Protein AF-A0A2W4HYN8-F1 (afdb_monomer_lite)

Radius of gyration: 30.29 Å; chains: 1; bounding box: 79×73×94 Å

Foldseek 3Di:
DDDDDDDPDDDDPVCVPDDPVLLVVLVVCVVPDPLEDELVVSCVVSVDQLVVSVVSVVVVVVDDGDYDDDPVSCVVVPDDDDDDPDPCPVVVPPVPCLPLLLVLVVVVLVVLVCPVPPDDDPPPVVVLVVQCVVQPPCSVVSVVVVVVVVVDPPDDDDPPPDLLQQFQFWGKQQAFPSVCLDLVNLLLLLVLVVVVLVVQCVVLVHDAPLEEEEFEFLADDDVSSSVSNQQSSQQLVHAYEYEAADFDADPVRHTDGFGAFQLLVLVVCLARLHQKYKYWDPWQDFFALRRDMTIIWMWGQDSVSATATDGSCCRNPSSVVSSVVCVPDSPVVVSTDNGHHYDYDYCNVLSLLLLLLLLCQLLCVQPPGFSVNLLVVCVPDPHNSVSSCVSCVVHPDQAQLAFAAEEEEECQLTSLRVSLVVSNVSSPYHYDYDNNHNHHDGHGTLQAVVDVVSCVVSLVVCVVVVHQKYKGHIRNRQFMWIWGADPVRDIDIQFQLLLLLLLVVSCVPSSVVVVCVVVVAAEEEEEEPLHDCQSVVSCVVSRHHYHYDHDDVSGRLVVVVVSVVVRHHYQWYGYRRGGIDGSSSHRGGNVSSSVSSLSSSLSVVQVVVVCQPPRHGNRNSSVVSSVVRGQDKDFLDSKFWFAFFLVLLQVLQPDPVPPVNDHSPDPDFDRLLSLQVSQQVLLVLLCVVQPFQDWDQALVGIKGFNDWDWDADPVSRGIAKIKTWIDDPNHTFWMKIWGTDSNHNIIMITIIGRGADDLHPPGDHDHNVVRLVSRLGVLLVSVVSSVVSRRGDLDDPDGGPCSVSCVVSNVVRVVSVDDD

pLDDT: mean 78.88, std 20.64, range [22.09, 98.5]

Secondary structure (DSSP, 8-state):
---------S--TTSTTS-HHHHHHHHHHHHHS-SEEEHHHHHHHHT--HHHHHHHHHHTTTS--EEE--TTTTTT-S---------GGGTTTGGG-HHHHHHHHHHHHHHHHGGGT----TT-HHHHHHHHHHHGGGHHHHHHHHHHHHHSTTS-------GGGB-SSSEEE-SGGGGGG-HHHHHHHHHHHHHHHHHHHHHHT-----EEEEEE-SB---HHHHHHHHHHHHHTTPEEEEEESEEEE-TTS-EEEEPP-HHHHHHHHHHH--SEEEEE--TT----GGG--EEEEEEEE-TTSSEEEPPHHIIIIIHHHHHHHHHH-S-GGGG--SPPPEEEEE-HHHHHHHHHHHHHHHTT-STT--HHHHHHHHHT-S-HHHHHHHHHTTSSS---TTTT-EEEEE-TTSHHHHHHHHHHHHTT-EEEEES-S---B-S-----TTSGGGTHHHHHHHHHHT-SEEEEE-SSSSBEEEEEE-TTS-EEEE-HHHHHHHHHHHHHHTS-THHHHHTT--EEEEEETTS-HHHHHHHHHTT-EEEEE-SSHHHHHHHHHHHHHTT-EEEEEE-TTSBEEEGGG-SS--HHHHHHHHHHHHHHHHHHTT-B-SS-BPTTHHHHHHHHHPPPEE-S-S-B-PEEPHHHHHHHHH-TT--S---TTSSSPPPHHHHHHHHHHHHHHHHHHS-TT-EEEETTEEEEEEEEEEEEETTTTEEEEEEEEEEETTEEEEEEEEEE-SSSSBEEEEEEEE-SSS--TT-----HHHHHHHHHHHHHHHHHHHHHTTSEE--SSS--TTHHHHHHHHHHHHHHHS--

Structure (mmCIF, N/CA/C/O backbone):
data_AF-A0A2W4HYN8-F1
#
_entry.id   AF-A0A2W4HYN8-F1
#
loop_
_atom_site.group_PDB
_atom_site.id
_atom_site.type_symbol
_atom_site.label_atom_id
_atom_site.label_alt_id
_atom_site.label_comp_id
_atom_site.label_asym_id
_atom_site.label_entity_id
_atom_site.label_seq_id
_atom_site.pdbx_PDB_ins_code
_atom_site.Cartn_x
_atom_site.Cartn_y
_atom_site.Cartn_z
_atom_site.occupancy
_atom_site.B_iso_or_equiv
_atom_site.auth_seq_id
_atom_site.auth_comp_id
_atom_site.auth_asym_id
_atom_site.auth_atom_id
_atom_site.pdbx_PDB_model_num
ATOM 1 N N . MET A 1 1 ? 18.073 43.779 -35.920 1.00 29.12 1 MET A N 1
ATOM 2 C CA . MET A 1 1 ? 18.917 43.597 -34.717 1.00 29.12 1 MET A CA 1
ATOM 3 C C . MET A 1 1 ? 19.191 44.960 -34.082 1.00 29.12 1 MET A C 1
ATOM 5 O O . MET A 1 1 ? 19.898 45.759 -34.682 1.00 29.12 1 MET A O 1
ATOM 9 N N . LYS A 1 2 ? 18.602 45.277 -32.920 1.00 22.09 2 LYS A N 1
ATOM 10 C CA . LYS A 1 2 ? 19.000 46.453 -32.120 1.00 22.09 2 LYS A CA 1
ATOM 11 C C . LYS A 1 2 ? 20.169 46.036 -31.217 1.00 22.09 2 LYS A C 1
ATOM 13 O O . LYS A 1 2 ? 20.036 45.064 -30.482 1.00 22.09 2 LYS A O 1
ATOM 18 N N . LYS A 1 3 ? 21.303 46.746 -31.288 1.00 25.64 3 LYS A N 1
ATOM 19 C CA . LYS A 1 3 ? 22.454 46.567 -30.383 1.00 25.64 3 LYS A CA 1
ATOM 20 C C . LYS A 1 3 ? 22.020 46.887 -28.948 1.00 25.64 3 LYS A C 1
ATOM 22 O O . LYS A 1 3 ? 21.720 48.040 -28.652 1.00 25.64 3 LYS A O 1
ATOM 27 N N . LYS A 1 4 ? 22.006 45.886 -28.066 1.00 24.11 4 LYS A N 1
ATOM 28 C CA . LYS A 1 4 ? 21.968 46.102 -26.615 1.00 24.11 4 LYS A CA 1
ATOM 29 C C . LYS A 1 4 ? 23.411 46.332 -26.161 1.00 24.11 4 LYS A C 1
ATOM 31 O O . LYS A 1 4 ? 24.233 45.427 -26.246 1.00 24.11 4 LYS A O 1
ATOM 36 N N . VAL A 1 5 ? 23.730 47.558 -25.758 1.00 25.89 5 VAL A N 1
ATOM 37 C CA . VAL A 1 5 ? 24.978 47.873 -25.052 1.00 25.89 5 VAL A CA 1
ATOM 38 C C . VAL A 1 5 ? 24.764 47.456 -23.600 1.00 25.89 5 VAL A C 1
ATOM 40 O O . VAL A 1 5 ? 23.898 48.015 -22.932 1.00 25.89 5 VAL A O 1
ATOM 43 N N . ILE A 1 6 ? 25.493 46.442 -23.135 1.00 26.86 6 ILE A N 1
ATOM 44 C CA . ILE A 1 6 ? 25.497 46.040 -21.726 1.00 26.86 6 ILE A CA 1
ATOM 45 C C . ILE A 1 6 ? 26.596 46.854 -21.037 1.00 26.86 6 ILE A C 1
ATOM 47 O O . ILE A 1 6 ? 27.779 46.663 -21.311 1.00 26.86 6 ILE A O 1
ATOM 51 N N . GLN A 1 7 ? 26.201 47.795 -20.180 1.00 28.12 7 GLN A N 1
ATOM 52 C CA . GLN A 1 7 ? 27.107 48.471 -19.252 1.00 28.12 7 GLN A CA 1
ATOM 53 C C . GLN A 1 7 ? 27.443 47.495 -18.116 1.00 28.12 7 GLN A C 1
ATOM 55 O O . GLN A 1 7 ? 26.560 47.062 -17.379 1.00 28.12 7 GLN A O 1
ATOM 60 N N . VAL A 1 8 ? 28.717 47.115 -18.011 1.00 31.64 8 VAL A N 1
ATOM 61 C CA . VAL A 1 8 ? 29.235 46.247 -16.948 1.00 31.64 8 VAL A CA 1
ATOM 62 C C . VAL A 1 8 ? 29.524 47.120 -15.730 1.00 31.64 8 VAL A C 1
ATOM 64 O O . VAL A 1 8 ? 30.605 47.690 -15.643 1.00 31.64 8 VAL A O 1
ATOM 67 N N . ASP A 1 9 ? 28.562 47.247 -14.816 1.00 30.23 9 ASP A N 1
ATOM 68 C CA . ASP A 1 9 ? 28.763 47.992 -13.558 1.00 30.23 9 ASP A CA 1
ATOM 69 C C . ASP A 1 9 ? 28.339 47.212 -12.300 1.00 30.23 9 ASP A C 1
ATOM 71 O O . ASP A 1 9 ? 28.052 47.776 -11.248 1.00 30.23 9 ASP A O 1
ATOM 75 N N . GLN A 1 10 ? 28.352 45.878 -12.367 1.00 36.62 10 GLN A N 1
ATOM 76 C CA . GLN A 1 10 ? 28.247 45.032 -11.176 1.00 36.62 10 GLN A CA 1
ATOM 77 C C . GLN A 1 10 ? 29.479 44.132 -11.069 1.00 36.62 10 GLN A C 1
ATOM 79 O O . GLN A 1 10 ? 29.717 43.263 -11.906 1.00 36.62 10 GLN A O 1
ATOM 84 N N . LYS A 1 11 ? 30.298 44.376 -10.038 1.00 35.72 11 LYS A N 1
ATOM 85 C CA . LYS A 1 11 ? 31.464 43.554 -9.693 1.00 35.72 11 LYS A CA 1
ATOM 86 C C . LYS A 1 11 ? 31.003 42.137 -9.335 1.00 35.72 11 LYS A C 1
ATOM 88 O O . LYS A 1 11 ? 30.415 41.927 -8.279 1.00 35.72 11 LYS A O 1
ATOM 93 N N . ILE A 1 12 ? 31.304 41.175 -10.205 1.00 42.66 12 ILE A N 1
ATOM 94 C CA . ILE A 1 12 ? 31.055 39.746 -9.985 1.00 42.66 12 ILE A CA 1
ATOM 95 C C . ILE A 1 12 ? 32.205 39.178 -9.133 1.00 42.66 12 ILE A C 1
ATOM 97 O O . ILE A 1 12 ? 33.362 39.329 -9.533 1.00 42.66 12 ILE A O 1
ATOM 101 N N . PRO A 1 13 ? 31.934 38.498 -8.002 1.00 39.81 13 PRO A N 1
ATOM 102 C CA . PRO A 1 13 ? 32.970 38.069 -7.054 1.00 39.81 13 PRO A CA 1
ATOM 103 C C . PRO A 1 13 ? 34.046 37.133 -7.643 1.00 39.81 13 PRO A C 1
ATOM 105 O O . PRO A 1 13 ? 35.161 37.105 -7.132 1.00 39.81 13 PRO A O 1
ATOM 108 N N . ILE A 1 14 ? 33.750 36.429 -8.744 1.00 44.69 14 ILE A N 1
ATOM 109 C CA . ILE A 1 14 ? 34.636 35.440 -9.393 1.00 44.69 14 ILE A CA 1
ATOM 110 C C . ILE A 1 14 ? 35.575 36.063 -10.454 1.00 44.69 14 ILE A C 1
ATOM 112 O O . ILE A 1 14 ? 36.624 35.502 -10.754 1.00 44.69 14 ILE A O 1
ATOM 116 N N . LEU A 1 15 ? 35.253 37.246 -10.996 1.00 47.16 15 LEU A N 1
ATOM 117 C CA . LEU A 1 15 ? 36.031 37.916 -12.061 1.00 47.16 15 LEU A CA 1
ATOM 118 C C . LEU A 1 15 ? 36.934 39.051 -11.542 1.00 47.16 15 LEU A C 1
ATOM 120 O O . LEU A 1 15 ? 37.499 39.809 -12.326 1.00 47.16 15 LEU A O 1
ATOM 124 N N . THR A 1 16 ? 37.089 39.160 -10.222 1.00 48.66 16 THR A N 1
ATOM 125 C CA . THR A 1 16 ? 37.811 40.237 -9.517 1.00 48.66 16 THR A CA 1
ATOM 126 C C . THR A 1 16 ? 39.314 40.311 -9.817 1.00 48.66 16 THR A C 1
ATOM 128 O O . THR A 1 16 ? 39.947 41.311 -9.488 1.00 48.66 16 THR A O 1
ATOM 131 N N . GLU A 1 17 ? 39.880 39.298 -10.477 1.00 55.66 17 GLU A N 1
ATOM 132 C CA . GLU A 1 17 ? 41.310 39.201 -10.800 1.00 55.66 17 GLU A CA 1
ATOM 133 C C . GLU A 1 17 ? 41.678 39.615 -12.239 1.00 55.66 17 GLU A C 1
ATOM 135 O O . GLU A 1 17 ? 42.858 39.591 -12.588 1.00 55.66 17 GLU A O 1
ATOM 140 N N . LEU A 1 18 ? 40.708 39.957 -13.097 1.00 59.56 18 LEU A N 1
ATOM 141 C CA . LEU A 1 18 ? 40.969 40.438 -14.461 1.00 59.56 18 LEU A CA 1
ATOM 142 C C . LEU A 1 18 ? 40.621 41.923 -14.570 1.00 59.56 18 LEU A C 1
ATOM 144 O O . LEU A 1 18 ? 39.548 42.353 -14.150 1.00 59.56 18 LEU A O 1
ATOM 148 N N . ASP A 1 19 ? 41.518 42.717 -15.156 1.00 66.44 19 ASP A N 1
ATOM 149 C CA . ASP A 1 19 ? 41.258 44.139 -15.353 1.00 66.44 19 ASP A CA 1
ATOM 150 C C . ASP A 1 19 ? 40.164 44.371 -16.416 1.00 66.44 19 ASP A C 1
ATOM 152 O O . ASP A 1 19 ? 39.988 43.601 -17.369 1.00 66.44 19 ASP A O 1
ATOM 156 N N . THR A 1 20 ? 39.424 45.471 -16.270 1.00 57.97 20 THR A N 1
ATOM 157 C CA . THR A 1 20 ? 38.288 45.827 -17.135 1.00 57.97 20 THR A CA 1
ATOM 158 C C . THR A 1 20 ? 38.675 45.943 -18.614 1.00 57.97 20 THR A C 1
ATOM 160 O O . THR A 1 20 ? 37.852 45.689 -19.496 1.00 57.97 20 THR A O 1
ATOM 163 N N . LYS A 1 21 ? 39.929 46.300 -18.923 1.00 67.06 21 LYS A N 1
ATOM 164 C CA . LYS A 1 21 ? 40.416 46.414 -20.304 1.00 67.06 21 LYS A CA 1
ATOM 165 C C . LYS A 1 21 ? 40.591 45.026 -20.923 1.00 67.06 21 LYS A C 1
ATOM 167 O O . LYS A 1 21 ? 40.169 44.820 -22.060 1.00 67.06 21 LYS A O 1
ATOM 172 N N . THR A 1 22 ? 41.129 44.068 -20.175 1.00 64.56 22 THR A N 1
ATOM 173 C CA . THR A 1 22 ? 41.247 42.661 -20.581 1.00 64.56 22 THR A CA 1
ATOM 174 C C . THR A 1 22 ? 39.870 42.030 -20.800 1.00 64.56 22 THR A C 1
ATOM 176 O O . THR A 1 22 ? 39.641 41.420 -21.844 1.00 64.56 22 THR A O 1
ATOM 179 N N . ILE A 1 23 ? 38.915 42.278 -19.899 1.00 61.31 23 ILE A N 1
ATOM 180 C CA . ILE A 1 23 ? 37.522 41.818 -20.034 1.00 61.31 23 ILE A CA 1
ATOM 181 C C . ILE A 1 23 ? 36.874 42.359 -21.320 1.00 61.31 23 ILE A C 1
ATOM 183 O O . ILE A 1 23 ? 36.330 41.592 -22.116 1.00 61.31 23 ILE A O 1
ATOM 187 N N . ASN A 1 24 ? 36.982 43.665 -21.576 1.00 61.44 24 ASN A N 1
ATOM 188 C CA . ASN A 1 24 ? 36.410 44.284 -22.775 1.00 61.44 24 ASN A CA 1
ATOM 189 C C . ASN A 1 24 ? 37.069 43.787 -24.071 1.00 61.44 24 ASN A C 1
ATOM 191 O O . ASN A 1 24 ? 36.400 43.638 -25.096 1.00 61.44 24 ASN A O 1
ATOM 195 N N . ASN A 1 25 ? 38.371 43.496 -24.042 1.00 67.50 25 ASN A N 1
ATOM 196 C CA . ASN A 1 25 ? 39.085 42.955 -25.196 1.00 67.50 25 ASN A CA 1
ATOM 197 C C . ASN A 1 25 ? 38.667 41.511 -25.511 1.00 67.50 25 ASN A C 1
ATOM 199 O O . ASN A 1 25 ? 38.500 41.182 -26.688 1.00 67.50 25 ASN A O 1
ATOM 203 N N . ILE A 1 26 ? 38.445 40.677 -24.488 1.00 67.69 26 ILE A N 1
ATOM 204 C CA . ILE A 1 26 ? 37.904 39.319 -24.654 1.00 67.69 26 ILE A CA 1
ATOM 205 C C . ILE A 1 26 ? 36.490 39.394 -25.243 1.00 67.69 26 ILE A C 1
ATOM 207 O O . ILE A 1 26 ? 36.211 38.746 -26.251 1.00 67.69 26 ILE A O 1
ATOM 211 N N . HIS A 1 27 ? 35.622 40.245 -24.687 1.00 66.25 27 HIS A N 1
ATOM 212 C CA . HIS A 1 27 ? 34.253 40.444 -25.172 1.00 66.25 27 HIS A CA 1
ATOM 213 C C . HIS A 1 27 ? 34.205 40.858 -26.652 1.00 66.25 27 HIS A C 1
ATOM 215 O O . HIS A 1 27 ? 33.516 40.241 -27.466 1.00 66.25 27 HIS A O 1
ATOM 221 N N . ASN A 1 28 ? 34.987 41.874 -27.028 1.00 65.19 28 ASN A N 1
ATOM 222 C CA . ASN A 1 28 ? 35.047 42.367 -28.405 1.00 65.19 28 ASN A CA 1
ATOM 223 C C . ASN A 1 28 ? 35.621 41.323 -29.368 1.00 65.19 28 ASN A C 1
ATOM 225 O O . ASN A 1 28 ? 35.166 41.218 -30.509 1.00 65.19 28 ASN A O 1
ATOM 229 N N . TYR A 1 29 ? 36.596 40.528 -28.923 1.00 68.31 29 TYR A N 1
ATOM 230 C CA . TYR A 1 29 ? 37.141 39.433 -29.719 1.00 68.31 29 TYR A CA 1
ATOM 231 C C . TYR A 1 29 ? 36.118 38.323 -29.957 1.00 68.31 29 TYR A C 1
ATOM 233 O O . TYR A 1 29 ? 35.998 37.850 -31.083 1.00 68.31 29 TYR A O 1
ATOM 241 N N . ILE A 1 30 ? 35.336 37.957 -28.943 1.00 63.94 30 ILE A N 1
ATOM 242 C CA . ILE A 1 30 ? 34.279 36.946 -29.062 1.00 63.94 30 ILE A CA 1
ATOM 243 C C . ILE A 1 30 ? 33.188 37.414 -30.031 1.00 63.94 30 ILE A C 1
ATOM 245 O O . ILE A 1 30 ? 32.797 36.669 -30.927 1.00 63.94 30 ILE A O 1
ATOM 249 N N . ILE A 1 31 ? 32.741 38.669 -29.921 1.00 58.38 31 ILE A N 1
ATOM 250 C CA . ILE A 1 31 ? 31.692 39.218 -30.795 1.00 58.38 31 ILE A CA 1
ATOM 251 C C . ILE A 1 31 ? 32.156 39.322 -32.255 1.00 58.38 31 ILE A C 1
ATOM 253 O O . ILE A 1 31 ? 31.363 39.064 -33.163 1.00 58.38 31 ILE A O 1
ATOM 257 N N . SER A 1 32 ? 33.424 39.681 -32.483 1.00 57.50 32 SER A N 1
ATOM 258 C CA . SER A 1 32 ? 34.005 39.845 -33.827 1.00 57.50 32 SER A CA 1
ATOM 259 C C . SER A 1 32 ? 34.524 38.550 -34.464 1.00 57.50 32 SER A C 1
ATOM 261 O O . SER A 1 32 ? 34.852 38.556 -35.650 1.00 57.50 32 SER A O 1
ATOM 263 N N . SER A 1 33 ? 34.585 37.444 -33.716 1.00 54.00 33 SER A N 1
ATOM 264 C CA . SER A 1 33 ? 35.011 36.136 -34.229 1.00 54.00 33 SER A CA 1
ATOM 265 C C . SER A 1 33 ? 33.881 35.424 -34.997 1.00 54.00 33 SER A C 1
ATOM 267 O O . SER A 1 33 ? 32.705 35.696 -34.730 1.00 54.00 33 SER A O 1
ATOM 269 N N . PRO A 1 34 ? 34.202 34.521 -35.948 1.00 52.38 34 PRO A N 1
ATOM 270 C CA . PRO A 1 34 ? 33.213 33.699 -36.654 1.00 52.38 34 PRO A CA 1
ATOM 271 C C . PRO A 1 34 ? 32.406 32.796 -35.700 1.00 52.38 34 PRO A C 1
ATOM 273 O O . PRO A 1 34 ? 32.738 32.671 -34.522 1.00 52.38 34 PRO A O 1
ATOM 276 N N . PHE A 1 35 ? 31.327 32.190 -36.212 1.00 41.25 35 PHE A N 1
ATOM 277 C CA . PHE A 1 35 ? 30.314 31.449 -35.435 1.00 41.25 35 PHE A CA 1
ATOM 278 C C . PHE A 1 35 ? 30.868 30.296 -34.571 1.00 41.25 35 PHE A C 1
ATOM 280 O O . PHE A 1 35 ? 30.214 29.926 -33.603 1.00 41.25 35 PHE A O 1
ATOM 287 N N . SER A 1 36 ? 32.077 29.802 -34.867 1.00 45.22 36 SER A N 1
ATOM 288 C CA . SER A 1 36 ? 32.795 28.777 -34.101 1.00 45.22 36 SER A CA 1
ATOM 289 C C . SER A 1 36 ? 34.227 29.228 -33.769 1.00 45.22 36 SER A C 1
ATOM 291 O O . SER A 1 36 ? 34.992 29.589 -34.671 1.00 45.22 36 SER A O 1
ATOM 293 N N . PHE A 1 37 ? 34.628 29.173 -32.497 1.00 51.12 37 PHE A N 1
ATOM 294 C CA . PHE A 1 37 ? 36.024 29.341 -32.070 1.00 51.12 37 PHE A CA 1
ATOM 295 C C . PHE A 1 37 ? 36.311 28.524 -30.794 1.00 51.12 37 PHE A C 1
ATOM 297 O O . PHE A 1 37 ? 35.421 28.308 -29.976 1.00 51.12 37 PHE A O 1
ATOM 304 N N . SER A 1 38 ? 37.555 28.067 -30.604 1.00 54.88 38 SER A N 1
ATOM 305 C CA . SER A 1 38 ? 37.927 27.214 -29.460 1.00 54.88 38 SER A CA 1
ATOM 306 C C . SER A 1 38 ? 38.363 28.012 -28.230 1.00 54.88 38 SER A C 1
ATOM 308 O O . SER A 1 38 ? 38.999 29.060 -28.378 1.00 54.88 38 SER A O 1
ATOM 310 N N . VAL A 1 39 ? 38.153 27.465 -27.024 1.00 57.56 39 VAL A N 1
ATOM 311 C CA . VAL A 1 39 ? 38.648 28.029 -25.742 1.00 57.56 39 VAL A CA 1
ATOM 312 C C . VAL A 1 39 ? 40.144 28.349 -25.803 1.00 57.56 39 VAL A C 1
ATOM 314 O O . VAL A 1 39 ? 40.576 29.406 -25.343 1.00 57.56 39 VAL A O 1
ATOM 317 N N . LYS A 1 40 ? 40.915 27.490 -26.478 1.00 61.53 40 LYS A N 1
ATOM 318 C CA . LYS A 1 40 ? 42.349 27.672 -26.712 1.00 61.53 40 LYS A CA 1
ATOM 319 C C . LYS A 1 40 ? 42.699 29.005 -27.393 1.00 61.53 40 LYS A C 1
ATOM 321 O O . LYS A 1 40 ? 43.701 29.630 -27.070 1.00 61.53 40 LYS A O 1
ATOM 326 N N . ASN A 1 41 ? 41.841 29.503 -28.283 1.00 71.00 41 ASN A N 1
ATOM 327 C CA . ASN A 1 41 ? 42.084 30.769 -28.976 1.00 71.00 41 ASN A CA 1
ATOM 328 C C . ASN A 1 41 ? 41.966 31.962 -28.019 1.00 71.00 41 ASN A C 1
ATOM 330 O O . ASN A 1 41 ? 42.661 32.959 -28.195 1.00 71.00 41 ASN A O 1
ATOM 334 N N . ILE A 1 42 ? 41.109 31.866 -26.995 1.00 67.50 42 ILE A N 1
ATOM 335 C CA . ILE A 1 42 ? 40.991 32.886 -25.946 1.00 67.50 42 ILE A CA 1
ATOM 336 C C . ILE A 1 42 ? 42.191 32.799 -25.003 1.00 67.50 42 ILE A C 1
ATOM 338 O O . ILE A 1 42 ? 42.794 33.828 -24.694 1.00 67.50 42 ILE A O 1
ATOM 342 N N . THR A 1 43 ? 42.555 31.592 -24.562 1.00 70.88 43 THR A N 1
ATOM 343 C CA . THR A 1 43 ? 43.680 31.410 -23.634 1.00 70.88 43 THR A CA 1
ATOM 344 C C . THR A 1 43 ? 44.986 31.891 -24.249 1.00 70.88 43 THR A C 1
ATOM 346 O O . THR A 1 43 ? 45.713 32.642 -23.604 1.00 70.88 43 THR A O 1
ATOM 349 N N . ASP A 1 44 ? 45.238 31.547 -25.514 1.00 75.06 44 ASP A N 1
ATOM 350 C CA . ASP A 1 44 ? 46.471 31.905 -26.218 1.00 75.06 44 ASP A CA 1
ATOM 351 C C . ASP A 1 44 ? 46.528 33.413 -26.516 1.00 75.06 44 ASP A C 1
ATOM 353 O O . ASP A 1 44 ? 47.591 34.028 -26.437 1.00 75.06 44 ASP A O 1
ATOM 357 N N . LYS A 1 45 ? 45.383 34.040 -26.823 1.00 75.62 45 LYS A N 1
ATOM 358 C CA . LYS A 1 45 ? 45.328 35.459 -27.205 1.00 75.62 45 LYS A CA 1
ATOM 359 C C . LYS A 1 45 ? 45.353 36.423 -26.022 1.00 75.62 45 LYS A C 1
ATOM 361 O O . LYS A 1 45 ? 45.900 37.516 -26.149 1.00 75.62 45 LYS A O 1
ATOM 366 N N . PHE A 1 46 ? 44.746 36.047 -24.899 1.00 76.69 46 PHE A N 1
ATOM 367 C CA . PHE A 1 46 ? 44.622 36.917 -23.722 1.00 76.69 46 PHE A CA 1
ATOM 368 C C . PHE A 1 46 ? 45.468 36.465 -22.536 1.00 76.69 46 PHE A C 1
ATOM 370 O O . PHE A 1 46 ? 45.444 37.120 -21.499 1.00 76.69 46 PHE A O 1
ATOM 377 N N . ASN A 1 47 ? 46.233 35.381 -22.697 1.00 77.12 47 ASN A N 1
ATOM 378 C CA . ASN A 1 47 ? 47.101 34.812 -21.672 1.00 77.12 47 ASN A CA 1
ATOM 379 C C . ASN A 1 47 ? 46.357 34.549 -20.347 1.00 77.12 47 ASN A C 1
ATOM 381 O O . ASN A 1 47 ? 46.830 34.888 -19.262 1.00 77.12 47 ASN A O 1
ATOM 385 N N . ILE A 1 48 ? 45.160 33.966 -20.451 1.00 72.19 48 ILE A N 1
ATOM 386 C CA . ILE A 1 48 ? 44.332 33.558 -19.309 1.00 72.19 48 ILE A CA 1
ATOM 387 C C . ILE A 1 48 ? 44.215 32.035 -19.253 1.00 72.19 48 ILE A C 1
ATOM 389 O O . ILE A 1 48 ? 44.344 31.352 -20.268 1.00 72.19 48 ILE A O 1
ATOM 393 N N . SER A 1 49 ? 43.950 31.482 -18.068 1.00 65.06 49 SER A N 1
ATOM 394 C CA . SER A 1 49 ? 43.763 30.037 -17.918 1.00 65.06 49 SER A CA 1
ATOM 395 C C . SER A 1 49 ? 42.479 29.555 -18.605 1.00 65.06 49 SER A C 1
ATOM 397 O O . SER A 1 49 ? 41.487 30.283 -18.671 1.00 65.06 49 SER A O 1
ATOM 399 N N . ALA A 1 50 ? 42.473 28.299 -19.065 1.00 56.44 50 ALA A N 1
ATOM 400 C CA . ALA A 1 50 ? 41.302 27.674 -19.691 1.00 56.44 50 ALA A CA 1
ATOM 401 C C . ALA A 1 50 ? 40.058 27.727 -18.789 1.00 56.44 50 ALA A C 1
ATOM 403 O O . ALA A 1 50 ? 38.971 28.039 -19.258 1.00 56.44 50 ALA A O 1
ATOM 404 N N . SER A 1 51 ? 40.238 27.544 -17.477 1.00 55.41 51 SER A N 1
ATOM 405 C CA . SER A 1 51 ? 39.163 27.677 -16.487 1.00 55.41 51 SER A CA 1
ATOM 406 C C . SER A 1 51 ? 38.537 29.080 -16.475 1.00 55.41 51 SER A C 1
ATOM 408 O O . SER A 1 51 ? 37.315 29.208 -16.538 1.00 55.41 51 SER A O 1
ATOM 410 N N . LYS A 1 52 ? 39.356 30.143 -16.500 1.00 63.56 52 LYS A N 1
ATOM 411 C CA . LYS A 1 52 ? 38.862 31.531 -16.560 1.00 63.56 52 LYS A CA 1
ATOM 412 C C . LYS A 1 52 ? 38.185 31.841 -17.898 1.00 63.56 52 LYS A C 1
ATOM 414 O O . LYS A 1 52 ? 37.179 32.543 -17.920 1.00 63.56 52 LYS A O 1
ATOM 419 N N . ALA A 1 53 ? 38.704 31.298 -19.000 1.00 64.12 53 ALA A N 1
ATOM 420 C CA . ALA A 1 53 ? 38.086 31.439 -20.316 1.00 64.12 53 ALA A CA 1
ATOM 421 C C . ALA A 1 53 ? 36.701 30.768 -20.371 1.00 64.12 53 ALA A C 1
ATOM 423 O O . ALA A 1 53 ? 35.752 31.385 -20.843 1.00 64.12 53 ALA A O 1
ATOM 424 N N . VAL A 1 54 ? 36.559 29.554 -19.828 1.00 56.97 54 VAL A N 1
ATOM 425 C CA . VAL A 1 54 ? 35.280 28.823 -19.771 1.00 56.97 54 VAL A CA 1
ATOM 426 C C . VAL A 1 54 ? 34.258 29.537 -18.883 1.00 56.97 54 VAL A C 1
ATOM 428 O O . VAL A 1 54 ? 33.122 29.719 -19.304 1.00 56.97 54 VAL A O 1
ATOM 431 N N . GLN A 1 55 ? 34.655 30.021 -17.703 1.00 58.84 55 GLN A N 1
ATOM 432 C CA . GLN A 1 55 ? 33.762 30.790 -16.820 1.00 58.84 55 GLN A CA 1
ATOM 433 C C . GLN A 1 55 ? 33.270 32.093 -17.469 1.00 58.84 55 GLN A C 1
ATOM 435 O O . GLN A 1 55 ? 32.127 32.500 -17.271 1.00 58.84 55 GLN A O 1
ATOM 440 N N . TYR A 1 56 ? 34.121 32.748 -18.265 1.00 61.47 56 TYR A N 1
ATOM 441 C CA . TYR A 1 56 ? 33.731 33.945 -19.007 1.00 61.47 56 TYR A CA 1
ATOM 442 C C . TYR A 1 56 ? 32.735 33.636 -20.135 1.00 61.47 56 TYR A C 1
ATOM 444 O O . TYR A 1 56 ? 31.820 34.420 -20.377 1.00 61.47 56 TYR A O 1
ATOM 452 N N . LEU A 1 57 ? 32.882 32.488 -20.806 1.00 58.34 57 LEU A N 1
ATOM 453 C CA . LEU A 1 57 ? 31.929 32.013 -21.814 1.00 58.34 57 LEU A CA 1
ATOM 454 C C . LEU A 1 57 ? 30.575 31.640 -21.194 1.00 58.34 57 LEU A C 1
ATOM 456 O O . LEU A 1 57 ? 29.542 31.994 -21.755 1.00 58.34 57 LEU A O 1
ATOM 460 N N . ASP A 1 58 ? 30.579 31.018 -20.015 1.00 55.00 58 ASP A N 1
ATOM 461 C CA . ASP A 1 58 ? 29.368 30.661 -19.264 1.00 55.00 58 ASP A CA 1
ATOM 462 C C . ASP A 1 58 ? 28.561 31.908 -18.850 1.00 55.00 58 ASP A C 1
ATOM 464 O O . ASP A 1 58 ? 27.336 31.927 -18.921 1.00 55.00 58 ASP A O 1
ATOM 468 N N . TYR A 1 59 ? 29.240 33.018 -18.530 1.00 55.69 59 TYR A N 1
ATOM 469 C CA . TYR A 1 59 ? 28.598 34.318 -18.286 1.00 55.69 59 TYR A CA 1
ATOM 470 C C . TYR A 1 59 ? 27.967 34.941 -19.548 1.00 55.69 59 TYR A C 1
ATOM 472 O O . TYR A 1 59 ? 26.983 35.675 -19.460 1.00 55.69 59 TYR A O 1
ATOM 480 N N . LEU A 1 60 ? 28.508 34.656 -20.736 1.00 50.41 60 LEU A N 1
ATOM 481 C CA . LEU A 1 60 ? 27.985 35.160 -22.012 1.00 50.41 60 LEU A CA 1
ATOM 482 C C . LEU A 1 60 ? 26.813 34.335 -22.564 1.00 50.41 60 LEU A C 1
ATOM 484 O O . LEU A 1 60 ? 26.292 34.701 -23.616 1.00 50.41 60 LEU A O 1
ATOM 488 N N . SER A 1 61 ? 26.364 33.289 -21.861 1.00 45.34 61 SER A N 1
ATOM 489 C CA . SER A 1 61 ? 25.298 32.339 -22.246 1.00 45.34 61 SER A CA 1
ATOM 490 C C . SER A 1 61 ? 23.924 32.951 -22.582 1.00 45.34 61 SER A C 1
ATOM 492 O O . SER A 1 61 ? 23.026 32.244 -23.028 1.00 45.34 61 SER A O 1
ATOM 494 N N . GLY A 1 62 ? 23.760 34.274 -22.474 1.00 40.81 62 GLY A N 1
ATOM 495 C CA . GLY A 1 62 ? 22.672 35.017 -23.123 1.00 40.81 62 GLY A CA 1
ATOM 496 C C . GLY A 1 62 ? 22.867 35.279 -24.630 1.00 40.81 62 GLY A C 1
ATOM 497 O O . GLY A 1 62 ? 22.038 35.963 -25.232 1.00 40.81 62 GLY A O 1
ATOM 498 N N . ILE A 1 63 ? 23.960 34.804 -25.239 1.00 41.50 63 ILE A N 1
ATOM 499 C CA . ILE A 1 63 ? 24.291 34.939 -26.665 1.00 41.50 63 ILE A CA 1
ATOM 500 C C . ILE A 1 63 ? 24.427 33.528 -27.260 1.00 41.50 63 ILE A C 1
ATOM 502 O O . ILE A 1 63 ? 25.369 32.814 -26.930 1.00 41.50 63 ILE A O 1
ATOM 506 N N . GLU A 1 64 ? 23.516 33.129 -28.151 1.00 39.62 64 GLU A N 1
ATOM 507 C CA . GLU A 1 64 ? 23.566 31.833 -28.852 1.00 39.62 64 GLU A CA 1
ATOM 508 C C . GLU A 1 64 ? 24.822 31.726 -29.738 1.00 39.62 64 GLU A C 1
ATOM 510 O O . GLU A 1 64 ? 24.885 32.333 -30.812 1.00 39.62 64 GLU A O 1
ATOM 515 N N . ARG A 1 65 ? 25.838 30.972 -29.290 1.00 42.06 65 ARG A N 1
ATOM 516 C CA . ARG A 1 65 ? 27.017 30.565 -30.081 1.00 42.06 65 ARG A CA 1
ATOM 517 C C . ARG A 1 65 ? 27.536 29.188 -29.650 1.00 42.06 65 ARG A C 1
ATOM 519 O O . ARG A 1 65 ? 27.411 28.821 -28.486 1.00 42.06 65 ARG A O 1
ATOM 526 N N . GLU A 1 66 ? 28.141 28.456 -30.588 1.00 37.72 66 GLU A N 1
ATOM 527 C CA . GLU A 1 66 ? 28.771 27.147 -30.355 1.00 37.72 66 GLU A CA 1
ATOM 528 C C . GLU A 1 66 ? 30.256 27.299 -29.969 1.00 37.72 66 GLU A C 1
ATOM 530 O O . GLU A 1 66 ? 30.989 28.090 -30.572 1.00 37.72 66 GLU A O 1
ATOM 535 N N . PHE A 1 67 ? 30.716 26.524 -28.978 1.00 42.44 67 PHE A N 1
ATOM 536 C CA . PHE A 1 67 ? 32.099 26.553 -28.484 1.00 42.44 67 PHE A CA 1
ATOM 537 C C . PHE A 1 67 ? 32.723 25.154 -28.467 1.00 42.44 67 PHE A C 1
ATOM 539 O O . PHE A 1 67 ? 32.151 24.224 -27.901 1.00 42.44 67 PHE A O 1
ATOM 546 N N . ASP A 1 68 ? 33.945 25.035 -28.992 1.00 38.09 68 ASP A N 1
ATOM 547 C CA . ASP A 1 68 ? 34.752 23.816 -28.871 1.00 38.09 68 ASP A CA 1
ATOM 548 C C . ASP A 1 68 ? 35.565 23.837 -27.566 1.00 38.09 68 ASP A C 1
ATOM 550 O O . ASP A 1 68 ? 36.470 24.666 -27.383 1.00 38.09 68 ASP A O 1
ATOM 554 N N . VAL A 1 69 ? 35.255 22.901 -26.663 1.00 38.50 69 VAL A N 1
ATOM 555 C CA . VAL A 1 69 ? 35.940 22.693 -25.376 1.00 38.50 69 VAL A CA 1
ATOM 556 C C . VAL A 1 69 ? 36.545 21.291 -25.357 1.00 38.50 69 VAL A C 1
ATOM 558 O O . VAL A 1 69 ? 35.836 20.309 -25.571 1.00 38.50 69 VAL A O 1
ATOM 561 N N . THR A 1 70 ? 37.846 21.154 -25.082 1.00 39.16 70 THR A N 1
ATOM 562 C CA . THR A 1 70 ? 38.480 19.826 -25.011 1.00 39.16 70 THR A CA 1
ATOM 563 C C . THR A 1 70 ? 38.444 19.252 -23.592 1.00 39.16 70 THR A C 1
ATOM 565 O O . THR A 1 70 ? 38.442 19.977 -22.598 1.00 39.16 70 THR A O 1
ATOM 568 N N . ALA A 1 71 ? 38.516 17.923 -23.460 1.00 34.50 71 ALA A N 1
ATOM 569 C CA . ALA A 1 71 ? 38.583 17.243 -22.158 1.00 34.50 71 ALA A CA 1
ATOM 570 C C . ALA A 1 71 ? 39.809 17.641 -21.303 1.00 34.50 71 ALA A C 1
ATOM 572 O O . ALA A 1 71 ? 39.844 17.394 -20.097 1.00 34.50 71 ALA A O 1
ATOM 573 N N . LYS A 1 72 ? 40.841 18.243 -21.910 1.00 39.19 72 LYS A N 1
ATOM 574 C CA . LYS A 1 72 ? 42.003 18.794 -21.199 1.00 39.19 72 LYS A CA 1
ATOM 575 C C . LYS A 1 72 ? 41.693 20.163 -20.579 1.00 39.19 72 LYS A C 1
ATOM 577 O O . LYS A 1 72 ? 42.226 20.454 -19.513 1.00 39.19 72 LYS A O 1
ATOM 582 N N . ASP A 1 73 ? 40.795 20.934 -21.190 1.00 38.03 73 ASP A N 1
ATOM 583 C CA . ASP A 1 73 ? 40.382 22.273 -20.742 1.00 38.03 73 ASP A CA 1
ATOM 584 C C . ASP A 1 73 ? 39.445 22.224 -19.519 1.00 38.03 73 ASP A C 1
ATOM 586 O O . ASP A 1 73 ? 39.358 23.186 -18.761 1.00 38.03 73 ASP A O 1
ATOM 590 N N . LEU A 1 74 ? 38.792 21.077 -19.288 1.00 37.22 74 LEU A N 1
ATOM 591 C CA . LEU A 1 74 ? 37.872 20.830 -18.168 1.00 37.22 74 LEU A CA 1
ATOM 592 C C . LEU A 1 74 ? 38.558 20.263 -16.906 1.00 37.22 74 LEU A C 1
ATOM 594 O O . LEU A 1 74 ? 37.923 20.147 -15.855 1.00 37.22 74 LEU A O 1
ATOM 598 N N . ARG A 1 75 ? 39.853 19.911 -16.957 1.00 34.78 75 ARG A N 1
ATOM 599 C CA . ARG A 1 75 ? 40.572 19.362 -15.788 1.00 34.78 75 ARG A CA 1
ATOM 600 C C . ARG A 1 75 ? 40.834 20.466 -14.755 1.00 34.78 75 ARG A C 1
ATOM 602 O O . ARG A 1 75 ? 41.619 21.373 -15.001 1.00 34.78 75 ARG A O 1
ATOM 609 N N . GLY A 1 76 ? 40.173 20.370 -13.597 1.00 37.41 76 GLY A N 1
ATOM 610 C CA . GLY A 1 76 ? 40.127 21.401 -12.534 1.00 37.41 76 GLY A CA 1
ATOM 611 C C . GLY A 1 76 ? 38.721 21.995 -12.315 1.00 37.41 76 GLY A C 1
ATOM 612 O O . GLY A 1 76 ? 38.442 22.612 -11.292 1.00 37.41 76 GLY A O 1
ATOM 613 N N . ILE A 1 77 ? 37.836 21.711 -13.269 1.00 35.09 77 ILE A N 1
ATOM 614 C CA . ILE A 1 77 ? 36.389 21.911 -13.412 1.00 35.09 77 ILE A CA 1
ATOM 615 C C . ILE A 1 77 ? 35.422 21.286 -12.395 1.00 35.09 77 ILE A C 1
ATOM 617 O O . ILE A 1 77 ? 34.485 20.655 -12.861 1.00 35.09 77 ILE A O 1
ATOM 621 N N . ARG A 1 78 ? 35.596 21.333 -11.062 1.00 31.50 78 ARG A N 1
ATOM 622 C CA . ARG A 1 78 ? 34.729 20.531 -10.141 1.00 31.50 78 ARG A CA 1
ATOM 623 C C . ARG A 1 78 ? 33.223 20.882 -10.133 1.00 31.50 78 ARG A C 1
ATOM 625 O O . ARG A 1 78 ? 32.452 20.157 -9.519 1.00 31.50 78 ARG A O 1
ATOM 632 N N . LYS A 1 79 ? 32.794 21.958 -10.797 1.00 33.59 79 LYS A N 1
ATOM 633 C CA . LYS A 1 79 ? 31.383 22.340 -10.970 1.00 33.59 79 LYS A CA 1
ATOM 634 C C . LYS A 1 79 ? 31.206 23.041 -12.316 1.00 33.59 79 LYS A C 1
ATOM 636 O O . LYS A 1 79 ? 31.519 24.220 -12.421 1.00 33.59 79 LYS A O 1
ATOM 641 N N . VAL A 1 80 ? 30.697 22.348 -13.329 1.00 28.77 80 VAL A N 1
ATOM 642 C CA . VAL A 1 80 ? 30.083 23.002 -14.495 1.00 28.77 80 VAL A CA 1
ATOM 643 C C . VAL A 1 80 ? 28.753 22.306 -14.747 1.00 28.77 80 VAL A C 1
ATOM 645 O O . VAL A 1 80 ? 28.727 21.136 -15.126 1.00 28.77 80 VAL A O 1
ATOM 648 N N . LYS A 1 81 ? 27.647 23.016 -14.492 1.00 32.06 81 LYS A N 1
ATOM 649 C CA . LYS A 1 81 ? 26.304 22.593 -14.904 1.00 32.06 81 LYS A CA 1
ATOM 650 C C . LYS A 1 81 ? 26.274 22.602 -16.432 1.00 32.06 81 LYS A C 1
ATOM 652 O O . LYS A 1 81 ? 26.499 23.641 -17.040 1.00 32.06 81 LYS A O 1
ATOM 657 N N . ARG A 1 82 ? 25.997 21.462 -17.065 1.00 28.72 82 ARG A N 1
ATOM 658 C CA . ARG A 1 82 ? 25.726 21.413 -18.507 1.00 28.72 82 ARG A CA 1
ATOM 659 C C . ARG A 1 82 ? 24.269 21.814 -18.734 1.00 28.72 82 ARG A C 1
ATOM 661 O O . ARG A 1 82 ? 23.367 21.074 -18.365 1.00 28.72 82 ARG A O 1
ATOM 668 N N . HIS A 1 83 ? 24.031 22.989 -19.305 1.00 27.09 83 HIS A N 1
ATOM 669 C CA . HIS A 1 83 ? 22.781 23.290 -20.002 1.00 27.09 83 HIS A CA 1
ATOM 670 C C . HIS A 1 83 ? 23.079 23.221 -21.496 1.00 27.09 83 HIS A C 1
ATOM 672 O O . HIS A 1 83 ? 23.654 24.143 -22.064 1.00 27.09 83 HIS A O 1
ATOM 678 N N . ALA A 1 84 ? 22.738 22.095 -22.116 1.00 23.92 84 ALA A N 1
ATOM 679 C CA . ALA A 1 84 ? 22.641 21.999 -23.562 1.00 23.92 84 ALA A CA 1
ATOM 680 C C . ALA A 1 84 ? 21.152 22.007 -23.908 1.00 23.92 84 ALA A C 1
ATOM 682 O O . ALA A 1 84 ? 20.465 20.997 -23.770 1.00 23.92 84 ALA A O 1
ATOM 683 N N . THR A 1 85 ? 20.640 23.166 -24.311 1.00 23.75 85 THR A N 1
ATOM 684 C CA . THR A 1 85 ? 19.340 23.275 -24.972 1.00 23.75 85 THR A CA 1
ATOM 685 C C . THR A 1 85 ? 19.496 22.678 -26.366 1.00 23.75 85 THR A C 1
ATOM 687 O O . THR A 1 85 ? 19.994 23.324 -27.283 1.00 23.75 85 THR A O 1
ATOM 690 N N . VAL A 1 86 ? 19.120 21.410 -26.519 1.00 23.98 86 VAL A N 1
ATOM 691 C CA . VAL A 1 86 ? 18.878 20.829 -27.841 1.00 23.98 86 VAL A CA 1
ATOM 692 C C . VAL A 1 86 ? 17.502 21.310 -28.282 1.00 23.98 86 VAL A C 1
ATOM 694 O O . VAL A 1 86 ? 16.532 21.160 -27.541 1.00 23.98 86 VAL A O 1
ATOM 697 N N . ASP A 1 87 ? 17.420 21.905 -29.470 1.00 23.86 87 ASP A N 1
ATOM 698 C CA . ASP A 1 87 ? 16.152 22.213 -30.124 1.00 23.86 87 ASP A CA 1
ATOM 699 C C . ASP A 1 87 ? 15.373 20.901 -30.333 1.00 23.86 87 ASP A C 1
ATOM 701 O O . ASP A 1 87 ? 15.662 20.096 -31.222 1.00 23.86 87 ASP A O 1
ATOM 705 N N . GLN A 1 88 ? 14.418 20.656 -29.432 1.00 26.02 88 GLN A N 1
ATOM 706 C CA . GLN A 1 88 ? 13.625 19.430 -29.340 1.00 26.02 88 GLN A CA 1
ATOM 707 C C . GLN A 1 88 ? 12.722 19.212 -30.562 1.00 26.02 88 GLN A C 1
ATOM 709 O O . GLN A 1 88 ? 12.185 18.120 -30.727 1.00 26.02 88 GLN A O 1
ATOM 714 N N . SER A 1 89 ? 12.575 20.200 -31.451 1.00 24.88 89 SER A N 1
ATOM 715 C CA . SER A 1 89 ? 11.707 20.096 -32.629 1.00 24.88 89 SER A CA 1
ATOM 716 C C . SER A 1 89 ? 12.197 19.089 -33.682 1.00 24.88 89 SER A C 1
ATOM 718 O O . SER A 1 89 ? 11.387 18.593 -34.461 1.00 24.88 89 SER A O 1
ATOM 720 N N . ALA A 1 90 ? 13.481 18.710 -33.674 1.00 26.62 90 ALA A N 1
ATOM 721 C CA . ALA A 1 90 ? 14.040 17.716 -34.600 1.00 26.62 90 ALA A CA 1
ATOM 722 C C . ALA A 1 90 ? 14.043 16.266 -34.061 1.00 26.62 90 ALA A C 1
ATOM 724 O O . ALA A 1 90 ? 14.376 15.342 -34.804 1.00 26.62 90 ALA A O 1
ATOM 725 N N . LEU A 1 91 ? 13.680 16.051 -32.789 1.00 28.19 91 LEU A N 1
ATOM 726 C CA . LEU A 1 91 ? 13.608 14.725 -32.147 1.00 28.19 91 LEU A CA 1
ATOM 727 C C . LEU A 1 91 ? 12.212 14.082 -32.233 1.00 28.19 91 LEU A C 1
ATOM 729 O O . LEU A 1 91 ? 12.073 12.888 -31.976 1.00 28.19 91 LEU A O 1
ATOM 733 N N . PHE A 1 92 ? 11.203 14.839 -32.672 1.00 25.09 92 PHE A N 1
ATOM 734 C CA . PHE A 1 92 ? 9.808 14.394 -32.786 1.00 25.09 92 PHE A CA 1
ATOM 735 C C . PHE A 1 92 ? 9.533 13.340 -33.878 1.00 25.09 92 PHE A C 1
ATOM 737 O O . PHE A 1 92 ? 8.394 12.922 -34.034 1.00 25.09 92 PHE A O 1
ATOM 744 N N . ASP A 1 93 ? 10.552 12.857 -34.598 1.00 30.28 93 ASP A N 1
ATOM 745 C CA . ASP A 1 93 ? 10.411 11.803 -35.621 1.00 30.28 93 ASP A CA 1
ATOM 746 C C . ASP A 1 93 ? 11.106 10.469 -35.251 1.00 30.28 93 ASP A C 1
ATOM 748 O O . ASP A 1 93 ? 11.183 9.551 -36.076 1.00 30.28 93 ASP A O 1
ATOM 752 N N . ILE A 1 94 ? 11.616 10.314 -34.019 1.00 35.41 94 ILE A N 1
ATOM 753 C CA . ILE A 1 94 ? 12.288 9.070 -33.575 1.00 35.41 94 ILE A CA 1
ATOM 754 C C . ILE A 1 94 ? 11.302 7.935 -33.248 1.00 35.41 94 ILE A C 1
ATOM 756 O O . ILE A 1 94 ? 11.681 6.766 -33.313 1.00 35.41 94 ILE A O 1
ATOM 760 N N . GLU A 1 95 ? 10.016 8.233 -33.048 1.00 33.88 95 GLU A N 1
ATOM 761 C CA . GLU A 1 95 ? 8.966 7.223 -32.829 1.00 33.88 95 GLU A CA 1
ATOM 762 C C . GLU A 1 95 ? 8.768 6.245 -34.009 1.00 33.88 95 GLU A C 1
ATOM 764 O O . GLU A 1 95 ? 8.042 5.262 -33.881 1.00 33.88 95 GLU A O 1
ATOM 769 N N . LYS A 1 96 ? 9.418 6.465 -35.164 1.00 37.50 96 LYS A N 1
ATOM 770 C CA . LYS A 1 96 ? 9.226 5.650 -36.379 1.00 37.50 96 LYS A CA 1
ATOM 771 C C . LYS A 1 96 ? 10.394 4.770 -36.818 1.00 37.50 96 LYS A C 1
ATOM 773 O O . LYS A 1 96 ? 10.275 4.136 -37.863 1.00 37.50 96 LYS A O 1
ATOM 778 N N . ASN A 1 97 ? 11.506 4.684 -36.087 1.00 44.59 97 ASN A N 1
ATOM 779 C CA . ASN A 1 97 ? 12.650 3.885 -36.551 1.00 44.59 97 ASN A CA 1
ATOM 780 C C . ASN A 1 97 ? 13.123 2.834 -35.540 1.00 44.59 97 ASN A C 1
ATOM 782 O O . ASN A 1 97 ? 14.229 2.905 -35.004 1.00 44.59 97 ASN A O 1
ATOM 786 N N . ASP A 1 98 ? 12.314 1.778 -35.414 1.00 41.53 98 ASP A N 1
ATOM 787 C CA . ASP A 1 98 ? 12.650 0.470 -34.823 1.00 41.53 98 ASP A CA 1
ATOM 788 C C . ASP A 1 98 ? 14.010 -0.100 -35.307 1.00 41.53 98 ASP A C 1
ATOM 790 O O . ASP A 1 98 ? 14.649 -0.902 -34.625 1.00 41.53 98 ASP A O 1
ATOM 794 N N . GLU A 1 99 ? 14.487 0.337 -36.474 1.00 40.34 99 GLU A N 1
ATOM 795 C CA . GLU A 1 99 ? 15.783 -0.008 -37.068 1.00 40.34 99 GLU A CA 1
ATOM 796 C C . GLU A 1 99 ? 16.987 0.607 -36.317 1.00 40.34 99 GLU A C 1
ATOM 798 O O . GLU A 1 99 ? 18.034 -0.032 -36.215 1.00 40.34 99 GLU A O 1
ATOM 803 N N . ILE A 1 100 ? 16.865 1.809 -35.734 1.00 39.50 100 ILE A N 1
ATOM 804 C CA . ILE A 1 100 ? 17.983 2.516 -35.066 1.00 39.50 100 ILE A CA 1
ATOM 805 C C . ILE A 1 100 ? 18.376 1.815 -33.760 1.00 39.50 100 ILE A C 1
ATOM 807 O O . ILE A 1 100 ? 19.562 1.603 -33.500 1.00 39.50 100 ILE A O 1
ATOM 811 N N . TRP A 1 101 ? 17.393 1.381 -32.971 1.00 42.47 101 TRP A N 1
ATOM 812 C CA . TRP A 1 101 ? 17.631 0.666 -31.714 1.00 42.47 101 TRP A CA 1
ATOM 813 C C . TRP A 1 101 ? 18.153 -0.756 -31.926 1.00 42.47 101 TRP A C 1
ATOM 815 O O . TRP A 1 101 ? 19.105 -1.165 -31.256 1.00 42.47 101 TRP A O 1
ATOM 825 N N . LYS A 1 102 ? 17.618 -1.480 -32.921 1.00 40.19 102 LYS A N 1
ATOM 826 C CA . LYS A 1 102 ? 18.195 -2.761 -33.373 1.00 40.19 102 LYS A CA 1
ATOM 827 C C . LYS A 1 102 ? 19.670 -2.601 -33.742 1.00 40.19 102 LYS A C 1
ATOM 829 O O . LYS A 1 102 ? 20.489 -3.459 -33.416 1.00 40.19 102 LYS A O 1
ATOM 834 N N . THR A 1 103 ? 20.018 -1.481 -34.368 1.00 38.81 103 THR A N 1
ATOM 835 C CA . THR A 1 103 ? 21.381 -1.188 -34.806 1.00 38.81 103 THR A CA 1
ATOM 836 C C . THR A 1 103 ? 22.322 -0.827 -33.653 1.00 38.81 103 THR A C 1
ATOM 838 O O . THR A 1 103 ? 23.435 -1.347 -33.606 1.00 38.81 103 THR A O 1
ATOM 841 N N . LEU A 1 104 ? 21.888 0.002 -32.698 1.00 40.97 104 LEU A N 1
ATOM 842 C CA . LEU A 1 104 ? 22.666 0.370 -31.503 1.00 40.97 104 LEU A CA 1
ATOM 843 C C . LEU A 1 104 ? 23.041 -0.852 -30.652 1.00 40.97 104 LEU A C 1
ATOM 845 O O . LEU A 1 104 ? 24.185 -0.985 -30.218 1.00 40.97 104 LEU A O 1
ATOM 849 N N . ILE A 1 105 ? 22.106 -1.785 -30.475 1.00 41.78 105 ILE A N 1
ATOM 850 C CA . ILE A 1 105 ? 22.334 -2.991 -29.668 1.00 41.78 105 ILE A CA 1
ATOM 851 C C . ILE A 1 105 ? 23.157 -4.029 -30.433 1.00 41.78 105 ILE A C 1
ATOM 853 O O . ILE A 1 105 ? 24.064 -4.632 -29.862 1.00 41.78 105 ILE A O 1
ATOM 857 N N . THR A 1 106 ? 22.947 -4.163 -31.747 1.00 38.53 106 THR A N 1
ATOM 858 C CA . THR A 1 106 ? 23.843 -4.957 -32.606 1.00 38.53 106 THR A CA 1
ATOM 859 C C . THR A 1 106 ? 25.281 -4.426 -32.537 1.00 38.53 106 THR A C 1
ATOM 861 O O . THR A 1 106 ? 26.229 -5.205 -32.465 1.00 38.53 106 THR A O 1
ATOM 864 N N . LEU A 1 107 ? 25.463 -3.104 -32.480 1.00 37.88 107 LEU A N 1
ATOM 865 C CA . LEU A 1 107 ? 26.772 -2.472 -32.318 1.00 37.88 107 LEU A CA 1
ATOM 866 C C . LEU A 1 107 ? 27.398 -2.719 -30.943 1.00 37.88 107 LEU A C 1
ATOM 868 O O . LEU A 1 107 ? 28.602 -2.952 -30.884 1.00 37.88 107 LEU A O 1
ATOM 872 N N . GLU A 1 108 ? 26.627 -2.732 -29.853 1.00 40.12 108 GLU A N 1
ATOM 873 C CA . GLU A 1 108 ? 27.151 -3.056 -28.517 1.00 40.12 108 GLU A CA 1
ATOM 874 C C . GLU A 1 108 ? 27.592 -4.527 -28.403 1.00 40.12 108 GLU A C 1
ATOM 876 O O . GLU A 1 108 ? 28.617 -4.824 -27.781 1.00 40.12 108 GLU A O 1
ATOM 881 N N . VAL A 1 109 ? 26.894 -5.439 -29.088 1.00 37.12 109 VAL A N 1
ATOM 882 C CA . VAL A 1 109 ? 27.295 -6.850 -29.218 1.00 37.12 109 VAL A CA 1
ATOM 883 C C . VAL A 1 109 ? 28.596 -6.990 -30.014 1.00 37.12 109 VAL A C 1
ATOM 885 O O . VAL A 1 109 ? 29.539 -7.631 -29.548 1.00 37.12 109 VAL A O 1
ATOM 888 N N . ILE A 1 110 ? 28.701 -6.306 -31.157 1.00 35.25 110 ILE A N 1
ATOM 889 C CA . ILE A 1 110 ? 29.930 -6.257 -31.970 1.00 35.25 110 ILE A CA 1
ATOM 890 C C . ILE A 1 110 ? 31.099 -5.624 -31.181 1.00 35.25 110 ILE A C 1
ATOM 892 O O . ILE A 1 110 ? 32.266 -5.966 -31.396 1.00 35.25 110 ILE A O 1
ATOM 896 N N . ASN A 1 111 ? 30.817 -4.720 -30.237 1.00 38.00 111 ASN A N 1
ATOM 897 C CA . ASN A 1 111 ? 31.825 -4.040 -29.422 1.00 38.00 111 ASN A CA 1
ATOM 898 C C . ASN A 1 111 ? 32.442 -4.950 -28.334 1.00 38.00 111 ASN A C 1
ATOM 900 O O . ASN A 1 111 ? 33.612 -4.777 -27.988 1.00 38.00 111 ASN A O 1
ATOM 904 N N . LYS A 1 112 ? 31.713 -5.957 -27.820 1.00 37.84 112 LYS A N 1
ATOM 905 C CA . LYS A 1 112 ? 32.262 -6.938 -26.856 1.00 37.84 112 LYS A CA 1
ATOM 906 C C . LYS A 1 112 ? 33.162 -7.986 -27.510 1.00 37.84 112 LYS A C 1
ATOM 908 O O . LYS A 1 112 ? 34.217 -8.286 -26.954 1.00 37.84 112 LYS A O 1
ATOM 913 N N . GLU A 1 113 ? 32.816 -8.484 -28.697 1.00 35.59 113 GLU A N 1
ATOM 914 C CA . GLU A 1 113 ? 33.649 -9.470 -29.410 1.00 35.59 113 GLU A CA 1
ATOM 915 C C . GLU A 1 113 ? 35.034 -8.914 -29.800 1.00 35.59 113 GLU A C 1
ATOM 917 O O . GLU A 1 113 ? 36.019 -9.648 -29.829 1.00 35.59 113 GLU A O 1
ATOM 922 N N . ASN A 1 114 ? 35.143 -7.601 -30.027 1.00 34.91 114 ASN A N 1
ATOM 923 C CA . ASN A 1 114 ? 36.363 -6.950 -30.521 1.00 34.91 114 ASN A CA 1
ATOM 924 C C . ASN A 1 114 ? 37.305 -6.399 -29.430 1.00 34.91 114 ASN A C 1
ATOM 926 O O . ASN A 1 114 ? 38.390 -5.904 -29.750 1.00 34.91 114 ASN A O 1
ATOM 930 N N . ARG A 1 115 ? 36.961 -6.508 -28.137 1.00 35.28 115 ARG A N 1
ATOM 931 C CA . ARG A 1 115 ? 37.863 -6.085 -27.040 1.00 35.28 115 ARG A CA 1
ATOM 932 C C . ARG A 1 115 ? 39.122 -6.949 -26.910 1.00 35.28 115 ARG A C 1
ATOM 934 O O . ARG A 1 115 ? 40.080 -6.523 -26.274 1.00 35.28 115 ARG A O 1
ATOM 941 N N . THR A 1 116 ? 39.163 -8.120 -27.542 1.00 34.81 116 THR A N 1
ATOM 942 C CA . THR A 1 116 ? 40.325 -9.025 -27.529 1.00 34.81 116 THR A CA 1
ATOM 943 C C . THR A 1 116 ? 41.391 -8.696 -28.579 1.00 34.81 116 THR A C 1
ATOM 945 O O . THR A 1 116 ? 42.502 -9.208 -28.473 1.00 34.81 116 THR A O 1
ATOM 948 N N . THR A 1 117 ? 41.119 -7.831 -29.566 1.00 32.69 117 THR A N 1
ATOM 949 C CA . THR A 1 117 ? 42.047 -7.598 -30.697 1.00 32.69 117 THR A CA 1
ATOM 950 C C . THR A 1 117 ? 42.584 -6.170 -30.818 1.00 32.69 117 THR A C 1
ATOM 952 O O . THR A 1 117 ? 43.446 -5.915 -31.660 1.00 32.69 117 THR A O 1
ATOM 955 N N . GLY A 1 118 ? 42.137 -5.230 -29.978 1.00 28.19 118 GLY A N 1
ATOM 956 C CA . GLY A 1 118 ? 42.761 -3.904 -29.852 1.00 28.19 118 GLY A CA 1
ATOM 957 C C . GLY A 1 118 ? 42.783 -3.052 -31.131 1.00 28.19 118 GLY A C 1
ATOM 958 O O . GLY A 1 118 ? 43.590 -2.130 -31.231 1.00 28.19 118 GLY A O 1
ATOM 959 N N . LYS A 1 119 ? 41.923 -3.336 -32.118 1.00 26.36 119 LYS A N 1
ATOM 960 C CA . LYS A 1 119 ? 41.789 -2.532 -33.343 1.00 26.36 119 LYS A CA 1
ATOM 961 C C . LYS A 1 119 ? 40.326 -2.417 -33.761 1.00 26.36 119 LYS A C 1
ATOM 963 O O . LYS A 1 119 ? 39.830 -3.234 -34.528 1.00 26.36 119 LYS A O 1
ATOM 968 N N . PHE A 1 120 ? 39.660 -1.351 -33.324 1.00 29.59 120 PHE A N 1
ATOM 969 C CA . PHE A 1 120 ? 38.474 -0.860 -34.022 1.00 29.59 120 PHE A CA 1
ATOM 970 C C . PHE A 1 120 ? 38.916 0.105 -35.126 1.00 29.59 120 PHE A C 1
ATOM 972 O O . PHE A 1 120 ? 39.574 1.108 -34.863 1.00 29.59 120 PHE A O 1
ATOM 979 N N . SER A 1 121 ? 38.541 -0.198 -36.365 1.00 32.19 121 SER A N 1
ATOM 980 C CA . SER A 1 121 ? 38.511 0.766 -37.462 1.00 32.19 121 SER A CA 1
ATOM 981 C C . SER A 1 121 ? 37.149 0.647 -38.132 1.00 32.19 121 SER A C 1
ATOM 983 O O . SER A 1 121 ? 36.816 -0.409 -38.671 1.00 32.19 121 SER A O 1
ATOM 985 N N . TYR A 1 122 ? 36.375 1.736 -38.138 1.00 36.78 122 TYR A N 1
ATOM 986 C CA . TYR A 1 122 ? 35.089 1.861 -38.845 1.00 36.78 122 TYR A CA 1
ATOM 987 C C . TYR A 1 122 ? 35.208 1.704 -40.378 1.00 36.78 122 TYR A C 1
ATOM 989 O O . TYR A 1 122 ? 34.223 1.816 -41.098 1.00 36.78 122 TYR A O 1
ATOM 997 N N . SER A 1 123 ? 36.403 1.408 -40.896 1.00 37.50 123 SER A N 1
ATOM 998 C CA . SER A 1 123 ? 36.677 1.109 -42.303 1.00 37.50 123 SER A CA 1
ATOM 999 C C . SER A 1 123 ? 36.437 -0.358 -42.692 1.00 37.50 123 SER A C 1
ATOM 1001 O O . SER A 1 123 ? 36.891 -0.781 -43.759 1.00 37.50 123 SER A O 1
ATOM 1003 N N . ASN A 1 124 ? 35.811 -1.179 -41.840 1.00 40.75 124 ASN A N 1
ATOM 1004 C CA . ASN A 1 124 ? 35.578 -2.585 -42.163 1.00 40.75 124 ASN A CA 1
ATOM 1005 C C . ASN A 1 124 ? 34.481 -2.703 -43.231 1.00 40.75 124 ASN A C 1
ATOM 1007 O O . ASN A 1 124 ? 33.287 -2.714 -42.936 1.00 40.75 124 ASN A O 1
ATOM 1011 N N . LYS A 1 125 ? 34.911 -2.775 -44.492 1.00 42.12 125 LYS A N 1
ATOM 1012 C CA . LYS A 1 125 ? 34.056 -2.798 -45.683 1.00 42.12 125 LYS A CA 1
ATOM 1013 C C . LYS A 1 125 ? 32.951 -3.861 -45.605 1.00 42.12 125 LYS A C 1
ATOM 1015 O O . LYS A 1 125 ? 31.821 -3.568 -45.953 1.00 42.12 125 LYS A O 1
ATOM 1020 N N . LYS A 1 126 ? 33.228 -5.036 -45.022 1.00 43.78 126 LYS A N 1
ATOM 1021 C CA . LYS A 1 126 ? 32.218 -6.091 -44.808 1.00 43.78 126 LYS A CA 1
ATOM 1022 C C . LYS A 1 126 ? 31.072 -5.671 -43.879 1.00 43.78 126 LYS A C 1
ATOM 1024 O O . LYS A 1 126 ? 29.936 -6.063 -44.117 1.00 43.78 126 LYS A O 1
ATOM 1029 N N . PHE A 1 127 ? 31.361 -4.892 -42.836 1.00 44.53 127 PHE A N 1
ATOM 1030 C CA . PHE A 1 127 ? 30.339 -4.361 -41.931 1.00 44.53 127 PHE A CA 1
ATOM 1031 C C . PHE A 1 127 ? 29.483 -3.316 -42.648 1.00 44.53 127 PHE A C 1
ATOM 1033 O O . PHE A 1 127 ? 28.263 -3.418 -42.625 1.00 44.53 127 PHE A O 1
ATOM 1040 N N . LEU A 1 128 ? 30.117 -2.367 -43.344 1.00 44.12 128 LEU A N 1
ATOM 1041 C CA . LEU A 1 128 ? 29.424 -1.344 -44.133 1.00 44.12 128 LEU A CA 1
ATOM 1042 C C . LEU A 1 128 ? 28.563 -1.956 -45.244 1.00 44.12 128 LEU A C 1
ATOM 1044 O O . LEU A 1 128 ? 27.437 -1.516 -45.440 1.00 44.12 128 LEU A O 1
ATOM 1048 N N . ASP A 1 129 ? 29.046 -2.995 -45.922 1.00 47.56 129 ASP A N 1
ATOM 1049 C CA . ASP A 1 129 ? 28.306 -3.680 -46.985 1.00 47.56 129 ASP A CA 1
ATOM 1050 C C . ASP A 1 129 ? 27.078 -4.427 -46.426 1.00 47.56 129 ASP A C 1
ATOM 1052 O O . ASP A 1 129 ? 25.988 -4.316 -46.984 1.00 47.56 129 ASP A O 1
ATOM 1056 N N . SER A 1 130 ? 27.219 -5.116 -45.284 1.00 43.12 130 SER A N 1
ATOM 1057 C CA . SER A 1 130 ? 26.117 -5.808 -44.588 1.00 43.12 130 SER A CA 1
ATOM 1058 C C . SER A 1 130 ? 25.092 -4.827 -43.999 1.00 43.12 130 SER A C 1
ATOM 1060 O O . SER A 1 130 ? 23.883 -5.051 -44.059 1.00 43.12 130 SER A O 1
ATOM 1062 N N . PHE A 1 131 ? 25.569 -3.708 -43.456 1.00 43.97 131 PHE A N 1
ATOM 1063 C CA . PHE A 1 131 ? 24.752 -2.621 -42.927 1.00 43.97 131 PHE A CA 1
ATOM 1064 C C . PHE A 1 131 ? 23.964 -1.930 -44.050 1.00 43.97 131 PHE A C 1
ATOM 1066 O O . PHE A 1 131 ? 22.753 -1.767 -43.958 1.00 43.97 131 PHE A O 1
ATOM 1073 N N . ASN A 1 132 ? 24.616 -1.600 -45.165 1.00 47.88 132 ASN A N 1
ATOM 1074 C CA . ASN A 1 132 ? 23.960 -1.007 -46.331 1.00 47.88 132 ASN A CA 1
ATOM 1075 C C . ASN A 1 132 ? 22.959 -1.967 -46.995 1.00 47.88 132 ASN A C 1
ATOM 1077 O O . ASN A 1 132 ? 21.927 -1.513 -47.484 1.00 47.88 132 ASN A O 1
ATOM 1081 N N . GLN A 1 133 ? 23.217 -3.281 -46.980 1.00 47.34 133 GLN A N 1
ATOM 1082 C CA . GLN A 1 133 ? 22.248 -4.293 -47.427 1.00 47.34 133 GLN A CA 1
ATOM 1083 C C . GLN A 1 133 ? 20.992 -4.346 -46.554 1.00 47.34 133 GLN A C 1
ATOM 1085 O O . GLN A 1 133 ? 19.908 -4.585 -47.076 1.00 47.34 133 GLN A O 1
ATOM 1090 N N . THR A 1 134 ? 21.143 -4.134 -45.246 1.00 40.19 134 THR A N 1
ATOM 1091 C CA . THR A 1 134 ? 20.043 -4.229 -44.274 1.00 40.19 134 THR A CA 1
ATOM 1092 C C . THR A 1 134 ? 19.204 -2.949 -44.247 1.00 40.19 134 THR A C 1
ATOM 1094 O O . THR A 1 134 ? 17.982 -3.016 -44.282 1.00 40.19 134 THR A O 1
ATOM 1097 N N . PHE A 1 135 ? 19.856 -1.782 -44.255 1.00 40.06 135 PHE A N 1
ATOM 1098 C CA . PHE A 1 135 ? 19.220 -0.484 -43.981 1.00 40.06 135 PHE A CA 1
ATOM 1099 C C . PHE A 1 135 ? 18.990 0.385 -45.235 1.00 40.06 135 PHE A C 1
ATOM 1101 O O . PHE A 1 135 ? 18.441 1.489 -45.144 1.00 40.06 135 PHE A O 1
ATOM 1108 N N . GLY A 1 136 ? 19.409 -0.090 -46.415 1.00 51.59 136 GLY A N 1
ATOM 1109 C CA . GLY A 1 136 ? 19.167 0.562 -47.705 1.00 51.59 136 GLY A CA 1
ATOM 1110 C C . GLY A 1 136 ? 19.594 2.035 -47.736 1.00 51.59 136 GLY A C 1
ATOM 1111 O O . GLY A 1 136 ? 20.635 2.409 -47.206 1.00 51.59 136 GLY A O 1
ATOM 1112 N N . SER A 1 137 ? 18.772 2.900 -48.336 1.00 40.19 137 SER A N 1
ATOM 1113 C CA . SER A 1 137 ? 19.052 4.340 -48.488 1.00 40.19 137 SER A CA 1
ATOM 1114 C C . SER A 1 137 ? 19.083 5.138 -47.177 1.00 40.19 137 SER A C 1
ATOM 1116 O O . SER A 1 137 ? 19.474 6.303 -47.189 1.00 40.19 137 SER A O 1
ATOM 1118 N N . ASN A 1 138 ? 18.667 4.549 -46.050 1.00 36.72 138 ASN A N 1
ATOM 1119 C CA . ASN A 1 138 ? 18.682 5.203 -44.736 1.00 36.72 138 ASN A CA 1
ATOM 1120 C C . ASN A 1 138 ? 19.983 4.952 -43.961 1.00 36.72 138 ASN A C 1
ATOM 1122 O O . ASN A 1 138 ? 20.196 5.563 -42.909 1.00 36.72 138 ASN A O 1
ATOM 1126 N N . SER A 1 139 ? 20.867 4.096 -44.478 1.00 41.94 139 SER A N 1
ATOM 1127 C CA . SER A 1 139 ? 22.080 3.659 -43.791 1.00 41.94 139 SER A CA 1
ATOM 1128 C C . SER A 1 139 ? 22.998 4.816 -43.390 1.00 41.94 139 SER A C 1
ATOM 1130 O O . SER A 1 139 ? 23.475 4.848 -42.261 1.00 41.94 139 SER A O 1
ATOM 1132 N N . GLU A 1 140 ? 23.186 5.812 -44.255 1.00 41.91 140 GLU A N 1
ATOM 1133 C CA . GLU A 1 140 ? 24.037 6.983 -44.002 1.00 41.91 140 GLU A CA 1
ATOM 1134 C C . GLU A 1 140 ? 23.481 7.894 -42.895 1.00 41.91 140 GLU A C 1
ATOM 1136 O O . GLU A 1 140 ? 24.230 8.438 -42.077 1.00 41.91 140 GLU A O 1
ATOM 1141 N N . LYS A 1 141 ? 22.151 8.022 -42.829 1.00 40.28 141 LYS A N 1
ATOM 1142 C CA . LYS A 1 141 ? 21.444 8.828 -41.825 1.00 40.28 141 LYS A CA 1
ATOM 1143 C C . LYS A 1 141 ? 21.514 8.154 -40.451 1.00 40.28 141 LYS A C 1
ATOM 1145 O O . LYS A 1 141 ? 21.823 8.815 -39.462 1.00 40.28 141 LYS A O 1
ATOM 1150 N N . ILE A 1 142 ? 21.330 6.833 -40.414 1.00 38.50 142 ILE A N 1
ATOM 1151 C CA . ILE A 1 142 ? 21.468 5.999 -39.212 1.00 38.50 142 ILE A CA 1
ATOM 1152 C C . ILE A 1 142 ? 22.933 5.974 -38.742 1.00 38.50 142 ILE A C 1
ATOM 1154 O O . ILE A 1 142 ? 23.189 6.180 -37.560 1.00 38.50 142 ILE A O 1
ATOM 1158 N N . LEU A 1 143 ? 23.912 5.844 -39.649 1.00 40.09 143 LEU A N 1
ATOM 1159 C CA . LEU A 1 143 ? 25.346 5.927 -39.326 1.00 40.09 143 LEU A CA 1
ATOM 1160 C C . LEU A 1 143 ? 25.733 7.274 -38.708 1.00 40.09 143 LEU A C 1
ATOM 1162 O O . LEU A 1 143 ? 26.582 7.313 -37.823 1.00 40.09 143 LEU A O 1
ATOM 1166 N N . ASN A 1 144 ? 25.131 8.377 -39.153 1.00 40.75 144 ASN A N 1
ATOM 1167 C CA . ASN A 1 144 ? 25.395 9.699 -38.585 1.00 40.75 144 ASN A CA 1
ATOM 1168 C C . ASN A 1 144 ? 24.733 9.903 -37.212 1.00 40.75 144 ASN A C 1
ATOM 1170 O O . ASN A 1 144 ? 25.324 10.563 -36.357 1.00 40.75 144 ASN A O 1
ATOM 1174 N N . ILE A 1 145 ? 23.561 9.304 -36.966 1.00 38.69 145 ILE A N 1
ATOM 1175 C CA . ILE A 1 145 ? 22.926 9.271 -35.637 1.00 38.69 145 ILE A CA 1
ATOM 1176 C C . ILE A 1 145 ? 23.766 8.428 -34.670 1.00 38.69 145 ILE A C 1
ATOM 1178 O O . ILE A 1 145 ? 24.041 8.877 -33.561 1.00 38.69 145 ILE A O 1
ATOM 1182 N N . LEU A 1 146 ? 24.257 7.267 -35.116 1.00 36.78 146 LEU A N 1
ATOM 1183 C CA . LEU A 1 146 ? 25.167 6.389 -34.371 1.00 36.78 146 LEU A CA 1
ATOM 1184 C C . LEU A 1 146 ? 26.501 7.064 -34.051 1.00 36.78 146 LEU A C 1
ATOM 1186 O O . LEU A 1 146 ? 26.948 7.019 -32.914 1.00 36.78 146 LEU A O 1
ATOM 1190 N N . LYS A 1 147 ? 27.120 7.749 -35.022 1.00 38.03 147 LYS A N 1
ATOM 1191 C CA . LYS A 1 147 ? 28.338 8.546 -34.791 1.00 38.03 147 LYS A CA 1
ATOM 1192 C C . LYS A 1 147 ? 28.110 9.616 -33.723 1.00 38.03 147 LYS A C 1
ATOM 1194 O O . LYS A 1 147 ? 28.921 9.743 -32.820 1.00 38.03 147 LYS A O 1
ATOM 1199 N N . ARG A 1 148 ? 26.978 10.329 -33.766 1.00 35.53 148 ARG A N 1
ATOM 1200 C CA . ARG A 1 148 ? 26.632 11.362 -32.771 1.00 35.53 148 ARG A CA 1
ATOM 1201 C C . ARG A 1 148 ? 26.295 10.804 -31.386 1.00 35.53 148 ARG A C 1
ATOM 1203 O O . ARG A 1 148 ? 26.576 11.468 -30.396 1.00 35.53 148 ARG A O 1
ATOM 1210 N N . SER A 1 149 ? 25.710 9.611 -31.307 1.00 33.09 149 SER A N 1
ATOM 1211 C CA . SER A 1 149 ? 25.385 8.945 -30.034 1.00 33.09 149 SER A CA 1
ATOM 1212 C C . SER A 1 149 ? 26.578 8.195 -29.427 1.00 33.09 149 SER A C 1
ATOM 1214 O O . SER A 1 149 ? 26.616 8.012 -28.216 1.00 33.09 149 SER A O 1
ATOM 1216 N N . LEU A 1 150 ? 27.580 7.830 -30.235 1.00 32.75 150 LEU A N 1
ATOM 1217 C CA . LEU A 1 150 ? 28.820 7.178 -29.791 1.00 32.75 150 LEU A CA 1
ATOM 1218 C C . LEU A 1 150 ? 29.975 8.161 -29.514 1.00 32.75 150 LEU A C 1
ATOM 1220 O O . LEU A 1 150 ? 30.824 7.845 -28.684 1.00 32.75 150 LEU A O 1
ATOM 1224 N N . ASP A 1 151 ? 30.017 9.335 -30.161 1.00 30.52 151 ASP A N 1
ATOM 1225 C CA . ASP A 1 151 ? 31.020 10.386 -29.884 1.00 30.52 151 ASP A CA 1
ATOM 1226 C C . ASP A 1 151 ? 30.637 11.290 -28.695 1.00 30.52 151 ASP A C 1
ATOM 1228 O O . ASP A 1 151 ? 31.490 11.998 -28.150 1.00 30.52 151 ASP A O 1
ATOM 1232 N N . ASN A 1 152 ? 29.378 11.254 -28.242 1.00 30.58 152 ASN A N 1
ATOM 1233 C CA . ASN A 1 152 ? 28.964 11.954 -27.031 1.00 30.58 152 ASN A CA 1
ATOM 1234 C C . ASN A 1 152 ? 29.268 11.120 -25.783 1.00 30.58 152 ASN A C 1
ATOM 1236 O O . ASN A 1 152 ? 28.935 9.946 -25.662 1.00 30.58 152 ASN A O 1
ATOM 1240 N N . THR A 1 153 ? 29.909 11.781 -24.828 1.00 33.97 153 THR A N 1
ATOM 1241 C CA . THR A 1 153 ? 30.617 11.262 -23.650 1.00 33.97 153 THR A CA 1
ATOM 1242 C C . THR A 1 153 ? 29.713 10.660 -22.555 1.00 33.97 153 THR A C 1
ATOM 1244 O O . THR A 1 153 ? 30.052 10.748 -21.379 1.00 33.97 153 THR A O 1
ATOM 1247 N N . TYR A 1 154 ? 28.565 10.076 -22.907 1.00 32.53 154 TYR A N 1
ATOM 1248 C CA . TYR A 1 154 ? 27.512 9.682 -21.958 1.00 32.53 154 TYR A CA 1
ATOM 1249 C C . TYR A 1 154 ? 27.247 8.185 -21.826 1.00 32.53 154 TYR A C 1
ATOM 1251 O O . TYR A 1 154 ? 26.455 7.787 -20.980 1.00 32.53 154 TYR A O 1
ATOM 1259 N N . PHE A 1 155 ? 27.943 7.332 -22.569 1.00 33.12 155 PHE A N 1
ATOM 1260 C CA . PHE A 1 155 ? 27.848 5.893 -22.357 1.00 33.12 155 PHE A CA 1
ATOM 1261 C C . PHE A 1 155 ? 29.205 5.329 -21.964 1.00 33.12 155 PHE A C 1
ATOM 1263 O O . PHE A 1 155 ? 30.237 5.727 -22.496 1.00 33.12 155 PHE A O 1
ATOM 1270 N N . TYR A 1 156 ? 29.170 4.370 -21.039 1.00 34.28 156 TYR A N 1
ATOM 1271 C CA . TYR A 1 156 ? 30.300 3.602 -20.516 1.00 34.28 156 TYR A CA 1
ATOM 1272 C C . TYR A 1 156 ? 31.084 4.241 -19.357 1.00 34.28 156 TYR A C 1
ATOM 1274 O O . TYR A 1 156 ? 32.313 4.206 -19.346 1.00 34.28 156 TYR A O 1
ATOM 1282 N N . GLU A 1 157 ? 30.388 4.672 -18.298 1.00 36.38 157 GLU A N 1
ATOM 1283 C CA . GLU A 1 157 ? 30.915 4.319 -16.972 1.00 36.38 157 GLU A CA 1
ATOM 1284 C C . GLU A 1 157 ? 30.889 2.783 -16.856 1.00 36.38 157 GLU A C 1
ATOM 1286 O O . GLU A 1 157 ? 29.996 2.104 -17.378 1.00 36.38 157 GLU A O 1
ATOM 1291 N N . THR A 1 158 ? 31.937 2.206 -16.275 1.00 38.94 158 THR A N 1
ATOM 1292 C CA . THR A 1 158 ? 31.984 0.784 -15.934 1.00 38.94 158 THR A CA 1
ATOM 1293 C C . THR A 1 158 ? 30.728 0.419 -15.150 1.00 38.94 158 THR A C 1
ATOM 1295 O O . THR A 1 158 ? 30.431 1.053 -14.146 1.00 38.94 158 THR A O 1
ATOM 1298 N N . LEU A 1 159 ? 29.990 -0.597 -15.612 1.00 46.69 159 LEU A N 1
ATOM 1299 C CA . LEU A 1 159 ? 28.916 -1.212 -14.831 1.00 46.69 159 LEU A CA 1
ATOM 1300 C C . LEU A 1 159 ? 29.551 -1.862 -13.598 1.00 46.69 159 LEU A C 1
ATOM 1302 O O . LEU A 1 159 ? 29.986 -3.013 -13.644 1.00 46.69 159 LEU A O 1
ATOM 1306 N N . GLU A 1 160 ? 29.642 -1.113 -12.509 1.00 51.69 160 GLU A N 1
ATOM 1307 C CA . GLU A 1 160 ? 29.809 -1.687 -11.184 1.00 51.69 160 GLU A CA 1
ATOM 1308 C C . GLU A 1 160 ? 28.409 -2.058 -10.705 1.00 51.69 160 GLU A C 1
ATOM 1310 O O . GLU A 1 160 ? 27.563 -1.199 -10.474 1.00 51.69 160 GLU A O 1
ATOM 1315 N N . PHE A 1 161 ? 28.115 -3.361 -10.664 1.00 58.62 161 PHE A N 1
ATOM 1316 C CA . PHE A 1 161 ? 26.826 -3.839 -10.180 1.00 58.62 161 PHE A CA 1
ATOM 1317 C C . PHE A 1 161 ? 26.702 -3.517 -8.688 1.00 58.62 161 PHE A C 1
ATOM 1319 O O . PHE A 1 161 ? 27.276 -4.210 -7.847 1.00 58.62 161 PHE A O 1
ATOM 1326 N N . ASN A 1 162 ? 25.962 -2.458 -8.372 1.00 67.12 162 ASN A N 1
ATOM 1327 C CA . ASN A 1 162 ? 25.722 -2.041 -7.004 1.00 67.12 162 ASN A CA 1
ATOM 1328 C C . ASN A 1 162 ? 24.604 -2.886 -6.377 1.00 67.12 162 ASN A C 1
ATOM 1330 O O . ASN A 1 162 ? 23.422 -2.734 -6.696 1.00 67.12 162 ASN A O 1
ATOM 1334 N N . THR A 1 163 ? 24.967 -3.787 -5.462 1.00 64.12 163 THR A N 1
ATOM 1335 C CA . THR A 1 163 ? 23.988 -4.633 -4.767 1.00 64.12 163 THR A CA 1
ATOM 1336 C C . THR A 1 163 ? 23.029 -3.836 -3.890 1.00 64.12 163 THR A C 1
ATOM 1338 O O . THR A 1 163 ? 21.923 -4.324 -3.655 1.00 64.12 163 THR A O 1
ATOM 1341 N N . ASP A 1 164 ? 23.401 -2.625 -3.462 1.00 70.50 164 ASP A N 1
ATOM 1342 C CA . ASP A 1 164 ? 22.567 -1.783 -2.598 1.00 70.50 164 ASP A CA 1
ATOM 1343 C C . ASP A 1 164 ? 21.318 -1.247 -3.308 1.00 70.50 164 ASP A C 1
ATOM 1345 O O . ASP A 1 164 ? 20.399 -0.773 -2.647 1.00 70.50 164 ASP A O 1
ATOM 1349 N N . VAL A 1 165 ? 21.222 -1.377 -4.636 1.00 81.25 165 VAL A N 1
ATOM 1350 C CA . VAL A 1 165 ? 19.994 -1.071 -5.386 1.00 81.25 165 VAL A CA 1
ATOM 1351 C C . VAL A 1 165 ? 18.861 -2.037 -5.028 1.00 81.25 165 VAL A C 1
ATOM 1353 O O . VAL A 1 165 ? 17.696 -1.645 -5.038 1.00 81.25 165 VAL A O 1
ATOM 1356 N N . ASN A 1 166 ? 19.184 -3.291 -4.702 1.00 84.75 166 ASN A N 1
ATOM 1357 C CA . ASN A 1 166 ? 18.212 -4.366 -4.494 1.00 84.75 166 ASN A CA 1
ATOM 1358 C C . ASN A 1 166 ? 17.684 -4.331 -3.048 1.00 84.75 166 ASN A C 1
ATOM 1360 O O . ASN A 1 166 ? 18.364 -4.770 -2.112 1.00 84.75 166 ASN A O 1
ATOM 1364 N N . ARG A 1 167 ? 16.472 -3.799 -2.850 1.00 83.25 167 ARG A N 1
ATOM 1365 C CA . ARG A 1 167 ? 15.821 -3.701 -1.531 1.00 83.25 167 ARG A CA 1
ATOM 1366 C C . ARG A 1 167 ? 15.021 -4.970 -1.225 1.00 83.25 167 ARG A C 1
ATOM 1368 O O . ARG A 1 167 ? 15.141 -5.979 -1.915 1.00 83.25 167 ARG A O 1
ATOM 1375 N N . ASP A 1 168 ? 14.239 -4.955 -0.146 1.00 79.38 168 ASP A N 1
ATOM 1376 C CA . ASP A 1 168 ? 13.407 -6.108 0.227 1.00 79.38 168 ASP A CA 1
ATOM 1377 C C . ASP A 1 168 ? 12.263 -6.340 -0.783 1.00 79.38 168 ASP A C 1
ATOM 1379 O O . ASP A 1 168 ? 11.927 -7.491 -1.059 1.00 79.38 168 ASP A O 1
ATOM 1383 N N . TYR A 1 169 ? 11.687 -5.265 -1.342 1.00 85.31 169 TYR A N 1
ATOM 1384 C CA . TYR A 1 169 ? 10.418 -5.300 -2.099 1.00 85.31 169 TYR A CA 1
ATOM 1385 C C . TYR A 1 169 ? 10.449 -4.561 -3.440 1.00 85.31 169 TYR A C 1
ATOM 1387 O O . TYR A 1 169 ? 9.470 -4.583 -4.183 1.00 85.31 169 TYR A O 1
ATOM 1395 N N . ASP A 1 170 ? 11.533 -3.846 -3.717 1.00 89.81 170 ASP A N 1
ATOM 1396 C CA . ASP A 1 170 ? 11.703 -3.029 -4.909 1.00 89.81 170 ASP A CA 1
ATOM 1397 C C . ASP A 1 170 ? 13.191 -2.799 -5.194 1.00 89.81 170 ASP A C 1
ATOM 1399 O O . ASP A 1 170 ? 14.080 -3.338 -4.523 1.00 89.81 170 ASP A O 1
ATOM 1403 N N . PHE A 1 171 ? 13.457 -2.003 -6.219 1.00 90.81 171 PHE A N 1
ATOM 1404 C CA . PHE A 1 171 ? 14.795 -1.567 -6.566 1.00 90.81 171 PHE A CA 1
ATOM 1405 C C . PHE A 1 171 ? 14.889 -0.049 -6.423 1.00 90.81 171 PHE A C 1
ATOM 1407 O O . PHE A 1 171 ? 14.011 0.661 -6.912 1.00 90.81 171 PHE A O 1
ATOM 1414 N N . ARG A 1 172 ? 15.954 0.464 -5.796 1.00 87.69 172 ARG A N 1
ATOM 1415 C CA . ARG A 1 172 ? 16.163 1.909 -5.586 1.00 87.69 172 ARG A CA 1
ATOM 1416 C C . ARG A 1 172 ? 17.633 2.289 -5.679 1.00 87.69 172 ARG A C 1
ATOM 1418 O O . ARG A 1 172 ? 18.414 1.976 -4.776 1.00 87.69 172 ARG A O 1
ATOM 1425 N N . ALA A 1 173 ? 17.976 3.022 -6.730 1.00 82.56 173 ALA A N 1
ATOM 1426 C CA . ALA A 1 173 ? 19.260 3.686 -6.878 1.00 82.56 173 ALA A CA 1
ATOM 1427 C C . ALA A 1 173 ? 19.230 5.022 -6.136 1.00 82.56 173 ALA A C 1
ATOM 1429 O O . ALA A 1 173 ? 18.435 5.898 -6.464 1.00 82.56 173 ALA A O 1
ATOM 1430 N N . THR A 1 174 ? 20.083 5.161 -5.123 1.00 70.12 174 THR A N 1
ATOM 1431 C CA . THR A 1 174 ? 20.238 6.389 -4.323 1.00 70.12 174 THR A CA 1
ATOM 1432 C C . THR A 1 174 ? 21.617 7.024 -4.515 1.00 70.12 174 THR A C 1
ATOM 1434 O O . THR A 1 174 ? 22.067 7.779 -3.659 1.00 70.12 174 THR A O 1
ATOM 1437 N N . ASN A 1 175 ? 22.335 6.640 -5.572 1.00 66.38 175 ASN A N 1
ATOM 1438 C CA . ASN A 1 175 ? 23.633 7.201 -5.923 1.00 66.38 175 ASN A CA 1
ATOM 1439 C C . ASN A 1 175 ? 23.480 8.480 -6.760 1.00 66.38 175 ASN A C 1
ATOM 1441 O O . ASN A 1 175 ? 22.444 8.694 -7.383 1.00 66.38 175 ASN A O 1
ATOM 1445 N N . GLU A 1 176 ? 24.528 9.312 -6.786 1.00 58.62 176 GLU A N 1
ATOM 1446 C CA . GLU A 1 176 ? 24.564 10.580 -7.533 1.00 58.62 176 GLU A CA 1
ATOM 1447 C C . GLU A 1 176 ? 24.070 10.380 -8.975 1.00 58.62 176 GLU A C 1
ATOM 1449 O O . GLU A 1 176 ? 24.623 9.556 -9.718 1.00 58.62 176 GLU A O 1
ATOM 1454 N N . GLY A 1 177 ? 23.015 11.116 -9.339 1.00 57.75 177 GLY A N 1
ATOM 1455 C CA . GLY A 1 177 ? 22.369 11.065 -10.654 1.00 57.75 177 GLY A CA 1
ATOM 1456 C C . GLY A 1 177 ? 21.613 9.772 -10.989 1.00 57.75 177 GLY A C 1
ATOM 1457 O O . GLY A 1 177 ? 21.347 9.536 -12.163 1.00 57.75 177 GLY A O 1
ATOM 1458 N N . GLY A 1 178 ? 21.310 8.905 -10.017 1.00 62.31 178 GLY A N 1
ATOM 1459 C CA . GLY A 1 178 ? 20.580 7.653 -10.255 1.00 62.31 178 GLY A CA 1
ATOM 1460 C C . GLY A 1 178 ? 21.301 6.688 -11.204 1.00 62.31 178 GLY A C 1
ATOM 1461 O O . GLY A 1 178 ? 20.653 5.876 -11.866 1.00 62.31 178 GLY A O 1
ATOM 1462 N N . ARG A 1 179 ? 22.636 6.780 -11.296 1.00 66.12 179 ARG A N 1
ATOM 1463 C CA . ARG A 1 179 ? 23.481 6.088 -12.292 1.00 66.12 179 ARG A CA 1
ATOM 1464 C C . ARG A 1 179 ? 23.250 4.584 -12.394 1.00 66.12 179 ARG A C 1
ATOM 1466 O O . ARG A 1 179 ? 23.406 4.011 -13.477 1.00 66.12 179 ARG A O 1
ATOM 1473 N N . ASP A 1 180 ? 22.838 3.942 -11.303 1.00 74.75 180 ASP A N 1
ATOM 1474 C CA . ASP A 1 180 ? 22.562 2.503 -11.309 1.00 74.75 180 ASP A CA 1
ATOM 1475 C C . ASP A 1 180 ? 21.347 2.132 -12.182 1.00 74.75 180 ASP A C 1
ATOM 1477 O O . ASP A 1 180 ? 21.242 0.984 -12.617 1.00 74.75 180 ASP A O 1
ATOM 1481 N N . TYR A 1 181 ? 20.503 3.111 -12.519 1.00 74.75 181 TYR A N 1
ATOM 1482 C CA . TYR A 1 181 ? 19.387 3.032 -13.463 1.00 74.75 181 TYR A CA 1
ATOM 1483 C C . TYR A 1 181 ? 19.644 3.767 -14.788 1.00 74.75 181 TYR A C 1
ATOM 1485 O O . TYR A 1 181 ? 18.708 4.203 -15.451 1.00 74.75 181 TYR A O 1
ATOM 1493 N N . SER A 1 182 ? 20.898 3.863 -15.240 1.00 72.75 182 SER A N 1
ATOM 1494 C CA . SER A 1 182 ? 21.185 4.336 -16.605 1.00 72.75 182 SER A CA 1
ATOM 1495 C C . SER A 1 182 ? 20.391 3.550 -17.672 1.00 72.75 182 SER A C 1
ATOM 1497 O O . SER A 1 182 ? 20.013 2.394 -17.430 1.00 72.75 182 SER A O 1
ATOM 1499 N N . PRO A 1 183 ? 20.171 4.102 -18.883 1.00 71.19 183 PRO A N 1
ATOM 1500 C CA . PRO A 1 183 ? 19.467 3.397 -19.961 1.00 71.19 183 PRO A CA 1
ATOM 1501 C C . PRO A 1 183 ? 20.029 1.990 -20.221 1.00 71.19 183 PRO A C 1
ATOM 1503 O O . PRO A 1 183 ? 19.294 1.009 -20.342 1.00 71.19 183 PRO A O 1
ATOM 1506 N N . LYS A 1 184 ? 21.361 1.863 -20.195 1.00 71.44 184 LYS A N 1
ATOM 1507 C CA . LYS A 1 184 ? 22.054 0.581 -20.337 1.00 71.44 184 LYS A CA 1
ATOM 1508 C C . LYS A 1 184 ? 21.695 -0.403 -19.224 1.00 71.44 184 LYS A C 1
ATOM 1510 O O . LYS A 1 184 ? 21.359 -1.551 -19.510 1.00 71.44 184 LYS A O 1
ATOM 1515 N N . ASN A 1 185 ? 21.788 0.018 -17.964 1.00 77.25 185 ASN A N 1
ATOM 1516 C CA . ASN A 1 185 ? 21.504 -0.857 -16.826 1.00 77.25 185 ASN A CA 1
ATOM 1517 C C . ASN A 1 185 ? 20.037 -1.284 -16.828 1.00 77.25 185 ASN A C 1
ATOM 1519 O O . ASN A 1 185 ? 19.739 -2.456 -16.609 1.00 77.25 185 ASN A O 1
ATOM 1523 N N . THR A 1 186 ? 19.139 -0.359 -17.162 1.00 81.44 186 THR A N 1
ATOM 1524 C CA . THR A 1 186 ? 17.703 -0.615 -17.300 1.00 81.44 186 THR A CA 1
ATOM 1525 C C . THR A 1 186 ? 17.421 -1.727 -18.311 1.00 81.44 186 THR A C 1
ATOM 1527 O O . THR A 1 186 ? 16.639 -2.630 -18.019 1.00 81.44 186 THR A O 1
ATOM 1530 N N . ALA A 1 187 ? 18.121 -1.756 -19.450 1.00 79.19 187 ALA A N 1
ATOM 1531 C CA . ALA A 1 187 ? 17.989 -2.851 -20.413 1.00 79.19 187 ALA A CA 1
ATOM 1532 C C . ALA A 1 187 ? 18.405 -4.219 -19.830 1.00 79.19 187 ALA A C 1
ATOM 1534 O O . ALA A 1 187 ? 17.704 -5.214 -20.031 1.00 79.19 187 ALA A O 1
ATOM 1535 N N . TYR A 1 188 ? 19.503 -4.276 -19.061 1.00 82.81 188 TYR A N 1
ATOM 1536 C CA . TYR A 1 188 ? 19.928 -5.506 -18.376 1.00 82.81 188 TYR A CA 1
ATOM 1537 C C . TYR A 1 188 ? 18.927 -5.958 -17.308 1.00 82.81 188 TYR A C 1
ATOM 1539 O O . TYR A 1 188 ? 18.665 -7.158 -17.202 1.00 82.81 188 TYR A O 1
ATOM 1547 N N . TYR A 1 189 ? 18.348 -5.027 -16.545 1.00 91.50 189 TYR A N 1
ATOM 1548 C CA . TYR A 1 189 ? 17.283 -5.334 -15.589 1.00 91.50 189 TYR A CA 1
ATOM 1549 C C . TYR A 1 189 ? 16.070 -5.948 -16.289 1.00 91.50 189 TYR A C 1
ATOM 1551 O O . TYR A 1 189 ? 15.644 -7.036 -15.912 1.00 91.50 189 TYR A O 1
ATOM 1559 N N . ILE A 1 190 ? 15.577 -5.331 -17.365 1.00 93.00 190 ILE A N 1
ATOM 1560 C CA . ILE A 1 190 ? 14.430 -5.849 -18.125 1.00 93.00 190 ILE A CA 1
ATOM 1561 C C . ILE A 1 190 ? 14.701 -7.254 -18.666 1.00 93.00 190 ILE A C 1
ATOM 1563 O O . ILE A 1 190 ? 13.858 -8.137 -18.527 1.00 93.00 190 ILE A O 1
ATOM 1567 N N . TRP A 1 191 ? 15.874 -7.500 -19.253 1.00 92.19 191 TRP A N 1
ATOM 1568 C CA . TRP A 1 191 ? 16.217 -8.833 -19.763 1.00 92.19 191 TRP A CA 1
ATOM 1569 C C . TRP A 1 191 ? 16.353 -9.867 -18.648 1.00 92.19 191 TRP A C 1
ATOM 1571 O O . TRP A 1 191 ? 15.906 -10.999 -18.814 1.00 92.19 191 TRP A O 1
ATOM 1581 N N . SER A 1 192 ? 16.913 -9.471 -17.505 1.00 95.12 192 SER A N 1
ATOM 1582 C CA . SER A 1 192 ? 16.983 -10.308 -16.309 1.00 95.12 192 SER A CA 1
ATOM 1583 C C . SER A 1 192 ? 15.589 -10.680 -15.796 1.00 95.12 192 SER A C 1
ATOM 1585 O O . SER A 1 192 ? 15.330 -11.850 -15.512 1.00 95.12 192 SER A O 1
ATOM 1587 N N . TRP A 1 193 ? 14.666 -9.719 -15.735 1.00 98.12 193 TRP A N 1
ATOM 1588 C CA . TRP A 1 193 ? 13.285 -9.950 -15.309 1.00 98.12 193 TRP A CA 1
ATOM 1589 C C . TRP A 1 193 ? 12.496 -10.800 -16.308 1.00 98.12 193 TRP A C 1
ATOM 1591 O O . TRP A 1 193 ? 11.712 -11.648 -15.889 1.00 98.12 193 TRP A O 1
ATOM 1601 N N . ILE A 1 194 ? 12.749 -10.653 -17.611 1.00 97.88 194 ILE A N 1
ATOM 1602 C CA . ILE A 1 194 ? 12.191 -11.542 -18.637 1.00 97.88 194 ILE A CA 1
ATOM 1603 C C . ILE A 1 194 ? 12.698 -12.976 -18.450 1.00 97.88 194 ILE A C 1
ATOM 1605 O O . ILE A 1 194 ? 11.890 -13.899 -18.495 1.00 97.88 194 ILE A O 1
ATOM 1609 N N . ASP A 1 195 ? 13.990 -13.182 -18.177 1.00 96.81 195 ASP A N 1
ATOM 1610 C CA . ASP A 1 195 ? 14.530 -14.522 -17.901 1.00 96.81 195 ASP A CA 1
ATOM 1611 C C . ASP A 1 195 ? 13.850 -15.157 -16.672 1.00 96.81 195 ASP A C 1
ATOM 1613 O O . ASP A 1 195 ? 13.523 -16.347 -16.677 1.00 96.81 195 ASP A O 1
ATOM 1617 N N . ILE A 1 196 ? 13.600 -14.362 -15.622 1.00 97.69 196 ILE A N 1
ATOM 1618 C CA . ILE A 1 196 ? 12.868 -14.804 -14.424 1.00 97.69 196 ILE A CA 1
ATOM 1619 C C . ILE A 1 196 ? 11.429 -15.182 -14.787 1.00 97.69 196 ILE A C 1
ATOM 1621 O O . ILE A 1 196 ? 10.974 -16.266 -14.419 1.00 97.69 196 ILE A O 1
ATOM 1625 N N . LEU A 1 197 ? 10.728 -14.324 -15.531 1.00 97.88 197 LEU A N 1
ATOM 1626 C CA . LEU A 1 197 ? 9.361 -14.558 -15.987 1.00 97.88 197 LEU A CA 1
ATOM 1627 C C . LEU A 1 197 ? 9.248 -15.835 -16.829 1.00 97.88 197 LEU A C 1
ATOM 1629 O O . LEU A 1 197 ? 8.356 -16.643 -16.587 1.00 97.88 197 LEU A O 1
ATOM 1633 N N . GLU A 1 198 ? 10.121 -16.023 -17.818 1.00 96.94 198 GLU A N 1
ATOM 1634 C CA . GLU A 1 198 ? 10.094 -17.184 -18.715 1.00 96.94 198 GLU A CA 1
ATOM 1635 C C . GLU A 1 198 ? 10.323 -18.482 -17.938 1.00 96.94 198 GLU A C 1
ATOM 1637 O O . GLU A 1 198 ? 9.564 -19.443 -18.094 1.00 96.94 198 GLU A O 1
ATOM 1642 N N . ASN A 1 199 ? 11.307 -18.487 -17.035 1.00 96.25 199 ASN A N 1
ATOM 1643 C CA . ASN A 1 199 ? 11.554 -19.621 -16.152 1.00 96.25 199 ASN A CA 1
ATOM 1644 C C . ASN A 1 199 ? 10.359 -19.894 -15.226 1.00 96.25 199 ASN A C 1
ATOM 1646 O O . ASN A 1 199 ? 9.966 -21.048 -15.044 1.00 96.25 199 ASN A O 1
ATOM 1650 N N . ARG A 1 200 ? 9.755 -18.842 -14.663 1.00 95.00 200 ARG A N 1
ATOM 1651 C CA . ARG A 1 200 ? 8.567 -18.940 -13.808 1.00 95.00 200 ARG A CA 1
ATOM 1652 C C . ARG A 1 200 ? 7.385 -19.532 -14.569 1.00 95.00 200 ARG A C 1
ATOM 1654 O O . ARG A 1 200 ? 6.780 -20.483 -14.080 1.00 95.00 200 ARG A O 1
ATOM 1661 N N . CYS A 1 201 ? 7.103 -19.037 -15.773 1.00 96.62 201 CYS A N 1
ATOM 1662 C CA . CYS A 1 201 ? 6.023 -19.547 -16.613 1.00 96.62 201 CYS A CA 1
ATOM 1663 C C . CYS A 1 201 ? 6.231 -21.026 -16.951 1.00 96.62 201 CYS A C 1
ATOM 1665 O O . CYS A 1 201 ? 5.328 -21.839 -16.760 1.00 96.62 201 CYS A O 1
ATOM 1667 N N . SER A 1 202 ? 7.453 -21.391 -17.353 1.00 96.38 202 SER A N 1
ATOM 1668 C CA . SER A 1 202 ? 7.819 -22.781 -17.635 1.00 96.38 202 SER A CA 1
ATOM 1669 C C . SER A 1 202 ? 7.694 -23.687 -16.408 1.00 96.38 202 SER A C 1
ATOM 1671 O O . SER A 1 202 ? 7.248 -24.822 -16.541 1.00 96.38 202 SER A O 1
ATOM 1673 N N . THR A 1 203 ? 8.095 -23.215 -15.226 1.00 94.75 203 THR A N 1
ATOM 1674 C CA . THR A 1 203 ? 8.078 -24.009 -13.984 1.00 94.75 203 THR A CA 1
ATOM 1675 C C . THR A 1 203 ? 6.657 -24.214 -13.465 1.00 94.75 203 THR A C 1
ATOM 1677 O O . THR A 1 203 ? 6.325 -25.292 -12.979 1.00 94.75 203 THR A O 1
ATOM 1680 N N . LEU A 1 204 ? 5.813 -23.185 -13.566 1.00 93.25 204 LEU A N 1
ATOM 1681 C CA . LEU A 1 204 ? 4.427 -23.226 -13.100 1.00 93.25 204 LEU A CA 1
ATOM 1682 C C . LEU A 1 204 ? 3.455 -23.803 -14.140 1.00 93.25 204 LEU A C 1
ATOM 1684 O O . LEU A 1 204 ? 2.301 -24.054 -13.802 1.00 93.25 204 LEU A O 1
ATOM 1688 N N . GLY A 1 205 ? 3.899 -24.007 -15.385 1.00 94.62 205 GLY A N 1
ATOM 1689 C CA . GLY A 1 205 ? 3.046 -24.469 -16.480 1.00 94.62 205 GLY A CA 1
ATOM 1690 C C . GLY A 1 205 ? 1.982 -23.446 -16.892 1.00 94.62 205 GLY A C 1
ATOM 1691 O O . GLY A 1 205 ? 0.902 -23.839 -17.326 1.00 94.62 205 GLY A O 1
ATOM 1692 N N . ILE A 1 206 ? 2.266 -22.151 -16.727 1.00 94.75 206 ILE A N 1
ATOM 1693 C CA . ILE A 1 206 ? 1.359 -21.054 -17.096 1.00 94.75 206 ILE A CA 1
ATOM 1694 C C . ILE A 1 206 ? 1.769 -20.446 -18.439 1.00 94.75 206 ILE A C 1
ATOM 1696 O O . ILE A 1 206 ? 2.954 -20.366 -18.770 1.00 94.75 206 ILE A O 1
ATOM 1700 N N . GLU A 1 207 ? 0.781 -20.018 -19.223 1.00 93.56 207 GLU A N 1
ATOM 1701 C CA . GLU A 1 207 ? 1.020 -19.396 -20.522 1.00 93.56 207 GLU A CA 1
ATOM 1702 C C . GLU A 1 207 ? 1.662 -18.013 -20.357 1.00 93.56 207 GLU A C 1
ATOM 1704 O O . GLU A 1 207 ? 1.175 -17.152 -19.626 1.00 93.56 207 GLU A O 1
ATOM 1709 N N . ASN A 1 208 ? 2.752 -17.785 -21.086 1.00 95.94 208 ASN A N 1
ATOM 1710 C CA . ASN A 1 208 ? 3.364 -16.472 -21.205 1.00 95.94 208 ASN A CA 1
ATOM 1711 C C . ASN A 1 208 ? 2.801 -15.770 -22.444 1.00 95.94 208 ASN A C 1
ATOM 1713 O O . ASN A 1 208 ? 3.242 -16.036 -23.561 1.00 95.94 208 ASN A O 1
ATOM 1717 N N . ASN A 1 209 ? 1.869 -14.840 -22.239 1.00 95.81 209 ASN A N 1
ATOM 1718 C CA . ASN A 1 209 ? 1.237 -14.075 -23.320 1.00 95.81 209 ASN A CA 1
ATOM 1719 C C . ASN A 1 209 ? 2.146 -13.006 -23.961 1.00 95.81 209 ASN A C 1
ATOM 1721 O O . ASN A 1 209 ? 1.670 -12.191 -24.750 1.00 95.81 209 ASN A O 1
ATOM 1725 N N . LYS A 1 210 ? 3.433 -12.965 -23.582 1.00 97.38 210 LYS A N 1
ATOM 1726 C CA . LYS A 1 210 ? 4.455 -12.057 -24.117 1.00 97.38 210 LYS A CA 1
ATOM 1727 C C . LYS A 1 210 ? 4.074 -10.575 -24.064 1.00 97.38 210 LYS A C 1
ATOM 1729 O O . LYS A 1 210 ? 4.588 -9.786 -24.843 1.00 97.38 210 LYS A O 1
ATOM 1734 N N . THR A 1 211 ? 3.236 -10.169 -23.111 1.00 98.06 211 THR A N 1
ATOM 1735 C CA . THR A 1 211 ? 2.853 -8.765 -22.917 1.00 98.06 211 THR A CA 1
ATOM 1736 C C . THR A 1 211 ? 3.524 -8.180 -21.673 1.00 98.06 211 THR A C 1
ATOM 1738 O O . THR A 1 211 ? 3.452 -8.773 -20.593 1.00 98.06 211 THR A O 1
ATOM 1741 N N . VAL A 1 212 ? 4.139 -7.001 -21.801 1.00 98.31 212 VAL A N 1
ATOM 1742 C CA . VAL A 1 212 ? 4.699 -6.218 -20.688 1.00 98.31 212 VAL A CA 1
ATOM 1743 C C . VAL A 1 212 ? 3.956 -4.896 -20.557 1.00 98.31 212 VAL A C 1
ATOM 1745 O O . VAL A 1 212 ? 3.857 -4.149 -21.526 1.00 98.31 212 VAL A O 1
ATOM 1748 N N . LEU A 1 213 ? 3.474 -4.579 -19.357 1.00 98.19 213 LEU A N 1
ATOM 1749 C CA . LEU A 1 213 ? 2.968 -3.247 -19.023 1.00 98.19 213 LEU A CA 1
ATOM 1750 C C . LEU A 1 213 ? 4.095 -2.408 -18.416 1.00 98.19 213 LEU A C 1
ATOM 1752 O O . LEU A 1 213 ? 4.675 -2.812 -17.411 1.00 98.19 213 LEU A O 1
ATOM 1756 N N . ILE A 1 214 ? 4.389 -1.247 -18.993 1.00 96.19 214 ILE A N 1
ATOM 1757 C CA . ILE A 1 214 ? 5.391 -0.300 -18.486 1.00 96.19 214 ILE A CA 1
ATOM 1758 C C . ILE A 1 214 ? 4.718 1.047 -18.223 1.00 96.19 214 ILE A C 1
ATOM 1760 O O . ILE A 1 214 ? 3.886 1.494 -19.007 1.00 96.19 214 ILE A O 1
ATOM 1764 N N . THR A 1 215 ? 5.071 1.698 -17.122 1.00 95.00 215 THR A N 1
ATOM 1765 C CA . THR A 1 215 ? 4.646 3.068 -16.799 1.00 95.00 215 THR A CA 1
ATOM 1766 C C . THR A 1 215 ? 5.635 3.692 -15.810 1.00 95.00 215 THR A C 1
ATOM 1768 O O . THR A 1 215 ? 6.532 3.011 -15.309 1.00 95.00 215 THR A O 1
ATOM 1771 N N . HIS A 1 216 ? 5.462 4.973 -15.495 1.00 93.75 216 HIS A N 1
ATOM 1772 C CA . HIS A 1 216 ? 6.214 5.676 -14.459 1.00 93.75 216 HIS A CA 1
ATOM 1773 C C . HIS A 1 216 ? 5.322 6.604 -13.621 1.00 93.75 216 HIS A C 1
ATOM 1775 O O . HIS A 1 216 ? 4.213 6.947 -14.045 1.00 93.75 216 HIS A O 1
ATOM 1781 N N . ASP A 1 217 ? 5.813 6.997 -12.444 1.00 93.00 217 ASP A N 1
ATOM 1782 C CA . ASP A 1 217 ? 5.203 8.021 -11.583 1.00 93.00 217 ASP A CA 1
ATOM 1783 C C . ASP A 1 217 ? 5.553 9.460 -12.019 1.00 93.00 217 ASP A C 1
ATOM 1785 O O . ASP A 1 217 ? 6.191 9.685 -13.051 1.00 93.00 217 ASP A O 1
ATOM 1789 N N . GLY A 1 218 ? 5.131 10.450 -11.225 1.00 88.56 218 GLY A N 1
ATOM 1790 C CA . GLY A 1 218 ? 5.360 11.877 -11.480 1.00 88.56 218 GLY A CA 1
ATOM 1791 C C . GLY A 1 218 ? 6.809 12.361 -11.350 1.00 88.56 218 GLY A C 1
ATOM 1792 O O . GLY A 1 218 ? 7.069 13.547 -11.561 1.00 88.56 218 GLY A O 1
ATOM 1793 N N . ARG A 1 219 ? 7.768 11.497 -11.005 1.00 88.88 219 ARG A N 1
ATOM 1794 C CA . ARG A 1 219 ? 9.176 11.892 -10.905 1.00 88.88 219 ARG A CA 1
ATOM 1795 C C . ARG A 1 219 ? 9.736 12.242 -12.280 1.00 88.88 219 ARG A C 1
ATOM 1797 O O . ARG A 1 219 ? 9.338 11.681 -13.303 1.00 88.88 219 ARG A O 1
ATOM 1804 N N . LYS A 1 220 ? 10.700 13.160 -12.320 1.00 84.00 220 LYS A N 1
ATOM 1805 C CA . LYS A 1 220 ? 11.471 13.387 -13.539 1.00 84.00 220 LYS A CA 1
ATOM 1806 C C . LYS A 1 220 ? 12.467 12.248 -13.741 1.00 84.00 220 LYS A C 1
ATOM 1808 O O . LYS A 1 220 ? 13.451 12.138 -13.013 1.00 84.00 220 LYS A O 1
ATOM 1813 N N . TYR A 1 221 ? 12.212 11.446 -14.765 1.00 76.00 221 TYR A N 1
ATOM 1814 C CA . TYR A 1 221 ? 13.162 10.483 -15.309 1.00 76.00 221 TYR A CA 1
ATOM 1815 C C . TYR A 1 221 ? 13.846 11.074 -16.537 1.00 76.00 221 TYR A C 1
ATOM 1817 O O . TYR A 1 221 ? 13.232 11.839 -17.287 1.00 76.00 221 TYR A O 1
ATOM 1825 N N . ASP A 1 222 ? 15.089 10.668 -16.788 1.00 72.06 222 ASP A N 1
ATOM 1826 C CA . ASP A 1 222 ? 15.646 10.806 -18.128 1.00 72.06 222 ASP A CA 1
ATOM 1827 C C . ASP A 1 222 ? 14.820 9.929 -19.071 1.00 72.06 222 ASP A C 1
ATOM 1829 O O . ASP A 1 222 ? 14.673 8.726 -18.845 1.00 72.06 222 ASP A O 1
ATOM 1833 N N . GLN A 1 223 ? 14.264 10.527 -20.128 1.00 69.31 223 GLN A N 1
ATOM 1834 C CA . GLN A 1 223 ? 13.386 9.826 -21.072 1.00 69.31 223 GLN A CA 1
ATOM 1835 C C . GLN A 1 223 ? 14.054 8.568 -21.650 1.00 69.31 223 GLN A C 1
ATOM 1837 O O . GLN A 1 223 ? 13.406 7.543 -21.841 1.00 69.31 223 GLN A O 1
ATOM 1842 N N . GLU A 1 224 ? 15.376 8.608 -21.826 1.00 69.75 224 GLU A N 1
ATOM 1843 C CA . GLU A 1 224 ? 16.181 7.485 -22.305 1.00 69.75 224 GLU A CA 1
ATOM 1844 C C . GLU A 1 224 ? 16.079 6.235 -21.410 1.00 69.75 224 GLU A C 1
ATOM 1846 O O . GLU A 1 224 ? 16.218 5.119 -21.906 1.00 69.75 224 GLU A O 1
ATOM 1851 N N . ILE A 1 225 ? 15.818 6.389 -20.105 1.00 75.31 225 ILE A N 1
ATOM 1852 C CA . ILE A 1 225 ? 15.607 5.268 -19.173 1.00 75.31 225 ILE A CA 1
ATOM 1853 C C . ILE A 1 225 ? 14.281 4.570 -19.489 1.00 75.31 225 ILE A C 1
ATOM 1855 O O . ILE A 1 225 ? 14.226 3.341 -19.585 1.00 75.31 225 ILE A O 1
ATOM 1859 N N . VAL A 1 226 ? 13.217 5.354 -19.684 1.00 79.38 226 VAL A N 1
ATOM 1860 C CA . VAL A 1 226 ? 11.881 4.849 -20.029 1.00 79.38 226 VAL A CA 1
ATOM 1861 C C . VAL A 1 226 ? 11.917 4.164 -21.394 1.00 79.38 226 VAL A C 1
ATOM 1863 O O . VAL A 1 226 ? 11.445 3.034 -21.541 1.00 79.38 226 VAL A O 1
ATOM 1866 N N . ASP A 1 227 ? 12.553 4.808 -22.371 1.00 75.38 227 ASP A N 1
ATOM 1867 C CA . ASP A 1 227 ? 12.718 4.275 -23.720 1.00 75.38 227 ASP A CA 1
ATOM 1868 C C . ASP A 1 227 ? 13.513 2.967 -23.691 1.00 75.38 227 ASP A C 1
ATOM 1870 O O . ASP A 1 227 ? 13.091 1.970 -24.281 1.00 75.38 227 ASP A O 1
ATOM 1874 N N . ALA A 1 228 ? 14.625 2.917 -22.952 1.00 76.88 228 ALA A N 1
ATOM 1875 C CA . ALA A 1 228 ? 15.412 1.699 -22.807 1.00 76.88 228 ALA A CA 1
ATOM 1876 C C . ALA A 1 228 ? 14.591 0.548 -22.215 1.00 76.88 228 ALA A C 1
ATOM 1878 O O . ALA A 1 228 ? 14.718 -0.583 -22.689 1.00 76.88 228 ALA A O 1
ATOM 1879 N N . ALA A 1 229 ? 13.720 0.817 -21.238 1.00 82.81 229 ALA A N 1
ATOM 1880 C CA . ALA A 1 229 ? 12.843 -0.207 -20.681 1.00 82.81 229 ALA A CA 1
ATOM 1881 C C . ALA A 1 229 ? 11.887 -0.788 -21.740 1.00 82.81 229 ALA A C 1
ATOM 1883 O O . ALA A 1 229 ? 11.758 -2.011 -21.866 1.00 82.81 229 ALA A O 1
ATOM 1884 N N . ILE A 1 230 ? 11.269 0.086 -22.542 1.00 81.00 230 ILE A N 1
ATOM 1885 C CA . ILE A 1 230 ? 10.361 -0.281 -23.639 1.00 81.00 230 ILE A CA 1
ATOM 1886 C C . ILE A 1 230 ? 11.101 -1.096 -24.705 1.00 81.00 230 ILE A C 1
ATOM 1888 O O . ILE A 1 230 ? 10.688 -2.210 -25.041 1.00 81.00 230 ILE A O 1
ATOM 1892 N N . TYR A 1 231 ? 12.207 -0.576 -25.235 1.00 78.19 231 TYR A N 1
ATOM 1893 C CA . TYR A 1 231 ? 12.932 -1.231 -26.324 1.00 78.19 231 TYR A CA 1
ATOM 1894 C C . TYR A 1 231 ? 13.564 -2.550 -25.884 1.00 78.19 231 TYR A C 1
ATOM 1896 O O . TYR A 1 231 ? 13.510 -3.524 -26.637 1.00 78.19 231 TYR A O 1
ATOM 1904 N N . ALA A 1 232 ? 14.104 -2.632 -24.665 1.00 81.06 232 ALA A N 1
ATOM 1905 C CA . ALA A 1 232 ? 14.684 -3.869 -24.152 1.00 81.06 232 ALA A CA 1
ATOM 1906 C C . ALA A 1 232 ? 13.657 -5.009 -24.114 1.00 81.06 232 ALA A C 1
ATOM 1908 O O . ALA A 1 232 ? 13.974 -6.121 -24.544 1.00 81.06 232 ALA A O 1
ATOM 1909 N N . ALA A 1 233 ? 12.425 -4.740 -23.672 1.00 86.19 233 ALA A N 1
ATOM 1910 C CA . ALA A 1 233 ? 11.357 -5.737 -23.670 1.00 86.19 233 ALA A CA 1
ATOM 1911 C C . ALA A 1 233 ? 10.964 -6.151 -25.098 1.00 86.19 233 ALA A C 1
ATOM 1913 O O . ALA A 1 233 ? 10.937 -7.345 -25.416 1.00 86.19 233 ALA A O 1
ATOM 1914 N N . ARG A 1 234 ? 10.755 -5.177 -25.994 1.00 87.75 234 ARG A N 1
ATOM 1915 C CA . ARG A 1 234 ? 10.392 -5.445 -27.397 1.00 87.75 234 ARG A CA 1
ATOM 1916 C C . ARG A 1 234 ? 11.434 -6.288 -28.121 1.00 87.75 234 ARG A C 1
ATOM 1918 O O . ARG A 1 234 ? 11.073 -7.156 -28.913 1.00 87.75 234 ARG A O 1
ATOM 1925 N N . LEU A 1 235 ? 12.718 -6.082 -27.833 1.00 80.62 235 LEU A N 1
ATOM 1926 C CA . LEU A 1 235 ? 13.819 -6.848 -28.425 1.00 80.62 235 LEU A CA 1
ATOM 1927 C C . LEU A 1 235 ? 13.874 -8.303 -27.970 1.00 80.62 235 LEU A C 1
ATOM 1929 O O . LEU A 1 235 ? 14.459 -9.128 -28.663 1.00 80.62 235 LEU A O 1
ATOM 1933 N N . ARG A 1 236 ? 13.231 -8.641 -26.852 1.00 84.75 236 ARG A N 1
ATOM 1934 C CA . ARG A 1 236 ? 13.003 -10.024 -26.411 1.00 84.75 236 ARG A CA 1
ATOM 1935 C C . ARG A 1 236 ? 11.697 -10.610 -26.963 1.00 84.75 236 ARG A C 1
ATOM 1937 O O . ARG A 1 236 ? 11.286 -11.690 -26.542 1.00 84.75 236 ARG A O 1
ATOM 1944 N N . GLY A 1 237 ? 11.058 -9.912 -27.906 1.00 83.00 237 GLY A N 1
ATOM 1945 C CA . GLY A 1 237 ? 9.834 -10.339 -28.581 1.00 83.00 237 GLY A CA 1
ATOM 1946 C C . GLY A 1 237 ? 8.570 -10.123 -27.758 1.00 83.00 237 GLY A C 1
ATOM 1947 O O . GLY A 1 237 ? 7.574 -10.795 -28.004 1.00 83.00 237 GLY A O 1
ATOM 1948 N N . TYR A 1 238 ? 8.613 -9.235 -26.761 1.00 96.06 238 TYR A N 1
ATOM 1949 C CA . TYR A 1 238 ? 7.440 -8.895 -25.964 1.00 96.06 238 TYR A CA 1
ATOM 1950 C C . TYR A 1 238 ? 6.705 -7.688 -26.541 1.00 96.06 238 TYR A C 1
ATOM 1952 O O . TYR A 1 238 ? 7.319 -6.663 -26.838 1.00 96.06 238 TYR A O 1
ATOM 1960 N N . ASP A 1 239 ? 5.385 -7.786 -26.624 1.00 95.56 239 ASP A N 1
ATOM 1961 C CA . ASP A 1 239 ? 4.521 -6.638 -26.855 1.00 95.56 239 ASP A CA 1
ATOM 1962 C C . ASP A 1 239 ? 4.556 -5.729 -25.623 1.00 95.56 239 ASP A C 1
ATOM 1964 O O . ASP A 1 239 ? 4.349 -6.177 -24.492 1.00 95.56 239 ASP A O 1
ATOM 1968 N N . VAL A 1 240 ? 4.812 -4.440 -25.833 1.00 93.06 240 VAL A N 1
ATOM 1969 C CA . VAL A 1 240 ? 4.829 -3.445 -24.762 1.00 93.06 240 VAL A CA 1
ATOM 1970 C C . VAL A 1 240 ? 3.559 -2.616 -24.794 1.00 93.06 240 VAL A C 1
ATOM 1972 O O . VAL A 1 240 ? 3.178 -2.033 -25.812 1.00 93.06 240 VAL A O 1
ATOM 1975 N N . VAL A 1 241 ? 2.926 -2.538 -23.633 1.00 95.62 241 VAL A N 1
ATOM 1976 C CA . VAL A 1 241 ? 1.817 -1.644 -23.345 1.00 95.62 241 VAL A CA 1
ATOM 1977 C C . VAL A 1 241 ? 2.332 -0.553 -22.420 1.00 95.62 241 VAL A C 1
ATOM 1979 O O . VAL A 1 241 ? 2.805 -0.852 -21.328 1.00 95.62 241 VAL A O 1
ATOM 1982 N N . PHE A 1 242 ? 2.246 0.703 -22.841 1.00 93.25 242 PHE A N 1
ATOM 1983 C CA . PHE A 1 242 ? 2.636 1.846 -22.027 1.00 93.25 242 PHE A CA 1
ATOM 1984 C C . PHE A 1 242 ? 1.407 2.527 -21.416 1.00 93.25 242 PHE A C 1
ATOM 1986 O O . PHE A 1 242 ? 0.531 3.005 -22.141 1.00 93.25 242 PHE A O 1
ATOM 1993 N N . GLY A 1 243 ? 1.312 2.526 -20.089 1.00 91.56 243 GLY A N 1
ATOM 1994 C CA . GLY A 1 243 ? 0.180 3.099 -19.360 1.00 91.56 243 GLY A CA 1
ATOM 1995 C C . GLY A 1 243 ? 0.426 4.547 -18.941 1.00 91.56 243 GLY A C 1
ATOM 1996 O O . GLY A 1 243 ? 1.533 4.899 -18.551 1.00 91.56 243 GLY A O 1
ATOM 1997 N N . TYR A 1 244 ? -0.614 5.375 -18.977 1.00 90.44 244 TYR A N 1
ATOM 1998 C CA . TYR A 1 244 ? -0.638 6.697 -18.342 1.00 90.44 244 TYR A CA 1
ATOM 1999 C C . TYR A 1 244 ? -1.961 6.904 -17.587 1.00 90.44 244 TYR A C 1
ATOM 2001 O O . TYR A 1 244 ? -2.917 6.144 -17.784 1.00 90.44 244 TYR A O 1
ATOM 2009 N N . ALA A 1 245 ? -1.994 7.852 -16.643 1.00 86.50 245 ALA A N 1
ATOM 2010 C CA . ALA A 1 245 ? -3.162 8.028 -15.770 1.00 86.50 245 ALA A CA 1
ATOM 2011 C C . ALA A 1 245 ? -4.198 9.011 -16.300 1.00 86.50 245 ALA A C 1
ATOM 2013 O O . ALA A 1 245 ? -5.303 8.987 -15.781 1.00 86.50 245 ALA A O 1
ATOM 2014 N N . ASP A 1 246 ? -3.855 9.903 -17.229 1.00 81.94 246 ASP A N 1
ATOM 2015 C CA . ASP A 1 246 ? -4.810 10.865 -17.787 1.00 81.94 246 ASP A CA 1
ATOM 2016 C C . ASP A 1 246 ? -4.242 11.552 -19.037 1.00 81.94 246 ASP A C 1
ATOM 2018 O O . ASP A 1 246 ? -3.017 11.654 -19.199 1.00 81.94 246 ASP A O 1
ATOM 2022 N N . GLN A 1 247 ? -5.118 12.111 -19.870 1.00 70.88 247 GLN A N 1
ATOM 2023 C CA . GLN A 1 247 ? -4.750 13.070 -20.911 1.00 70.88 247 GLN A CA 1
ATOM 2024 C C . GLN A 1 247 ? -4.893 14.497 -20.375 1.00 70.88 247 GLN A C 1
ATOM 2026 O O . GLN A 1 247 ? -5.988 15.041 -20.234 1.00 70.88 247 GLN A O 1
ATOM 2031 N N . GLY A 1 248 ? -3.755 15.119 -20.082 1.00 67.69 248 GLY A N 1
ATOM 2032 C CA . GLY A 1 248 ? -3.653 16.548 -19.824 1.00 67.69 248 GLY A CA 1
ATOM 2033 C C . GLY A 1 248 ? -3.543 17.350 -21.119 1.00 67.69 248 GLY A C 1
ATOM 2034 O O . GLY A 1 248 ? -3.486 16.803 -22.220 1.00 67.69 248 GLY A O 1
ATOM 2035 N N . ILE A 1 249 ? -3.459 18.670 -20.979 1.00 65.56 249 ILE A N 1
ATOM 2036 C CA . ILE A 1 249 ? -3.177 19.594 -22.078 1.00 65.56 249 ILE A CA 1
ATOM 2037 C C . ILE A 1 249 ? -1.928 20.391 -21.693 1.00 65.56 249 ILE A C 1
ATOM 2039 O O . ILE A 1 249 ? -1.821 20.864 -20.562 1.00 65.56 249 ILE A O 1
ATOM 2043 N N . ASP A 1 250 ? -0.953 20.489 -22.593 1.00 68.81 250 ASP A N 1
ATOM 2044 C CA . ASP A 1 250 ? 0.246 21.297 -22.374 1.00 68.81 250 ASP A CA 1
ATOM 2045 C C . ASP A 1 250 ? -0.052 22.807 -22.483 1.00 68.81 250 ASP A C 1
ATOM 2047 O O . ASP A 1 250 ? -1.124 23.241 -22.907 1.00 68.81 250 ASP A O 1
ATOM 2051 N N . ASN A 1 251 ? 0.938 23.644 -22.159 1.00 62.91 251 ASN A N 1
ATOM 2052 C CA . ASN A 1 251 ? 0.808 25.107 -22.225 1.00 62.91 251 ASN A CA 1
ATOM 2053 C C . ASN A 1 251 ? 0.551 25.648 -23.652 1.00 62.91 251 ASN A C 1
ATOM 2055 O O . ASN A 1 251 ? 0.381 26.855 -23.830 1.00 62.91 251 ASN A O 1
ATOM 2059 N N . LYS A 1 252 ? 0.573 24.785 -24.674 1.00 65.56 252 LYS A N 1
ATOM 2060 C CA . LYS A 1 252 ? 0.347 25.095 -26.089 1.00 65.56 252 LYS A CA 1
ATOM 2061 C C . LYS A 1 252 ? -0.969 24.507 -26.617 1.00 65.56 252 LYS A C 1
ATOM 2063 O O . LYS A 1 252 ? -1.264 24.699 -27.794 1.00 65.56 252 LYS A O 1
ATOM 2068 N N . GLY A 1 253 ? -1.765 23.837 -25.781 1.00 68.31 253 GLY A N 1
ATOM 2069 C CA . GLY A 1 253 ? -3.041 23.244 -26.181 1.00 68.31 253 GLY A CA 1
ATOM 2070 C C . GLY A 1 253 ? -2.950 21.815 -26.732 1.00 68.31 253 GLY A C 1
ATOM 2071 O O . GLY A 1 253 ? -3.963 21.302 -27.204 1.00 68.31 253 GLY A O 1
ATOM 2072 N N . ASN A 1 254 ? -1.785 21.160 -26.687 1.00 64.62 254 ASN A N 1
ATOM 2073 C CA . ASN A 1 254 ? -1.619 19.791 -27.185 1.00 64.62 254 ASN A CA 1
ATOM 2074 C C . ASN A 1 254 ? -1.902 18.754 -26.089 1.00 64.62 254 ASN A C 1
ATOM 2076 O O . ASN A 1 254 ? -1.577 19.007 -24.927 1.00 64.62 254 ASN A O 1
ATOM 2080 N N . PRO A 1 255 ? -2.420 17.562 -26.438 1.00 66.31 255 PRO A N 1
ATOM 2081 C CA . PRO A 1 255 ? -2.535 16.454 -25.497 1.00 66.31 255 PRO A CA 1
ATOM 2082 C C . PRO A 1 255 ? -1.180 16.102 -24.867 1.00 66.31 255 PRO A C 1
ATOM 2084 O O . PRO A 1 255 ? -0.187 15.902 -25.566 1.00 66.31 255 PRO A O 1
ATOM 2087 N N . LYS A 1 256 ? -1.152 16.001 -23.539 1.00 76.19 256 LYS A N 1
ATOM 2088 C CA . LYS A 1 256 ? 0.001 15.604 -22.727 1.00 76.19 256 LYS A CA 1
ATOM 2089 C C . LYS A 1 256 ? -0.370 14.341 -21.958 1.00 76.19 256 LYS A C 1
ATOM 2091 O O . LYS A 1 256 ? -1.301 14.368 -21.161 1.00 76.19 256 LYS A O 1
ATOM 2096 N N . MET A 1 257 ? 0.367 13.250 -22.154 1.00 83.12 257 MET A N 1
ATOM 2097 C CA . MET A 1 257 ? 0.199 12.047 -21.332 1.00 83.12 257 MET A CA 1
ATOM 2098 C C . MET A 1 257 ? 0.688 12.352 -19.914 1.00 83.12 257 MET A C 1
ATOM 2100 O O . MET A 1 257 ? 1.864 12.667 -19.718 1.00 83.12 257 MET A O 1
ATOM 2104 N N . LEU A 1 258 ? -0.214 12.330 -18.934 1.00 86.75 258 LEU A N 1
ATOM 2105 C CA . LEU A 1 258 ? 0.159 12.557 -17.542 1.00 86.75 258 LEU A CA 1
ATOM 2106 C C . LEU A 1 258 ? 0.739 11.266 -16.943 1.00 86.75 258 LEU A C 1
ATOM 2108 O O . LEU A 1 258 ? 0.170 10.195 -17.166 1.00 86.75 258 LEU A O 1
ATOM 2112 N N . PRO A 1 259 ? 1.838 11.345 -16.168 1.00 91.19 259 PRO A N 1
ATOM 2113 C CA . PRO A 1 259 ? 2.412 10.192 -15.479 1.00 91.19 259 PRO A CA 1
ATOM 2114 C C . PRO A 1 259 ? 1.373 9.385 -14.700 1.00 91.19 259 PRO A C 1
ATOM 2116 O O . PRO A 1 259 ? 0.360 9.930 -14.266 1.00 91.19 259 PRO A O 1
ATOM 2119 N N . SER A 1 260 ? 1.603 8.091 -14.498 1.00 93.56 260 SER A N 1
ATOM 2120 C CA . SER A 1 260 ? 0.634 7.256 -13.790 1.00 93.56 260 SER A CA 1
ATOM 2121 C C . SER A 1 260 ? 0.732 7.398 -12.267 1.00 93.56 260 SER A C 1
ATOM 2123 O O . SER A 1 260 ? 1.688 7.946 -11.727 1.00 93.56 260 SER A O 1
ATOM 2125 N N . CYS A 1 261 ? -0.259 6.856 -11.566 1.00 94.94 261 CYS A N 1
ATOM 2126 C CA . CYS A 1 261 ? -0.182 6.517 -10.147 1.00 94.94 261 CYS A CA 1
ATOM 2127 C C . CYS A 1 261 ? -0.621 5.061 -9.934 1.00 94.94 261 CYS A C 1
ATOM 2129 O O . CYS A 1 261 ? -1.200 4.451 -10.840 1.00 94.94 261 CYS A O 1
ATOM 2131 N N . VAL A 1 262 ? -0.363 4.489 -8.759 1.00 95.69 262 VAL A N 1
ATOM 2132 C CA . VAL A 1 262 ? -0.617 3.070 -8.471 1.00 95.69 262 VAL A CA 1
ATOM 2133 C C . VAL A 1 262 ? -2.110 2.736 -8.502 1.00 95.69 262 VAL A C 1
ATOM 2135 O O . VAL A 1 262 ? -2.488 1.698 -9.046 1.00 95.69 262 VAL A O 1
ATOM 2138 N N . SER A 1 263 ? -2.973 3.657 -8.062 1.00 95.06 263 SER A N 1
ATOM 2139 C CA . SER A 1 263 ? -4.432 3.496 -8.172 1.00 95.06 263 SER A CA 1
ATOM 2140 C C . SER A 1 263 ? -4.883 3.292 -9.630 1.00 95.06 263 SER A C 1
ATOM 2142 O O . SER A 1 263 ? -5.643 2.365 -9.923 1.00 95.06 263 SER A O 1
ATOM 2144 N N . ALA A 1 264 ? -4.385 4.118 -10.558 1.00 95.06 264 ALA A N 1
ATOM 2145 C CA . ALA A 1 264 ? -4.660 3.982 -11.990 1.00 95.06 264 ALA A CA 1
ATOM 2146 C C . ALA A 1 264 ? -3.963 2.750 -12.588 1.00 95.06 264 ALA A C 1
ATOM 2148 O O . ALA A 1 264 ? -4.559 2.013 -13.373 1.00 95.06 264 ALA A O 1
ATOM 2149 N N . PHE A 1 265 ? -2.728 2.471 -12.170 1.00 95.81 265 PHE A N 1
ATOM 2150 C CA . PHE A 1 265 ? -1.954 1.311 -12.605 1.00 95.81 265 PHE A CA 1
ATOM 2151 C C . PHE A 1 265 ? -2.629 -0.020 -12.255 1.00 95.81 265 PHE A C 1
ATOM 2153 O O . PHE A 1 265 ? -2.635 -0.930 -13.082 1.00 95.81 265 PHE A O 1
ATOM 2160 N N . SER A 1 266 ? -3.287 -0.121 -11.094 1.00 94.81 266 SER A N 1
ATOM 2161 C CA . SER A 1 266 ? -4.111 -1.290 -10.752 1.00 94.81 266 SER A CA 1
ATOM 2162 C C . SER A 1 266 ? -5.160 -1.570 -11.834 1.00 94.81 266 SER A C 1
ATOM 2164 O O . SER A 1 266 ? -5.361 -2.710 -12.260 1.00 94.81 266 SER A O 1
ATOM 2166 N N . HIS A 1 267 ? -5.793 -0.513 -12.354 1.00 94.88 267 HIS A N 1
ATOM 2167 C CA . HIS A 1 267 ? -6.757 -0.616 -13.448 1.00 94.88 267 HIS A CA 1
ATOM 2168 C C . HIS A 1 267 ? -6.082 -0.925 -14.790 1.00 94.88 267 HIS A C 1
ATOM 2170 O O . HIS A 1 267 ? -6.575 -1.771 -15.538 1.00 94.88 267 HIS A O 1
ATOM 2176 N N . GLN A 1 268 ? -4.918 -0.327 -15.074 1.00 95.19 268 GLN A N 1
ATOM 2177 C CA . GLN A 1 268 ? -4.113 -0.645 -16.264 1.00 95.19 268 GLN A CA 1
ATOM 2178 C C . GLN A 1 268 ? -3.762 -2.132 -16.327 1.00 95.19 268 GLN A C 1
ATOM 2180 O O . GLN A 1 268 ? -3.889 -2.736 -17.390 1.00 95.19 268 GLN A O 1
ATOM 2185 N N . VAL A 1 269 ? -3.391 -2.749 -15.203 1.00 95.38 269 VAL A N 1
ATOM 2186 C CA . VAL A 1 269 ? -3.100 -4.189 -15.125 1.00 95.38 269 VAL A CA 1
ATOM 2187 C C . VAL A 1 269 ? -4.327 -5.025 -15.494 1.00 95.38 269 VAL A C 1
ATOM 2189 O O . VAL A 1 269 ? -4.204 -5.966 -16.277 1.00 95.38 269 VAL A O 1
ATOM 2192 N N . ARG A 1 270 ? -5.522 -4.668 -15.007 1.00 93.25 270 ARG A N 1
ATOM 2193 C CA . ARG A 1 270 ? -6.774 -5.389 -15.322 1.00 93.25 270 ARG A CA 1
ATOM 2194 C C . ARG A 1 270 ? -7.180 -5.259 -16.791 1.00 93.25 270 ARG A C 1
ATOM 2196 O O . ARG A 1 270 ? -7.770 -6.187 -17.345 1.00 93.25 270 ARG A O 1
ATOM 2203 N N . VAL A 1 271 ? -6.876 -4.119 -17.414 1.00 92.81 271 VAL A N 1
ATOM 2204 C CA . VAL A 1 271 ? -7.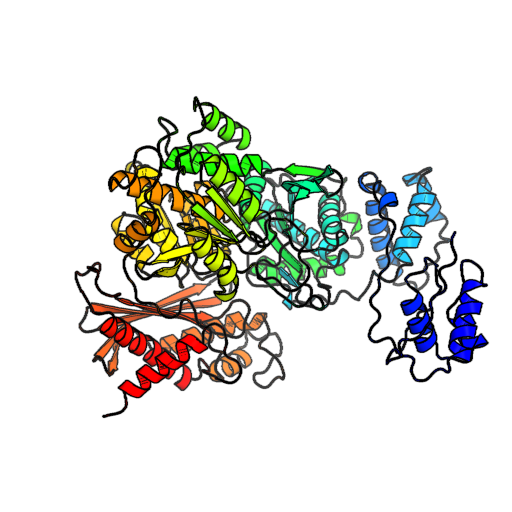153 -3.855 -18.835 1.00 92.81 271 VAL A CA 1
ATOM 2205 C C . VAL A 1 271 ? -6.124 -4.539 -19.739 1.00 92.81 271 VAL A C 1
ATOM 2207 O O . VAL A 1 271 ? -6.503 -5.181 -20.717 1.00 92.81 271 VAL A O 1
ATOM 2210 N N . ALA A 1 272 ? -4.833 -4.418 -19.423 1.00 93.81 272 ALA A N 1
ATOM 2211 C CA . ALA A 1 272 ? -3.741 -4.922 -20.253 1.00 93.81 272 ALA A CA 1
ATOM 2212 C C . ALA A 1 272 ? -3.482 -6.425 -20.073 1.00 93.81 272 ALA A C 1
ATOM 2214 O O . ALA A 1 272 ? -3.004 -7.055 -21.013 1.00 93.81 272 ALA A O 1
ATOM 2215 N N . LYS A 1 273 ? -3.790 -6.987 -18.893 1.00 93.75 273 LYS A N 1
ATOM 2216 C CA . LYS A 1 273 ? -3.553 -8.392 -18.507 1.00 93.75 273 LYS A CA 1
ATOM 2217 C C . LYS A 1 273 ? -2.141 -8.883 -18.886 1.00 93.75 273 LYS A C 1
ATOM 2219 O O . LYS A 1 273 ? -2.014 -9.881 -19.596 1.00 93.75 273 LYS A O 1
ATOM 2224 N N . PRO A 1 274 ? -1.070 -8.170 -18.490 1.00 96.56 274 PRO A N 1
ATOM 2225 C CA . PRO A 1 274 ? 0.276 -8.482 -18.952 1.00 96.56 274 PRO A CA 1
ATOM 2226 C C . PRO A 1 274 ? 0.850 -9.716 -18.234 1.00 96.56 274 PRO A C 1
ATOM 2228 O O . PRO A 1 274 ? 0.430 -10.048 -17.127 1.00 96.56 274 PRO A O 1
ATOM 2231 N N . ALA A 1 275 ? 1.861 -10.355 -18.823 1.00 97.94 275 ALA A N 1
ATOM 2232 C CA . ALA A 1 275 ? 2.667 -11.371 -18.141 1.00 97.94 275 ALA A CA 1
ATOM 2233 C C . ALA A 1 275 ? 3.689 -10.749 -17.169 1.00 97.94 275 ALA A C 1
ATOM 2235 O O . ALA A 1 275 ? 4.098 -11.391 -16.202 1.00 97.94 275 ALA A O 1
ATOM 2236 N N . MET A 1 276 ? 4.102 -9.501 -17.407 1.00 98.25 276 MET A N 1
ATOM 2237 C CA . MET A 1 276 ? 4.983 -8.729 -16.525 1.00 98.25 276 MET A CA 1
ATOM 2238 C C . MET A 1 276 ? 4.559 -7.268 -16.475 1.00 98.25 276 MET A C 1
ATOM 2240 O O . MET A 1 276 ? 4.159 -6.695 -17.485 1.00 98.25 276 MET A O 1
ATOM 2244 N N . SER A 1 277 ? 4.704 -6.639 -15.315 1.00 97.81 277 SER A N 1
ATOM 2245 C CA . SER A 1 277 ? 4.525 -5.198 -15.177 1.00 97.81 277 SER A CA 1
ATOM 2246 C C . SER A 1 277 ? 5.751 -4.537 -14.565 1.00 97.81 277 SER A C 1
ATOM 2248 O O . SER A 1 277 ? 6.314 -5.068 -13.606 1.00 97.81 277 SER A O 1
ATOM 2250 N N . VAL A 1 278 ? 6.113 -3.361 -15.071 1.00 97.50 278 VAL A N 1
ATOM 2251 C CA . VAL A 1 278 ? 7.219 -2.528 -14.595 1.00 97.50 278 VAL A CA 1
ATOM 2252 C C . VAL A 1 278 ? 6.685 -1.127 -14.319 1.00 97.50 278 VAL A C 1
ATOM 2254 O O . VAL A 1 278 ? 6.255 -0.424 -15.232 1.00 97.50 278 VAL A O 1
ATOM 2257 N N . PHE A 1 279 ? 6.718 -0.723 -13.055 1.00 96.50 279 PHE A N 1
ATOM 2258 C CA . PHE A 1 279 ? 6.337 0.614 -12.617 1.00 96.50 279 PHE A CA 1
ATOM 2259 C C . PHE A 1 279 ? 7.605 1.347 -12.170 1.00 96.50 279 PHE A C 1
ATOM 2261 O O . PHE A 1 279 ? 8.182 1.014 -11.132 1.00 96.50 279 PHE A O 1
ATOM 2268 N N . LEU A 1 280 ? 8.085 2.293 -12.982 1.00 94.19 280 LEU A N 1
ATOM 2269 C CA . LEU A 1 280 ? 9.256 3.108 -12.654 1.00 94.19 280 LEU A CA 1
ATOM 2270 C C . LEU A 1 280 ? 8.859 4.103 -11.554 1.00 94.19 280 LEU A C 1
ATOM 2272 O O . LEU A 1 280 ? 8.028 4.986 -11.772 1.00 94.19 280 LEU A O 1
ATOM 2276 N N . THR A 1 281 ? 9.396 3.894 -10.355 1.00 92.88 281 THR A N 1
ATOM 2277 C CA . THR A 1 281 ? 9.098 4.688 -9.163 1.00 92.88 281 THR A CA 1
ATOM 2278 C C . THR A 1 281 ? 10.128 4.481 -8.065 1.00 92.88 281 THR A C 1
ATOM 2280 O O . THR A 1 281 ? 10.619 3.373 -7.846 1.00 92.88 281 THR A O 1
ATOM 2283 N N . ALA A 1 282 ? 10.383 5.537 -7.299 1.00 89.69 282 ALA A N 1
ATOM 2284 C CA . ALA A 1 282 ? 11.040 5.451 -5.996 1.00 89.69 282 ALA A CA 1
ATOM 2285 C C . ALA A 1 282 ? 10.070 5.707 -4.823 1.00 89.69 282 ALA A C 1
ATOM 2287 O O . ALA A 1 282 ? 10.512 5.903 -3.688 1.00 89.69 282 ALA A O 1
ATOM 2288 N N . SER A 1 283 ? 8.757 5.690 -5.082 1.00 91.19 283 SER A N 1
ATOM 2289 C CA . SER A 1 283 ? 7.683 6.028 -4.142 1.00 91.19 283 SER A CA 1
ATOM 2290 C C . SER A 1 283 ? 7.939 7.392 -3.477 1.00 91.19 283 SER A C 1
ATOM 2292 O O . SER A 1 283 ? 8.522 8.288 -4.091 1.00 91.19 283 SER A O 1
ATOM 2294 N N . HIS A 1 284 ? 7.554 7.547 -2.216 1.00 87.94 284 HIS A N 1
ATOM 2295 C CA . HIS A 1 284 ? 7.761 8.709 -1.348 1.00 87.94 284 HIS A CA 1
ATOM 2296 C C . HIS A 1 284 ? 9.220 9.171 -1.125 1.00 87.94 284 HIS A C 1
ATOM 2298 O O . HIS A 1 284 ? 9.430 10.135 -0.390 1.00 87.94 284 HIS A O 1
ATOM 2304 N N . VAL A 1 285 ? 10.253 8.513 -1.676 1.00 86.50 285 VAL A N 1
ATOM 2305 C CA . VAL A 1 285 ? 11.648 8.886 -1.370 1.00 86.50 285 VAL A CA 1
ATOM 2306 C C . VAL A 1 285 ? 11.982 10.266 -1.929 1.00 86.50 285 VAL A C 1
ATOM 2308 O O . VAL A 1 285 ? 12.061 10.463 -3.140 1.00 86.50 285 VAL A O 1
ATOM 2311 N N . SER A 1 286 ? 12.265 11.190 -1.018 1.00 85.75 286 SER A N 1
ATOM 2312 C CA . SER A 1 286 ? 12.670 12.563 -1.299 1.00 85.75 286 SER A CA 1
ATOM 2313 C C . SER A 1 286 ? 14.175 12.723 -1.051 1.00 85.75 286 SER A C 1
ATOM 2315 O O . SER A 1 286 ? 14.684 12.287 -0.012 1.00 85.75 286 SER A O 1
ATOM 2317 N N . ARG A 1 287 ? 14.908 13.281 -2.021 1.00 81.94 287 ARG A N 1
ATOM 2318 C CA . ARG A 1 287 ? 16.359 13.541 -1.949 1.00 81.94 287 ARG A CA 1
ATOM 2319 C C . ARG A 1 287 ? 16.711 14.834 -2.684 1.00 81.94 287 ARG A C 1
ATOM 2321 O O . ARG A 1 287 ? 16.002 15.164 -3.629 1.00 81.94 287 ARG A O 1
ATOM 2328 N N . PRO A 1 288 ? 17.811 15.520 -2.320 1.00 79.50 288 PRO A N 1
ATOM 2329 C CA . PRO A 1 288 ? 18.332 16.656 -3.077 1.00 79.50 288 PRO A CA 1
ATOM 2330 C C . PRO A 1 288 ? 18.496 16.344 -4.566 1.00 79.50 288 PRO A C 1
ATOM 2332 O O . PRO A 1 288 ? 18.712 15.198 -4.957 1.00 79.50 288 PRO A O 1
ATOM 2335 N N . ILE A 1 289 ? 18.419 17.376 -5.406 1.00 72.56 289 ILE A N 1
ATOM 2336 C CA . ILE A 1 289 ? 18.498 17.243 -6.869 1.00 72.56 289 ILE A CA 1
ATOM 2337 C C . ILE A 1 289 ? 19.832 16.647 -7.348 1.00 72.56 289 ILE A C 1
ATOM 2339 O O . ILE A 1 289 ? 19.901 16.083 -8.435 1.00 72.56 289 ILE A O 1
ATOM 2343 N N . GLU A 1 290 ? 20.889 16.752 -6.546 1.00 68.12 290 GLU A N 1
ATOM 2344 C CA . GLU A 1 290 ? 22.194 16.141 -6.808 1.00 68.12 290 GLU A CA 1
ATOM 2345 C C . GLU A 1 290 ? 22.166 14.604 -6.657 1.00 68.12 290 GLU A C 1
ATOM 2347 O O . GLU A 1 290 ? 22.909 13.894 -7.337 1.00 68.12 290 GLU A O 1
ATOM 2352 N N . ASP A 1 291 ? 21.245 14.090 -5.839 1.00 71.44 291 ASP A N 1
ATOM 2353 C CA . ASP A 1 291 ? 21.092 12.680 -5.476 1.00 71.44 291 ASP A CA 1
ATOM 2354 C C . ASP A 1 291 ? 19.752 12.128 -5.991 1.00 71.44 291 ASP A C 1
ATOM 2356 O O . ASP A 1 291 ? 18.939 11.590 -5.231 1.00 71.44 291 ASP A O 1
ATOM 2360 N N . ILE A 1 292 ? 19.496 12.290 -7.298 1.00 70.44 292 ILE A N 1
ATOM 2361 C CA . ILE A 1 292 ? 18.261 11.810 -7.936 1.00 70.44 292 ILE A CA 1
ATOM 2362 C C . ILE A 1 292 ? 18.060 10.323 -7.635 1.00 70.44 292 ILE A C 1
ATOM 2364 O O . ILE A 1 292 ? 18.932 9.493 -7.893 1.00 70.44 292 ILE A O 1
ATOM 2368 N N . VAL A 1 293 ? 16.871 9.988 -7.134 1.00 80.00 293 VAL A N 1
ATOM 2369 C CA . VAL A 1 293 ? 16.487 8.605 -6.856 1.00 80.00 293 VAL A CA 1
ATOM 2370 C C . VAL A 1 293 ? 15.667 8.060 -8.007 1.00 80.00 293 VAL A C 1
ATOM 2372 O O . VAL A 1 293 ? 14.616 8.601 -8.343 1.00 80.00 293 VAL A O 1
ATOM 2375 N N . VAL A 1 294 ? 16.122 6.946 -8.567 1.00 83.88 294 VAL A N 1
ATOM 2376 C CA . VAL A 1 294 ? 15.382 6.176 -9.569 1.00 83.88 294 VAL A CA 1
ATOM 2377 C C . VAL A 1 294 ? 15.130 4.789 -9.003 1.00 83.88 294 VAL A C 1
ATOM 2379 O O . VAL A 1 294 ? 16.000 4.195 -8.362 1.00 83.88 294 VAL A O 1
ATOM 2382 N N . GLY A 1 295 ? 13.933 4.263 -9.215 1.00 89.75 295 GLY A N 1
ATOM 2383 C CA . GLY A 1 295 ? 13.577 2.942 -8.732 1.00 89.75 295 GLY A CA 1
ATOM 2384 C C . GLY A 1 295 ? 12.560 2.259 -9.621 1.00 89.75 295 GLY A C 1
ATOM 2385 O O . GLY A 1 295 ? 12.033 2.857 -10.561 1.00 89.75 295 GLY A O 1
ATOM 2386 N N . THR A 1 296 ? 12.293 0.994 -9.319 1.00 93.88 296 THR A N 1
ATOM 2387 C CA . THR A 1 296 ? 11.289 0.201 -10.026 1.00 93.88 296 THR A CA 1
ATOM 2388 C C . THR A 1 296 ? 10.575 -0.762 -9.088 1.00 93.88 296 THR A C 1
ATOM 2390 O O . THR A 1 296 ? 11.180 -1.363 -8.195 1.00 93.88 296 THR A O 1
ATOM 2393 N N . LYS A 1 297 ? 9.274 -0.939 -9.329 1.00 95.50 297 LYS A N 1
ATOM 2394 C CA . LYS A 1 297 ? 8.448 -2.014 -8.773 1.00 95.50 297 LYS A CA 1
ATOM 2395 C C . LYS A 1 297 ? 8.054 -2.949 -9.913 1.00 95.50 297 LYS A C 1
ATOM 2397 O O . LYS A 1 297 ? 7.579 -2.496 -10.955 1.00 95.50 297 LYS A O 1
ATOM 2402 N N . VAL A 1 298 ? 8.259 -4.250 -9.723 1.00 96.81 298 VAL A N 1
ATOM 2403 C CA . VAL A 1 298 ? 8.077 -5.258 -10.778 1.00 96.81 298 VAL A CA 1
ATOM 2404 C C . VAL A 1 298 ? 7.177 -6.385 -10.289 1.00 96.81 298 VAL A C 1
ATOM 2406 O O . VAL A 1 298 ? 7.178 -6.754 -9.110 1.00 96.81 298 VAL A O 1
ATOM 2409 N N . SER A 1 299 ? 6.353 -6.918 -11.185 1.00 96.88 299 SER A N 1
ATOM 2410 C CA . SER A 1 299 ? 5.468 -8.051 -10.903 1.00 96.88 299 SE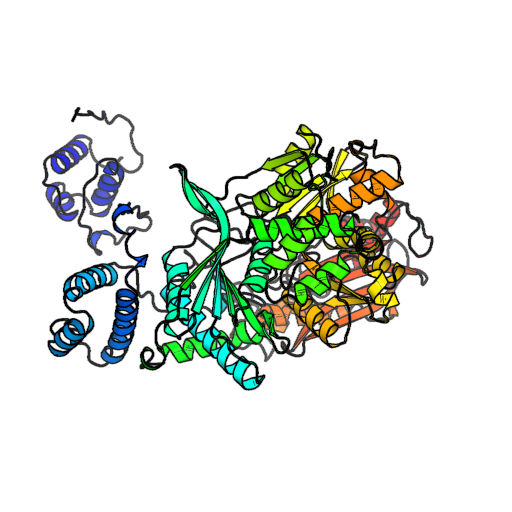R A CA 1
ATOM 2411 C C . SER A 1 299 ? 5.368 -8.982 -12.106 1.00 96.88 299 SER A C 1
ATOM 2413 O O . SER A 1 299 ? 5.500 -8.540 -13.249 1.00 96.88 299 SER A O 1
ATOM 2415 N N . PHE A 1 300 ? 5.120 -10.262 -11.845 1.00 96.62 300 PHE A N 1
ATOM 2416 C CA . PHE A 1 300 ? 5.017 -11.324 -12.846 1.00 96.62 300 PHE A CA 1
ATOM 2417 C C . PHE A 1 300 ? 3.702 -12.070 -12.709 1.00 96.62 300 PHE A C 1
ATOM 2419 O O . PHE A 1 300 ? 3.178 -12.198 -11.607 1.00 96.62 300 PHE A O 1
ATOM 2426 N N . ILE A 1 301 ? 3.200 -12.622 -13.806 1.00 95.44 301 ILE A N 1
ATOM 2427 C CA . ILE A 1 301 ? 2.034 -13.496 -13.766 1.00 95.44 301 ILE A CA 1
ATOM 2428 C C . ILE A 1 301 ? 2.274 -14.705 -12.846 1.00 95.44 301 ILE A C 1
ATOM 2430 O O . ILE A 1 301 ? 3.337 -15.342 -12.827 1.00 95.44 301 ILE A O 1
ATOM 2434 N N . GLY A 1 302 ? 1.268 -14.959 -12.023 1.00 92.00 302 GLY A N 1
ATOM 2435 C CA . GLY A 1 302 ? 1.209 -15.990 -11.009 1.00 92.00 302 GLY A CA 1
ATOM 2436 C C . GLY A 1 302 ? 0.454 -17.235 -11.441 1.00 92.00 302 GLY A C 1
ATOM 2437 O O . GLY A 1 302 ? -0.109 -17.304 -12.534 1.00 92.00 302 GLY A O 1
ATOM 2438 N N . LYS A 1 303 ? 0.382 -18.219 -10.540 1.00 89.12 303 LYS A N 1
ATOM 2439 C CA . LYS A 1 303 ? -0.358 -19.471 -10.787 1.00 89.12 303 LYS A CA 1
ATOM 2440 C C . LYS A 1 303 ? -1.863 -19.231 -10.970 1.00 89.12 303 LYS A C 1
ATOM 2442 O O . LYS A 1 303 ? -2.502 -19.936 -11.742 1.00 89.12 303 LYS A O 1
ATOM 2447 N N . SER A 1 304 ? -2.409 -18.223 -10.293 1.00 85.25 304 SER A N 1
ATOM 2448 C CA . SER A 1 304 ? -3.811 -17.804 -10.413 1.00 85.25 304 SER A CA 1
ATOM 2449 C C . SER A 1 304 ? -4.105 -16.984 -11.678 1.00 85.25 304 SER A C 1
ATOM 2451 O O . SER A 1 304 ? -5.247 -16.593 -11.898 1.00 85.25 304 SER A O 1
ATOM 2453 N N . GLY A 1 305 ? -3.092 -16.685 -12.503 1.00 86.94 305 GLY A N 1
ATOM 2454 C CA . GLY A 1 305 ? -3.210 -15.787 -13.658 1.00 86.94 305 GLY A CA 1
ATOM 2455 C C . GLY A 1 305 ? -3.195 -14.293 -13.302 1.00 86.94 305 GLY A C 1
ATOM 2456 O O . GLY A 1 305 ? -3.247 -13.451 -14.196 1.00 86.94 305 GLY A O 1
ATOM 2457 N N . LEU A 1 306 ? -3.097 -13.954 -12.014 1.00 89.44 306 LEU A N 1
ATOM 2458 C CA . LEU A 1 306 ? -2.954 -12.586 -11.511 1.00 89.44 306 LEU A CA 1
ATOM 2459 C C . LEU A 1 306 ? -1.474 -12.214 -11.372 1.00 89.44 306 LEU A C 1
ATOM 2461 O O . LEU A 1 306 ? -0.623 -13.091 -11.235 1.00 89.44 306 LEU A O 1
ATOM 2465 N N . LEU A 1 307 ? -1.151 -10.918 -11.397 1.00 93.75 307 LEU A N 1
ATOM 2466 C CA . LEU A 1 307 ? 0.223 -10.469 -11.171 1.00 93.75 307 LEU A CA 1
ATOM 2467 C C . LEU A 1 307 ? 0.622 -10.601 -9.697 1.00 93.75 307 LEU A C 1
ATOM 2469 O O . LEU A 1 307 ? -0.111 -10.227 -8.784 1.00 93.75 307 LEU A O 1
ATOM 2473 N N . GLU A 1 308 ? 1.842 -11.069 -9.476 1.00 92.75 308 GLU A N 1
ATOM 2474 C CA . GLU A 1 308 ? 2.479 -11.201 -8.176 1.00 92.75 308 GLU A CA 1
ATOM 2475 C C . GLU A 1 308 ? 3.748 -10.349 -8.137 1.00 92.75 308 GLU A C 1
ATOM 2477 O O . GLU A 1 308 ? 4.573 -10.409 -9.051 1.00 92.75 308 GLU A O 1
ATOM 2482 N N . SER A 1 309 ? 3.927 -9.564 -7.072 1.00 93.12 309 SER A N 1
ATOM 2483 C CA . SER A 1 309 ? 5.169 -8.821 -6.838 1.00 93.12 309 SER A CA 1
ATOM 2484 C C . SER A 1 309 ? 6.377 -9.757 -6.819 1.00 93.12 309 SER A C 1
ATOM 2486 O O . SER A 1 309 ? 6.280 -10.889 -6.340 1.00 93.12 309 SER A O 1
ATOM 2488 N N . MET A 1 310 ? 7.519 -9.276 -7.317 1.00 91.88 310 MET A N 1
ATOM 2489 C CA . MET A 1 310 ? 8.778 -10.013 -7.199 1.00 91.88 310 MET A CA 1
ATOM 2490 C C . MET A 1 310 ? 9.070 -10.380 -5.743 1.00 91.88 310 MET A C 1
ATOM 2492 O O . MET A 1 310 ? 8.836 -9.584 -4.832 1.00 91.88 310 MET A O 1
ATOM 2496 N N . THR A 1 311 ? 9.605 -11.582 -5.527 1.00 87.31 311 THR A N 1
ATOM 2497 C CA . THR A 1 311 ? 10.027 -12.002 -4.188 1.00 87.31 311 THR A CA 1
ATOM 2498 C C . THR A 1 311 ? 11.347 -11.333 -3.805 1.00 87.31 311 THR A C 1
ATOM 2500 O O . THR A 1 311 ? 12.149 -10.973 -4.672 1.00 87.31 311 THR A O 1
ATOM 2503 N N . THR A 1 312 ? 11.632 -11.227 -2.504 1.00 83.50 312 THR A N 1
ATOM 2504 C CA . THR A 1 312 ? 12.928 -10.728 -2.013 1.00 83.50 312 THR A CA 1
ATOM 2505 C C . THR A 1 312 ? 14.099 -11.545 -2.570 1.00 83.50 312 THR A C 1
ATOM 2507 O O . THR A 1 312 ? 15.136 -10.979 -2.914 1.00 83.50 312 THR A O 1
ATOM 2510 N N . TYR A 1 313 ? 13.923 -12.859 -2.750 1.00 85.00 313 TYR A N 1
ATOM 2511 C CA . TYR A 1 313 ? 14.917 -13.721 -3.394 1.00 85.00 313 TYR A CA 1
ATOM 2512 C C . TYR A 1 313 ? 15.137 -13.362 -4.869 1.00 85.00 313 TYR A C 1
ATOM 2514 O O . TYR A 1 313 ? 16.281 -13.253 -5.314 1.00 85.00 313 TYR A O 1
ATOM 2522 N N . ASP A 1 314 ? 14.067 -13.118 -5.630 1.00 91.00 314 ASP A N 1
ATOM 2523 C CA . ASP A 1 314 ? 14.195 -12.709 -7.032 1.00 91.00 314 ASP A CA 1
ATOM 2524 C C . ASP A 1 314 ? 14.933 -11.376 -7.169 1.00 91.00 314 ASP A C 1
ATOM 2526 O O . ASP A 1 314 ? 15.764 -11.218 -8.066 1.00 91.00 314 ASP A O 1
ATOM 2530 N N . ILE A 1 315 ? 14.667 -10.436 -6.261 1.00 89.69 315 ILE A N 1
ATOM 2531 C CA . ILE A 1 315 ? 15.290 -9.109 -6.238 1.00 89.69 315 ILE A CA 1
ATOM 2532 C C . ILE A 1 315 ? 16.764 -9.205 -5.826 1.00 89.69 315 ILE A C 1
ATOM 2534 O O . ILE A 1 315 ? 17.640 -8.746 -6.555 1.00 89.69 315 ILE A O 1
ATOM 2538 N N . LYS A 1 316 ? 17.065 -9.823 -4.679 1.00 84.06 316 LYS A N 1
ATOM 2539 C CA . LYS A 1 316 ? 18.411 -9.796 -4.082 1.00 84.06 316 LYS A CA 1
ATOM 2540 C C . LYS A 1 316 ? 19.360 -10.877 -4.587 1.00 84.06 316 LYS A C 1
ATOM 2542 O O . LYS A 1 316 ? 20.565 -10.734 -4.399 1.00 84.06 316 LYS A O 1
ATOM 2547 N N . ILE A 1 317 ? 18.853 -11.954 -5.190 1.00 84.62 317 ILE A N 1
ATOM 2548 C CA . ILE A 1 317 ? 19.665 -13.110 -5.603 1.00 84.62 317 ILE A CA 1
ATOM 2549 C C . ILE A 1 317 ? 19.548 -13.354 -7.105 1.00 84.62 317 ILE A C 1
ATOM 2551 O O . ILE A 1 317 ? 20.556 -13.304 -7.818 1.00 84.62 317 ILE A O 1
ATOM 2555 N N . THR A 1 318 ? 18.338 -13.616 -7.603 1.00 91.38 318 THR A N 1
ATOM 2556 C CA . THR A 1 318 ? 18.149 -14.041 -8.999 1.00 91.38 318 THR A CA 1
ATOM 2557 C C . THR A 1 318 ? 18.486 -12.921 -9.980 1.00 91.38 318 THR A C 1
ATOM 2559 O O . THR A 1 318 ? 19.226 -13.153 -10.938 1.00 91.38 318 THR A O 1
ATOM 2562 N N . THR A 1 319 ? 18.020 -11.697 -9.716 1.00 92.38 319 THR A N 1
ATOM 2563 C CA . THR A 1 319 ? 18.248 -10.536 -10.590 1.00 92.38 319 THR A CA 1
ATOM 2564 C C . THR A 1 319 ? 19.741 -10.214 -10.751 1.00 92.38 319 THR A C 1
ATOM 2566 O O . THR A 1 319 ? 20.203 -10.209 -11.897 1.00 92.38 319 THR A O 1
ATOM 2569 N N . PRO A 1 320 ? 20.536 -10.035 -9.672 1.00 87.19 320 PRO A N 1
ATOM 2570 C CA . PRO A 1 320 ? 21.989 -9.875 -9.764 1.00 87.19 320 PRO A CA 1
ATOM 2571 C C . PRO A 1 320 ? 22.691 -10.983 -10.549 1.00 87.19 320 PRO A C 1
ATOM 2573 O O . PRO A 1 320 ? 23.548 -10.719 -11.395 1.00 87.19 320 PRO A O 1
ATOM 2576 N N . LYS A 1 321 ? 22.324 -12.243 -10.281 1.00 89.06 321 LYS A N 1
ATOM 2577 C CA . LYS A 1 321 ? 22.928 -13.413 -10.924 1.00 89.06 321 LYS A CA 1
ATOM 2578 C C . LYS A 1 321 ? 22.680 -13.409 -12.432 1.00 89.06 321 LYS A C 1
ATOM 2580 O O . LYS A 1 321 ? 23.607 -13.656 -13.205 1.00 89.06 321 LYS A O 1
ATOM 2585 N N . ASN A 1 322 ? 21.449 -13.118 -12.843 1.00 91.19 322 ASN A N 1
ATOM 2586 C CA . ASN A 1 322 ? 21.068 -13.036 -14.247 1.00 91.19 322 ASN A CA 1
ATOM 2587 C C . ASN A 1 322 ? 21.745 -11.850 -14.940 1.00 91.19 322 ASN A C 1
ATOM 2589 O O . ASN A 1 322 ? 22.307 -12.032 -16.016 1.00 91.19 322 ASN A O 1
ATOM 2593 N N . ILE A 1 323 ? 21.796 -10.674 -14.305 1.00 86.06 323 ILE A N 1
ATOM 2594 C CA . ILE A 1 323 ? 22.511 -9.510 -14.852 1.00 86.06 323 ILE A CA 1
ATOM 2595 C C . ILE A 1 323 ? 23.985 -9.842 -15.073 1.00 86.06 323 ILE A C 1
ATOM 2597 O O . ILE A 1 323 ? 24.489 -9.623 -16.172 1.00 86.06 323 ILE A O 1
ATOM 2601 N N . LYS A 1 324 ? 24.663 -10.452 -14.094 1.00 84.56 324 LYS A N 1
ATOM 2602 C CA . LYS A 1 324 ? 26.058 -10.883 -14.255 1.00 84.56 324 LYS A CA 1
ATOM 2603 C C . LYS A 1 324 ? 26.223 -11.845 -15.435 1.00 84.56 324 LYS A C 1
ATOM 2605 O O . LYS A 1 324 ? 27.086 -11.637 -16.280 1.00 84.56 324 LYS A O 1
ATOM 2610 N N . LYS A 1 325 ? 25.348 -12.849 -15.549 1.00 85.75 325 LYS A N 1
ATOM 2611 C CA . LYS A 1 325 ? 25.350 -13.791 -16.680 1.00 85.75 325 LYS A CA 1
ATOM 2612 C C . LYS A 1 325 ? 25.167 -13.079 -18.027 1.00 85.75 325 LYS A C 1
ATOM 2614 O O . LYS A 1 325 ? 25.849 -13.422 -18.987 1.00 85.75 325 LYS A O 1
ATOM 2619 N N . LEU A 1 326 ? 24.266 -12.101 -18.108 1.00 79.31 326 LEU A N 1
ATOM 2620 C CA . LEU A 1 326 ? 24.047 -11.293 -19.311 1.00 79.31 326 LEU A CA 1
ATOM 2621 C C . LEU A 1 326 ? 25.262 -10.404 -19.618 1.00 79.31 326 LEU A C 1
ATOM 2623 O O . LEU A 1 326 ? 25.658 -10.263 -20.773 1.00 79.31 326 LEU A O 1
ATOM 2627 N N . MET A 1 327 ? 25.896 -9.833 -18.597 1.00 73.31 327 MET A N 1
ATOM 2628 C CA . MET A 1 327 ? 27.118 -9.044 -18.752 1.00 73.31 327 MET A CA 1
ATOM 2629 C C . MET A 1 327 ? 28.294 -9.889 -19.253 1.00 73.31 327 MET A C 1
ATOM 2631 O O . MET A 1 327 ? 29.057 -9.406 -20.091 1.00 73.31 327 MET A O 1
ATOM 2635 N N . ASP A 1 328 ? 28.400 -11.140 -18.819 1.00 76.50 328 ASP A N 1
ATOM 2636 C CA . ASP A 1 328 ? 29.442 -12.077 -19.253 1.00 76.50 328 ASP A CA 1
ATOM 2637 C C . ASP A 1 328 ? 29.127 -12.724 -20.619 1.00 76.50 328 ASP A C 1
ATOM 2639 O O . ASP A 1 328 ? 29.988 -13.360 -21.232 1.00 76.50 328 ASP A O 1
ATOM 2643 N N . ASN A 1 329 ? 27.901 -12.557 -21.131 1.00 68.62 329 ASN A N 1
ATOM 2644 C CA . ASN A 1 329 ? 27.486 -13.106 -22.417 1.00 68.62 329 ASN A CA 1
ATOM 2645 C C . ASN A 1 329 ? 28.010 -12.250 -23.587 1.00 68.62 329 ASN A C 1
ATOM 2647 O O . ASN A 1 329 ? 27.616 -11.096 -23.772 1.00 68.62 329 ASN A O 1
ATOM 2651 N N . ASN A 1 330 ? 28.865 -12.845 -24.423 1.00 59.69 330 ASN A N 1
ATOM 2652 C CA . ASN A 1 330 ? 29.407 -12.210 -25.632 1.00 59.69 330 ASN A CA 1
ATOM 2653 C C . ASN A 1 330 ? 28.468 -12.298 -26.849 1.00 59.69 330 ASN A C 1
ATOM 2655 O O . ASN A 1 330 ? 28.756 -11.704 -27.880 1.00 59.69 330 ASN A O 1
ATOM 2659 N N . LYS A 1 331 ? 27.344 -13.011 -26.727 1.00 63.22 331 LYS A N 1
ATOM 2660 C CA . LYS A 1 331 ? 26.368 -13.302 -27.788 1.00 63.22 331 LYS A CA 1
ATOM 2661 C C . LYS A 1 331 ? 24.966 -12.802 -27.422 1.00 63.22 331 LYS A C 1
ATOM 2663 O O . LYS A 1 331 ? 23.971 -13.501 -27.581 1.00 63.22 331 LYS A O 1
ATOM 2668 N N . LEU A 1 332 ? 24.864 -11.589 -26.870 1.00 61.44 332 LEU A N 1
ATOM 2669 C CA . LEU A 1 332 ? 23.574 -11.003 -26.463 1.00 61.44 332 LEU A CA 1
ATOM 2670 C C . LEU A 1 332 ? 22.601 -10.817 -27.645 1.00 61.44 332 LEU A C 1
ATOM 2672 O O . LEU A 1 332 ? 21.391 -10.855 -27.445 1.00 61.44 332 LEU A O 1
ATOM 2676 N N . ASN A 1 333 ? 23.111 -10.685 -28.873 1.00 56.53 333 ASN A N 1
ATOM 2677 C CA . ASN A 1 333 ? 22.309 -10.653 -30.101 1.00 56.53 333 ASN A CA 1
ATOM 2678 C C . ASN A 1 333 ? 21.508 -11.939 -30.334 1.00 56.53 333 ASN A C 1
ATOM 2680 O O . ASN A 1 333 ? 20.419 -11.872 -30.891 1.00 56.53 333 ASN A O 1
ATOM 2684 N N . GLU A 1 334 ? 22.016 -13.097 -29.906 1.00 71.88 334 GLU A N 1
ATOM 2685 C CA . GLU A 1 334 ? 21.316 -14.379 -30.057 1.00 71.88 334 GLU A CA 1
ATOM 2686 C C . GLU A 1 334 ? 20.054 -14.457 -29.176 1.00 71.88 334 GLU A C 1
ATOM 2688 O O . GLU A 1 334 ? 19.181 -15.282 -29.428 1.00 71.88 334 GLU A O 1
ATOM 2693 N N . LEU A 1 335 ? 19.928 -13.586 -28.164 1.00 70.38 335 LEU A N 1
ATOM 2694 C CA . LEU A 1 335 ? 18.728 -13.476 -27.326 1.00 70.38 335 LEU A CA 1
ATOM 2695 C C . LEU A 1 335 ? 17.641 -12.594 -27.954 1.00 70.38 335 LEU A C 1
ATOM 2697 O O . LEU A 1 335 ? 16.503 -12.602 -27.481 1.00 70.38 335 LEU A O 1
ATOM 2701 N N . MET A 1 336 ? 17.980 -11.819 -28.988 1.00 73.94 336 MET A N 1
ATOM 2702 C CA . MET A 1 336 ? 17.034 -10.928 -29.650 1.00 73.94 336 MET A CA 1
ATOM 2703 C C . MET A 1 336 ? 16.026 -11.730 -30.479 1.00 73.94 336 MET A C 1
ATOM 2705 O O . MET A 1 336 ? 16.352 -12.746 -31.089 1.00 73.94 336 MET A O 1
ATOM 2709 N N . GLN A 1 337 ? 14.792 -11.246 -30.515 1.00 76.25 337 GLN A N 1
ATOM 2710 C CA . GLN A 1 337 ? 13.666 -11.831 -31.239 1.00 76.25 337 GLN A CA 1
ATOM 2711 C C . GLN A 1 337 ? 13.100 -10.814 -32.243 1.00 76.25 337 GLN A C 1
ATOM 2713 O O . GLN A 1 337 ? 13.458 -9.629 -32.187 1.00 76.25 337 GLN A O 1
ATOM 2718 N N . PRO A 1 338 ? 12.209 -11.232 -33.166 1.00 76.62 338 PRO A N 1
ATOM 2719 C CA . PRO A 1 338 ? 11.382 -10.287 -33.905 1.00 76.62 338 PRO A CA 1
ATOM 2720 C C . PRO A 1 338 ? 10.738 -9.289 -32.942 1.00 76.62 338 PRO A C 1
ATOM 2722 O O . PRO A 1 338 ? 10.247 -9.666 -31.881 1.00 76.62 338 PRO A O 1
ATOM 2725 N N . LEU A 1 339 ? 10.811 -8.009 -33.297 1.00 70.69 339 LEU A N 1
ATOM 2726 C CA . LEU A 1 339 ? 10.451 -6.929 -32.390 1.00 70.69 339 LEU A CA 1
ATOM 2727 C C . LEU A 1 339 ? 8.962 -7.004 -32.037 1.00 70.69 339 LEU A C 1
ATOM 2729 O O . LEU A 1 339 ? 8.125 -7.031 -32.939 1.00 70.69 339 LEU A O 1
ATOM 2733 N N . GLY A 1 340 ? 8.652 -7.005 -30.741 1.00 77.00 340 GLY A N 1
ATOM 2734 C CA . GLY A 1 340 ? 7.270 -6.934 -30.271 1.00 77.00 340 GLY A CA 1
ATOM 2735 C C . GLY A 1 340 ? 6.601 -5.601 -30.616 1.00 77.00 340 GLY A C 1
ATOM 2736 O O . GLY A 1 340 ? 7.258 -4.604 -30.940 1.00 77.00 340 GLY A O 1
ATOM 2737 N N . ASN A 1 341 ? 5.277 -5.568 -30.547 1.00 84.25 341 ASN A N 1
ATOM 2738 C CA . ASN A 1 341 ? 4.470 -4.381 -30.804 1.00 84.25 341 ASN A CA 1
ATOM 2739 C C . ASN A 1 341 ? 4.583 -3.364 -29.661 1.00 84.25 341 ASN A C 1
ATOM 2741 O O . ASN A 1 341 ? 5.014 -3.682 -28.553 1.00 84.25 341 ASN A O 1
ATOM 2745 N N . TYR A 1 342 ? 4.172 -2.129 -29.932 1.00 85.38 342 TYR A N 1
ATOM 2746 C CA . TYR A 1 342 ? 4.040 -1.074 -28.932 1.00 85.38 342 TYR A CA 1
ATOM 2747 C C . TYR A 1 342 ? 2.650 -0.450 -29.028 1.00 85.38 342 TYR A C 1
ATOM 2749 O O . TYR A 1 342 ? 2.180 -0.140 -30.125 1.00 85.38 342 TYR A O 1
ATOM 2757 N N . LYS A 1 343 ? 1.999 -0.244 -27.883 1.00 88.94 343 LYS A N 1
ATOM 2758 C CA . LYS A 1 343 ? 0.782 0.567 -27.772 1.00 88.94 343 LYS A CA 1
ATOM 2759 C C . LYS A 1 343 ? 0.796 1.359 -26.473 1.00 88.94 343 LYS A C 1
ATOM 2761 O O . LYS A 1 343 ? 1.284 0.860 -25.464 1.00 88.94 343 LYS A O 1
ATOM 2766 N N . SER A 1 344 ? 0.203 2.545 -26.472 1.00 86.38 344 SER A N 1
ATOM 2767 C CA . SER A 1 344 ? -0.041 3.322 -25.256 1.00 86.38 344 SER A CA 1
ATOM 2768 C C . SER A 1 344 ? -1.540 3.469 -24.994 1.00 86.38 344 SER A C 1
ATOM 2770 O O . SER A 1 344 ? -2.341 3.401 -25.930 1.00 86.38 344 SER A O 1
ATOM 2772 N N . PHE A 1 345 ? -1.946 3.615 -23.730 1.00 87.06 345 PHE A N 1
ATOM 2773 C CA . PHE A 1 345 ? -3.355 3.827 -23.384 1.00 87.06 345 PHE A CA 1
ATOM 2774 C C . PHE A 1 345 ? -3.553 4.612 -22.086 1.00 87.06 345 PHE A C 1
ATOM 2776 O O . PHE A 1 345 ? -2.788 4.473 -21.131 1.00 87.06 345 PHE A O 1
ATOM 2783 N N . ASP A 1 346 ? -4.627 5.398 -22.081 1.00 87.56 346 ASP A N 1
ATOM 2784 C CA . ASP A 1 346 ? -5.144 6.088 -20.907 1.00 87.56 346 ASP A CA 1
ATOM 2785 C C . ASP A 1 346 ? -6.114 5.186 -20.148 1.00 87.56 346 ASP A C 1
ATOM 2787 O O . ASP A 1 346 ? -6.913 4.463 -20.755 1.00 87.56 346 ASP A O 1
ATOM 2791 N N . VAL A 1 347 ? -6.108 5.288 -18.825 1.00 89.69 347 VAL A N 1
ATOM 2792 C CA . VAL A 1 347 ? -7.153 4.712 -17.980 1.00 89.69 347 VAL A CA 1
ATOM 2793 C C . VAL A 1 347 ? -7.834 5.703 -17.055 1.00 89.69 347 VAL A C 1
ATOM 2795 O O . VAL A 1 347 ? -8.765 5.269 -16.383 1.00 89.69 347 VAL A O 1
ATOM 2798 N N . GLY A 1 348 ? -7.432 6.970 -16.985 1.00 91.12 348 GLY A N 1
ATOM 2799 C CA . GLY A 1 348 ? -7.882 7.912 -15.957 1.00 91.12 348 GLY A CA 1
ATOM 2800 C C . GLY A 1 348 ? -9.384 7.984 -15.801 1.00 91.12 348 GLY A C 1
ATOM 2801 O O . GLY A 1 348 ? -9.924 7.748 -14.719 1.00 91.12 348 GLY A O 1
ATOM 2802 N N . GLU A 1 349 ? -10.074 8.222 -16.914 1.00 92.44 349 GLU A N 1
ATOM 2803 C CA . GLU A 1 349 ? -11.533 8.248 -16.944 1.00 92.44 349 GLU A CA 1
ATOM 2804 C C . GLU A 1 349 ? -12.133 6.880 -16.580 1.00 92.44 349 GLU A C 1
ATOM 2806 O O . GLU A 1 349 ? -13.054 6.793 -15.771 1.00 92.44 349 GLU A O 1
ATOM 2811 N N . SER A 1 350 ? -11.597 5.782 -17.125 1.00 94.19 350 SER A N 1
ATOM 2812 C CA . SER A 1 350 ? -12.117 4.433 -16.853 1.00 94.19 350 SER A CA 1
ATOM 2813 C C . SER A 1 350 ? -11.904 3.972 -15.404 1.00 94.19 350 SER A C 1
ATOM 2815 O O . SER A 1 350 ? -12.781 3.318 -14.838 1.00 94.19 350 SER A O 1
ATOM 2817 N N . HIS A 1 351 ? -10.786 4.353 -14.783 1.00 96.06 351 HIS A N 1
ATOM 2818 C CA . HIS A 1 351 ? -10.489 4.136 -13.368 1.00 96.06 351 HIS A CA 1
ATOM 2819 C C . HIS A 1 351 ? -11.411 4.992 -12.499 1.00 96.06 351 HIS A C 1
ATOM 2821 O O . HIS A 1 351 ? -12.019 4.463 -11.571 1.00 96.06 351 HIS A O 1
ATOM 2827 N N . THR A 1 352 ? -11.586 6.271 -12.842 1.00 97.00 352 THR A N 1
ATOM 2828 C CA . THR A 1 352 ? -12.497 7.181 -12.132 1.00 97.00 352 THR A CA 1
ATOM 2829 C C . THR A 1 352 ? -13.929 6.644 -12.165 1.00 97.00 352 THR A C 1
ATOM 2831 O O . THR A 1 352 ? -14.572 6.533 -11.123 1.00 97.00 352 THR A O 1
ATOM 2834 N N . ASN A 1 353 ? -14.406 6.210 -13.334 1.00 97.44 353 ASN A N 1
ATOM 2835 C CA . ASN A 1 353 ? -15.710 5.568 -13.500 1.00 97.44 353 ASN A CA 1
ATOM 2836 C C . ASN A 1 353 ? -15.834 4.285 -12.663 1.00 97.44 353 ASN A C 1
ATOM 2838 O O . ASN A 1 353 ? -16.871 4.052 -12.043 1.00 97.44 353 ASN A O 1
ATOM 2842 N N . MET A 1 354 ? -14.779 3.467 -12.596 1.00 97.62 354 MET A N 1
ATOM 2843 C CA . MET A 1 354 ? -14.744 2.277 -11.742 1.00 97.62 354 MET A CA 1
ATOM 2844 C C . MET A 1 354 ? -14.836 2.654 -10.257 1.00 97.62 354 MET A C 1
ATOM 2846 O O . MET A 1 354 ? -15.646 2.076 -9.536 1.00 97.62 354 MET A O 1
ATOM 2850 N N . ALA A 1 355 ? -14.093 3.657 -9.791 1.00 98.06 355 ALA A N 1
ATOM 2851 C CA . ALA A 1 355 ? -14.159 4.116 -8.405 1.00 98.06 355 ALA A CA 1
ATOM 2852 C C . ALA A 1 355 ? -15.550 4.685 -8.047 1.00 98.06 355 ALA A C 1
ATOM 2854 O O . ALA A 1 355 ? -16.129 4.312 -7.023 1.00 98.06 355 ALA A O 1
ATOM 2855 N N . VAL A 1 356 ? -16.130 5.510 -8.928 1.00 98.50 356 VAL A N 1
ATOM 2856 C CA . VAL A 1 356 ? -17.491 6.064 -8.796 1.00 98.50 356 VAL A CA 1
ATOM 2857 C C . VAL A 1 356 ? -18.541 4.952 -8.748 1.00 98.50 356 VAL A C 1
ATOM 2859 O O . VAL A 1 356 ? -19.395 4.959 -7.861 1.00 98.50 356 VAL A O 1
ATOM 2862 N N . LEU A 1 357 ? -18.457 3.952 -9.633 1.00 98.38 357 LEU A N 1
ATOM 2863 C CA . LEU A 1 357 ? -19.355 2.793 -9.617 1.00 98.38 357 LEU A CA 1
ATOM 2864 C C . LEU A 1 357 ? -19.308 2.057 -8.269 1.00 98.38 357 LEU A C 1
ATOM 2866 O O . LEU A 1 357 ? -20.354 1.645 -7.764 1.00 98.38 357 LEU A O 1
ATOM 2870 N N . GLY A 1 358 ? -18.125 1.931 -7.664 1.00 97.56 358 GLY A N 1
ATOM 2871 C CA . GLY A 1 358 ? -17.945 1.267 -6.372 1.00 97.56 358 GLY A CA 1
ATOM 2872 C C . GLY A 1 358 ? -18.684 1.996 -5.256 1.00 97.56 358 GLY A C 1
ATOM 2873 O O . GLY A 1 358 ? -19.464 1.383 -4.527 1.00 97.56 358 GLY A O 1
ATOM 2874 N N . VAL A 1 359 ? -18.521 3.321 -5.190 1.00 98.31 359 VAL A N 1
ATOM 2875 C CA . VAL A 1 359 ? -19.239 4.187 -4.241 1.00 98.31 359 VAL A CA 1
ATOM 2876 C C . VAL A 1 359 ? -20.750 4.100 -4.434 1.00 98.31 359 VAL A C 1
ATOM 2878 O O . VAL A 1 359 ? -21.490 3.906 -3.469 1.00 98.31 359 VAL A O 1
ATOM 2881 N N . LEU A 1 360 ? -21.226 4.234 -5.672 1.00 98.12 360 LEU A N 1
ATOM 2882 C CA . LEU A 1 360 ? -22.658 4.216 -5.971 1.00 98.12 360 LEU A CA 1
ATOM 2883 C C . LEU A 1 360 ? -23.293 2.859 -5.654 1.00 98.12 360 LEU A C 1
ATOM 2885 O O . LEU A 1 360 ? -24.418 2.814 -5.155 1.00 98.12 360 LEU A O 1
ATOM 2889 N N . SER A 1 361 ? -22.565 1.768 -5.891 1.00 97.50 361 SER A N 1
ATOM 2890 C CA . SER A 1 361 ? -23.000 0.414 -5.535 1.00 97.50 361 SER A CA 1
ATOM 2891 C C . SER A 1 361 ? -23.028 0.216 -4.019 1.00 97.50 361 SER A C 1
ATOM 2893 O O . SER A 1 361 ? -23.998 -0.327 -3.501 1.00 97.50 361 SER A O 1
ATOM 2895 N N . ALA A 1 362 ? -22.021 0.712 -3.290 1.00 96.88 362 ALA A N 1
ATOM 2896 C CA . ALA A 1 362 ? -21.988 0.664 -1.826 1.00 96.88 362 ALA A CA 1
ATOM 2897 C C . ALA A 1 362 ? -23.090 1.519 -1.174 1.00 96.88 362 ALA A C 1
ATOM 2899 O O . ALA A 1 362 ? -23.547 1.207 -0.083 1.00 96.88 362 ALA A O 1
ATOM 2900 N N . LEU A 1 363 ? -23.544 2.587 -1.833 1.00 95.62 363 LEU A N 1
ATOM 2901 C CA . LEU A 1 363 ? -24.667 3.416 -1.378 1.00 95.62 363 LEU A CA 1
ATOM 2902 C C . LEU A 1 363 ? -26.038 2.932 -1.886 1.00 95.62 363 LEU A C 1
ATOM 2904 O O . LEU A 1 363 ? -27.047 3.587 -1.625 1.00 95.62 363 LEU A O 1
ATOM 2908 N N . GLY A 1 364 ? -26.089 1.812 -2.615 1.00 94.75 364 GLY A N 1
ATOM 2909 C CA . GLY A 1 364 ? -27.332 1.199 -3.088 1.00 94.75 364 GLY A CA 1
ATOM 2910 C C . GLY A 1 364 ? -28.019 1.913 -4.260 1.00 94.75 364 GLY A C 1
ATOM 2911 O O . GLY A 1 364 ? -29.198 1.662 -4.513 1.00 94.75 364 GLY A O 1
ATOM 2912 N N . TYR A 1 365 ? -27.322 2.789 -4.993 1.00 95.88 365 TYR A N 1
ATOM 2913 C CA . TYR A 1 365 ? -27.884 3.436 -6.190 1.00 95.88 365 TYR A CA 1
ATOM 2914 C C . TYR A 1 365 ? -27.994 2.476 -7.381 1.00 95.88 365 TYR A C 1
ATOM 2916 O O . TYR A 1 365 ? -28.917 2.595 -8.190 1.00 95.88 365 TYR A O 1
ATOM 2924 N N . VAL A 1 366 ? -27.082 1.505 -7.487 1.00 95.19 366 VAL A N 1
ATOM 2925 C CA . VAL A 1 366 ? -27.110 0.476 -8.536 1.00 95.19 366 VAL A CA 1
ATOM 2926 C C . VAL A 1 366 ? -28.061 -0.643 -8.107 1.00 95.19 366 VAL A C 1
ATOM 2928 O O . VAL A 1 366 ? -27.695 -1.558 -7.375 1.00 95.19 366 VAL A O 1
ATOM 2931 N N . LYS A 1 367 ? -29.331 -0.546 -8.517 1.00 90.25 367 LYS A N 1
ATOM 2932 C CA . LYS A 1 367 ? -30.392 -1.465 -8.068 1.00 90.25 367 LYS A CA 1
ATOM 2933 C C . LYS A 1 367 ? -30.045 -2.932 -8.339 1.00 90.25 367 LYS A C 1
ATOM 2935 O O . LYS A 1 367 ? -29.747 -3.304 -9.468 1.00 90.25 367 LYS A O 1
ATOM 2940 N N . GLY A 1 368 ? -30.190 -3.764 -7.308 1.00 89.31 368 GLY A N 1
ATOM 2941 C CA . GLY A 1 368 ? -29.932 -5.207 -7.377 1.00 89.31 368 GLY A CA 1
ATOM 2942 C C . GLY A 1 368 ? -28.461 -5.590 -7.216 1.00 89.31 368 GLY A C 1
ATOM 2943 O O . GLY A 1 368 ? -28.165 -6.772 -7.070 1.00 89.31 368 GLY A O 1
ATOM 2944 N N . GLU A 1 369 ? -27.558 -4.614 -7.172 1.00 94.81 369 GLU A N 1
ATOM 2945 C CA . GLU A 1 369 ? -26.125 -4.833 -7.048 1.00 94.81 369 GLU A CA 1
ATOM 2946 C C . GLU A 1 369 ? -25.598 -4.257 -5.737 1.00 94.81 369 GLU A C 1
ATOM 2948 O O . GLU A 1 369 ? -26.086 -3.249 -5.228 1.00 94.81 369 GLU A O 1
ATOM 2953 N N . THR A 1 370 ? -24.585 -4.913 -5.188 1.00 95.94 370 THR A N 1
ATOM 2954 C CA . THR A 1 370 ? -23.766 -4.392 -4.094 1.00 95.94 370 THR A CA 1
ATOM 2955 C C . THR A 1 370 ? -22.347 -4.186 -4.603 1.00 95.94 370 THR A C 1
ATOM 2957 O O . THR A 1 370 ? -21.972 -4.694 -5.661 1.00 95.94 370 THR A O 1
ATOM 2960 N N . MET A 1 371 ? -21.514 -3.475 -3.845 1.00 97.00 371 MET A N 1
ATOM 2961 C CA . MET A 1 371 ? -20.097 -3.354 -4.196 1.00 97.00 371 MET A CA 1
ATOM 2962 C C . MET A 1 371 ? -19.428 -4.734 -4.326 1.00 97.00 371 MET A C 1
ATOM 2964 O O . MET A 1 371 ? -18.684 -4.955 -5.279 1.00 97.00 371 MET A O 1
ATOM 2968 N N . TYR A 1 372 ? -19.764 -5.681 -3.440 1.00 96.94 372 TYR A N 1
ATOM 2969 C CA . TYR A 1 372 ? -19.307 -7.070 -3.534 1.00 96.94 372 TYR A CA 1
ATOM 2970 C C . TYR A 1 372 ? -19.738 -7.756 -4.845 1.00 96.94 372 TYR A C 1
ATOM 2972 O O . TYR A 1 372 ? -18.896 -8.334 -5.531 1.00 96.94 372 TYR A O 1
ATOM 2980 N N . SER A 1 373 ? -21.011 -7.667 -5.259 1.00 95.88 373 SER A N 1
ATOM 2981 C CA . SER A 1 373 ? -21.452 -8.315 -6.508 1.00 95.88 373 SER A CA 1
ATOM 2982 C C . SER A 1 373 ? -20.814 -7.683 -7.748 1.00 95.88 373 SER A C 1
ATOM 2984 O O . SER A 1 373 ? -20.438 -8.400 -8.680 1.00 95.88 373 SER A O 1
ATOM 2986 N N . ILE A 1 374 ? -20.610 -6.360 -7.751 1.00 96.94 374 ILE A N 1
ATOM 2987 C CA . ILE A 1 374 ? -19.860 -5.688 -8.817 1.00 96.94 374 ILE A CA 1
ATOM 2988 C C . ILE A 1 374 ? -18.398 -6.142 -8.821 1.00 96.94 374 ILE A C 1
ATOM 2990 O O . ILE A 1 374 ? -17.891 -6.458 -9.896 1.00 96.94 374 ILE A O 1
ATOM 2994 N N . ALA A 1 375 ? -17.729 -6.252 -7.667 1.00 95.62 375 ALA A N 1
ATOM 2995 C CA . ALA A 1 375 ? -16.355 -6.759 -7.593 1.00 95.62 375 ALA A CA 1
ATOM 2996 C C . ALA A 1 375 ? -16.231 -8.125 -8.292 1.00 95.62 375 ALA A C 1
ATOM 2998 O O . ALA A 1 375 ? -15.395 -8.294 -9.183 1.00 95.62 375 ALA A O 1
ATOM 2999 N N . GLN A 1 376 ? -17.148 -9.054 -7.994 1.00 93.75 376 GLN A N 1
ATOM 3000 C CA . GLN A 1 376 ? -17.200 -10.370 -8.641 1.00 93.75 376 GLN A CA 1
ATOM 3001 C C . GLN A 1 376 ? -17.393 -10.269 -10.162 1.00 93.75 376 GLN A C 1
ATOM 3003 O O . GLN A 1 376 ? -16.721 -10.966 -10.925 1.00 93.75 376 GLN A O 1
ATOM 3008 N N . LYS A 1 377 ? -18.272 -9.382 -10.643 1.00 95.12 377 LYS A N 1
ATOM 3009 C CA . LYS A 1 377 ? -18.467 -9.168 -12.088 1.00 95.12 377 LYS A CA 1
ATOM 3010 C C . LYS A 1 377 ? -17.232 -8.597 -12.771 1.00 95.12 377 LYS A C 1
ATOM 3012 O O . LYS A 1 377 ? -16.907 -9.023 -13.877 1.00 95.12 377 LYS A O 1
ATOM 3017 N N . LEU A 1 378 ? -16.565 -7.626 -12.148 1.00 94.75 378 LEU A N 1
ATOM 3018 C CA . LEU A 1 378 ? -15.373 -7.001 -12.715 1.00 94.75 378 LEU A CA 1
ATOM 3019 C C . LEU A 1 378 ? -14.205 -7.993 -12.758 1.00 94.75 378 LEU A C 1
ATOM 3021 O O . LEU A 1 378 ? -13.513 -8.057 -13.772 1.00 94.75 378 LEU A O 1
ATOM 3025 N N . ASN A 1 379 ? -14.030 -8.804 -11.711 1.00 89.56 379 ASN A N 1
ATOM 3026 C CA . ASN A 1 379 ? -12.976 -9.820 -11.633 1.00 89.56 379 ASN A CA 1
ATOM 3027 C C . ASN A 1 379 ? -13.148 -10.927 -12.684 1.00 89.56 379 ASN A C 1
ATOM 3029 O O . ASN A 1 379 ? -12.162 -11.404 -13.237 1.00 89.56 379 ASN A O 1
ATOM 3033 N N . ASN A 1 380 ? -14.390 -11.267 -13.033 1.00 89.50 380 ASN A N 1
ATOM 3034 C CA . ASN A 1 380 ? -14.693 -12.266 -14.061 1.00 89.50 380 ASN A CA 1
ATOM 3035 C C . ASN A 1 380 ? -14.843 -11.677 -15.478 1.00 89.50 380 ASN A C 1
ATOM 3037 O O . ASN A 1 380 ? -15.106 -12.413 -16.431 1.00 89.50 380 ASN A O 1
ATOM 3041 N N . SER A 1 381 ? -14.703 -10.356 -15.651 1.00 92.25 381 SER A N 1
ATOM 3042 C CA . SER A 1 381 ? -14.949 -9.722 -16.946 1.00 92.25 381 SER A CA 1
ATOM 3043 C C . SER A 1 381 ? -13.752 -9.862 -17.903 1.00 92.25 381 SER A C 1
ATOM 3045 O O . SER A 1 381 ? -12.616 -9.506 -17.561 1.00 92.25 381 SER A O 1
ATOM 3047 N N . PRO A 1 382 ? -13.971 -10.279 -19.166 1.00 89.44 382 PRO A N 1
ATOM 3048 C CA . PRO A 1 382 ? -12.928 -10.215 -20.184 1.00 89.44 382 PRO A CA 1
ATOM 3049 C C . PRO A 1 382 ? -12.569 -8.764 -20.538 1.00 89.44 382 PRO A C 1
ATOM 3051 O O . PRO A 1 382 ? -11.403 -8.496 -20.828 1.00 89.44 382 PRO A O 1
ATOM 3054 N N . ASN A 1 383 ? -13.535 -7.839 -20.451 1.00 94.25 383 ASN A N 1
ATOM 3055 C CA . ASN A 1 383 ? -13.375 -6.408 -20.706 1.00 94.25 383 ASN A CA 1
ATOM 3056 C C . ASN A 1 383 ? -13.980 -5.601 -19.549 1.00 94.25 383 ASN A C 1
ATOM 3058 O O . ASN A 1 383 ? -15.194 -5.387 -19.468 1.00 94.25 383 ASN A O 1
ATOM 3062 N N . ILE A 1 384 ? -13.121 -5.167 -18.631 1.00 94.62 384 ILE A N 1
ATOM 3063 C CA . ILE A 1 384 ? -13.550 -4.449 -17.433 1.00 94.62 384 ILE A CA 1
ATOM 3064 C C . ILE A 1 384 ? -14.173 -3.086 -17.754 1.00 94.62 384 ILE A C 1
ATOM 3066 O O . ILE A 1 384 ? -15.195 -2.740 -17.172 1.00 94.62 384 ILE A O 1
ATOM 3070 N N . ASN A 1 385 ? -13.624 -2.350 -18.723 1.00 95.25 385 ASN A N 1
ATOM 3071 C CA . ASN A 1 385 ? -14.119 -1.021 -19.082 1.00 95.25 385 ASN A CA 1
ATOM 3072 C C . ASN A 1 385 ? -15.550 -1.094 -19.616 1.00 95.25 385 ASN A C 1
ATOM 3074 O O . ASN A 1 385 ? -16.410 -0.344 -19.164 1.00 95.25 385 ASN A O 1
ATOM 3078 N N . ALA A 1 386 ? -15.830 -2.045 -20.511 1.00 96.19 386 ALA A N 1
ATOM 3079 C CA . ALA A 1 386 ? -17.183 -2.266 -21.012 1.00 96.19 386 ALA A CA 1
ATOM 3080 C C . ALA A 1 386 ? -18.155 -2.634 -19.881 1.00 96.19 386 ALA A C 1
ATOM 3082 O O . ALA A 1 386 ? -19.276 -2.135 -19.856 1.00 96.19 386 ALA A O 1
ATOM 3083 N N . LYS A 1 387 ? -17.714 -3.453 -18.915 1.00 96.88 387 LYS A N 1
ATOM 3084 C CA . LYS A 1 387 ? -18.549 -3.831 -17.769 1.00 96.88 387 LYS A CA 1
ATOM 3085 C C . LYS A 1 387 ? -18.850 -2.642 -16.853 1.00 96.88 387 LYS A C 1
ATOM 3087 O O . LYS A 1 387 ? -19.992 -2.485 -16.446 1.00 96.88 387 LYS A O 1
ATOM 3092 N N . VAL A 1 388 ? -17.869 -1.786 -16.565 1.00 96.75 388 VAL A N 1
ATOM 3093 C CA . VAL A 1 388 ? -18.091 -0.557 -15.780 1.00 96.75 388 VAL A CA 1
ATOM 3094 C C . VAL A 1 388 ? -19.101 0.355 -16.480 1.00 96.75 388 VAL A C 1
ATOM 3096 O O . VAL A 1 388 ? -20.042 0.821 -15.843 1.00 96.75 388 VAL A O 1
ATOM 3099 N N . GLN A 1 389 ? -18.949 0.559 -17.791 1.00 96.12 389 GLN A N 1
ATOM 3100 C CA . GLN A 1 389 ? -19.872 1.384 -18.577 1.00 96.12 389 GLN A CA 1
ATOM 3101 C C . GLN A 1 389 ? -21.285 0.796 -18.629 1.00 96.12 389 GLN A C 1
ATOM 3103 O O . GLN A 1 389 ? -22.261 1.529 -18.507 1.00 96.12 389 GLN A O 1
ATOM 3108 N N . GLU A 1 390 ? -21.412 -0.525 -18.758 1.00 95.62 390 GLU A N 1
ATOM 3109 C CA . GLU A 1 390 ? -22.703 -1.214 -18.704 1.00 95.62 390 GLU A CA 1
ATOM 3110 C C . GLU A 1 390 ? -23.414 -0.989 -17.363 1.00 95.62 390 GLU A C 1
ATOM 3112 O O . GLU A 1 390 ? -24.608 -0.707 -17.349 1.00 95.62 390 GLU A O 1
ATOM 3117 N N . GLU A 1 391 ? -22.703 -1.107 -16.239 1.00 96.12 391 GLU A N 1
ATOM 3118 C CA . GLU A 1 391 ? -23.296 -0.949 -14.906 1.00 96.12 391 GLU A CA 1
ATOM 3119 C C . GLU A 1 391 ? -23.663 0.513 -14.606 1.00 96.12 391 GLU A C 1
ATOM 3121 O O . GLU A 1 391 ? -24.757 0.773 -14.103 1.00 96.12 391 GLU A O 1
ATOM 3126 N N . LEU A 1 392 ? -22.811 1.476 -14.978 1.00 96.38 392 LEU A N 1
ATOM 3127 C CA . LEU A 1 392 ? -23.134 2.904 -14.865 1.00 96.38 392 LEU A CA 1
ATOM 3128 C C . LEU A 1 392 ? -24.286 3.310 -15.797 1.00 96.38 392 LEU A C 1
ATOM 3130 O O . LEU A 1 392 ? -25.146 4.090 -15.397 1.00 96.38 392 LEU A O 1
ATOM 3134 N N . GLY A 1 393 ? -24.358 2.737 -17.001 1.00 94.81 393 GLY A N 1
ATOM 3135 C CA . GLY A 1 393 ? -25.413 3.007 -17.983 1.00 94.81 393 GLY A CA 1
ATOM 3136 C C . GLY A 1 393 ? -26.812 2.530 -17.572 1.00 94.81 393 GLY A C 1
ATOM 3137 O O . GLY A 1 393 ? -27.794 2.904 -18.209 1.00 94.81 393 GLY A O 1
ATOM 3138 N N . LYS A 1 394 ? -26.935 1.731 -16.502 1.00 93.62 394 LYS A N 1
ATOM 3139 C CA . LYS A 1 394 ? -28.233 1.360 -15.902 1.00 93.62 394 LYS A CA 1
ATOM 3140 C C . LYS A 1 394 ? -28.854 2.499 -15.092 1.00 93.62 394 LYS A C 1
ATOM 3142 O O . LYS A 1 394 ? -30.037 2.428 -14.752 1.00 93.62 394 LYS A O 1
ATOM 3147 N N . LEU A 1 395 ? -28.069 3.516 -14.742 1.00 94.94 395 LEU A N 1
ATOM 3148 C CA . LEU A 1 395 ? -28.536 4.675 -13.995 1.00 94.94 395 LEU A CA 1
ATOM 3149 C C . LEU A 1 395 ? -29.173 5.678 -14.973 1.00 94.94 395 LEU A C 1
ATOM 3151 O O . LEU A 1 395 ? -28.551 6.012 -15.979 1.00 94.94 395 LEU A O 1
ATOM 3155 N N . PRO A 1 396 ? -30.395 6.180 -14.705 1.00 91.00 396 PRO A N 1
ATOM 3156 C CA . PRO A 1 396 ? -31.030 7.170 -15.578 1.00 91.00 396 PRO A CA 1
ATOM 3157 C C . PRO A 1 396 ? -30.259 8.499 -15.598 1.00 91.00 396 PRO A C 1
ATOM 3159 O O . PRO A 1 396 ? -30.227 9.184 -16.615 1.00 91.00 396 PRO A O 1
ATOM 3162 N N . GLU A 1 397 ? -29.632 8.841 -14.474 1.00 94.44 397 GLU A N 1
ATOM 3163 C CA . GLU A 1 397 ? -28.702 9.951 -14.297 1.00 94.44 397 GLU A CA 1
ATOM 3164 C C . GLU A 1 397 ? -27.645 9.552 -13.264 1.00 94.44 397 GLU A C 1
ATOM 3166 O O . GLU A 1 397 ? -27.909 8.696 -12.413 1.00 94.44 397 GLU A O 1
ATOM 3171 N N . LEU A 1 398 ? -26.457 10.164 -13.323 1.00 94.75 398 LEU A N 1
ATOM 3172 C CA . LEU A 1 398 ? -25.401 9.906 -12.348 1.00 94.75 398 LEU A CA 1
ATOM 3173 C C . LEU A 1 398 ? -25.765 10.560 -10.999 1.00 94.75 398 LEU A C 1
ATOM 3175 O O . LEU A 1 398 ? -25.855 11.789 -10.929 1.00 94.75 398 LEU A O 1
ATOM 3179 N N . PRO A 1 399 ? -25.966 9.785 -9.916 1.00 95.06 399 PRO A N 1
ATOM 3180 C CA . PRO A 1 399 ? -26.272 10.350 -8.611 1.00 95.06 399 PRO A CA 1
ATOM 3181 C C . PRO A 1 399 ? -25.083 11.127 -8.048 1.00 95.06 399 PRO A C 1
ATOM 3183 O O . PRO A 1 399 ? -23.937 10.699 -8.165 1.00 95.06 399 PRO A O 1
ATOM 3186 N N . MET A 1 400 ? -25.378 12.222 -7.348 1.00 95.00 400 MET A N 1
ATOM 3187 C CA . MET A 1 400 ? -24.387 13.065 -6.675 1.00 95.00 400 MET A CA 1
ATOM 3188 C C . MET A 1 400 ? -24.540 12.980 -5.145 1.00 95.00 400 MET A C 1
ATOM 3190 O O . MET A 1 400 ? -25.031 13.923 -4.515 1.00 95.00 400 MET A O 1
ATOM 3194 N N . PRO A 1 401 ? -24.198 11.840 -4.514 1.00 92.75 401 PRO A N 1
ATOM 3195 C CA . PRO A 1 401 ? -24.413 11.632 -3.083 1.00 92.75 401 PRO A CA 1
ATOM 3196 C C . PRO A 1 401 ? -23.555 12.524 -2.183 1.00 92.75 401 PRO A C 1
ATOM 3198 O O . PRO A 1 401 ? -23.858 12.621 -0.997 1.00 92.75 401 PRO A O 1
ATOM 3201 N N . PHE A 1 402 ? -22.495 13.137 -2.714 1.00 94.25 402 PHE A N 1
ATOM 3202 C CA . PHE A 1 402 ? -21.552 13.960 -1.957 1.00 94.25 402 PHE A CA 1
ATOM 3203 C C . PHE A 1 402 ? -21.887 15.452 -2.014 1.00 94.25 402 PHE A C 1
ATOM 3205 O O . PHE A 1 402 ? -21.095 16.269 -1.556 1.00 94.25 402 PHE A O 1
ATOM 3212 N N . ARG A 1 403 ? -23.065 15.838 -2.525 1.00 90.44 403 ARG A N 1
ATOM 3213 C CA . ARG A 1 403 ? -23.525 17.230 -2.420 1.00 90.44 403 ARG A CA 1
ATOM 3214 C C . ARG A 1 403 ? -23.463 17.710 -0.969 1.00 90.44 403 ARG A C 1
ATOM 3216 O O . ARG A 1 403 ? -23.948 17.040 -0.058 1.00 90.44 403 ARG A O 1
ATOM 3223 N N . GLY A 1 404 ? -22.845 18.872 -0.774 1.00 86.19 404 GLY A N 1
ATOM 3224 C CA . GLY A 1 404 ? -22.607 19.473 0.540 1.00 86.19 404 GLY A CA 1
ATOM 3225 C C . GLY A 1 404 ? -21.290 19.073 1.208 1.00 86.19 404 GLY A C 1
ATOM 3226 O O . GLY A 1 404 ? -20.861 19.784 2.110 1.00 86.19 404 GLY A O 1
ATOM 3227 N N . ILE A 1 405 ? -20.622 18.010 0.748 1.00 90.38 405 ILE A N 1
ATOM 3228 C CA . ILE A 1 405 ? -19.283 17.662 1.231 1.00 90.38 405 ILE A CA 1
ATOM 3229 C C . ILE A 1 405 ? -18.281 18.661 0.679 1.00 90.38 405 ILE A C 1
ATOM 3231 O O . ILE A 1 405 ? -18.216 18.879 -0.531 1.00 90.38 405 ILE A O 1
ATOM 3235 N N . LYS A 1 406 ? -17.452 19.195 1.573 1.00 92.69 406 LYS A N 1
ATOM 3236 C CA . LYS A 1 406 ? -16.269 19.979 1.223 1.00 92.69 406 LYS A CA 1
ATOM 3237 C C . LYS A 1 406 ? -15.013 19.176 1.519 1.00 92.69 406 LYS A C 1
ATOM 3239 O O . LYS A 1 406 ? -14.806 18.778 2.666 1.00 92.69 406 LYS A O 1
ATOM 3244 N N . ALA A 1 407 ? -14.180 18.961 0.510 1.00 95.25 407 ALA A N 1
ATOM 3245 C CA . ALA A 1 407 ? -12.958 18.174 0.625 1.00 95.25 407 ALA A CA 1
ATOM 3246 C C . ALA A 1 407 ? -11.725 18.995 0.234 1.00 95.25 407 ALA A C 1
ATOM 3248 O O . ALA A 1 407 ? -11.716 19.658 -0.806 1.00 95.25 407 ALA A O 1
ATOM 3249 N N . ALA A 1 408 ? -10.670 18.915 1.043 1.00 97.25 408 ALA A N 1
ATOM 3250 C CA . ALA A 1 408 ? -9.346 19.396 0.664 1.00 97.25 408 ALA A CA 1
ATOM 3251 C C . ALA A 1 408 ? -8.509 18.240 0.095 1.00 97.25 408 ALA A C 1
ATOM 3253 O O . ALA A 1 408 ? -8.576 17.115 0.589 1.00 97.25 408 ALA A O 1
ATOM 3254 N N . ILE A 1 409 ? -7.717 18.500 -0.939 1.00 98.00 409 ILE A N 1
ATOM 3255 C CA . ILE A 1 409 ? -6.859 17.497 -1.576 1.00 98.00 409 ILE A CA 1
ATOM 3256 C C . ILE A 1 409 ? -5.443 18.054 -1.647 1.00 98.00 409 ILE A C 1
ATOM 3258 O O . ILE A 1 409 ? -5.225 19.105 -2.246 1.00 98.00 409 ILE A O 1
ATOM 3262 N N . GLU A 1 410 ? -4.472 17.345 -1.086 1.00 96.06 410 GLU A N 1
ATOM 3263 C CA . GLU A 1 410 ? -3.058 17.584 -1.366 1.00 96.06 410 GLU A CA 1
ATOM 3264 C C . GLU A 1 410 ? -2.669 16.768 -2.603 1.00 96.06 410 GLU A C 1
ATOM 3266 O O . GLU A 1 410 ? -2.523 15.545 -2.545 1.00 96.06 410 GLU A O 1
ATOM 3271 N N . GLY A 1 411 ? -2.576 17.441 -3.752 1.00 91.56 411 GLY A N 1
ATOM 3272 C CA . GLY A 1 411 ? -2.302 16.798 -5.034 1.00 91.56 411 GLY A CA 1
ATOM 3273 C C . GLY A 1 411 ? -0.837 16.423 -5.238 1.00 91.56 411 GLY A C 1
ATOM 3274 O O . GLY A 1 411 ? -0.551 15.525 -6.033 1.00 91.56 411 GLY A O 1
ATOM 3275 N N . SER A 1 412 ? 0.082 17.082 -4.524 1.00 89.81 412 SER A N 1
ATOM 3276 C CA . SER A 1 412 ? 1.535 16.866 -4.569 1.00 89.81 412 SER A CA 1
ATOM 3277 C C . SER A 1 412 ? 2.124 16.821 -5.983 1.00 89.81 412 SER A C 1
ATOM 3279 O O . SER A 1 412 ? 3.113 16.138 -6.227 1.00 89.81 412 SER A O 1
ATOM 3281 N N . ASN A 1 413 ? 1.498 17.526 -6.931 1.00 90.94 413 ASN A N 1
ATOM 3282 C CA . ASN A 1 413 ? 1.833 17.511 -8.352 1.00 90.94 413 ASN A CA 1
ATOM 3283 C C . ASN A 1 413 ? 1.761 16.121 -9.018 1.00 90.94 413 ASN A C 1
ATOM 3285 O O . ASN A 1 413 ? 2.444 15.855 -10.008 1.00 90.94 413 ASN A O 1
ATOM 3289 N N . THR A 1 414 ? 0.905 15.236 -8.500 1.00 90.62 414 THR A N 1
ATOM 3290 C CA . THR A 1 414 ? 0.727 13.857 -8.973 1.00 90.62 414 THR A CA 1
ATOM 3291 C C . THR A 1 414 ? -0.652 13.629 -9.587 1.00 90.62 414 THR A C 1
ATOM 3293 O O . THR A 1 414 ? -1.628 14.321 -9.285 1.00 90.62 414 THR A O 1
ATOM 3296 N N . SER A 1 415 ? -0.768 12.583 -10.404 1.00 93.00 415 SER A N 1
ATOM 3297 C CA . SER A 1 415 ? -2.053 12.182 -10.989 1.00 93.00 415 SER A CA 1
ATOM 3298 C C . SER A 1 415 ? -3.066 11.689 -9.952 1.00 93.00 415 SER A C 1
ATOM 3300 O O . SER A 1 415 ? -4.267 11.781 -10.192 1.00 93.00 415 SER A O 1
ATOM 3302 N N . SER A 1 416 ? -2.623 11.230 -8.776 1.00 94.75 416 SER A N 1
ATOM 3303 C CA . SER A 1 416 ? -3.519 10.789 -7.698 1.00 94.75 416 SER A CA 1
ATOM 3304 C C . SER A 1 416 ? -4.459 11.902 -7.239 1.00 94.75 416 SER A C 1
ATOM 3306 O O . SER A 1 416 ? -5.660 11.672 -7.096 1.00 94.75 416 SER A O 1
ATOM 3308 N N . GLY A 1 417 ? -3.933 13.122 -7.081 1.00 94.56 417 GLY A N 1
ATOM 3309 C CA . GLY A 1 417 ? -4.724 14.290 -6.693 1.00 94.56 417 GLY A CA 1
ATOM 3310 C C . GLY A 1 417 ? -5.795 14.646 -7.722 1.00 94.56 417 GLY A C 1
ATOM 3311 O O . GLY A 1 417 ? -6.951 14.871 -7.363 1.00 94.56 417 GLY A O 1
ATOM 3312 N N . ILE A 1 418 ? -5.434 14.641 -9.009 1.00 93.69 418 ILE A N 1
ATOM 3313 C CA . ILE A 1 418 ? -6.367 14.938 -10.104 1.00 93.69 418 ILE A CA 1
ATOM 3314 C C . ILE A 1 418 ? -7.466 13.881 -10.212 1.00 93.69 418 ILE A C 1
ATOM 3316 O O . ILE A 1 418 ? -8.640 14.234 -10.329 1.00 93.69 418 ILE A O 1
ATOM 3320 N N . LEU A 1 419 ? -7.117 12.597 -10.131 1.00 96.12 419 LEU A N 1
ATOM 3321 C CA . LEU A 1 419 ? -8.102 11.516 -10.181 1.00 96.12 419 LEU A CA 1
ATOM 3322 C C . LEU A 1 419 ? -9.035 11.541 -8.960 1.00 96.12 419 LEU A C 1
ATOM 3324 O O . LEU A 1 419 ? -10.246 11.385 -9.118 1.00 96.12 419 LEU A O 1
ATOM 3328 N N . MET A 1 420 ? -8.508 11.817 -7.760 1.00 97.50 420 MET A N 1
ATOM 3329 C CA . MET A 1 420 ? -9.328 11.994 -6.555 1.00 97.50 420 MET A CA 1
ATOM 3330 C C . MET A 1 420 ? -10.294 13.175 -6.701 1.00 97.50 420 MET A C 1
ATOM 3332 O O . MET A 1 420 ? -11.482 13.037 -6.402 1.00 97.50 420 MET A O 1
ATOM 3336 N N . LYS A 1 421 ? -9.809 14.315 -7.213 1.00 97.00 421 LYS A N 1
ATOM 3337 C CA . LYS A 1 421 ? -10.631 15.498 -7.492 1.00 97.00 421 LYS A CA 1
ATOM 3338 C C . LYS A 1 421 ? -11.772 15.167 -8.449 1.00 97.00 421 LYS A C 1
ATOM 3340 O O . LYS A 1 421 ? -12.929 15.415 -8.119 1.00 97.00 421 LYS A O 1
ATOM 3345 N N . LYS A 1 422 ? -11.454 14.568 -9.603 1.00 96.19 422 LYS A N 1
ATOM 3346 C CA . LYS A 1 422 ? -12.444 14.176 -10.617 1.00 96.19 422 LYS A CA 1
ATOM 3347 C C . LYS A 1 422 ? -13.522 13.271 -10.020 1.00 96.19 422 LYS A C 1
ATOM 3349 O O . LYS A 1 422 ? -14.706 13.542 -10.195 1.00 96.19 422 LYS A O 1
ATOM 3354 N N . ALA A 1 423 ? -13.128 12.238 -9.276 1.00 98.06 423 ALA A N 1
ATOM 3355 C CA . ALA A 1 423 ? -14.073 11.305 -8.667 1.00 98.06 423 ALA A CA 1
ATOM 3356 C C . ALA A 1 423 ? -14.983 11.973 -7.618 1.00 98.06 423 ALA A C 1
ATOM 3358 O O . ALA A 1 423 ? -16.192 11.732 -7.610 1.00 98.06 423 ALA A O 1
ATOM 3359 N N . LEU A 1 424 ? -14.426 12.830 -6.756 1.00 98.38 424 LEU A N 1
ATOM 3360 C CA . LEU A 1 424 ? -15.187 13.581 -5.752 1.00 98.38 424 LEU A CA 1
ATOM 3361 C C . LEU A 1 424 ? -16.203 14.537 -6.394 1.00 98.38 424 LEU A C 1
ATOM 3363 O O . LEU A 1 424 ? -17.367 14.549 -5.990 1.00 98.38 424 LEU A O 1
ATOM 3367 N N . GLU A 1 425 ? -15.791 15.295 -7.411 1.00 97.75 425 GLU A N 1
ATOM 3368 C CA . GLU A 1 425 ? -16.663 16.236 -8.125 1.00 97.75 425 GLU A CA 1
ATOM 3369 C C . GLU A 1 425 ? -17.757 15.517 -8.924 1.00 97.75 425 GLU A C 1
ATOM 3371 O O . GLU A 1 425 ? -18.906 15.956 -8.914 1.00 97.75 425 GLU A O 1
ATOM 3376 N N . MET A 1 426 ? -17.450 14.372 -9.547 1.00 97.88 426 MET A N 1
ATOM 3377 C CA . MET A 1 426 ? -18.456 13.528 -10.213 1.00 97.88 426 MET A CA 1
ATOM 3378 C C . MET A 1 426 ? -19.533 13.026 -9.246 1.00 97.88 426 MET A C 1
ATOM 3380 O O . MET A 1 426 ? -20.689 12.867 -9.634 1.00 97.88 426 MET A O 1
ATOM 3384 N N . LEU A 1 427 ? -19.172 12.804 -7.980 1.00 97.69 427 LEU A N 1
ATOM 3385 C CA . LEU A 1 427 ? -20.101 12.439 -6.910 1.00 97.69 427 LEU A CA 1
ATOM 3386 C C . LEU A 1 427 ? -20.750 13.665 -6.239 1.00 97.69 427 LEU A C 1
ATOM 3388 O O . LEU A 1 427 ? -21.612 13.493 -5.376 1.00 97.69 427 LEU A O 1
ATOM 3392 N N . GLY A 1 428 ? -20.400 14.887 -6.650 1.00 95.81 428 GLY A N 1
ATOM 3393 C CA . GLY A 1 428 ? -21.027 16.144 -6.234 1.00 95.81 428 GLY A CA 1
ATOM 3394 C C . GLY A 1 428 ? -20.370 16.883 -5.068 1.00 95.81 428 GLY A C 1
ATOM 3395 O O . GLY A 1 428 ? -20.996 17.804 -4.543 1.00 95.81 428 GLY A O 1
ATOM 3396 N N . ALA A 1 429 ? -19.166 16.492 -4.642 1.00 95.56 429 ALA A N 1
ATOM 3397 C CA . ALA A 1 429 ? -18.426 17.217 -3.609 1.00 95.56 429 ALA A CA 1
ATOM 3398 C C . ALA A 1 429 ? -17.854 18.543 -4.142 1.00 95.56 429 ALA A C 1
ATOM 3400 O O . ALA A 1 429 ? -17.476 18.647 -5.309 1.00 95.56 429 ALA A O 1
ATOM 3401 N N . ASP A 1 430 ? -17.735 19.529 -3.257 1.00 95.44 430 ASP A N 1
ATOM 3402 C CA . ASP A 1 430 ? -16.965 20.753 -3.476 1.00 95.44 430 ASP A CA 1
ATOM 3403 C C . ASP A 1 430 ? -15.507 20.494 -3.067 1.00 95.44 430 ASP A C 1
ATOM 3405 O O . ASP A 1 430 ? -15.236 20.056 -1.944 1.00 95.44 430 ASP A O 1
ATOM 3409 N N . THR A 1 431 ? -14.562 20.698 -3.986 1.00 97.31 431 THR A N 1
ATOM 3410 C CA . THR A 1 431 ? -13.160 20.318 -3.777 1.00 97.31 431 THR A CA 1
ATOM 3411 C C . THR A 1 431 ? -12.230 21.518 -3.856 1.00 97.31 431 THR A C 1
ATOM 3413 O O . THR A 1 431 ? -12.299 22.330 -4.776 1.00 97.31 431 THR A O 1
ATOM 3416 N N . THR A 1 432 ? -11.300 21.601 -2.908 1.00 97.81 432 THR A N 1
ATOM 3417 C CA . THR A 1 432 ? -10.148 22.504 -2.986 1.00 97.81 432 THR A CA 1
ATOM 3418 C C . THR A 1 432 ? -8.880 21.671 -3.069 1.00 97.81 432 THR A C 1
ATOM 3420 O O . THR A 1 432 ? -8.591 20.892 -2.168 1.00 97.81 432 THR A O 1
ATOM 3423 N N . ILE A 1 433 ? -8.118 21.825 -4.150 1.00 96.81 433 ILE A N 1
ATOM 3424 C CA . ILE A 1 433 ? -6.886 21.068 -4.382 1.00 96.81 433 ILE A CA 1
ATOM 3425 C C . ILE A 1 433 ? -5.656 21.977 -4.288 1.00 96.81 433 ILE A C 1
ATOM 3427 O O . ILE A 1 433 ? -5.608 23.042 -4.904 1.00 96.81 433 ILE A O 1
ATOM 3431 N N . LEU A 1 434 ? -4.653 21.537 -3.532 1.00 96.19 434 LEU A N 1
ATOM 3432 C CA . LEU A 1 434 ? -3.309 22.102 -3.516 1.00 96.19 434 LEU A CA 1
ATOM 3433 C C . LEU A 1 434 ? -2.428 21.331 -4.497 1.00 96.19 434 LEU A C 1
ATOM 3435 O O . LEU A 1 434 ? -2.634 20.138 -4.712 1.00 96.19 434 LEU A O 1
ATOM 3439 N N . ASN A 1 435 ? -1.438 22.012 -5.082 1.00 92.50 435 ASN A N 1
ATOM 3440 C CA . ASN A 1 435 ? -0.442 21.393 -5.965 1.00 92.50 435 ASN A CA 1
ATOM 3441 C C . ASN A 1 435 ? -1.084 20.543 -7.082 1.00 92.50 435 ASN A C 1
ATOM 3443 O O . ASN A 1 435 ? -0.696 19.403 -7.327 1.00 92.50 435 ASN A O 1
ATOM 3447 N N . ALA A 1 436 ? -2.121 21.095 -7.722 1.00 90.50 436 ALA A N 1
ATOM 3448 C CA . ALA A 1 436 ? -2.981 20.372 -8.658 1.00 90.50 436 ALA A CA 1
ATOM 3449 C C . ALA A 1 436 ? -2.295 20.020 -9.988 1.00 90.50 436 ALA A C 1
ATOM 3451 O O . ALA A 1 436 ? -2.647 19.034 -10.626 1.00 90.50 436 ALA A O 1
ATOM 3452 N N . GLU A 1 437 ? -1.344 20.836 -10.442 1.00 88.00 437 GLU A N 1
ATOM 3453 C CA . GLU A 1 437 ? -0.695 20.622 -11.735 1.00 88.00 437 GLU A CA 1
ATOM 3454 C C . GLU A 1 437 ? 0.198 19.382 -11.711 1.00 88.00 437 GLU A C 1
ATOM 3456 O O . GLU A 1 437 ? 1.099 19.285 -10.882 1.00 88.00 437 GLU A O 1
ATOM 3461 N N . VAL A 1 438 ? 0.010 18.464 -12.663 1.00 88.75 438 VAL A N 1
ATOM 3462 C CA . VAL A 1 438 ? 0.888 17.297 -12.805 1.00 88.75 438 VAL A CA 1
ATOM 3463 C C . VAL A 1 438 ? 2.142 17.684 -13.591 1.00 88.75 438 VAL A C 1
ATOM 3465 O O . VAL A 1 438 ? 2.133 17.810 -14.829 1.00 88.75 438 VAL A O 1
ATOM 3468 N N . ILE A 1 439 ? 3.235 17.882 -12.855 1.00 85.94 439 ILE A N 1
ATOM 3469 C CA . ILE A 1 439 ? 4.542 18.296 -13.375 1.00 85.94 439 ILE A CA 1
ATOM 3470 C C . ILE A 1 439 ? 5.621 17.268 -13.010 1.00 85.94 439 ILE A C 1
ATOM 3472 O O . ILE A 1 439 ? 5.511 16.632 -11.967 1.00 85.94 439 ILE A O 1
ATOM 3476 N N . PRO A 1 440 ? 6.668 17.096 -13.842 1.00 85.31 440 PRO A N 1
ATOM 3477 C CA . PRO A 1 440 ? 7.817 16.282 -13.465 1.00 85.31 440 PRO A CA 1
ATOM 3478 C C . PRO A 1 440 ? 8.476 16.834 -12.198 1.00 85.31 440 PRO A C 1
ATOM 3480 O O . PRO A 1 440 ? 8.856 18.005 -12.162 1.00 85.31 440 PRO A O 1
ATOM 3483 N N . ILE A 1 441 ? 8.623 15.991 -11.179 1.00 86.06 441 ILE A N 1
ATOM 3484 C CA . ILE A 1 441 ? 9.210 16.379 -9.893 1.00 86.06 441 ILE A CA 1
ATOM 3485 C C . ILE A 1 441 ? 10.705 16.046 -9.877 1.00 86.06 441 ILE A C 1
ATOM 3487 O O . ILE A 1 441 ? 11.099 14.890 -10.051 1.00 86.06 441 ILE A O 1
ATOM 3491 N N . GLU A 1 442 ? 11.534 17.069 -9.663 1.00 80.56 442 GLU A N 1
ATOM 3492 C CA . GLU A 1 442 ? 12.991 16.973 -9.530 1.00 80.56 442 GLU A CA 1
ATOM 3493 C C . GLU A 1 442 ? 13.415 17.150 -8.071 1.00 80.56 442 GLU A C 1
ATOM 3495 O O . GLU A 1 442 ? 13.040 18.129 -7.434 1.00 80.56 442 GLU A O 1
ATOM 3500 N N . GLY A 1 443 ? 14.258 16.249 -7.565 1.00 80.62 443 GLY A N 1
ATOM 3501 C CA . GLY A 1 443 ? 14.834 16.380 -6.229 1.00 80.62 443 GLY A CA 1
ATOM 3502 C C . GLY A 1 443 ? 13.810 16.242 -5.096 1.00 80.62 443 GLY A C 1
ATOM 3503 O O . GLY A 1 443 ? 13.031 15.283 -5.064 1.00 80.62 443 GLY A O 1
ATOM 3504 N N . GLU A 1 444 ? 13.879 17.162 -4.128 1.00 86.62 444 GLU A N 1
ATOM 3505 C CA . GLU A 1 444 ? 13.103 17.087 -2.892 1.00 86.62 444 GLU A CA 1
ATOM 3506 C C . GLU A 1 444 ? 11.633 17.433 -3.129 1.00 86.62 444 GLU A C 1
ATOM 3508 O O . GLU A 1 444 ? 11.290 18.381 -3.833 1.00 86.62 444 GLU A O 1
ATOM 3513 N N . HIS A 1 445 ? 10.757 16.673 -2.483 1.00 88.56 445 HIS A N 1
ATOM 3514 C CA . HIS A 1 445 ? 9.318 16.881 -2.489 1.00 88.56 445 HIS A CA 1
ATOM 3515 C C . HIS A 1 445 ? 8.698 16.553 -1.130 1.00 88.56 445 HIS A C 1
ATOM 3517 O O . HIS A 1 445 ? 9.278 15.831 -0.315 1.00 88.56 445 HIS A O 1
ATOM 3523 N N . THR A 1 446 ? 7.474 17.039 -0.928 1.00 88.75 446 THR A N 1
ATOM 3524 C CA . THR A 1 446 ? 6.647 16.809 0.268 1.00 88.75 446 THR A CA 1
ATOM 3525 C C . THR A 1 446 ? 5.582 15.726 0.058 1.00 88.75 446 THR A C 1
ATOM 3527 O O . THR A 1 446 ? 4.717 15.542 0.905 1.00 88.75 446 THR A O 1
ATOM 3530 N N . ALA A 1 447 ? 5.638 14.986 -1.058 1.00 91.25 447 ALA A N 1
ATOM 3531 C CA . ALA A 1 447 ? 4.730 13.876 -1.376 1.00 91.25 447 ALA A CA 1
ATOM 3532 C C . ALA A 1 447 ? 4.978 12.618 -0.503 1.00 91.25 447 ALA A C 1
ATOM 3534 O O . ALA A 1 447 ? 5.332 11.549 -1.005 1.00 91.25 447 ALA A O 1
ATOM 3535 N N . ASP A 1 448 ? 4.844 12.761 0.816 1.00 90.69 448 ASP A N 1
ATOM 3536 C CA . ASP A 1 448 ? 4.808 11.681 1.807 1.00 90.69 448 ASP A CA 1
ATOM 3537 C C . ASP A 1 448 ? 3.775 12.050 2.885 1.00 90.69 448 ASP A C 1
ATOM 3539 O O . ASP A 1 448 ? 4.075 12.860 3.770 1.00 90.69 448 ASP A O 1
ATOM 3543 N N . PRO A 1 449 ? 2.567 11.462 2.848 1.00 89.38 449 PRO A N 1
ATOM 3544 C CA . PRO A 1 449 ? 1.490 11.794 3.772 1.00 89.38 449 PRO A CA 1
ATOM 3545 C C . PRO A 1 449 ? 1.662 11.121 5.148 1.00 89.38 449 PRO A C 1
ATOM 3547 O O . PRO A 1 449 ? 0.765 11.199 5.987 1.00 89.38 449 PRO A O 1
ATOM 3550 N N . SER A 1 450 ? 2.791 10.438 5.391 1.00 82.56 450 SER A N 1
ATOM 3551 C CA . SER A 1 450 ? 3.169 9.873 6.697 1.00 82.56 450 SER A CA 1
ATOM 3552 C C . SER A 1 450 ? 4.051 10.806 7.541 1.00 82.56 450 SER A C 1
ATOM 3554 O O . SER A 1 450 ? 4.548 10.393 8.597 1.00 82.56 450 SER A O 1
ATOM 3556 N N . ILE A 1 451 ? 4.290 12.025 7.049 1.00 84.25 451 ILE A N 1
ATOM 3557 C CA . ILE A 1 451 ? 5.024 13.114 7.700 1.00 84.25 451 ILE A CA 1
ATOM 3558 C C . ILE A 1 451 ? 4.018 14.243 7.942 1.00 84.25 451 ILE A C 1
ATOM 3560 O O . ILE A 1 451 ? 3.426 14.753 6.992 1.00 84.25 451 ILE A O 1
ATOM 3564 N N . ASN A 1 452 ? 3.800 14.617 9.202 1.00 85.25 452 ASN A N 1
ATOM 3565 C CA . ASN A 1 452 ? 2.745 15.567 9.570 1.00 85.25 452 ASN A CA 1
ATOM 3566 C C . ASN A 1 452 ? 2.990 16.955 8.966 1.00 85.25 452 ASN A C 1
ATOM 3568 O O . ASN A 1 452 ? 2.056 17.589 8.484 1.00 85.25 452 ASN A O 1
ATOM 3572 N N . GLU A 1 453 ? 4.250 17.387 8.902 1.00 89.25 453 GLU A N 1
ATOM 3573 C CA . GLU A 1 453 ? 4.663 18.676 8.343 1.00 89.25 453 GLU A CA 1
ATOM 3574 C C . GLU A 1 453 ? 4.244 18.832 6.874 1.00 89.25 453 GLU A C 1
ATOM 3576 O O . GLU A 1 453 ? 3.933 19.938 6.431 1.00 89.25 453 GLU A O 1
ATOM 3581 N N . ASN A 1 454 ? 4.177 17.724 6.126 1.00 91.38 454 ASN A N 1
ATOM 3582 C CA . ASN A 1 454 ? 3.730 17.724 4.734 1.00 91.38 454 ASN A CA 1
ATOM 3583 C C . ASN A 1 454 ? 2.213 17.954 4.599 1.00 91.38 454 ASN A C 1
ATOM 3585 O O . ASN A 1 454 ? 1.751 18.342 3.528 1.00 91.38 454 ASN A O 1
ATOM 3589 N N . LEU A 1 455 ? 1.432 17.727 5.663 1.00 92.94 455 LEU A N 1
ATOM 3590 C CA . LEU A 1 455 ? -0.028 17.874 5.677 1.00 92.94 455 LEU A CA 1
ATOM 3591 C C . LEU A 1 455 ? -0.485 19.265 6.142 1.00 92.94 455 LEU A C 1
ATOM 3593 O O . LEU A 1 455 ? -1.621 19.655 5.867 1.00 92.94 455 LEU A O 1
ATOM 3597 N N . GLU A 1 456 ? 0.385 20.031 6.808 1.00 94.06 456 GLU A N 1
ATOM 3598 C CA . GLU A 1 456 ? 0.075 21.363 7.351 1.00 94.06 456 GLU A CA 1
ATOM 3599 C C . GLU A 1 456 ? -0.509 22.348 6.316 1.00 94.06 456 GLU A C 1
ATOM 3601 O O . GLU A 1 456 ? -1.500 23.020 6.629 1.00 94.06 456 GLU A O 1
ATOM 3606 N N . PRO A 1 457 ? -0.001 22.436 5.065 1.00 95.44 457 PRO A N 1
ATOM 3607 C CA . PRO A 1 457 ? -0.601 23.311 4.054 1.00 95.44 457 PRO A CA 1
ATOM 3608 C C . PRO A 1 457 ? -2.053 22.939 3.731 1.00 95.44 457 PRO A C 1
ATOM 3610 O O . PRO A 1 457 ? -2.917 23.815 3.647 1.00 95.44 457 PRO A O 1
ATOM 3613 N N . MET A 1 458 ? -2.342 21.641 3.602 1.00 96.06 458 MET A N 1
ATOM 3614 C CA . MET A 1 458 ? -3.696 21.145 3.364 1.00 96.06 458 MET A CA 1
ATOM 3615 C C . MET A 1 458 ? -4.598 21.406 4.572 1.00 96.06 458 MET A C 1
ATOM 3617 O O . MET A 1 458 ? -5.718 21.878 4.394 1.00 96.06 458 MET A O 1
ATOM 3621 N N . ILE A 1 459 ? -4.111 21.177 5.795 1.00 94.50 459 ILE A N 1
ATOM 3622 C CA . ILE A 1 459 ? -4.835 21.475 7.042 1.00 94.50 459 ILE A CA 1
ATOM 3623 C C . ILE A 1 459 ? -5.213 22.959 7.117 1.00 94.50 459 ILE A C 1
ATOM 3625 O O . ILE A 1 459 ? -6.346 23.308 7.464 1.00 94.50 459 ILE A O 1
ATOM 3629 N N . LYS A 1 460 ? -4.299 23.856 6.738 1.00 94.50 460 LYS A N 1
ATOM 3630 C CA . LYS A 1 460 ? -4.586 25.290 6.662 1.00 94.50 460 LYS A CA 1
ATOM 3631 C C . LYS A 1 460 ? -5.722 25.585 5.678 1.00 94.50 460 LYS A C 1
ATOM 3633 O O . LYS A 1 460 ? -6.661 26.293 6.037 1.00 94.50 460 LYS A O 1
ATOM 3638 N N . VAL A 1 461 ? -5.683 24.996 4.483 1.00 94.81 461 VAL A N 1
ATOM 3639 C CA . VAL A 1 461 ? -6.759 25.132 3.489 1.00 94.81 461 VAL A CA 1
ATOM 3640 C C . VAL A 1 461 ? -8.075 24.554 4.001 1.00 94.81 461 VAL A C 1
ATOM 3642 O O . VAL A 1 461 ? -9.121 25.169 3.796 1.00 94.81 461 VAL A O 1
ATOM 3645 N N . MET A 1 462 ? -8.057 23.427 4.719 1.00 93.38 462 MET A N 1
ATOM 3646 C CA . MET A 1 462 ? -9.262 22.881 5.350 1.00 93.38 462 MET A CA 1
ATOM 3647 C C . MET A 1 462 ? -9.894 23.888 6.316 1.00 93.38 462 MET A C 1
ATOM 3649 O O . MET A 1 462 ? -11.114 24.048 6.319 1.00 93.38 462 MET A O 1
ATOM 3653 N N . ASN A 1 463 ? -9.080 24.605 7.096 1.00 90.06 463 ASN A N 1
ATOM 3654 C CA . ASN A 1 463 ? -9.560 25.640 8.011 1.00 90.06 463 ASN A CA 1
ATOM 3655 C C . ASN A 1 463 ? -10.131 26.862 7.273 1.00 90.06 463 ASN A C 1
ATOM 3657 O O . ASN A 1 463 ? -11.165 27.386 7.682 1.00 90.06 463 ASN A O 1
ATOM 3661 N N . GLU A 1 464 ? -9.493 27.303 6.187 1.00 91.69 464 GLU A N 1
ATOM 3662 C CA . GLU A 1 464 ? -9.934 28.460 5.391 1.00 91.69 464 GLU A CA 1
ATOM 3663 C C . GLU A 1 464 ? -11.219 28.178 4.594 1.00 91.69 464 GLU A C 1
ATOM 3665 O O . GLU A 1 464 ? -12.077 29.050 4.451 1.00 91.69 464 GLU A O 1
ATOM 3670 N N . THR A 1 465 ? -11.370 26.953 4.090 1.00 90.44 465 THR A N 1
ATOM 3671 C CA . THR A 1 465 ? -12.495 26.537 3.229 1.00 90.44 465 THR A CA 1
ATOM 3672 C C . THR A 1 465 ? -13.631 25.860 3.994 1.00 90.44 465 THR A C 1
ATOM 3674 O O . THR A 1 465 ? -14.711 25.632 3.437 1.00 90.44 465 THR A O 1
ATOM 3677 N N . PHE A 1 466 ? -13.412 25.576 5.282 1.00 87.50 466 PHE A N 1
ATOM 3678 C CA . PHE A 1 466 ? -14.272 24.736 6.115 1.00 87.50 466 PHE A CA 1
ATOM 3679 C C . PHE A 1 466 ? -14.486 23.343 5.506 1.00 87.50 466 PHE A C 1
ATOM 3681 O O . PHE A 1 466 ? -15.601 22.819 5.533 1.00 87.50 466 PHE A O 1
ATOM 3688 N N . ALA A 1 467 ? -13.430 22.760 4.933 1.00 89.94 467 ALA A N 1
ATOM 3689 C CA . ALA A 1 467 ? -13.471 21.386 4.452 1.00 89.94 467 ALA A CA 1
ATOM 3690 C C . ALA A 1 467 ? -13.696 20.414 5.621 1.00 89.94 467 ALA A C 1
ATOM 3692 O O . ALA A 1 467 ? -13.111 20.559 6.698 1.00 89.94 467 ALA A O 1
ATOM 3693 N N . GLU A 1 468 ? -14.555 19.421 5.404 1.00 86.38 468 GLU A N 1
ATOM 3694 C CA . GLU A 1 468 ? -14.921 18.428 6.416 1.00 86.38 468 GLU A CA 1
ATOM 3695 C C . GLU A 1 468 ? -13.861 17.337 6.563 1.00 86.38 468 GLU A C 1
ATOM 3697 O O . GLU A 1 468 ? -13.680 16.786 7.650 1.00 86.38 468 GLU A O 1
ATOM 3702 N N . PHE A 1 469 ? -13.144 17.048 5.478 1.00 92.94 469 PHE A N 1
ATOM 3703 C CA . PHE A 1 469 ? -11.979 16.179 5.487 1.00 92.94 469 PHE A CA 1
ATOM 3704 C C . PHE A 1 469 ? -10.954 16.617 4.435 1.00 92.94 469 PHE A C 1
ATOM 3706 O O . PHE A 1 469 ? -11.272 17.324 3.474 1.00 92.94 469 PHE A O 1
ATOM 3713 N N . GLY A 1 470 ? -9.715 16.189 4.641 1.00 95.81 470 GLY A N 1
ATOM 3714 C CA . GLY A 1 470 ? -8.608 16.316 3.708 1.00 95.81 470 GLY A CA 1
ATOM 3715 C C . GLY A 1 470 ? -8.090 14.945 3.294 1.00 95.81 470 GLY A C 1
ATOM 3716 O O . GLY A 1 470 ? -8.197 13.987 4.062 1.00 95.81 470 GLY A O 1
ATOM 3717 N N . ILE A 1 471 ? -7.513 14.843 2.101 1.00 96.50 471 ILE A N 1
ATOM 3718 C CA . ILE A 1 471 ? -6.812 13.641 1.644 1.00 96.50 471 ILE A CA 1
ATOM 3719 C C . ILE A 1 471 ? -5.505 14.001 0.941 1.00 96.50 471 ILE A C 1
ATOM 3721 O O . ILE A 1 471 ? -5.463 14.898 0.100 1.00 96.50 471 ILE A O 1
ATOM 3725 N N . ALA A 1 472 ? -4.445 13.275 1.280 1.00 95.62 472 ALA A N 1
ATOM 3726 C CA . ALA A 1 472 ? -3.115 13.425 0.701 1.00 95.62 472 ALA A CA 1
ATOM 3727 C C . ALA A 1 472 ? -2.583 12.071 0.227 1.00 95.62 472 ALA A C 1
ATOM 3729 O O . ALA A 1 472 ? -2.931 11.038 0.805 1.00 95.62 472 ALA A O 1
ATOM 3730 N N . PHE A 1 473 ? -1.717 12.086 -0.785 1.00 94.56 473 PHE A N 1
ATOM 3731 C CA . PHE A 1 473 ? -1.106 10.895 -1.381 1.00 94.56 473 PHE A CA 1
ATOM 3732 C C . PHE A 1 473 ? 0.417 11.010 -1.387 1.00 94.56 473 PHE A C 1
ATOM 3734 O O . PHE A 1 473 ? 0.961 12.113 -1.320 1.00 94.56 473 PHE A O 1
ATOM 3741 N N . ASP A 1 474 ? 1.111 9.876 -1.472 1.00 93.69 474 ASP A N 1
ATOM 3742 C CA . ASP A 1 474 ? 2.536 9.889 -1.794 1.00 93.69 474 ASP A CA 1
ATOM 3743 C C . ASP A 1 474 ? 2.783 9.977 -3.309 1.00 93.69 474 ASP A C 1
ATOM 3745 O O . ASP A 1 474 ? 1.841 9.992 -4.106 1.00 93.69 474 ASP A O 1
ATOM 3749 N N . LEU A 1 475 ? 4.055 10.092 -3.708 1.00 92.94 475 LEU A N 1
ATOM 3750 C CA . LEU A 1 475 ? 4.429 10.443 -5.082 1.00 92.94 475 LEU A CA 1
ATOM 3751 C C . LEU A 1 475 ? 3.857 9.494 -6.150 1.00 92.94 475 LEU A C 1
ATOM 3753 O O . LEU A 1 475 ? 3.401 9.948 -7.201 1.00 92.94 475 LEU A O 1
ATOM 3757 N N . ASP A 1 476 ? 3.902 8.184 -5.908 1.00 94.00 476 ASP A N 1
ATOM 3758 C CA . ASP A 1 476 ? 3.334 7.186 -6.813 1.00 94.00 476 ASP A CA 1
ATOM 3759 C C . ASP A 1 476 ? 1.887 6.824 -6.485 1.00 94.00 476 ASP A C 1
ATOM 3761 O O . ASP A 1 476 ? 1.227 6.193 -7.309 1.00 94.00 476 ASP A O 1
ATOM 3765 N N . GLY A 1 477 ? 1.346 7.272 -5.353 1.00 93.56 477 GLY A N 1
ATOM 3766 C CA . GLY A 1 477 ? -0.068 7.146 -5.022 1.00 93.56 477 GLY A CA 1
ATOM 3767 C C . GLY A 1 477 ? -0.500 5.740 -4.626 1.00 93.56 477 GLY A C 1
ATOM 3768 O O . GLY A 1 477 ? -1.658 5.377 -4.875 1.00 93.56 477 GLY A O 1
ATOM 3769 N N . ASP A 1 478 ? 0.408 4.943 -4.057 1.00 93.88 478 ASP A N 1
ATOM 3770 C CA . ASP A 1 478 ? 0.053 3.690 -3.380 1.00 93.88 478 ASP A CA 1
ATOM 3771 C C . ASP A 1 478 ? -0.290 3.897 -1.901 1.00 93.88 478 ASP A C 1
ATOM 3773 O O . ASP A 1 478 ? -0.901 3.018 -1.284 1.00 93.88 478 ASP A O 1
ATOM 3777 N N . ARG A 1 479 ? 0.004 5.086 -1.358 1.00 93.31 479 ARG A N 1
ATOM 3778 C CA . ARG A 1 479 ? -0.380 5.504 -0.007 1.00 93.31 479 ARG A CA 1
ATOM 3779 C C . ARG A 1 479 ? -1.348 6.669 -0.023 1.00 93.31 479 ARG A C 1
ATOM 3781 O O . ARG A 1 479 ? -1.282 7.547 -0.881 1.00 93.31 479 ARG A O 1
ATOM 3788 N N . GLY A 1 480 ? -2.204 6.712 0.993 1.00 91.81 480 GLY A N 1
ATOM 3789 C CA . GLY A 1 480 ? -3.017 7.884 1.285 1.00 91.81 480 GLY A CA 1
ATOM 3790 C C . GLY A 1 480 ? -3.263 8.068 2.776 1.00 91.81 480 GLY A C 1
ATOM 3791 O O . GLY A 1 480 ? -3.349 7.088 3.516 1.00 91.81 480 GLY A O 1
ATOM 3792 N N . SER A 1 481 ? -3.404 9.325 3.195 1.00 92.12 481 SER A N 1
ATOM 3793 C CA . SER A 1 481 ? -3.805 9.701 4.556 1.00 92.12 481 SER A CA 1
ATOM 3794 C C . SER A 1 481 ? -5.036 10.593 4.503 1.00 92.12 481 SER A C 1
ATOM 3796 O O . SER A 1 481 ? -5.100 11.523 3.696 1.00 92.12 481 SER A O 1
ATOM 3798 N N . ILE A 1 482 ? -5.996 10.323 5.385 1.00 94.06 482 ILE A N 1
ATOM 3799 C CA . ILE A 1 482 ? -7.200 11.138 5.552 1.00 94.06 482 ILE A CA 1
ATOM 3800 C C . ILE A 1 482 ? -7.008 12.016 6.783 1.00 94.06 482 ILE A C 1
ATOM 3802 O O . ILE A 1 482 ? -6.564 11.536 7.821 1.00 94.06 482 ILE A O 1
ATOM 3806 N N . VAL A 1 483 ? -7.356 13.293 6.686 1.00 93.31 483 VAL A N 1
ATOM 3807 C CA . VAL A 1 483 ? -7.333 14.233 7.810 1.00 93.31 483 VAL A CA 1
ATOM 3808 C C . VAL A 1 483 ? -8.753 14.691 8.099 1.00 93.31 483 VAL A C 1
ATOM 3810 O O . VAL A 1 483 ? -9.487 15.050 7.182 1.00 93.31 483 VAL A O 1
ATOM 3813 N N . ILE A 1 484 ? -9.150 14.689 9.366 1.00 90.62 484 ILE A N 1
ATOM 3814 C CA . ILE A 1 484 ? -10.449 15.190 9.833 1.00 90.62 484 ILE A CA 1
ATOM 3815 C C . ILE A 1 484 ? -10.247 16.257 10.914 1.00 90.62 484 ILE A C 1
ATOM 3817 O O . ILE A 1 484 ? -9.157 16.379 11.469 1.00 90.62 484 ILE A O 1
ATOM 3821 N N . ARG A 1 485 ? -11.289 17.033 11.231 1.00 83.12 485 ARG A N 1
ATOM 3822 C CA . ARG A 1 485 ? -11.256 18.049 12.301 1.00 83.12 485 ARG A CA 1
ATOM 3823 C C . ARG A 1 485 ? -11.970 17.563 13.550 1.00 83.12 485 ARG A C 1
ATOM 3825 O O . ARG A 1 485 ? -13.104 17.138 13.420 1.00 83.12 485 ARG A O 1
ATOM 3832 N N . SER A 1 486 ? -11.388 17.707 14.732 1.00 72.81 486 SER A N 1
ATOM 3833 C CA . SER A 1 486 ? -11.996 17.326 16.012 1.00 72.81 486 SER A CA 1
ATOM 3834 C C . SER A 1 486 ? -12.946 18.378 16.611 1.00 72.81 486 SER A C 1
ATOM 3836 O O . SER A 1 486 ? -13.026 19.511 16.133 1.00 72.81 486 SER A O 1
ATOM 3838 N N . LYS A 1 487 ? -13.660 18.037 17.707 1.00 65.00 487 LYS A N 1
ATOM 3839 C CA . LYS A 1 487 ? -14.586 18.957 18.417 1.00 65.00 487 LYS A CA 1
ATOM 3840 C C . LYS A 1 487 ? -13.917 20.244 18.908 1.00 65.00 487 LYS A C 1
ATOM 3842 O O . LYS A 1 487 ? -14.555 21.292 18.912 1.00 65.00 487 LYS A O 1
ATOM 3847 N N . ASN A 1 488 ? -12.663 20.163 19.352 1.00 68.56 488 ASN A N 1
ATOM 3848 C CA . ASN A 1 488 ? -11.860 21.313 19.786 1.00 68.56 488 ASN A CA 1
ATOM 3849 C C . ASN A 1 488 ? -11.222 22.070 18.603 1.00 68.56 488 ASN A C 1
ATOM 3851 O O . ASN A 1 488 ? -10.534 23.062 18.819 1.00 68.56 488 ASN A O 1
ATOM 3855 N N . GLY A 1 489 ? -11.486 21.641 17.364 1.00 69.81 489 GLY A N 1
ATOM 3856 C CA . GLY A 1 489 ? -11.010 22.281 16.142 1.00 69.81 489 GLY A CA 1
ATOM 3857 C C . GLY A 1 489 ? -9.606 21.865 15.707 1.00 69.81 489 GLY A C 1
ATOM 3858 O O . GLY A 1 489 ? -9.119 22.425 14.724 1.00 69.81 489 GLY A O 1
ATOM 3859 N N . GLU A 1 490 ? -8.980 20.907 16.396 1.00 80.50 490 GLU A N 1
ATOM 3860 C CA . GLU A 1 490 ? -7.675 20.341 16.038 1.00 80.50 490 GLU A CA 1
ATOM 3861 C C . GLU A 1 490 ? -7.796 19.413 14.820 1.00 80.50 490 GLU A C 1
ATOM 3863 O O . GLU A 1 490 ? -8.867 18.896 14.506 1.00 80.50 490 GLU A O 1
ATOM 3868 N N . SER A 1 491 ? -6.701 19.223 14.087 1.00 84.88 491 SER A N 1
ATOM 3869 C CA . SER A 1 491 ? -6.673 18.285 12.960 1.00 84.88 491 SER A CA 1
ATOM 3870 C C . SER A 1 491 ? -6.173 16.927 13.425 1.00 84.88 491 SER A C 1
ATOM 3872 O O . SER A 1 491 ? -5.174 16.835 14.133 1.00 84.88 491 SER A O 1
ATOM 3874 N N . GLN A 1 492 ? -6.863 15.872 13.010 1.00 85.81 492 GLN A N 1
ATOM 3875 C CA . GLN A 1 492 ? -6.522 14.493 13.316 1.00 85.81 492 GLN A CA 1
ATOM 3876 C C . GLN A 1 492 ? -6.238 13.750 12.014 1.00 85.81 492 GLN A C 1
ATOM 3878 O O . GLN A 1 492 ? -7.112 13.619 11.155 1.00 85.81 492 GLN A O 1
ATOM 3883 N N . VAL A 1 493 ? -5.018 13.234 11.885 1.00 87.88 493 VAL A N 1
ATOM 3884 C CA . VAL A 1 493 ? -4.654 12.317 10.803 1.00 87.88 493 VAL A CA 1
ATOM 3885 C C . VAL A 1 493 ? -5.196 10.928 11.145 1.00 87.88 493 VAL A C 1
ATOM 3887 O O . VAL A 1 493 ? -4.871 10.355 12.187 1.00 87.88 493 VAL A O 1
ATOM 3890 N N . LEU A 1 494 ? -6.030 10.379 10.269 1.00 87.31 494 LEU A N 1
ATOM 3891 C CA . LEU A 1 494 ? -6.490 9.000 10.331 1.00 87.31 494 LEU A CA 1
ATOM 3892 C C . LEU A 1 494 ? -5.501 8.112 9.579 1.00 87.31 494 LEU A C 1
ATOM 3894 O O . LEU A 1 494 ? -5.419 8.145 8.349 1.00 87.31 494 LEU A O 1
ATOM 3898 N N . ALA A 1 495 ? -4.759 7.303 10.332 1.00 84.44 495 ALA A N 1
ATOM 3899 C CA . ALA A 1 495 ? -3.927 6.256 9.761 1.00 84.44 495 ALA A CA 1
ATOM 3900 C C . ALA A 1 495 ? -4.794 5.180 9.060 1.00 84.44 495 ALA A C 1
ATOM 3902 O O . ALA A 1 495 ? -5.967 5.005 9.407 1.00 84.44 495 ALA A O 1
ATOM 3903 N N . PRO A 1 496 ? -4.249 4.449 8.074 1.00 87.88 496 PRO A N 1
ATOM 3904 C CA . PRO A 1 496 ? -5.004 3.477 7.279 1.00 87.88 496 PRO A CA 1
ATOM 3905 C C . PRO A 1 496 ? -5.729 2.384 8.060 1.00 87.88 496 PRO A C 1
ATOM 3907 O O . PRO A 1 496 ? -6.820 1.978 7.675 1.00 87.88 496 PRO A O 1
ATOM 3910 N N . ASP A 1 497 ? -5.133 1.907 9.148 1.00 89.69 497 ASP A N 1
ATOM 3911 C CA . ASP A 1 497 ? -5.724 0.932 10.064 1.00 89.69 497 ASP A CA 1
ATOM 3912 C C . ASP A 1 497 ? -6.983 1.497 10.744 1.00 89.69 497 ASP A C 1
ATOM 3914 O O . ASP A 1 497 ? -8.015 0.824 10.784 1.00 89.69 497 ASP A O 1
ATOM 3918 N N . LYS A 1 498 ? -6.953 2.765 11.171 1.00 88.94 498 LYS A N 1
ATOM 3919 C CA . LYS A 1 498 ? -8.134 3.488 11.681 1.00 88.94 498 LYS A CA 1
ATOM 3920 C C . LYS A 1 498 ? -9.186 3.727 10.601 1.00 88.94 498 LYS A C 1
ATOM 3922 O O . LYS A 1 498 ? -10.379 3.572 10.851 1.00 88.94 498 LYS A O 1
ATOM 3927 N N . VAL A 1 499 ? -8.768 4.084 9.385 1.00 91.56 499 VAL A N 1
ATOM 3928 C CA . VAL A 1 499 ? -9.693 4.212 8.245 1.00 91.56 499 VAL A CA 1
ATOM 3929 C C . VAL A 1 499 ? -10.374 2.870 7.974 1.00 91.56 499 VAL A C 1
ATOM 3931 O O . VAL A 1 499 ? -11.595 2.824 7.836 1.00 91.56 499 VAL A O 1
ATOM 3934 N N . GLY A 1 500 ? -9.608 1.777 7.969 1.00 93.75 500 GLY A N 1
ATOM 3935 C CA . GLY A 1 500 ? -10.118 0.418 7.834 1.00 93.75 500 GLY A CA 1
ATOM 3936 C C . GLY A 1 500 ? -11.151 0.103 8.904 1.00 93.75 500 GLY A C 1
ATOM 3937 O O . GLY A 1 500 ? -12.287 -0.204 8.560 1.00 93.75 500 GLY A O 1
ATOM 3938 N N . GLN A 1 501 ? -10.805 0.280 10.181 1.00 92.31 501 GLN A N 1
ATOM 3939 C CA . GLN A 1 501 ? -11.719 0.099 11.311 1.00 92.31 501 GLN A CA 1
ATOM 3940 C C . GLN A 1 501 ? -13.066 0.804 11.101 1.00 92.31 501 GLN A C 1
ATOM 3942 O O . GLN A 1 501 ? -14.116 0.179 11.241 1.00 92.31 501 GLN A O 1
ATOM 3947 N N . LEU A 1 502 ? -13.052 2.088 10.737 1.00 92.56 502 LEU A N 1
ATOM 3948 C CA . LEU A 1 502 ? -14.280 2.849 10.506 1.00 92.56 502 LEU A CA 1
ATOM 3949 C C . LEU A 1 502 ? -15.075 2.302 9.309 1.00 92.56 502 LEU A C 1
ATOM 3951 O O . LEU A 1 502 ? -16.306 2.243 9.356 1.00 92.56 502 LEU A O 1
ATOM 3955 N N . LEU A 1 503 ? -14.383 1.878 8.249 1.00 95.12 503 LEU A N 1
ATOM 3956 C CA . LEU A 1 503 ? -14.988 1.395 7.010 1.00 95.12 503 LEU A CA 1
ATOM 3957 C C . LEU A 1 503 ? -15.587 -0.013 7.107 1.00 95.12 503 LEU A C 1
ATOM 3959 O O . LEU A 1 503 ? -16.563 -0.280 6.401 1.00 95.12 503 LEU A O 1
ATOM 3963 N N . LEU A 1 504 ? -15.053 -0.917 7.937 1.00 96.69 504 LEU A N 1
ATOM 3964 C CA . LEU A 1 504 ? -15.483 -2.326 7.950 1.00 96.69 504 LEU A CA 1
ATOM 3965 C C . LEU A 1 504 ? -17.002 -2.504 8.137 1.00 96.69 504 LEU A C 1
ATOM 3967 O O . LEU A 1 504 ? -17.599 -3.227 7.335 1.00 96.69 504 LEU A O 1
ATOM 3971 N N . PRO A 1 505 ? -17.686 -1.834 9.089 1.00 95.81 505 PRO A N 1
ATOM 3972 C CA . PRO A 1 505 ? -19.140 -1.951 9.224 1.00 95.81 505 PRO A CA 1
ATOM 3973 C C . PRO A 1 505 ? -19.902 -1.525 7.972 1.00 95.81 505 PRO A C 1
ATOM 3975 O O . PRO A 1 505 ? -20.906 -2.142 7.608 1.00 95.81 505 PRO A O 1
ATOM 3978 N N . PHE A 1 506 ? -19.437 -0.456 7.322 1.00 96.50 506 PHE A N 1
ATOM 3979 C CA . PHE A 1 506 ? -20.045 0.069 6.106 1.00 96.50 506 PHE A CA 1
ATOM 3980 C C . PHE A 1 506 ? -19.860 -0.900 4.938 1.00 96.50 506 PHE A C 1
ATOM 3982 O O . PHE A 1 506 ? -20.826 -1.196 4.238 1.00 96.50 506 PHE A O 1
ATOM 3989 N N . LEU A 1 507 ? -18.661 -1.456 4.765 1.00 97.62 507 LEU A N 1
ATOM 3990 C CA . LEU A 1 507 ? -18.366 -2.417 3.701 1.00 97.62 507 LEU A CA 1
ATOM 3991 C C . LEU A 1 507 ? -19.098 -3.750 3.906 1.00 97.62 507 LEU A C 1
ATOM 3993 O O . LEU A 1 507 ? -19.653 -4.294 2.950 1.00 97.62 507 LEU A O 1
ATOM 3997 N N . MET A 1 508 ? -19.174 -4.247 5.142 1.00 97.62 508 MET A N 1
ATOM 3998 C CA . MET A 1 508 ? -19.925 -5.466 5.453 1.00 97.62 508 MET A CA 1
ATOM 3999 C C . MET A 1 508 ? -21.410 -5.307 5.154 1.00 97.62 508 MET A C 1
ATOM 4001 O O . MET A 1 508 ? -21.989 -6.163 4.487 1.00 97.62 508 MET A O 1
ATOM 4005 N N . LYS A 1 509 ? -22.017 -4.205 5.609 1.00 95.81 509 LYS A N 1
ATOM 4006 C CA . LYS A 1 509 ? -23.456 -3.981 5.467 1.00 95.81 509 LYS A CA 1
ATOM 4007 C C . LYS A 1 509 ? -23.837 -3.417 4.098 1.00 95.81 509 LYS A C 1
ATOM 4009 O O . LYS A 1 509 ? -24.545 -4.070 3.342 1.00 95.81 509 LYS A O 1
ATOM 4014 N N . GLU A 1 510 ? -23.395 -2.203 3.791 1.00 95.69 510 GLU A N 1
ATOM 4015 C CA . GLU A 1 510 ? -23.829 -1.464 2.597 1.00 95.69 510 GLU A CA 1
ATOM 4016 C C . GLU A 1 510 ? -23.002 -1.866 1.362 1.00 95.69 510 GLU A C 1
ATOM 4018 O O . GLU A 1 510 ? -23.534 -2.032 0.266 1.00 95.69 510 GLU A O 1
ATOM 4023 N N . GLY A 1 511 ? -21.704 -2.146 1.547 1.00 96.44 511 GLY A N 1
ATOM 4024 C CA . GLY A 1 511 ? -20.867 -2.768 0.512 1.00 96.44 511 GLY A CA 1
ATOM 4025 C C . GLY A 1 511 ? -21.289 -4.207 0.170 1.00 96.44 511 GLY A C 1
ATOM 4026 O O . GLY A 1 511 ? -20.946 -4.720 -0.899 1.00 96.44 511 GLY A O 1
ATOM 4027 N N . GLY A 1 512 ? -22.087 -4.843 1.034 1.00 96.69 512 GLY A N 1
ATOM 4028 C CA . GLY A 1 512 ? -22.695 -6.153 0.817 1.00 96.69 512 GLY A CA 1
ATOM 4029 C C . GLY A 1 512 ? -21.750 -7.339 0.996 1.00 96.69 512 GLY A C 1
ATOM 4030 O O . GLY A 1 512 ? -22.061 -8.418 0.495 1.00 96.69 512 GLY A O 1
ATOM 4031 N N . TYR A 1 513 ? -20.621 -7.163 1.688 1.00 97.25 513 TYR A N 1
ATOM 4032 C CA . TYR A 1 513 ? -19.687 -8.256 1.984 1.00 97.25 513 TYR A CA 1
ATOM 4033 C C . TYR A 1 513 ? -20.244 -9.262 3.009 1.00 97.25 513 TYR A C 1
ATOM 4035 O O . TYR A 1 513 ? -19.783 -10.399 3.039 1.00 97.25 513 TYR A O 1
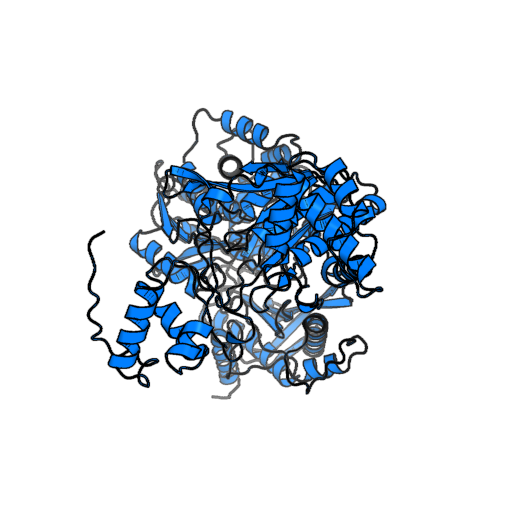ATOM 4043 N N . SER A 1 514 ? -21.291 -8.925 3.780 1.00 96.44 514 SER A N 1
ATOM 4044 C CA . SER A 1 514 ? -21.993 -9.904 4.633 1.00 96.44 514 SER A CA 1
ATOM 4045 C C . SER A 1 514 ? -22.584 -11.070 3.834 1.00 96.44 514 SER A C 1
ATOM 4047 O O . SER A 1 514 ? -22.646 -12.187 4.342 1.00 96.44 514 SER A O 1
ATOM 4049 N N . LYS A 1 515 ? -22.943 -10.841 2.563 1.00 95.25 515 LYS A N 1
ATOM 4050 C CA . LYS A 1 515 ? -23.454 -11.888 1.668 1.00 95.25 515 LYS A CA 1
ATOM 4051 C C . LYS A 1 515 ? -22.442 -13.004 1.438 1.00 95.25 515 LYS A C 1
ATOM 4053 O O . LYS A 1 515 ? -22.841 -14.148 1.287 1.00 95.25 515 LYS A O 1
ATOM 4058 N N . ALA A 1 516 ? -21.142 -12.703 1.457 1.00 94.81 516 ALA A N 1
ATOM 4059 C CA . ALA A 1 516 ? -20.116 -13.737 1.364 1.00 94.81 516 ALA A CA 1
ATOM 4060 C C . ALA A 1 516 ? -20.222 -14.735 2.530 1.00 94.81 516 ALA A C 1
ATOM 4062 O O . ALA A 1 516 ? -20.181 -15.942 2.304 1.00 94.81 516 ALA A O 1
ATOM 4063 N N . ILE A 1 517 ? -20.448 -14.237 3.751 1.00 93.94 517 ILE A N 1
ATOM 4064 C CA . ILE A 1 517 ? -20.652 -15.074 4.942 1.00 93.94 517 ILE A CA 1
ATOM 4065 C C . ILE A 1 517 ? -21.948 -15.883 4.811 1.00 93.94 517 ILE A C 1
ATOM 4067 O O . ILE A 1 517 ? -21.959 -17.077 5.100 1.00 93.94 517 ILE A O 1
ATOM 4071 N N . GLU A 1 518 ? -23.031 -15.262 4.333 1.00 93.06 518 GLU A N 1
ATOM 4072 C CA . GLU A 1 518 ? -24.313 -15.940 4.071 1.00 93.06 518 GLU A CA 1
ATOM 4073 C C . GLU A 1 518 ? -24.179 -17.058 3.017 1.00 93.06 518 GLU A C 1
ATOM 4075 O O . GLU A 1 518 ? -24.836 -18.093 3.121 1.00 93.06 518 GLU A O 1
ATOM 4080 N N . GLU A 1 519 ? -23.288 -16.883 2.038 1.00 93.62 519 GLU A N 1
ATOM 4081 C CA . GLU A 1 519 ? -22.906 -17.882 1.029 1.00 93.62 519 GLU A CA 1
ATOM 4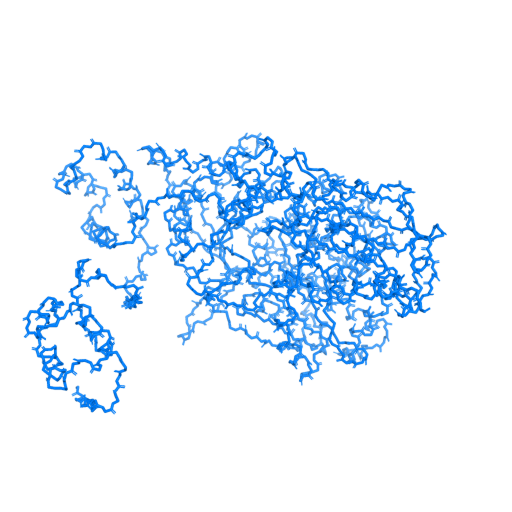082 C C . GLU A 1 519 ? -21.930 -18.953 1.560 1.00 93.62 519 GLU A C 1
ATOM 4084 O O . GLU A 1 519 ? -21.500 -19.824 0.801 1.00 93.62 519 GLU A O 1
ATOM 4089 N N . GLY A 1 520 ? -21.566 -18.908 2.845 1.00 94.31 520 GLY A N 1
ATOM 4090 C CA . GLY A 1 520 ? -20.645 -19.855 3.475 1.00 94.31 520 GLY A CA 1
ATOM 4091 C C . GLY A 1 520 ? -19.167 -19.616 3.157 1.00 94.31 520 GLY A C 1
ATOM 4092 O O . GLY A 1 520 ? -18.356 -20.518 3.363 1.00 94.31 520 GLY A O 1
ATOM 4093 N N . LYS A 1 521 ? -18.798 -18.431 2.655 1.00 95.94 521 LYS A N 1
ATOM 4094 C CA . LYS A 1 521 ? -17.403 -18.041 2.406 1.00 95.94 521 LYS A CA 1
ATOM 4095 C C . LYS A 1 521 ? -16.877 -17.221 3.587 1.00 95.94 521 LYS A C 1
ATOM 4097 O O . LYS A 1 521 ? -17.486 -16.202 3.924 1.00 95.94 521 LYS A O 1
ATOM 4102 N N . PRO A 1 522 ? -15.747 -17.603 4.203 1.00 97.19 522 PRO A N 1
ATOM 4103 C CA . PRO A 1 522 ? -15.156 -16.790 5.254 1.00 97.19 522 PRO A CA 1
ATOM 4104 C C . PRO A 1 522 ? -14.646 -15.465 4.670 1.00 97.19 522 PRO A C 1
ATOM 4106 O O . PRO A 1 522 ? -14.133 -15.411 3.548 1.00 97.19 522 PRO A O 1
ATOM 4109 N N . VAL A 1 523 ? -14.805 -14.380 5.427 1.00 98.06 523 VAL A N 1
ATOM 4110 C CA . VAL A 1 523 ? -14.336 -13.043 5.040 1.00 98.06 523 VAL A CA 1
ATOM 4111 C C . VAL A 1 523 ? -13.094 -12.710 5.848 1.00 98.06 523 VAL A C 1
ATOM 4113 O O . VAL A 1 523 ? -13.086 -12.884 7.066 1.00 98.06 523 VAL A O 1
ATOM 4116 N N . ALA A 1 524 ? -12.062 -12.210 5.174 1.00 98.25 524 ALA A N 1
ATOM 4117 C CA . ALA A 1 524 ? -10.798 -11.848 5.797 1.00 98.25 524 ALA A CA 1
ATOM 4118 C C . ALA A 1 524 ? -10.430 -10.380 5.575 1.00 98.25 524 ALA A C 1
ATOM 4120 O O . ALA A 1 524 ? -10.704 -9.805 4.519 1.00 98.25 524 ALA A O 1
ATOM 4121 N N . ILE A 1 525 ? -9.725 -9.813 6.549 1.00 98.06 525 ILE A N 1
ATOM 4122 C CA . ILE A 1 525 ? -8.894 -8.620 6.373 1.00 98.06 525 ILE A CA 1
ATOM 4123 C C . ILE A 1 525 ? -7.440 -8.955 6.681 1.00 98.06 525 ILE A C 1
ATOM 4125 O O . ILE A 1 525 ? -7.142 -9.892 7.427 1.00 98.06 525 ILE A O 1
ATOM 4129 N N . ILE A 1 526 ? -6.531 -8.161 6.123 1.00 97.88 526 ILE A N 1
ATOM 4130 C CA . ILE A 1 526 ? -5.100 -8.292 6.393 1.00 97.88 526 ILE A CA 1
ATOM 4131 C C . ILE A 1 526 ? -4.563 -6.961 6.904 1.00 97.88 526 ILE A C 1
ATOM 4133 O O . ILE A 1 526 ? -4.857 -5.903 6.348 1.00 97.88 526 ILE A O 1
ATOM 4137 N N . THR A 1 527 ? -3.749 -7.012 7.948 1.00 96.00 527 THR A N 1
ATOM 4138 C CA . THR A 1 527 ? -3.021 -5.849 8.461 1.00 96.00 527 THR A CA 1
ATOM 4139 C C . THR A 1 527 ? -1.547 -6.195 8.625 1.00 96.00 527 THR A C 1
ATOM 4141 O O . THR A 1 527 ? -1.167 -7.368 8.656 1.00 96.00 527 THR A O 1
ATOM 4144 N N . ASP A 1 528 ? -0.698 -5.184 8.778 1.00 93.19 528 ASP A N 1
ATOM 4145 C CA . ASP A 1 528 ? 0.656 -5.420 9.271 1.00 93.19 528 ASP A CA 1
ATOM 4146 C C . ASP A 1 528 ? 0.686 -5.516 10.798 1.00 93.19 528 ASP A C 1
ATOM 4148 O O . ASP A 1 528 ? -0.267 -5.170 11.502 1.00 93.19 528 ASP A O 1
ATOM 4152 N N . CYS A 1 529 ? 1.823 -5.969 11.319 1.00 90.56 529 CYS A N 1
ATOM 4153 C CA . CYS A 1 529 ? 2.090 -6.034 12.748 1.00 90.56 529 CYS A CA 1
ATOM 4154 C C . CYS A 1 529 ? 2.153 -4.655 13.427 1.00 90.56 529 CYS A C 1
ATOM 4156 O O . CYS A 1 529 ? 2.259 -4.607 14.644 1.00 90.56 529 CYS A O 1
ATOM 4158 N N . LEU A 1 530 ? 2.145 -3.544 12.678 1.00 90.50 530 LEU A N 1
ATOM 4159 C CA . LEU A 1 530 ? 2.169 -2.184 13.231 1.00 90.50 530 LEU A CA 1
ATOM 4160 C C . LEU A 1 530 ? 0.777 -1.540 13.322 1.00 90.50 530 LEU A C 1
ATOM 4162 O O . LEU A 1 530 ? 0.655 -0.421 13.834 1.00 90.50 530 LEU A O 1
ATOM 4166 N N . SER A 1 531 ? -0.245 -2.210 12.792 1.00 89.75 531 SER A N 1
ATOM 4167 C CA . SER A 1 531 ? -1.629 -1.749 12.833 1.00 89.75 531 SER A CA 1
ATOM 4168 C C . SER A 1 531 ? -2.210 -1.862 14.236 1.00 89.75 531 SER A C 1
ATOM 4170 O O . SER A 1 531 ? -1.858 -2.764 14.996 1.00 89.75 531 SER A O 1
ATOM 4172 N N . THR A 1 532 ? -3.112 -0.946 14.574 1.00 87.62 532 THR A N 1
ATOM 4173 C CA . THR A 1 532 ? -3.790 -0.955 15.869 1.00 87.62 532 THR A CA 1
ATOM 4174 C C . THR A 1 532 ? -4.675 -2.186 16.056 1.00 87.62 532 THR A C 1
ATOM 4176 O O . THR A 1 532 ? -5.323 -2.656 15.120 1.00 87.62 532 THR A O 1
ATOM 4179 N N . LYS A 1 533 ? -4.802 -2.660 17.295 1.00 86.75 533 LYS A N 1
ATOM 4180 C CA . LYS A 1 533 ? -5.782 -3.687 17.667 1.00 86.75 533 LYS A CA 1
ATOM 4181 C C . LYS A 1 533 ? -7.240 -3.251 17.447 1.00 86.75 533 LYS A C 1
ATOM 4183 O O . LYS A 1 533 ? -8.116 -4.106 17.319 1.00 86.75 533 LYS A O 1
ATOM 4188 N N . ALA A 1 534 ? -7.505 -1.950 17.312 1.00 87.25 534 ALA A N 1
ATOM 4189 C CA . ALA A 1 534 ? -8.844 -1.409 17.082 1.00 87.25 534 ALA A CA 1
ATOM 4190 C C . ALA A 1 534 ? -9.529 -1.981 15.822 1.00 87.25 534 ALA A C 1
ATOM 4192 O O . ALA A 1 534 ? -10.705 -2.344 15.865 1.00 87.25 534 ALA A O 1
ATOM 4193 N N . ILE A 1 535 ? -8.797 -2.127 14.709 1.00 91.88 535 ILE A N 1
ATOM 4194 C CA . ILE A 1 535 ? -9.337 -2.750 13.489 1.00 91.88 535 ILE A CA 1
ATOM 4195 C C . ILE A 1 535 ? -9.563 -4.259 13.675 1.00 91.88 535 ILE A C 1
ATOM 4197 O O . ILE A 1 535 ? -10.526 -4.798 13.135 1.00 91.88 535 ILE A O 1
ATOM 4201 N N . HIS A 1 536 ? -8.732 -4.938 14.474 1.00 91.94 536 HIS A N 1
ATOM 4202 C CA . HIS A 1 536 ? -8.872 -6.375 14.751 1.00 91.94 536 HIS A CA 1
ATOM 4203 C C . HIS A 1 536 ? -10.115 -6.668 15.589 1.00 91.94 536 HIS A C 1
ATOM 4205 O O . HIS A 1 536 ? -10.842 -7.621 15.311 1.00 91.94 536 HIS A O 1
ATOM 4211 N N . ASP A 1 537 ? -10.389 -5.835 16.593 1.00 89.88 537 ASP A N 1
ATOM 4212 C CA . ASP A 1 537 ? -11.587 -5.975 17.423 1.00 89.88 537 ASP A CA 1
ATOM 4213 C C . ASP A 1 537 ? -12.861 -5.664 16.645 1.00 89.88 537 ASP A C 1
ATOM 4215 O O . ASP A 1 537 ? -13.857 -6.379 16.785 1.00 89.88 537 ASP A O 1
ATOM 4219 N N . GLU A 1 538 ? -12.820 -4.660 15.769 1.00 92.25 538 GLU A N 1
ATOM 4220 C CA . GLU A 1 538 ? -13.955 -4.359 14.906 1.00 92.25 538 GLU A CA 1
ATOM 4221 C C . GLU A 1 538 ? -14.210 -5.476 13.886 1.00 92.25 538 GLU A C 1
ATOM 4223 O O . GLU A 1 538 ? -15.352 -5.901 13.703 1.00 92.25 538 GLU A O 1
ATOM 4228 N N . ALA A 1 539 ? -13.152 -6.024 13.284 1.00 95.69 539 ALA A N 1
ATOM 4229 C CA . ALA A 1 539 ? -13.246 -7.191 12.414 1.00 95.69 539 ALA A CA 1
ATOM 4230 C C . ALA A 1 539 ? -13.870 -8.387 13.149 1.00 95.69 539 ALA A C 1
ATOM 4232 O O . ALA A 1 539 ? -14.853 -8.962 12.672 1.00 95.69 539 ALA A O 1
ATOM 4233 N N . LYS A 1 540 ? -13.386 -8.699 14.358 1.00 94.50 540 LYS A N 1
ATOM 4234 C CA . LYS A 1 540 ? -13.925 -9.776 15.200 1.00 94.50 540 LYS A CA 1
ATOM 4235 C C . LYS A 1 540 ? -15.412 -9.576 15.509 1.00 94.50 540 LYS A C 1
ATOM 4237 O O . LYS A 1 540 ? -16.183 -10.531 15.416 1.00 94.50 540 LYS A O 1
ATOM 4242 N N . ARG A 1 541 ? -15.839 -8.350 15.835 1.00 93.44 541 ARG A N 1
ATOM 4243 C CA . ARG A 1 541 ? -17.252 -8.008 16.096 1.00 93.44 541 ARG A CA 1
ATOM 4244 C C . ARG A 1 541 ? -18.150 -8.249 14.880 1.00 93.44 541 ARG A C 1
ATOM 4246 O O . ARG A 1 541 ? -19.327 -8.563 15.043 1.00 93.44 541 ARG A O 1
ATOM 4253 N N . LEU A 1 542 ? -17.600 -8.105 13.677 1.00 95.56 542 LEU A N 1
ATOM 4254 C CA . LEU A 1 542 ? -18.298 -8.289 12.403 1.00 95.56 542 LEU A CA 1
ATOM 4255 C C . LEU A 1 542 ? -18.213 -9.726 11.856 1.00 95.56 542 LEU A C 1
ATOM 4257 O O . LEU A 1 542 ? -18.752 -9.985 10.781 1.00 95.56 542 LEU A O 1
ATOM 4261 N N . GLY A 1 543 ? -17.554 -10.651 12.566 1.00 95.31 543 GLY A N 1
ATOM 4262 C CA . GLY A 1 543 ? -17.333 -12.021 12.091 1.00 95.31 543 GLY A CA 1
ATOM 4263 C C . GLY A 1 543 ? -16.298 -12.125 10.965 1.00 95.31 543 GLY A C 1
ATOM 4264 O O . GLY A 1 543 ? -16.340 -13.073 10.187 1.00 95.31 543 GLY A O 1
ATOM 4265 N N . ILE A 1 544 ? -15.400 -11.144 10.857 1.00 97.69 544 ILE A N 1
ATOM 4266 C CA . ILE A 1 544 ? -14.296 -11.115 9.896 1.00 97.69 544 ILE A CA 1
ATOM 4267 C C . ILE A 1 544 ? -13.046 -11.700 10.561 1.00 97.69 544 ILE A C 1
ATOM 4269 O O . ILE A 1 544 ? -12.679 -11.311 11.673 1.00 97.69 544 ILE A O 1
ATOM 4273 N N . GLU A 1 545 ? -12.348 -12.589 9.862 1.00 97.75 545 GLU A N 1
ATOM 4274 C CA . GLU A 1 545 ? -11.055 -13.107 10.305 1.00 97.75 545 GLU A CA 1
ATOM 4275 C C . GLU A 1 545 ? -9.927 -12.122 9.975 1.00 97.75 545 GLU A C 1
ATOM 4277 O O . GLU A 1 545 ? -9.852 -11.560 8.882 1.00 97.75 545 GLU A O 1
ATOM 4282 N N . THR A 1 546 ? -9.029 -11.894 10.931 1.00 97.19 546 THR A N 1
ATOM 4283 C CA . THR A 1 546 ? -7.889 -10.988 10.753 1.00 97.19 546 THR A CA 1
ATOM 4284 C C . THR A 1 546 ? -6.607 -11.788 10.598 1.00 97.19 546 THR A C 1
ATOM 4286 O O . THR A 1 546 ? -6.284 -12.613 11.451 1.00 97.19 546 THR A O 1
ATOM 4289 N N . PHE A 1 547 ? -5.835 -11.483 9.556 1.00 96.56 547 PHE A N 1
ATOM 4290 C CA . PHE A 1 547 ? -4.503 -12.042 9.346 1.00 96.56 547 PHE A CA 1
ATOM 4291 C C . PHE A 1 547 ? -3.443 -10.947 9.443 1.00 96.56 547 PHE A C 1
ATOM 4293 O O . PHE A 1 547 ? -3.552 -9.900 8.810 1.00 96.56 547 PHE A O 1
ATOM 4300 N N . ILE A 1 548 ? -2.397 -11.202 10.227 1.00 93.31 548 ILE A N 1
ATOM 4301 C CA . ILE A 1 548 ? -1.327 -10.235 10.487 1.00 93.31 548 ILE A CA 1
ATOM 4302 C C . ILE A 1 548 ? -0.052 -10.684 9.768 1.00 93.31 548 ILE A C 1
ATOM 4304 O O . ILE A 1 548 ? 0.387 -11.831 9.916 1.00 93.31 548 ILE A O 1
ATOM 4308 N N . THR A 1 549 ? 0.561 -9.784 9.000 1.00 92.19 549 THR A N 1
ATOM 4309 C CA . THR A 1 549 ? 1.855 -10.007 8.331 1.00 92.19 549 THR A CA 1
ATOM 4310 C C . THR A 1 549 ? 2.952 -9.109 8.907 1.00 92.19 549 THR A C 1
ATOM 4312 O O . THR A 1 549 ? 2.695 -8.233 9.732 1.00 92.19 549 THR A O 1
ATOM 4315 N N . ASP A 1 550 ? 4.199 -9.296 8.460 1.00 87.56 550 ASP A N 1
ATOM 4316 C CA . ASP A 1 550 ? 5.210 -8.240 8.617 1.00 87.56 550 ASP A CA 1
ATOM 4317 C C . ASP A 1 550 ? 4.789 -6.989 7.823 1.00 87.56 550 ASP A C 1
ATOM 4319 O O . ASP A 1 550 ? 4.001 -7.101 6.877 1.00 87.56 550 ASP A O 1
ATOM 4323 N N . ALA A 1 551 ? 5.319 -5.811 8.169 1.00 87.00 551 ALA A N 1
ATOM 4324 C CA . ALA A 1 551 ? 5.062 -4.616 7.365 1.00 87.00 551 ALA A CA 1
ATOM 4325 C C . ALA A 1 551 ? 5.907 -4.605 6.084 1.00 87.00 551 ALA A C 1
ATOM 4327 O O . ALA A 1 551 ? 7.136 -4.776 6.105 1.00 87.00 551 ALA A O 1
ATOM 4328 N N . GLY A 1 552 ? 5.224 -4.334 4.984 1.00 87.06 552 GLY A N 1
ATOM 4329 C CA . GLY A 1 552 ? 5.660 -4.339 3.601 1.00 87.06 552 GLY A CA 1
ATOM 4330 C C . GLY A 1 552 ? 4.501 -4.817 2.726 1.00 87.06 552 GLY A C 1
ATOM 4331 O O . GLY A 1 552 ? 4.120 -5.983 2.812 1.00 87.06 552 GLY A O 1
ATOM 4332 N N . TYR A 1 553 ? 3.992 -3.955 1.839 1.00 86.88 553 TYR A N 1
ATOM 4333 C CA . TYR A 1 553 ? 2.831 -4.227 0.974 1.00 86.88 553 TYR A CA 1
ATOM 4334 C C . TYR A 1 553 ? 2.882 -5.579 0.232 1.00 86.88 553 TYR A C 1
ATOM 4336 O O . TYR A 1 553 ? 1.849 -6.208 -0.001 1.00 86.88 553 TYR A O 1
ATOM 4344 N N . VAL A 1 554 ? 4.078 -6.079 -0.101 1.00 88.50 554 VAL A N 1
ATOM 4345 C CA . VAL A 1 554 ? 4.242 -7.378 -0.770 1.00 88.50 554 VAL A CA 1
ATOM 4346 C C . VAL A 1 554 ? 3.774 -8.558 0.084 1.00 88.50 554 VAL A C 1
ATOM 4348 O O . VAL A 1 554 ? 3.249 -9.519 -0.477 1.00 88.50 554 VAL A O 1
ATOM 4351 N N . TYR A 1 555 ? 3.917 -8.496 1.414 1.00 89.25 555 TYR A N 1
ATOM 4352 C CA . TYR A 1 555 ? 3.469 -9.567 2.308 1.00 89.25 555 TYR A CA 1
ATOM 4353 C C . TYR A 1 555 ? 1.955 -9.561 2.445 1.00 89.25 555 TYR A C 1
ATOM 4355 O O . TYR A 1 555 ? 1.344 -10.627 2.425 1.00 89.25 555 TYR A O 1
ATOM 4363 N N . LEU A 1 556 ? 1.349 -8.372 2.517 1.00 93.44 556 LEU A N 1
ATOM 4364 C CA . LEU A 1 556 ? -0.102 -8.228 2.559 1.00 93.44 556 LEU A CA 1
ATOM 4365 C C . LEU A 1 556 ? -0.715 -8.772 1.260 1.00 93.44 556 LEU A C 1
ATOM 4367 O O . LEU A 1 556 ? -1.639 -9.582 1.309 1.00 93.44 556 LEU A O 1
ATOM 4371 N N . LYS A 1 557 ? -0.130 -8.444 0.098 1.00 92.62 557 LYS A N 1
ATOM 4372 C CA . LYS A 1 557 ? -0.531 -9.017 -1.200 1.00 92.62 557 LYS A CA 1
ATOM 4373 C C . LYS A 1 557 ? -0.327 -10.530 -1.276 1.00 92.62 557 LYS A C 1
ATOM 4375 O O . LYS A 1 557 ? -1.181 -11.232 -1.815 1.00 92.62 557 LYS A O 1
ATOM 4380 N N . ALA A 1 558 ? 0.795 -11.045 -0.770 1.00 90.94 558 ALA A N 1
ATOM 4381 C CA . ALA A 1 558 ? 1.059 -12.483 -0.743 1.00 90.94 558 ALA A CA 1
ATOM 4382 C C . ALA A 1 558 ? 0.027 -13.226 0.109 1.00 90.94 558 ALA A C 1
ATOM 4384 O O . ALA A 1 558 ? -0.566 -14.190 -0.374 1.00 90.94 558 ALA A O 1
ATOM 4385 N N . LYS A 1 559 ? -0.272 -12.719 1.310 1.00 94.12 559 LYS A N 1
ATOM 4386 C CA . LYS A 1 559 ? -1.298 -13.301 2.177 1.00 94.12 559 LYS A CA 1
ATOM 4387 C C . LYS A 1 559 ? -2.699 -13.171 1.573 1.00 94.12 559 LYS A C 1
ATOM 4389 O O . LYS A 1 559 ? -3.483 -14.106 1.672 1.00 94.12 559 LYS A O 1
ATOM 4394 N N . ALA A 1 560 ? -3.004 -12.077 0.871 1.00 94.88 560 ALA A N 1
ATOM 4395 C CA . ALA A 1 560 ? -4.275 -11.924 0.157 1.00 94.88 560 ALA A CA 1
ATOM 4396 C C . ALA A 1 560 ? -4.456 -12.975 -0.943 1.00 94.88 560 ALA A C 1
ATOM 4398 O O . ALA A 1 560 ? -5.566 -13.446 -1.168 1.00 94.88 560 ALA A O 1
ATOM 4399 N N . ARG A 1 561 ? -3.385 -13.358 -1.645 1.00 92.56 561 ARG A N 1
ATOM 4400 C CA . ARG A 1 561 ? -3.432 -14.456 -2.623 1.00 92.56 561 ARG A CA 1
ATOM 4401 C C . ARG A 1 561 ? -3.630 -15.808 -1.947 1.00 92.56 561 ARG A C 1
ATOM 4403 O O . ARG A 1 561 ? -4.553 -16.513 -2.322 1.00 92.56 561 ARG A O 1
ATOM 4410 N N . GLU A 1 562 ? -2.825 -16.111 -0.931 1.00 94.12 562 GLU A N 1
ATOM 4411 C CA . GLU A 1 562 ? -2.928 -17.352 -0.147 1.00 94.12 562 GLU A CA 1
ATOM 4412 C C . GLU A 1 562 ? -4.355 -17.567 0.379 1.00 94.12 562 GLU A C 1
ATOM 4414 O O . GLU A 1 562 ? -4.957 -18.606 0.137 1.00 94.12 562 GLU A O 1
ATOM 4419 N N . LEU A 1 563 ? -4.943 -16.546 1.008 1.00 96.44 563 LEU A N 1
ATOM 4420 C CA . LEU A 1 563 ? -6.304 -16.620 1.539 1.00 96.44 563 LEU A CA 1
ATOM 4421 C C . LEU A 1 563 ? -7.360 -16.775 0.435 1.00 96.44 563 LEU A C 1
ATOM 4423 O O . LEU A 1 563 ? -8.314 -17.532 0.600 1.00 96.44 563 LEU A O 1
ATOM 4427 N N . ARG A 1 564 ? -7.199 -16.092 -0.707 1.00 93.44 564 ARG A N 1
ATOM 4428 C CA . ARG A 1 564 ? -8.095 -16.277 -1.862 1.00 93.44 564 ARG A CA 1
ATOM 4429 C C . ARG A 1 564 ? -8.039 -17.715 -2.389 1.00 93.44 564 ARG A C 1
ATOM 4431 O O . ARG A 1 564 ? -9.091 -18.276 -2.687 1.00 93.44 564 ARG A O 1
ATOM 4438 N N . ASP A 1 565 ? -6.853 -18.319 -2.451 1.00 93.06 565 ASP A N 1
ATOM 4439 C CA . ASP A 1 565 ? -6.671 -19.724 -2.846 1.00 93.06 565 ASP A CA 1
ATOM 4440 C C . ASP A 1 565 ? -7.295 -20.699 -1.825 1.00 93.06 565 ASP A C 1
ATOM 4442 O O . ASP A 1 565 ? -7.790 -21.761 -2.204 1.00 93.06 565 ASP A O 1
ATOM 4446 N N . GLU A 1 566 ? -7.337 -20.322 -0.544 1.00 95.56 566 GLU A N 1
ATOM 4447 C CA . GLU A 1 566 ? -8.030 -21.043 0.538 1.00 95.56 566 GLU A CA 1
ATOM 4448 C C . GLU A 1 566 ? -9.560 -20.831 0.540 1.00 95.56 566 GLU A C 1
ATOM 4450 O O . GLU A 1 566 ? -10.273 -21.442 1.336 1.00 95.56 566 GLU A O 1
ATOM 4455 N N . GLY A 1 567 ? -10.090 -20.002 -0.367 1.00 94.56 567 GLY A N 1
ATOM 4456 C CA . GLY A 1 567 ? -11.525 -19.750 -0.524 1.00 94.56 567 GLY A CA 1
ATOM 4457 C C . GLY A 1 567 ? -12.070 -18.569 0.284 1.00 94.56 567 GLY A C 1
ATOM 4458 O O . GLY A 1 567 ? -13.288 -18.368 0.311 1.00 94.56 567 GLY A O 1
ATOM 4459 N N . TYR A 1 568 ? -11.206 -17.769 0.912 1.00 97.25 568 TYR A N 1
ATOM 4460 C CA . TYR A 1 568 ? -11.622 -16.544 1.592 1.00 97.25 568 TYR A CA 1
ATOM 4461 C C . TYR A 1 568 ? -12.015 -15.449 0.601 1.00 97.25 568 TYR A C 1
ATOM 4463 O O . TYR A 1 568 ? -11.373 -15.224 -0.429 1.00 97.25 568 TYR A O 1
ATOM 4471 N N . VAL A 1 569 ? -13.013 -14.662 0.992 1.00 96.81 569 VAL A N 1
ATOM 4472 C CA . VAL A 1 569 ? -13.244 -13.331 0.427 1.00 96.81 569 VAL A CA 1
ATOM 4473 C C . VAL A 1 569 ? -12.392 -12.350 1.224 1.00 96.81 569 VAL A C 1
ATOM 4475 O O . VAL A 1 569 ? -12.741 -11.947 2.333 1.00 96.81 569 VAL A O 1
ATOM 4478 N N . VAL A 1 570 ? -11.239 -11.982 0.671 1.00 97.00 570 VAL A N 1
ATOM 4479 C CA . VAL A 1 570 ? -10.340 -11.006 1.298 1.00 97.00 570 VAL A CA 1
ATOM 4480 C C . VAL A 1 570 ? -10.863 -9.608 0.994 1.00 97.00 570 VAL A C 1
ATOM 4482 O O . VAL A 1 570 ? -10.620 -9.086 -0.085 1.00 97.00 570 VAL A O 1
ATOM 4485 N N . LEU A 1 571 ? -11.590 -9.001 1.931 1.00 96.00 571 LEU A N 1
ATOM 4486 C CA . LEU A 1 571 ? -12.243 -7.700 1.748 1.00 96.00 571 LEU A CA 1
ATOM 4487 C C . LEU A 1 571 ? -11.234 -6.606 1.382 1.00 96.00 571 LEU A C 1
ATOM 4489 O O . LEU A 1 571 ? -11.486 -5.789 0.494 1.00 96.00 571 LEU A O 1
ATOM 4493 N N . GLY A 1 572 ? -10.092 -6.601 2.063 1.00 95.94 572 GLY A N 1
ATOM 4494 C CA . GLY A 1 572 ? -9.056 -5.605 1.866 1.00 95.94 572 GLY A CA 1
ATOM 4495 C C . GLY A 1 572 ? -7.870 -5.793 2.798 1.00 95.94 572 GLY A C 1
ATOM 4496 O O . GLY A 1 572 ? -7.875 -6.654 3.684 1.00 95.94 572 GLY A O 1
ATOM 4497 N N . TYR A 1 573 ? -6.865 -4.948 2.605 1.00 96.88 573 TYR A N 1
ATOM 4498 C CA . TYR A 1 573 ? -5.760 -4.816 3.538 1.00 96.88 573 TYR A CA 1
ATOM 4499 C C . TYR A 1 573 ? -5.496 -3.358 3.895 1.00 96.88 573 TYR A C 1
ATOM 4501 O O . TYR A 1 573 ? -5.666 -2.460 3.066 1.00 96.88 573 TYR A O 1
ATOM 4509 N N . PHE A 1 574 ? -5.088 -3.144 5.142 1.00 94.81 574 PHE A N 1
ATOM 4510 C CA . PHE A 1 574 ? -4.893 -1.825 5.736 1.00 94.81 574 PHE A CA 1
ATOM 4511 C C . PHE A 1 574 ? -3.559 -1.824 6.472 1.00 94.81 574 PHE A C 1
ATOM 4513 O O . PHE A 1 574 ? -3.444 -2.376 7.563 1.00 94.81 574 PHE A O 1
ATOM 4520 N N . GLU A 1 575 ? -2.530 -1.268 5.839 1.00 91.44 575 GLU A N 1
ATOM 4521 C CA . GLU A 1 575 ? -1.188 -1.224 6.410 1.00 91.44 575 GLU A CA 1
ATOM 4522 C C . GLU A 1 575 ? -0.938 0.114 7.103 1.00 91.44 575 GLU A C 1
ATOM 4524 O O . GLU A 1 575 ? -1.156 1.170 6.506 1.00 91.44 575 GLU A O 1
ATOM 4529 N N . ALA A 1 576 ? -0.364 0.095 8.308 1.00 85.81 576 ALA A N 1
ATOM 4530 C CA . ALA A 1 576 ? -0.073 1.306 9.078 1.00 85.81 576 ALA A CA 1
ATOM 4531 C C . ALA A 1 576 ? 0.788 2.350 8.331 1.00 85.81 576 ALA A C 1
ATOM 4533 O O . ALA A 1 576 ? 0.817 3.519 8.713 1.00 85.81 576 ALA A O 1
ATOM 4534 N N . SER A 1 577 ? 1.521 1.954 7.282 1.00 79.94 577 SER A N 1
ATOM 4535 C CA . SER A 1 577 ? 2.412 2.852 6.538 1.00 79.94 577 SER A CA 1
ATOM 4536 C C . SER A 1 577 ? 1.728 3.727 5.477 1.00 79.94 577 SER A C 1
ATOM 4538 O O . SER A 1 577 ? 2.358 4.675 5.004 1.00 79.94 577 SER A O 1
ATOM 4540 N N . GLY A 1 578 ? 0.473 3.441 5.115 1.00 84.94 578 GLY A N 1
ATOM 4541 C CA . GLY A 1 578 ? -0.278 4.198 4.102 1.00 84.94 578 GLY A CA 1
ATOM 4542 C C . GLY A 1 578 ? -0.963 3.328 3.045 1.00 84.94 578 GLY A C 1
ATOM 4543 O O . GLY A 1 578 ? -1.929 3.776 2.428 1.00 84.94 578 GLY A O 1
ATOM 4544 N N . HIS A 1 579 ? -0.476 2.102 2.822 1.00 92.94 579 HIS A N 1
ATOM 4545 C CA . HIS A 1 579 ? -0.976 1.243 1.748 1.00 92.94 579 HIS A CA 1
ATOM 4546 C C . HIS A 1 579 ? -2.335 0.655 2.111 1.00 92.94 579 HIS A C 1
ATOM 4548 O O . HIS A 1 579 ? -2.505 -0.004 3.141 1.00 92.94 579 HIS A O 1
ATOM 4554 N N . THR A 1 580 ? -3.301 0.872 1.225 1.00 95.25 580 THR A N 1
ATOM 4555 C CA . THR A 1 580 ? -4.655 0.344 1.370 1.00 95.25 580 THR A CA 1
ATOM 4556 C C . THR A 1 580 ? -5.139 -0.264 0.072 1.00 95.25 580 THR A C 1
ATOM 4558 O O . THR A 1 580 ? -4.868 0.235 -1.023 1.00 95.25 580 THR A O 1
ATOM 4561 N N . TRP A 1 581 ? -5.875 -1.358 0.201 1.00 96.25 581 TRP A N 1
ATOM 4562 C CA . TRP A 1 581 ? -6.411 -2.109 -0.922 1.00 96.25 581 TRP A CA 1
ATOM 4563 C C . TRP A 1 581 ? -7.752 -2.724 -0.566 1.00 96.25 581 TRP A C 1
ATOM 4565 O O . TRP A 1 581 ? -8.000 -3.075 0.587 1.00 96.25 581 TRP A O 1
ATOM 4575 N N . LEU A 1 582 ? -8.596 -2.880 -1.581 1.00 95.56 582 LEU A N 1
ATOM 4576 C CA . LEU A 1 582 ? -9.905 -3.513 -1.490 1.00 95.56 582 LEU A CA 1
ATOM 4577 C C . LEU A 1 582 ? -10.066 -4.500 -2.648 1.00 95.56 582 LEU A C 1
ATOM 4579 O O . LEU A 1 582 ? -9.671 -4.176 -3.771 1.00 95.56 582 LEU A O 1
ATOM 4583 N N . ASP A 1 583 ? -10.737 -5.630 -2.419 1.00 93.56 583 ASP A N 1
ATOM 4584 C CA . ASP A 1 583 ? -11.037 -6.655 -3.444 1.00 93.56 583 ASP A CA 1
ATOM 4585 C C . ASP A 1 583 ? -11.649 -6.070 -4.730 1.00 93.56 583 ASP A C 1
ATOM 4587 O O . ASP A 1 583 ? -11.303 -6.447 -5.849 1.00 93.56 583 ASP A O 1
ATOM 4591 N N . TYR A 1 584 ? -12.483 -5.042 -4.586 1.00 95.25 584 TYR A N 1
ATOM 4592 C CA . TYR A 1 584 ? -13.086 -4.302 -5.695 1.00 95.25 584 TYR A CA 1
ATOM 4593 C C . TYR A 1 584 ? -12.073 -3.683 -6.688 1.00 95.25 584 TYR A C 1
ATOM 4595 O O . TYR A 1 584 ? -12.361 -3.511 -7.880 1.00 95.25 584 TYR A O 1
ATOM 4603 N N . THR A 1 585 ? -10.878 -3.336 -6.206 1.00 93.50 585 THR A N 1
ATOM 4604 C CA . THR A 1 585 ? -9.946 -2.419 -6.881 1.00 93.50 585 THR A CA 1
ATOM 4605 C C . THR A 1 585 ? -8.857 -3.094 -7.717 1.00 93.50 585 THR A C 1
ATOM 4607 O O . THR A 1 585 ? -8.112 -2.387 -8.395 1.00 93.50 585 THR A O 1
ATOM 4610 N N . GLY A 1 586 ? -8.788 -4.429 -7.758 1.00 90.62 586 GLY A N 1
ATOM 4611 C CA . GLY A 1 586 ? -7.781 -5.173 -8.533 1.00 90.62 586 GLY A CA 1
ATOM 4612 C C . GLY A 1 586 ? -6.686 -5.781 -7.662 1.00 90.62 586 GLY A C 1
ATOM 4613 O O . GLY A 1 586 ? -6.990 -6.280 -6.593 1.00 90.62 586 GLY A O 1
ATOM 4614 N N . GLU A 1 587 ? -5.424 -5.750 -8.103 1.00 89.19 587 GLU A N 1
ATOM 4615 C CA . GLU A 1 587 ? -4.285 -6.376 -7.389 1.00 89.19 587 GLU A CA 1
ATOM 4616 C C . GLU A 1 587 ? -3.360 -5.373 -6.678 1.00 89.19 587 GLU A C 1
ATOM 4618 O O . GLU A 1 587 ? -2.499 -5.770 -5.889 1.00 89.19 587 GLU A O 1
ATOM 4623 N N . TYR A 1 588 ? -3.495 -4.077 -6.974 1.00 94.62 588 TYR A N 1
ATOM 4624 C CA . TYR A 1 588 ? -2.645 -3.020 -6.426 1.00 94.62 588 TYR A CA 1
ATOM 4625 C C . TYR A 1 588 ? -3.453 -2.021 -5.613 1.00 94.62 588 TYR A C 1
ATOM 4627 O O . TYR A 1 588 ? -4.661 -1.868 -5.805 1.00 94.62 588 TYR A O 1
ATOM 4635 N N . GLU A 1 589 ? -2.743 -1.349 -4.714 1.00 96.06 589 GLU A N 1
ATOM 4636 C CA . GLU A 1 589 ? -3.241 -0.353 -3.781 1.00 96.06 589 GLU A CA 1
ATOM 4637 C C . GLU A 1 589 ? -4.104 0.697 -4.480 1.00 96.06 589 GLU A C 1
ATOM 4639 O O . GLU A 1 589 ? -3.838 1.113 -5.610 1.00 96.06 589 GLU A O 1
ATOM 4644 N N . ASN A 1 590 ? -5.150 1.141 -3.789 1.00 96.38 590 ASN A N 1
ATOM 4645 C CA . ASN A 1 590 ? -6.078 2.122 -4.333 1.00 96.38 590 ASN A CA 1
ATOM 4646 C C . ASN A 1 590 ? -6.604 3.063 -3.237 1.00 96.38 590 ASN A C 1
ATOM 4648 O O . ASN A 1 590 ? -7.802 3.048 -2.922 1.00 96.38 590 ASN A O 1
ATOM 4652 N N . PRO A 1 591 ? -5.724 3.897 -2.647 1.00 95.75 591 PRO A N 1
ATOM 4653 C CA . PRO A 1 591 ? -6.115 4.858 -1.617 1.00 95.75 591 PRO A CA 1
ATOM 4654 C C . PRO A 1 591 ? -7.171 5.864 -2.103 1.00 95.75 591 PRO A C 1
ATOM 4656 O O . PRO A 1 591 ? -7.948 6.359 -1.290 1.00 95.75 591 PRO A O 1
ATOM 4659 N N . ILE A 1 592 ? -7.268 6.124 -3.416 1.00 97.19 592 ILE A N 1
ATOM 4660 C CA . ILE A 1 592 ? -8.337 6.953 -4.001 1.00 97.19 592 ILE A CA 1
ATOM 4661 C C . ILE A 1 592 ? -9.711 6.351 -3.686 1.00 97.19 592 ILE A C 1
ATOM 4663 O O . ILE A 1 592 ? -10.571 7.019 -3.115 1.00 97.19 592 ILE A O 1
ATOM 4667 N N . THR A 1 593 ? -9.921 5.071 -4.010 1.00 97.62 593 THR A N 1
ATOM 4668 C CA . THR A 1 593 ? -11.216 4.408 -3.774 1.00 97.62 593 THR A CA 1
ATOM 4669 C C . THR A 1 593 ? -11.532 4.313 -2.282 1.00 97.62 593 THR A C 1
ATOM 4671 O O . THR A 1 593 ? -12.679 4.505 -1.884 1.00 97.62 593 THR A O 1
ATOM 4674 N N . VAL A 1 594 ? -10.521 4.084 -1.440 1.00 97.12 594 VAL A N 1
ATOM 4675 C CA . VAL A 1 594 ? -10.676 4.061 0.024 1.00 97.12 594 VAL A CA 1
ATOM 4676 C C . VAL A 1 594 ? -11.112 5.429 0.560 1.00 97.12 594 VAL A C 1
ATOM 4678 O O . VAL A 1 594 ? -12.064 5.499 1.337 1.00 97.12 594 VAL A O 1
ATOM 4681 N N . GLY A 1 595 ? -10.498 6.520 0.092 1.00 96.38 595 GLY A N 1
ATOM 4682 C CA . GLY A 1 595 ? -10.897 7.886 0.439 1.00 96.38 595 GLY A CA 1
ATOM 4683 C C . GLY A 1 595 ? -12.328 8.224 0.014 1.00 96.38 595 GLY A C 1
ATOM 4684 O O . GLY A 1 595 ? -13.085 8.827 0.776 1.00 96.38 595 GLY A O 1
ATOM 4685 N N . LEU A 1 596 ? -12.739 7.781 -1.175 1.00 98.06 596 LEU A N 1
ATOM 4686 C CA . LEU A 1 596 ? -14.112 7.956 -1.650 1.00 98.06 596 LEU A CA 1
ATOM 4687 C C . LEU A 1 596 ? -15.117 7.153 -0.811 1.00 98.06 596 LEU A C 1
ATOM 4689 O O . LEU A 1 596 ? -16.190 7.655 -0.482 1.00 98.06 596 LEU A O 1
ATOM 4693 N N . LEU A 1 597 ? -14.778 5.923 -0.421 1.00 97.62 597 LEU A N 1
ATOM 4694 C CA . LEU A 1 597 ? -15.632 5.101 0.439 1.00 97.62 597 LEU A CA 1
ATOM 4695 C C . LEU A 1 597 ? -15.714 5.645 1.866 1.00 97.62 597 LEU A C 1
ATOM 4697 O O . LEU A 1 597 ? -16.763 5.511 2.492 1.00 97.62 597 LEU A O 1
ATOM 4701 N N . PHE A 1 598 ? -14.669 6.313 2.360 1.00 95.00 598 PHE A N 1
ATOM 4702 C CA . PHE A 1 598 ? -14.724 7.040 3.629 1.00 95.00 598 PHE A CA 1
ATOM 4703 C C . PHE A 1 598 ? -15.758 8.171 3.578 1.00 95.00 598 PHE A C 1
ATOM 4705 O O . PHE A 1 598 ? -16.622 8.258 4.454 1.00 95.00 598 PHE A O 1
ATOM 4712 N N . ALA A 1 599 ? -15.752 8.975 2.510 1.00 94.50 599 ALA A N 1
ATOM 4713 C CA . ALA A 1 599 ? -16.786 9.986 2.289 1.00 94.50 599 ALA A CA 1
ATOM 4714 C C . ALA A 1 599 ? -18.186 9.351 2.152 1.00 94.50 599 ALA A C 1
ATOM 4716 O O . ALA A 1 599 ? -19.145 9.824 2.761 1.00 94.50 599 ALA A O 1
ATOM 4717 N N . ALA A 1 600 ? -18.311 8.230 1.433 1.00 95.38 600 ALA A N 1
ATOM 4718 C CA . ALA A 1 600 ? -19.575 7.502 1.282 1.00 95.38 600 ALA A CA 1
ATOM 4719 C C . ALA A 1 600 ? -20.125 6.963 2.610 1.00 95.38 600 ALA A C 1
ATOM 4721 O O . ALA A 1 600 ? -21.316 7.109 2.896 1.00 95.38 600 ALA A O 1
ATOM 4722 N N . MET A 1 601 ? -19.261 6.389 3.447 1.00 93.75 601 MET A N 1
ATOM 4723 C CA . MET A 1 601 ? -19.603 5.979 4.804 1.00 93.75 601 MET A CA 1
ATOM 4724 C C . MET A 1 601 ? -20.142 7.171 5.597 1.00 93.75 601 MET A C 1
ATOM 4726 O O . MET A 1 601 ? -21.200 7.060 6.216 1.00 93.75 601 MET A O 1
ATOM 4730 N N . ALA A 1 602 ? -19.461 8.317 5.551 1.00 89.50 602 ALA A N 1
ATOM 4731 C CA . ALA A 1 602 ? -19.893 9.509 6.271 1.00 89.50 602 ALA A CA 1
ATOM 4732 C C . ALA A 1 602 ? -21.270 10.011 5.798 1.00 89.50 602 ALA A C 1
ATOM 4734 O O . ALA A 1 602 ? -22.122 10.322 6.630 1.00 89.50 602 ALA A O 1
ATOM 4735 N N . VAL A 1 603 ? -21.543 9.991 4.487 1.00 89.31 603 VAL A N 1
ATOM 4736 C CA . VAL A 1 603 ? -22.876 10.290 3.918 1.00 89.31 603 VAL A CA 1
ATOM 4737 C C . VAL A 1 603 ? -23.935 9.346 4.477 1.00 89.31 603 VAL A C 1
ATOM 4739 O O . VAL A 1 603 ? -25.006 9.782 4.903 1.00 89.31 603 VAL A O 1
ATOM 4742 N N . ASN A 1 604 ? -23.658 8.042 4.459 1.00 90.12 604 ASN A N 1
ATOM 4743 C CA . ASN A 1 604 ? -24.596 7.026 4.922 1.00 90.12 604 ASN A CA 1
ATOM 4744 C C . ASN A 1 604 ? -24.941 7.209 6.406 1.00 90.12 604 ASN A C 1
ATOM 4746 O O . ASN A 1 604 ? -26.098 7.105 6.812 1.00 90.12 604 ASN A O 1
ATOM 4750 N N . GLU A 1 605 ? -23.944 7.527 7.220 1.00 87.81 605 GLU A N 1
ATOM 4751 C CA . GLU A 1 605 ? -24.124 7.756 8.648 1.00 87.81 605 GLU A CA 1
ATOM 4752 C C . GLU A 1 605 ? -24.804 9.098 8.952 1.00 87.81 605 GLU A C 1
ATOM 4754 O O . GLU A 1 605 ? -25.694 9.146 9.803 1.00 87.81 605 GLU A O 1
ATOM 4759 N N . ALA A 1 606 ? -24.501 10.163 8.204 1.00 85.94 606 ALA A N 1
ATOM 4760 C CA . ALA A 1 606 ? -25.203 11.442 8.318 1.00 85.94 606 ALA A CA 1
ATOM 4761 C C . ALA A 1 606 ? -26.701 11.292 8.004 1.00 85.94 606 ALA A C 1
ATOM 4763 O O . ALA A 1 606 ? -27.542 11.836 8.724 1.00 85.94 606 ALA A O 1
ATOM 4764 N N . LYS A 1 607 ? -27.054 10.486 6.991 1.00 85.31 607 LYS A N 1
ATOM 4765 C CA . LYS A 1 607 ? -28.451 10.140 6.675 1.00 85.31 607 LYS A CA 1
ATOM 4766 C C . LYS A 1 607 ? -29.146 9.429 7.838 1.00 85.31 607 LYS A C 1
ATOM 4768 O O . LYS A 1 607 ? -30.258 9.811 8.197 1.00 85.31 607 LYS A O 1
ATOM 4773 N N . LYS A 1 608 ? -28.493 8.440 8.459 1.00 86.38 608 LYS A N 1
ATOM 4774 C CA . LYS A 1 608 ? -29.029 7.712 9.630 1.00 86.38 608 LYS A CA 1
ATOM 4775 C C . LYS A 1 608 ? -29.210 8.617 10.851 1.00 86.38 608 LYS A C 1
ATOM 4777 O O . LYS A 1 608 ? -30.133 8.407 11.628 1.00 86.38 608 LYS A O 1
ATOM 4782 N N . ALA A 1 609 ? -28.348 9.619 11.008 1.00 84.25 609 ALA A N 1
ATOM 4783 C CA . ALA A 1 609 ? -28.390 10.575 12.110 1.00 84.25 609 ALA A CA 1
ATOM 4784 C C . ALA A 1 609 ? -29.300 11.795 11.853 1.00 84.25 609 ALA A C 1
ATOM 4786 O O . ALA A 1 609 ? -29.319 12.706 12.677 1.00 84.25 609 ALA A O 1
ATOM 4787 N N . HIS A 1 610 ? -30.028 11.843 10.728 1.00 82.81 610 HIS A N 1
ATOM 4788 C CA . HIS A 1 610 ? -30.813 13.011 10.294 1.00 82.81 610 HIS A CA 1
ATOM 4789 C C . HIS A 1 610 ? -29.991 14.313 10.182 1.00 82.81 610 HIS A C 1
ATOM 4791 O O . HIS A 1 610 ? -30.525 15.414 10.292 1.00 82.81 610 HIS A O 1
ATOM 4797 N N . LEU A 1 611 ? -28.688 14.179 9.919 1.00 80.50 611 LEU A N 1
ATOM 4798 C CA . LEU A 1 611 ? -27.752 15.271 9.623 1.00 80.50 611 LEU A CA 1
ATOM 4799 C C . LEU A 1 611 ? -27.617 15.510 8.108 1.00 80.50 611 LEU A C 1
ATOM 4801 O O . LEU A 1 611 ? -26.713 16.209 7.661 1.00 80.50 611 LEU A O 1
ATOM 4805 N N . TYR A 1 612 ? -28.505 14.903 7.319 1.00 76.81 612 TYR A N 1
ATOM 4806 C CA . TYR A 1 612 ? -28.648 15.093 5.881 1.00 76.81 612 TYR A CA 1
ATOM 4807 C C . TYR A 1 612 ? -30.036 15.676 5.612 1.00 76.81 612 TYR A C 1
ATOM 4809 O O . TYR A 1 612 ? -31.041 15.038 5.930 1.00 76.81 612 TYR A O 1
ATOM 4817 N N . ASP A 1 613 ? -30.104 16.874 5.038 1.00 70.12 613 ASP A N 1
ATOM 4818 C CA . ASP A 1 613 ? -31.367 17.605 4.827 1.00 70.12 613 ASP A CA 1
ATOM 4819 C C . ASP A 1 613 ? -32.086 17.244 3.511 1.00 70.12 613 ASP A C 1
ATOM 4821 O O . ASP A 1 613 ? -33.079 17.867 3.139 1.00 70.12 613 ASP A O 1
ATOM 4825 N N . GLY A 1 614 ? -31.591 16.225 2.804 1.00 62.75 614 GLY A N 1
ATOM 4826 C CA . GLY A 1 614 ? -32.074 15.817 1.485 1.00 62.75 614 GLY A CA 1
ATOM 4827 C C . GLY A 1 614 ? -31.255 16.388 0.326 1.00 62.75 614 GLY A C 1
ATOM 4828 O O . GLY A 1 614 ? -31.304 15.819 -0.762 1.00 62.75 614 GLY A O 1
ATOM 4829 N N . ASN A 1 615 ? -30.463 17.440 0.562 1.00 62.22 615 ASN A N 1
ATOM 4830 C CA . ASN A 1 615 ? -29.598 18.073 -0.436 1.00 62.22 615 ASN A CA 1
ATOM 4831 C C . ASN A 1 615 ? -28.121 18.116 -0.017 1.00 62.22 615 ASN A C 1
ATOM 4833 O O . ASN A 1 615 ? -27.258 18.045 -0.892 1.00 62.22 615 ASN A O 1
ATOM 4837 N N . SER A 1 616 ? -27.824 18.231 1.280 1.00 67.69 616 SER A N 1
ATOM 4838 C CA . SER A 1 616 ? -26.472 18.416 1.812 1.00 67.69 616 SER A CA 1
ATOM 4839 C C . SER A 1 616 ? -26.257 17.755 3.177 1.00 67.69 616 SER A C 1
ATOM 4841 O O . SER A 1 616 ? -27.200 17.546 3.946 1.00 67.69 616 SER A O 1
ATOM 4843 N N . ILE A 1 617 ? -25.002 17.401 3.471 1.00 73.50 617 ILE A N 1
ATOM 4844 C CA . ILE A 1 617 ? -24.561 17.003 4.815 1.00 73.50 617 ILE A CA 1
ATOM 4845 C C . ILE A 1 617 ? -24.352 18.262 5.665 1.00 73.50 617 ILE A C 1
ATOM 4847 O O . ILE A 1 617 ? -23.793 19.251 5.193 1.00 73.50 617 ILE A O 1
ATOM 4851 N N . GLN A 1 618 ? -24.796 18.229 6.923 1.00 74.38 618 GLN A N 1
ATOM 4852 C CA . GLN A 1 618 ? -24.517 19.291 7.888 1.00 74.38 618 GLN A CA 1
ATOM 4853 C C . GLN A 1 618 ? -23.025 19.342 8.236 1.00 74.38 618 GLN A C 1
ATOM 4855 O O . GLN A 1 618 ? -22.427 18.322 8.576 1.00 74.38 618 GLN A O 1
ATOM 4860 N N . THR A 1 619 ? -22.452 20.546 8.237 1.00 70.62 619 THR A N 1
ATOM 4861 C CA . THR A 1 619 ? -21.038 20.787 8.550 1.00 70.62 619 THR A CA 1
ATOM 4862 C C . THR A 1 619 ? -20.594 20.093 9.837 1.00 70.62 619 THR A C 1
ATOM 4864 O O . THR A 1 619 ? -21.178 20.300 10.903 1.00 70.62 619 THR A O 1
ATOM 4867 N N . GLY A 1 620 ? -19.508 19.323 9.754 1.00 70.19 620 GLY A N 1
ATOM 4868 C CA . GLY A 1 620 ? -18.897 18.663 10.912 1.00 70.19 620 GLY A CA 1
ATOM 4869 C C . GLY A 1 620 ? -19.534 17.316 11.258 1.00 70.19 620 GLY A C 1
ATOM 4870 O O . GLY A 1 620 ? -19.109 16.670 12.221 1.00 70.19 620 GLY A O 1
ATOM 4871 N N . ALA A 1 621 ? -20.508 16.855 10.466 1.00 74.50 621 ALA A N 1
ATOM 4872 C CA . ALA A 1 621 ? -21.107 15.538 10.640 1.00 74.50 621 ALA A CA 1
ATOM 4873 C C . ALA A 1 621 ? -20.067 14.423 10.473 1.00 74.50 621 ALA A C 1
ATOM 4875 O O . ALA A 1 621 ? -20.058 13.500 11.286 1.00 74.50 621 ALA A O 1
ATOM 4876 N N . ILE A 1 622 ? -19.169 14.530 9.481 1.00 79.62 622 ILE A N 1
ATOM 4877 C CA . ILE A 1 622 ? -18.156 13.498 9.185 1.00 79.62 622 ILE A CA 1
ATOM 4878 C C . ILE A 1 622 ? -17.331 13.156 10.431 1.00 79.62 622 ILE A C 1
ATOM 4880 O O . ILE A 1 622 ? -17.244 11.989 10.814 1.00 79.62 622 ILE A O 1
ATOM 4884 N N . PHE A 1 623 ? -16.789 14.167 11.113 1.00 74.19 623 PHE A N 1
ATOM 4885 C CA . PHE A 1 623 ? -16.016 13.945 12.332 1.00 74.19 623 PHE A CA 1
ATOM 4886 C C . PHE A 1 623 ? -16.880 13.450 13.503 1.00 74.19 623 PHE A C 1
ATOM 4888 O O . PHE A 1 623 ? -16.501 12.514 14.207 1.00 74.19 623 PHE A O 1
ATOM 4895 N N . GLY A 1 624 ? -18.057 14.048 13.723 1.00 71.44 624 GLY A N 1
ATOM 4896 C CA . GLY A 1 624 ? -18.930 13.630 14.824 1.00 71.44 624 GLY A CA 1
ATOM 4897 C C . GLY A 1 624 ? -19.366 12.163 14.713 1.00 71.44 624 GLY A C 1
ATOM 4898 O O . GLY A 1 624 ? -19.709 11.540 15.719 1.00 71.44 624 GLY A O 1
ATOM 4899 N N . ILE A 1 625 ? -19.352 11.613 13.497 1.00 76.31 625 ILE A N 1
ATOM 4900 C CA . ILE A 1 625 ? -19.589 10.200 13.202 1.00 76.31 625 ILE A CA 1
ATOM 4901 C C . ILE A 1 625 ? -18.345 9.357 13.497 1.00 76.31 625 ILE A C 1
ATOM 4903 O O . ILE A 1 625 ? -18.484 8.321 14.149 1.00 76.31 625 ILE A O 1
ATOM 4907 N N . SER A 1 626 ? -17.153 9.766 13.045 1.00 75.06 626 SER A N 1
ATOM 4908 C CA . SER A 1 626 ? -15.925 8.986 13.256 1.00 75.06 626 SER A CA 1
ATOM 4909 C C . SER A 1 626 ? -15.589 8.839 14.740 1.00 75.06 626 SER A C 1
ATOM 4911 O O . SER A 1 626 ? -15.363 7.724 15.199 1.00 75.06 626 SER A O 1
ATOM 4913 N N . GLU A 1 627 ? -15.664 9.925 15.514 1.00 74.81 627 GLU A N 1
ATOM 4914 C CA . GLU A 1 627 ? -15.359 9.927 16.954 1.00 74.81 627 GLU A CA 1
ATOM 4915 C C . GLU A 1 627 ? -16.267 8.972 17.749 1.00 74.81 627 GLU A C 1
ATOM 4917 O O . GLU A 1 627 ? -15.829 8.327 18.693 1.00 74.81 627 GLU A O 1
ATOM 4922 N N . LYS A 1 628 ? -17.543 8.846 17.361 1.00 74.19 628 LYS A N 1
ATOM 4923 C CA . LYS A 1 628 ? -18.506 7.958 18.038 1.00 74.19 628 LYS A CA 1
ATOM 4924 C C . LYS A 1 628 ? -18.308 6.477 17.720 1.00 74.19 628 LYS A C 1
ATOM 4926 O O . LYS A 1 628 ? -18.894 5.640 18.403 1.00 74.19 628 LYS A O 1
ATOM 4931 N N . LYS A 1 629 ? -17.600 6.163 16.636 1.00 77.06 629 LYS A N 1
ATOM 4932 C CA . LYS A 1 629 ? -17.468 4.801 16.102 1.00 77.06 629 LYS A CA 1
ATOM 4933 C C . LYS A 1 629 ? -16.071 4.221 16.255 1.00 77.06 629 LYS A C 1
ATOM 4935 O O . LYS A 1 629 ? -15.926 3.005 16.184 1.00 77.06 629 LYS A O 1
ATOM 4940 N N . GLU A 1 630 ? -15.061 5.062 16.445 1.00 77.62 630 GLU A N 1
ATOM 4941 C CA . GLU A 1 630 ? -13.701 4.616 16.716 1.00 77.62 630 GLU A CA 1
ATOM 4942 C C . GLU A 1 630 ? -13.657 3.901 18.078 1.00 77.62 630 GLU A C 1
ATOM 4944 O O . GLU A 1 630 ? -13.966 4.477 19.116 1.00 77.62 630 GLU A O 1
ATOM 4949 N N . ILE A 1 631 ? -13.274 2.623 18.076 1.00 77.00 631 ILE A N 1
ATOM 4950 C CA . ILE A 1 631 ? -12.834 1.896 19.276 1.00 77.00 631 ILE A CA 1
ATOM 4951 C C . ILE A 1 631 ? -11.517 2.540 19.718 1.00 77.00 631 ILE A C 1
ATOM 4953 O O . ILE A 1 631 ? -10.546 2.476 18.956 1.00 77.00 631 ILE A O 1
ATOM 4957 N N . PRO A 1 632 ? -11.450 3.157 20.909 1.00 77.38 632 PRO A N 1
ATOM 4958 C CA . PRO A 1 632 ? -10.288 3.941 21.276 1.00 77.38 632 PRO A CA 1
ATOM 4959 C C . PRO A 1 632 ? -9.167 3.047 21.804 1.00 77.38 632 PRO A C 1
ATOM 4961 O O . PRO A 1 632 ? -9.304 2.360 22.818 1.00 77.38 632 PRO A O 1
ATOM 4964 N N . TYR A 1 633 ? -8.017 3.140 21.146 1.00 80.69 633 TYR A N 1
ATOM 4965 C CA . TYR A 1 633 ? -6.722 2.731 21.678 1.00 80.69 633 TYR A CA 1
ATO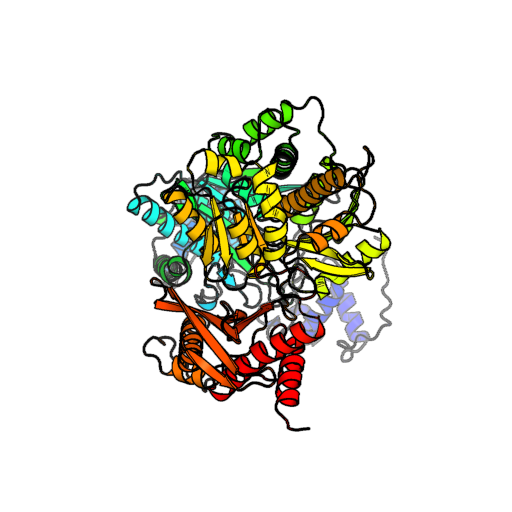M 4966 C C . TYR A 1 633 ? -5.850 3.972 21.849 1.00 80.69 633 TYR A C 1
ATOM 4968 O O . TYR A 1 633 ? -5.829 4.853 20.984 1.00 80.69 633 TYR A O 1
ATOM 4976 N N . HIS A 1 634 ? -5.136 4.057 22.971 1.00 77.88 634 HIS A N 1
ATOM 4977 C CA . HIS A 1 634 ? -4.212 5.158 23.227 1.00 77.88 634 HIS A CA 1
ATOM 4978 C C . HIS A 1 634 ? -2.846 4.843 22.613 1.00 77.88 634 HIS A C 1
ATOM 4980 O O . HIS A 1 634 ? -2.211 3.839 22.954 1.00 77.88 634 HIS A O 1
ATOM 4986 N N . ARG A 1 635 ? -2.412 5.708 21.691 1.00 80.69 635 ARG A N 1
ATOM 4987 C CA . ARG A 1 635 ? -1.159 5.605 20.930 1.00 80.69 635 ARG A CA 1
ATOM 4988 C C . ARG A 1 635 ? -0.639 7.009 20.629 1.00 80.69 635 ARG A C 1
ATOM 4990 O O . ARG A 1 635 ? -1.039 7.612 19.637 1.00 80.69 635 ARG A O 1
ATOM 4997 N N . ASP A 1 636 ? 0.254 7.514 21.481 1.00 65.94 636 ASP A N 1
ATOM 4998 C CA . ASP A 1 636 ? 0.815 8.869 21.335 1.00 65.94 636 ASP A CA 1
ATOM 4999 C C . ASP A 1 636 ? 1.782 8.987 20.148 1.00 65.94 636 ASP A C 1
ATOM 5001 O O . ASP A 1 636 ? 1.863 10.033 19.510 1.00 65.94 636 ASP A O 1
ATOM 5005 N N . ALA A 1 637 ? 2.504 7.909 19.818 1.00 64.06 637 ALA A N 1
ATOM 5006 C CA . ALA A 1 637 ? 3.413 7.870 18.676 1.00 64.06 637 ALA A CA 1
ATOM 5007 C C . ALA A 1 637 ? 2.974 6.777 17.685 1.00 64.06 637 ALA A C 1
ATOM 5009 O O . ALA A 1 637 ? 2.915 5.602 18.061 1.00 64.06 637 ALA A O 1
ATOM 5010 N N . PRO A 1 638 ? 2.704 7.102 16.404 1.00 66.94 638 PRO A N 1
ATOM 5011 C CA . PRO A 1 638 ? 2.263 6.105 15.436 1.00 66.94 638 PRO A CA 1
ATOM 5012 C C . PRO A 1 638 ? 3.357 5.061 15.165 1.00 66.94 638 PRO A C 1
ATOM 5014 O O . PRO A 1 638 ? 3.103 3.869 15.207 1.00 66.94 638 PRO A O 1
ATOM 5017 N N . ARG A 1 639 ? 4.610 5.455 14.954 1.00 85.00 639 ARG A N 1
ATOM 5018 C CA . ARG A 1 639 ? 5.752 4.525 14.852 1.00 85.00 639 ARG A CA 1
ATOM 5019 C C . ARG A 1 639 ? 7.016 5.252 15.254 1.00 85.00 639 ARG A C 1
ATOM 5021 O O . ARG A 1 639 ? 7.175 6.384 14.821 1.00 85.00 639 ARG A O 1
ATOM 5028 N N . PHE A 1 640 ? 7.912 4.638 16.004 1.00 86.31 640 PHE A N 1
ATOM 5029 C CA . PHE A 1 640 ? 9.199 5.242 16.360 1.00 86.31 640 PHE A CA 1
ATOM 5030 C C . PHE A 1 640 ? 10.344 4.277 16.074 1.00 86.31 640 PHE A C 1
ATOM 5032 O O . PHE A 1 640 ? 10.111 3.074 15.943 1.00 86.31 640 PHE A O 1
ATOM 5039 N N . GLN A 1 641 ? 11.554 4.801 15.856 1.00 88.06 641 GLN A N 1
ATOM 5040 C CA . GLN A 1 641 ? 12.616 4.020 15.214 1.00 88.06 641 GLN A CA 1
ATOM 5041 C C . GLN A 1 641 ? 13.997 4.075 15.888 1.00 88.06 641 GLN A C 1
ATOM 5043 O O . GLN A 1 641 ? 14.937 4.549 15.251 1.00 88.06 641 GLN A O 1
ATOM 5048 N N . PRO A 1 642 ? 14.199 3.633 17.140 1.00 89.25 642 PRO A N 1
ATOM 5049 C CA . PRO A 1 642 ? 15.521 3.709 17.765 1.00 89.25 642 PRO A CA 1
ATOM 5050 C C . PRO A 1 642 ? 16.606 2.963 16.963 1.00 89.25 642 PRO A C 1
ATOM 5052 O O . PRO A 1 642 ? 16.338 1.966 16.290 1.00 89.25 642 PRO A O 1
ATOM 5055 N N . GLU A 1 643 ? 17.851 3.442 17.031 1.00 89.19 643 GLU A N 1
ATOM 5056 C CA . GLU A 1 643 ? 18.998 2.788 16.383 1.00 89.19 643 GLU A CA 1
ATOM 5057 C C . GLU A 1 643 ? 19.230 1.387 16.969 1.00 89.19 643 GLU A C 1
ATOM 5059 O O . GLU A 1 643 ? 18.959 1.148 18.152 1.00 89.19 643 GLU A O 1
ATOM 5064 N N . PHE A 1 644 ? 19.782 0.463 16.173 1.00 90.00 644 PHE A N 1
ATOM 5065 C CA . PHE A 1 644 ? 20.262 -0.806 16.724 1.00 90.00 644 PHE A CA 1
ATOM 5066 C C . PHE A 1 644 ? 21.368 -0.563 17.758 1.00 90.00 644 PHE A C 1
ATOM 5068 O O . PHE A 1 644 ? 22.308 0.197 17.528 1.00 90.00 644 PHE A O 1
ATOM 5075 N N . GLY A 1 645 ? 21.254 -1.222 18.911 1.00 91.06 645 GLY A N 1
ATOM 5076 C CA . GLY A 1 645 ? 22.255 -1.137 19.968 1.00 91.06 645 GLY A CA 1
ATOM 5077 C C . GLY A 1 645 ? 23.500 -1.975 19.664 1.00 91.06 645 GLY A C 1
ATOM 5078 O O . GLY A 1 645 ? 23.493 -2.864 18.808 1.00 91.06 645 GLY A O 1
ATOM 5079 N N . GLN A 1 646 ? 24.584 -1.713 20.401 1.00 90.38 646 GLN A N 1
ATOM 5080 C CA . GLN A 1 646 ? 25.892 -2.323 20.139 1.00 90.38 646 GLN A CA 1
ATOM 5081 C C . GLN A 1 646 ? 25.866 -3.859 20.213 1.00 90.38 646 GLN A C 1
ATOM 5083 O O . GLN A 1 646 ? 26.532 -4.513 19.416 1.00 90.38 646 GLN A O 1
ATOM 5088 N N . LYS A 1 647 ? 25.041 -4.456 21.089 1.00 93.75 647 LYS A N 1
ATOM 5089 C CA . LYS A 1 647 ? 24.921 -5.922 21.182 1.00 93.75 647 LYS A CA 1
ATOM 5090 C C . LYS A 1 647 ? 24.389 -6.522 19.879 1.00 93.75 647 LYS A C 1
ATOM 5092 O O . LYS A 1 647 ? 24.871 -7.570 19.456 1.00 93.75 647 LYS A O 1
ATOM 5097 N N . VAL A 1 648 ? 23.421 -5.867 19.230 1.00 93.19 648 VAL A N 1
ATOM 5098 C CA . VAL A 1 648 ? 22.896 -6.304 17.923 1.00 93.19 648 VAL A CA 1
ATOM 5099 C C . VAL A 1 648 ? 23.986 -6.199 16.862 1.00 93.19 648 VAL A C 1
ATOM 5101 O O . VAL A 1 648 ? 24.228 -7.167 16.146 1.00 93.19 648 VAL A O 1
ATOM 5104 N N . ILE A 1 649 ? 24.668 -5.054 16.805 1.00 91.69 649 ILE A N 1
ATOM 5105 C CA . ILE A 1 649 ? 25.748 -4.763 15.850 1.00 91.69 649 ILE A CA 1
ATOM 5106 C C . ILE A 1 649 ? 26.868 -5.809 15.959 1.00 91.69 649 ILE A C 1
ATOM 5108 O O . ILE A 1 649 ? 27.230 -6.429 14.958 1.00 91.69 649 ILE A O 1
ATOM 5112 N N . ASP A 1 650 ? 27.377 -6.051 17.168 1.00 93.12 650 ASP A N 1
ATOM 5113 C CA . ASP A 1 650 ? 28.455 -7.014 17.419 1.00 93.12 650 ASP A CA 1
ATOM 5114 C C . ASP A 1 650 ? 28.031 -8.448 17.094 1.00 93.12 650 ASP A C 1
ATOM 5116 O O . ASP A 1 650 ? 28.792 -9.198 16.482 1.00 93.12 650 ASP A O 1
ATOM 5120 N N . THR A 1 651 ? 26.798 -8.824 17.453 1.00 94.25 651 THR A N 1
ATOM 5121 C CA . THR A 1 651 ? 26.274 -10.164 17.160 1.00 94.25 651 THR A CA 1
ATOM 5122 C C . THR A 1 651 ? 26.195 -10.390 15.655 1.00 94.25 651 THR A C 1
ATOM 5124 O O . THR A 1 651 ? 26.697 -11.397 15.169 1.00 94.25 651 THR A O 1
ATOM 5127 N N . VAL A 1 652 ? 25.616 -9.447 14.903 1.00 92.88 652 VAL A N 1
ATOM 5128 C CA . VAL A 1 652 ? 25.481 -9.552 13.441 1.00 92.88 652 VAL A CA 1
ATOM 5129 C C . VAL A 1 652 ? 26.840 -9.599 12.756 1.00 92.88 652 VAL A C 1
ATOM 5131 O O . VAL A 1 652 ? 27.024 -10.390 11.835 1.00 92.88 652 VAL A O 1
ATOM 5134 N N . ALA A 1 653 ? 27.805 -8.800 13.216 1.00 92.25 653 ALA A N 1
ATOM 5135 C CA . ALA A 1 653 ? 29.160 -8.825 12.675 1.00 92.25 653 ALA A CA 1
ATOM 5136 C C . ALA A 1 653 ? 29.831 -10.202 12.832 1.00 92.25 653 ALA A C 1
ATOM 5138 O O . ALA A 1 653 ? 30.619 -10.590 11.971 1.00 92.25 653 ALA A O 1
ATOM 5139 N N . ALA A 1 654 ? 29.510 -10.932 13.906 1.00 93.00 654 ALA A N 1
ATOM 5140 C CA . ALA A 1 654 ? 30.072 -12.244 14.223 1.00 93.00 654 ALA A CA 1
ATOM 5141 C C . ALA A 1 654 ? 29.291 -13.438 13.636 1.00 93.00 654 ALA A C 1
ATOM 5143 O O . ALA A 1 654 ? 29.765 -14.572 13.735 1.00 93.00 654 ALA A O 1
ATOM 5144 N N . LEU A 1 655 ? 28.107 -13.216 13.054 1.00 90.88 655 LEU A N 1
ATOM 5145 C CA . LEU A 1 655 ? 27.284 -14.286 12.490 1.00 90.88 655 LEU A CA 1
ATOM 5146 C C . LEU A 1 655 ? 27.955 -14.920 11.255 1.00 90.88 655 LEU A C 1
ATOM 5148 O O . LEU A 1 655 ? 28.415 -14.185 10.379 1.00 90.88 655 LEU A O 1
ATOM 5152 N N . PRO A 1 656 ? 27.968 -16.262 11.120 1.00 88.00 656 PRO A N 1
ATOM 5153 C CA . PRO A 1 656 ? 28.448 -16.941 9.911 1.00 88.00 656 PRO A CA 1
ATOM 5154 C C . PRO A 1 656 ? 27.736 -16.501 8.624 1.00 88.00 656 PRO A C 1
ATOM 5156 O O . PRO A 1 656 ? 28.306 -16.583 7.539 1.00 88.00 656 PRO A O 1
ATOM 5159 N N . GLU A 1 657 ? 26.493 -16.035 8.742 1.00 85.00 657 GLU A N 1
ATOM 5160 C CA . GLU A 1 657 ? 25.664 -15.519 7.653 1.00 85.00 657 GLU A CA 1
ATOM 5161 C C . GLU A 1 657 ? 26.151 -14.160 7.113 1.00 85.00 657 GLU A C 1
ATOM 5163 O O . GLU A 1 657 ? 25.720 -13.732 6.040 1.00 85.00 657 GLU A O 1
ATOM 5168 N N . ASN A 1 658 ? 27.057 -13.475 7.820 1.00 88.25 658 ASN A N 1
ATOM 5169 C CA . ASN A 1 658 ? 27.712 -12.267 7.330 1.00 88.25 658 ASN A CA 1
ATOM 5170 C C . ASN A 1 658 ? 28.807 -12.612 6.305 1.00 88.25 658 ASN A C 1
ATOM 5172 O O . ASN A 1 658 ? 29.985 -12.755 6.632 1.00 88.25 658 ASN A O 1
ATOM 5176 N N . ASP A 1 659 ? 28.421 -12.673 5.034 1.00 81.38 659 ASP A N 1
ATOM 5177 C CA . ASP A 1 659 ? 29.327 -12.898 3.901 1.00 81.38 659 ASP A CA 1
ATOM 5178 C C . ASP A 1 659 ? 29.871 -11.600 3.271 1.00 81.38 659 ASP A C 1
ATOM 5180 O O . ASP A 1 659 ? 30.582 -11.637 2.267 1.00 81.38 659 ASP A O 1
ATOM 5184 N N . THR A 1 660 ? 29.550 -10.443 3.857 1.00 82.12 660 THR A N 1
ATOM 5185 C CA . THR A 1 660 ? 29.929 -9.124 3.317 1.00 82.12 660 THR A CA 1
ATOM 5186 C C . THR A 1 660 ? 31.340 -8.691 3.717 1.00 82.12 660 THR A C 1
ATOM 5188 O O . THR A 1 660 ? 31.886 -7.748 3.149 1.00 82.12 660 THR A O 1
ATOM 5191 N N . GLY A 1 661 ? 31.931 -9.349 4.720 1.00 82.50 661 GLY A N 1
ATOM 5192 C CA . GLY A 1 661 ? 33.200 -8.939 5.330 1.00 82.50 661 GLY A CA 1
ATOM 5193 C C . GLY A 1 661 ? 33.091 -7.716 6.251 1.00 82.50 661 GLY A C 1
ATOM 5194 O O . GLY A 1 661 ? 34.112 -7.257 6.769 1.00 82.50 661 GLY A O 1
ATOM 5195 N N . TRP A 1 662 ? 31.879 -7.196 6.476 1.00 88.75 662 TRP A N 1
ATOM 5196 C CA . TRP A 1 662 ? 31.625 -6.073 7.376 1.00 88.75 662 TRP A CA 1
ATOM 5197 C C . TRP A 1 662 ? 31.914 -6.436 8.838 1.00 88.75 662 TRP A C 1
ATOM 5199 O O . TRP A 1 662 ? 31.698 -7.572 9.263 1.00 88.75 662 TRP A O 1
ATOM 5209 N N . LYS A 1 663 ? 32.398 -5.461 9.613 1.00 87.94 663 LYS A N 1
ATOM 5210 C CA . LYS A 1 663 ? 32.787 -5.606 11.024 1.00 87.94 663 LYS A CA 1
ATOM 5211 C C . LYS A 1 663 ? 32.094 -4.541 11.867 1.00 87.94 663 LYS A C 1
ATOM 5213 O O . LYS A 1 663 ? 31.856 -3.443 11.377 1.00 87.94 663 LYS A O 1
ATOM 5218 N N . SER A 1 664 ? 31.851 -4.826 13.145 1.00 83.19 664 SER A N 1
ATOM 5219 C CA . SER A 1 664 ? 31.111 -3.918 14.034 1.00 83.19 664 SER A CA 1
ATOM 5220 C C . SER A 1 664 ? 31.815 -2.589 14.332 1.00 83.19 664 SER A C 1
ATOM 5222 O O . SER A 1 664 ? 31.162 -1.639 14.750 1.00 83.19 664 SER A O 1
ATOM 5224 N N . ASN A 1 665 ? 33.128 -2.503 14.096 1.00 80.06 665 ASN A N 1
ATOM 5225 C CA . ASN A 1 665 ? 33.933 -1.287 14.223 1.00 80.06 665 ASN A CA 1
ATOM 5226 C C . ASN A 1 665 ? 34.281 -0.633 12.873 1.00 80.06 665 ASN A C 1
ATOM 5228 O O . ASN A 1 665 ? 35.164 0.221 12.832 1.00 80.06 665 ASN A O 1
ATOM 5232 N N . ALA A 1 666 ? 33.678 -1.081 11.769 1.00 69.81 666 ALA A N 1
ATOM 5233 C CA . ALA A 1 666 ? 33.930 -0.491 10.462 1.00 69.81 666 ALA A CA 1
ATOM 5234 C C . ALA A 1 666 ? 33.378 0.943 10.402 1.00 69.81 666 ALA A C 1
ATOM 5236 O O . ALA A 1 666 ? 32.266 1.204 10.861 1.00 69.81 666 ALA A O 1
ATOM 5237 N N . ASP A 1 667 ? 34.136 1.856 9.792 1.00 58.84 667 ASP A N 1
ATOM 5238 C CA . ASP A 1 667 ? 33.649 3.196 9.467 1.00 58.84 667 ASP A CA 1
ATOM 5239 C C . ASP A 1 667 ? 32.551 3.079 8.395 1.00 58.84 667 ASP A C 1
ATOM 5241 O O . ASP A 1 667 ? 32.837 2.867 7.217 1.00 58.84 667 ASP A O 1
ATOM 5245 N N . GLY A 1 668 ? 31.281 3.173 8.797 1.00 67.00 668 GLY A N 1
ATOM 5246 C CA . GLY A 1 668 ? 30.141 3.167 7.875 1.00 67.00 668 GLY A CA 1
ATOM 5247 C C . GLY A 1 668 ? 28.887 2.475 8.423 1.00 67.00 668 GLY A C 1
ATOM 5248 O O . GLY A 1 668 ? 28.953 1.760 9.423 1.00 67.00 668 GLY A O 1
ATOM 5249 N N . PRO A 1 669 ? 27.719 2.691 7.789 1.00 74.75 669 PRO A N 1
ATOM 5250 C CA . PRO A 1 669 ? 26.465 2.073 8.212 1.00 74.75 669 PRO A CA 1
ATOM 5251 C C . PRO A 1 669 ? 26.476 0.551 8.002 1.00 74.75 669 PRO A C 1
ATOM 5253 O O . PRO A 1 669 ? 27.237 0.022 7.191 1.00 74.75 669 PRO A O 1
ATOM 5256 N N . ILE A 1 670 ? 25.591 -0.154 8.714 1.00 83.06 670 ILE A N 1
ATOM 5257 C CA . ILE A 1 670 ? 25.348 -1.587 8.497 1.00 83.06 670 ILE A CA 1
ATOM 5258 C C . ILE A 1 670 ? 24.899 -1.791 7.035 1.00 83.06 670 ILE A C 1
ATOM 5260 O O . ILE A 1 670 ? 23.940 -1.137 6.618 1.00 83.06 670 ILE A O 1
ATOM 5264 N N . PRO A 1 671 ? 25.536 -2.690 6.256 1.00 82.88 671 PRO A N 1
ATOM 5265 C CA . PRO A 1 671 ? 25.137 -2.973 4.882 1.00 82.88 671 PRO A CA 1
ATOM 5266 C C . PRO A 1 671 ? 23.675 -3.408 4.777 1.00 82.88 671 PRO A C 1
ATOM 5268 O O . PRO A 1 671 ? 23.191 -4.179 5.610 1.00 82.88 671 PRO A O 1
ATOM 5271 N N . GLN A 1 672 ? 23.006 -3.020 3.688 1.00 78.12 672 GLN A N 1
ATOM 5272 C CA . GLN A 1 672 ? 21.595 -3.337 3.429 1.00 78.12 672 GLN A CA 1
ATOM 5273 C C . GLN A 1 672 ? 21.285 -4.840 3.564 1.00 78.12 672 GLN A C 1
ATOM 5275 O O . GLN A 1 672 ? 20.223 -5.236 4.045 1.00 78.12 672 GLN A O 1
ATOM 5280 N N . LYS A 1 673 ? 22.234 -5.695 3.170 1.00 79.31 673 LYS A N 1
ATOM 5281 C CA . LYS A 1 673 ? 22.116 -7.156 3.255 1.00 79.31 673 LYS A CA 1
ATOM 5282 C C . LYS A 1 673 ? 22.075 -7.685 4.697 1.00 79.31 673 LYS A C 1
ATOM 5284 O O . LYS A 1 673 ? 21.451 -8.714 4.936 1.00 79.31 673 LYS A O 1
ATOM 5289 N N . LEU A 1 674 ? 22.694 -6.989 5.654 1.00 85.88 674 LEU A N 1
ATOM 5290 C CA . LEU A 1 674 ? 22.790 -7.418 7.056 1.00 85.88 674 LEU A CA 1
ATOM 5291 C C . LEU A 1 674 ? 21.664 -6.874 7.947 1.00 85.88 674 LEU A C 1
ATOM 5293 O O . LEU A 1 674 ? 21.446 -7.400 9.039 1.00 85.88 674 LEU A O 1
ATOM 5297 N N . ILE A 1 675 ? 20.908 -5.868 7.493 1.00 85.81 675 ILE A N 1
ATOM 5298 C CA . ILE A 1 675 ? 19.798 -5.275 8.263 1.00 85.81 675 ILE A CA 1
ATOM 5299 C C . ILE A 1 675 ? 18.741 -6.335 8.637 1.00 85.81 675 ILE A C 1
ATOM 5301 O O . ILE A 1 675 ? 18.227 -6.334 9.757 1.00 85.81 675 ILE A O 1
ATOM 5305 N N . GLY A 1 676 ? 18.461 -7.297 7.747 1.00 84.06 676 GLY A N 1
ATOM 5306 C CA . GLY A 1 676 ? 17.549 -8.415 8.031 1.00 84.06 676 GLY A CA 1
ATOM 5307 C C . GLY A 1 676 ? 18.034 -9.334 9.164 1.00 84.06 676 GLY A C 1
ATOM 5308 O O . GLY A 1 676 ? 17.237 -9.776 9.991 1.00 84.06 676 GLY A O 1
ATOM 5309 N N . LEU A 1 677 ? 19.346 -9.567 9.271 1.00 88.25 677 LEU A N 1
ATOM 5310 C CA . LEU A 1 677 ? 19.923 -10.323 10.387 1.00 88.25 677 LEU A CA 1
ATOM 5311 C C . LEU A 1 677 ? 19.852 -9.516 11.690 1.00 88.25 677 LEU A C 1
ATOM 5313 O O . LEU A 1 677 ? 19.459 -10.058 12.723 1.00 88.25 677 LEU A O 1
ATOM 5317 N N . ALA A 1 678 ? 20.148 -8.212 11.634 1.00 90.38 678 ALA A N 1
ATOM 5318 C CA . ALA A 1 678 ? 20.038 -7.306 12.781 1.00 90.38 678 ALA A CA 1
ATOM 5319 C C . ALA A 1 678 ? 18.618 -7.270 13.360 1.00 90.38 678 ALA A C 1
ATOM 5321 O O . ALA A 1 678 ? 18.442 -7.386 14.576 1.00 90.38 678 ALA A O 1
ATOM 5322 N N . ARG A 1 679 ? 17.604 -7.230 12.486 1.00 88.19 679 ARG A N 1
ATOM 5323 C CA . ARG A 1 679 ? 16.187 -7.404 12.842 1.00 88.19 679 ARG A CA 1
ATOM 5324 C C . ARG A 1 679 ? 15.972 -8.681 13.650 1.00 88.19 679 ARG A C 1
ATOM 5326 O O . ARG A 1 679 ? 15.432 -8.630 14.755 1.00 88.19 679 ARG A O 1
ATOM 5333 N N . SER A 1 680 ? 16.427 -9.816 13.122 1.00 91.56 680 SER A N 1
ATOM 5334 C CA . SER A 1 680 ? 16.233 -11.108 13.777 1.00 91.56 680 SER A CA 1
ATOM 5335 C C . SER A 1 680 ? 16.932 -11.201 15.134 1.00 91.56 680 SER A C 1
ATOM 5337 O O . SER A 1 680 ? 16.401 -11.846 16.037 1.00 91.56 680 SER A O 1
ATOM 5339 N N . VAL A 1 681 ? 18.119 -10.607 15.277 1.00 93.81 681 VAL A N 1
ATOM 5340 C CA . VAL A 1 681 ? 18.868 -10.579 16.541 1.00 93.81 681 VAL A CA 1
ATOM 5341 C C . VAL A 1 681 ? 18.158 -9.701 17.569 1.00 93.81 681 VAL A C 1
ATOM 5343 O O . VAL A 1 681 ? 17.990 -10.124 18.711 1.00 93.81 681 VAL A O 1
ATOM 5346 N N . SER A 1 682 ? 17.686 -8.517 17.170 1.00 92.50 682 SER A N 1
ATOM 5347 C CA . SER A 1 682 ? 16.951 -7.605 18.055 1.00 92.50 682 SER A CA 1
ATOM 5348 C C . SER A 1 682 ? 15.690 -8.262 18.639 1.00 92.50 682 SER A C 1
ATOM 5350 O O . SER A 1 682 ? 15.461 -8.190 19.846 1.00 92.50 682 SER A O 1
ATOM 5352 N N . ILE A 1 683 ? 14.926 -8.996 17.817 1.00 93.50 683 ILE A N 1
ATOM 5353 C CA . ILE A 1 683 ? 13.731 -9.738 18.261 1.00 93.50 683 ILE A CA 1
ATOM 5354 C C . ILE A 1 683 ? 14.091 -10.844 19.260 1.00 93.50 683 ILE A C 1
ATOM 5356 O O . ILE A 1 683 ? 13.409 -10.992 20.270 1.00 93.50 683 ILE A O 1
ATOM 5360 N N . LYS A 1 684 ? 15.178 -11.592 19.021 1.00 94.50 684 LYS A N 1
ATOM 5361 C CA . LYS A 1 684 ? 15.647 -12.631 19.955 1.00 94.50 684 LYS A CA 1
ATOM 5362 C C . LYS A 1 684 ? 16.027 -12.042 21.316 1.00 94.50 684 LYS A C 1
ATOM 5364 O O . LYS A 1 684 ? 15.668 -12.609 22.340 1.00 94.50 684 LYS A O 1
ATOM 5369 N N . ILE A 1 685 ? 16.700 -10.888 21.338 1.00 95.00 685 ILE A N 1
ATOM 5370 C CA . ILE A 1 685 ? 17.029 -10.205 22.599 1.00 95.00 685 ILE A CA 1
ATOM 5371 C C . ILE A 1 685 ? 15.749 -9.757 23.321 1.00 95.00 685 ILE A C 1
ATOM 5373 O O . ILE A 1 685 ? 15.652 -9.914 24.535 1.00 95.00 685 ILE A O 1
ATOM 5377 N N . ALA A 1 686 ? 14.757 -9.234 22.594 1.00 95.12 686 ALA A N 1
ATOM 5378 C CA . ALA A 1 686 ? 13.470 -8.868 23.184 1.00 95.12 686 ALA A CA 1
ATOM 5379 C C . ALA A 1 686 ? 12.750 -10.084 23.796 1.00 95.12 686 ALA A C 1
ATOM 5381 O O . ALA A 1 686 ? 12.267 -9.998 24.922 1.00 95.12 686 ALA A O 1
ATOM 5382 N N . GLU A 1 687 ? 12.737 -11.223 23.101 1.00 95.69 687 GLU A N 1
ATOM 5383 C CA . GLU A 1 687 ? 12.146 -12.477 23.590 1.00 95.69 687 GLU A CA 1
ATOM 5384 C C . GLU A 1 687 ? 12.824 -12.980 24.872 1.00 95.69 687 GLU A C 1
ATOM 5386 O O . GLU A 1 687 ? 12.154 -13.442 25.792 1.00 95.69 687 GLU A O 1
ATOM 5391 N N . GLU A 1 688 ? 14.153 -12.873 24.968 1.00 95.88 688 GLU A N 1
ATOM 5392 C CA . GLU A 1 688 ? 14.897 -13.279 26.167 1.00 95.88 688 GLU A CA 1
ATOM 5393 C C . GLU A 1 688 ? 14.479 -12.493 27.418 1.00 95.88 688 GLU A C 1
ATOM 5395 O O . GLU A 1 688 ? 14.484 -13.055 28.516 1.00 95.88 688 GLU A O 1
ATOM 5400 N N . ILE A 1 689 ? 14.119 -11.218 27.244 1.00 96.56 689 ILE A N 1
ATOM 5401 C CA . ILE A 1 689 ? 13.707 -10.303 28.315 1.00 96.56 689 ILE A CA 1
ATOM 5402 C C . ILE A 1 689 ? 12.222 -10.481 28.649 1.00 96.56 689 ILE A C 1
ATOM 5404 O O . ILE A 1 689 ? 11.858 -10.518 29.823 1.00 96.56 689 ILE A O 1
ATOM 5408 N N . PHE A 1 690 ? 11.370 -10.572 27.627 1.00 96.75 690 PHE A N 1
ATOM 5409 C CA . PHE A 1 690 ? 9.911 -10.559 27.741 1.00 96.75 690 PHE A CA 1
ATOM 5410 C C . PHE A 1 690 ? 9.316 -11.938 27.456 1.00 96.75 690 PHE A C 1
ATOM 5412 O O . PHE A 1 690 ? 8.457 -12.089 26.593 1.00 96.75 690 PHE A O 1
ATOM 5419 N N . LYS A 1 691 ? 9.775 -12.965 28.176 1.00 94.62 691 LYS A N 1
ATOM 5420 C CA . LYS A 1 691 ? 9.190 -14.311 28.073 1.00 94.62 691 LYS A CA 1
ATOM 5421 C C . LYS A 1 691 ? 7.771 -14.313 28.636 1.00 94.62 691 LYS A C 1
ATOM 5423 O O . LYS A 1 691 ? 7.513 -13.601 29.609 1.00 94.62 691 LYS A O 1
ATOM 5428 N N . ALA A 1 692 ? 6.895 -15.151 28.084 1.00 94.12 692 ALA A N 1
ATOM 5429 C CA . ALA A 1 692 ? 5.573 -15.397 28.659 1.00 94.12 692 ALA A CA 1
ATOM 5430 C C . ALA A 1 692 ? 5.678 -15.693 30.167 1.00 94.12 692 ALA A C 1
ATOM 5432 O O . ALA A 1 692 ? 6.648 -16.313 30.612 1.00 94.12 692 ALA A O 1
ATOM 5433 N N . GLU A 1 693 ? 4.711 -15.194 30.935 1.00 93.44 693 GLU A N 1
ATOM 5434 C CA . GLU A 1 693 ? 4.634 -15.262 32.403 1.00 93.44 693 GLU A CA 1
ATOM 5435 C C . GLU A 1 693 ? 5.674 -14.413 33.161 1.00 93.44 693 GLU A C 1
ATOM 5437 O O . GLU A 1 693 ? 5.641 -14.347 34.392 1.00 93.44 693 GLU A O 1
ATOM 5442 N N . SER A 1 694 ? 6.574 -13.702 32.467 1.00 95.62 694 SER A N 1
ATOM 5443 C CA . SER A 1 694 ? 7.499 -12.769 33.124 1.00 95.62 694 SER A CA 1
ATOM 5444 C C . SER A 1 694 ? 6.734 -11.598 33.735 1.00 95.62 694 SER A C 1
ATOM 5446 O O . SER A 1 694 ? 5.920 -10.956 33.068 1.00 95.62 694 SER A O 1
ATOM 5448 N N . THR A 1 695 ? 7.031 -11.280 34.994 1.00 96.25 695 THR A N 1
ATOM 5449 C CA . THR A 1 695 ? 6.384 -10.189 35.733 1.00 96.25 695 THR A CA 1
ATOM 5450 C C . THR A 1 695 ? 7.336 -9.029 35.986 1.00 96.25 695 THR A C 1
ATOM 5452 O O . THR A 1 695 ? 8.495 -9.244 36.347 1.00 96.25 695 THR A O 1
ATOM 5455 N N . PHE A 1 696 ? 6.821 -7.805 35.899 1.00 95.81 696 PHE A N 1
ATOM 5456 C CA . PHE A 1 696 ? 7.564 -6.575 36.156 1.00 95.81 696 PHE A CA 1
ATOM 5457 C C . PHE A 1 696 ? 6.816 -5.713 37.173 1.00 95.81 696 PHE A C 1
ATOM 5459 O O . PHE A 1 696 ? 5.626 -5.440 37.014 1.00 95.81 696 PHE A O 1
ATOM 5466 N N . GLU A 1 697 ? 7.519 -5.277 38.218 1.00 94.62 697 GLU A N 1
ATOM 5467 C CA . GLU A 1 697 ? 7.004 -4.273 39.151 1.00 94.62 697 GLU A CA 1
ATOM 5468 C C . GLU A 1 697 ? 7.125 -2.890 38.508 1.00 94.62 697 GLU A C 1
ATOM 5470 O O . GLU A 1 697 ? 8.211 -2.496 38.078 1.00 94.62 697 GLU A O 1
ATOM 5475 N N . THR A 1 698 ? 6.011 -2.164 38.419 1.00 93.44 698 THR A N 1
ATOM 5476 C CA . THR A 1 698 ? 5.953 -0.852 37.760 1.00 93.44 698 THR A CA 1
ATOM 5477 C C . THR A 1 698 ? 5.201 0.173 38.611 1.00 93.44 698 THR A C 1
ATOM 5479 O O . THR A 1 698 ? 4.464 -0.209 39.524 1.00 93.44 698 THR A O 1
ATOM 5482 N N . PRO A 1 699 ? 5.299 1.478 38.296 1.00 90.00 699 PRO A N 1
ATOM 5483 C CA . PRO A 1 699 ? 4.576 2.526 39.024 1.00 90.00 699 PRO A CA 1
ATOM 5484 C C . PRO A 1 699 ? 3.038 2.455 38.971 1.00 90.00 699 PRO A C 1
ATOM 5486 O O . PRO A 1 699 ? 2.370 3.200 39.689 1.00 90.00 699 PRO A O 1
ATOM 5489 N N . ILE A 1 700 ? 2.456 1.603 38.119 1.00 89.50 700 ILE A N 1
ATOM 5490 C CA . ILE A 1 700 ? 1.002 1.345 38.067 1.00 89.50 700 ILE A CA 1
ATOM 5491 C C . ILE A 1 700 ? 0.615 -0.015 38.665 1.00 89.50 700 ILE A C 1
ATOM 5493 O O . ILE A 1 700 ? -0.559 -0.371 38.662 1.00 89.50 700 ILE A O 1
ATOM 5497 N N . GLY A 1 701 ? 1.585 -0.764 39.195 1.00 91.06 701 GLY A N 1
ATOM 5498 C CA . GLY A 1 701 ? 1.401 -2.104 39.746 1.00 91.06 701 GLY A CA 1
ATOM 5499 C C . GLY A 1 701 ? 2.194 -3.174 38.997 1.00 91.06 701 GLY A C 1
ATOM 5500 O O . GLY A 1 701 ? 3.014 -2.885 38.120 1.00 91.06 701 GLY A O 1
ATOM 5501 N N . ARG A 1 702 ? 1.958 -4.435 39.364 1.00 93.88 702 ARG A N 1
ATOM 5502 C CA . ARG A 1 702 ? 2.583 -5.585 38.709 1.00 93.88 702 ARG A CA 1
ATOM 5503 C C . ARG A 1 702 ? 1.948 -5.819 37.342 1.00 93.88 702 ARG A C 1
ATOM 5505 O O . ARG A 1 702 ? 0.752 -6.100 37.256 1.00 93.88 702 ARG A O 1
ATOM 5512 N N . ILE A 1 703 ? 2.769 -5.788 36.300 1.00 95.00 703 ILE A N 1
ATOM 5513 C CA . ILE A 1 703 ? 2.370 -6.171 34.943 1.00 95.00 703 ILE A CA 1
ATOM 5514 C C . ILE A 1 703 ? 2.994 -7.518 34.582 1.00 95.00 703 ILE A C 1
ATOM 5516 O O . ILE A 1 703 ? 4.089 -7.847 35.043 1.00 95.00 703 ILE A O 1
ATOM 5520 N N . THR A 1 704 ? 2.294 -8.302 33.772 1.00 96.25 704 THR A N 1
ATOM 5521 C CA . THR A 1 704 ? 2.718 -9.640 33.338 1.00 96.25 704 THR A CA 1
ATOM 5522 C C . THR A 1 704 ? 2.766 -9.682 31.819 1.00 96.25 704 THR A C 1
ATOM 5524 O O . THR A 1 704 ? 1.897 -9.112 31.159 1.00 96.25 704 THR A O 1
ATOM 5527 N N . VAL A 1 705 ? 3.781 -10.336 31.259 1.00 96.88 705 VAL A N 1
ATOM 5528 C CA . VAL A 1 705 ? 3.793 -10.692 29.837 1.00 96.88 705 VAL A CA 1
ATOM 5529 C C . VAL A 1 705 ? 2.860 -11.877 29.656 1.00 96.88 705 VAL A C 1
ATOM 5531 O O . VAL A 1 705 ? 3.136 -12.967 30.152 1.00 96.88 705 VAL A O 1
ATOM 5534 N N . ASP A 1 706 ? 1.755 -11.643 28.965 1.00 94.94 706 ASP A N 1
ATOM 5535 C CA . ASP A 1 706 ? 0.773 -12.672 28.628 1.00 94.94 706 ASP A CA 1
ATOM 5536 C C . ASP A 1 706 ? 1.332 -13.591 27.540 1.00 94.94 706 ASP A C 1
ATOM 5538 O O . ASP A 1 706 ? 1.411 -14.806 27.699 1.00 94.94 706 ASP A O 1
ATOM 5542 N N . GLU A 1 707 ? 1.845 -12.983 26.470 1.00 94.94 707 GLU A N 1
ATOM 5543 C CA . GLU A 1 707 ? 2.391 -13.692 25.320 1.00 94.94 707 GLU A CA 1
ATOM 5544 C C . GLU A 1 707 ? 3.515 -12.887 24.654 1.00 94.94 707 GLU A C 1
ATOM 5546 O O . GLU A 1 707 ? 3.476 -11.653 24.604 1.00 94.94 707 GLU A O 1
ATOM 5551 N N . PHE A 1 708 ? 4.502 -13.606 24.110 1.00 95.25 708 PHE A N 1
ATOM 5552 C CA . PHE A 1 708 ? 5.464 -13.082 23.144 1.00 95.25 708 PHE A CA 1
ATOM 5553 C C . PHE A 1 708 ? 5.237 -13.771 21.793 1.00 95.25 708 PHE A C 1
ATOM 5555 O O . PHE A 1 708 ? 5.710 -14.885 21.557 1.00 95.25 708 PHE A O 1
ATOM 5562 N N . GLU A 1 709 ? 4.507 -13.113 20.899 1.00 93.81 709 GLU A N 1
ATOM 5563 C CA . GLU A 1 709 ? 4.259 -13.607 19.546 1.00 93.81 709 GLU A CA 1
ATOM 5564 C C . GLU A 1 709 ? 5.454 -13.271 18.643 1.00 93.81 709 GLU A C 1
ATOM 5566 O O . GLU A 1 709 ? 6.018 -12.176 18.712 1.00 93.81 709 GLU A O 1
ATOM 5571 N N . LYS A 1 710 ? 5.831 -14.179 17.738 1.00 92.12 710 LYS A N 1
ATOM 5572 C CA . LYS A 1 710 ? 6.893 -13.929 16.751 1.00 92.12 710 LYS A CA 1
ATOM 5573 C C . LYS A 1 710 ? 6.630 -14.632 15.429 1.00 92.12 710 LYS A C 1
ATOM 5575 O O . LYS A 1 710 ? 6.109 -15.746 15.392 1.00 92.12 710 LYS A O 1
ATOM 5580 N N . LYS A 1 711 ? 7.047 -13.999 14.330 1.00 90.00 711 LYS A N 1
ATOM 5581 C CA . LYS A 1 711 ? 6.871 -14.528 12.968 1.00 90.00 711 LYS A CA 1
ATOM 5582 C C . LYS A 1 711 ? 8.209 -14.908 12.343 1.00 90.00 711 LYS A C 1
ATOM 5584 O O . LYS A 1 711 ? 9.063 -14.045 12.138 1.00 90.00 711 LYS A O 1
ATOM 5589 N N . TRP A 1 712 ? 8.372 -16.193 12.036 1.00 89.81 712 TRP A N 1
ATOM 5590 C CA . TRP A 1 712 ? 9.502 -16.708 11.265 1.00 89.81 712 TRP A CA 1
ATOM 5591 C C . TRP A 1 712 ? 9.233 -16.575 9.768 1.00 89.81 712 TRP A C 1
ATOM 5593 O O . TRP A 1 712 ? 8.111 -16.813 9.315 1.00 89.81 712 TRP A O 1
ATOM 5603 N N . ASP A 1 713 ? 10.264 -16.212 9.016 1.00 83.31 713 ASP A N 1
ATOM 5604 C CA . ASP A 1 713 ? 10.262 -16.241 7.561 1.00 83.31 713 ASP A CA 1
ATOM 5605 C C . ASP A 1 713 ? 11.165 -17.367 7.061 1.00 83.31 713 ASP A C 1
ATOM 5607 O O . ASP A 1 713 ? 12.384 -17.342 7.245 1.00 83.31 713 ASP A O 1
ATOM 5611 N N . ASP A 1 714 ? 10.562 -18.367 6.422 1.00 79.31 714 ASP A N 1
ATOM 5612 C CA . ASP A 1 714 ? 11.295 -19.522 5.918 1.00 79.31 714 ASP A CA 1
ATOM 5613 C C . ASP A 1 714 ? 12.153 -19.231 4.692 1.00 79.31 714 ASP A C 1
ATOM 5615 O O . ASP A 1 714 ? 13.108 -19.974 4.452 1.00 79.31 714 ASP A O 1
ATOM 5619 N N . GLN A 1 715 ? 11.837 -18.192 3.925 1.00 74.62 715 GLN A N 1
ATOM 5620 C CA . GLN A 1 715 ? 12.584 -17.823 2.730 1.00 74.62 715 GLN A CA 1
ATOM 5621 C C . GLN A 1 715 ? 13.864 -17.079 3.112 1.00 74.62 715 GLN A C 1
ATOM 5623 O O . GLN A 1 715 ? 14.947 -17.456 2.664 1.00 74.62 715 GLN A O 1
ATOM 5628 N N . ASP A 1 716 ? 13.744 -16.083 3.989 1.00 74.00 716 ASP A N 1
ATOM 5629 C CA . ASP A 1 716 ? 14.869 -15.239 4.403 1.00 74.00 716 ASP A CA 1
ATOM 5630 C C . ASP A 1 716 ? 15.596 -15.766 5.651 1.00 74.00 716 ASP A C 1
ATOM 5632 O O . ASP A 1 716 ? 16.661 -15.259 5.999 1.00 74.00 716 ASP A O 1
ATOM 5636 N N . LYS A 1 717 ? 15.050 -16.793 6.316 1.00 83.44 717 LYS A N 1
ATOM 5637 C CA . LYS A 1 717 ? 15.595 -17.402 7.543 1.00 83.44 717 LYS A CA 1
ATOM 5638 C C . LYS A 1 717 ? 15.810 -16.386 8.669 1.00 83.44 717 LYS A C 1
ATOM 5640 O O . LYS A 1 717 ? 16.821 -16.417 9.373 1.00 83.44 717 LYS A O 1
ATOM 5645 N N . ILE A 1 718 ? 14.835 -15.498 8.860 1.00 86.25 718 ILE A N 1
ATOM 5646 C CA . ILE A 1 718 ? 14.860 -14.466 9.903 1.00 86.25 718 ILE A CA 1
ATOM 5647 C C . ILE A 1 718 ? 13.537 -14.380 10.665 1.00 86.25 718 ILE A C 1
ATOM 5649 O O . ILE A 1 718 ? 12.471 -14.709 10.147 1.00 86.25 718 ILE A O 1
ATOM 5653 N N . TRP A 1 719 ? 13.596 -13.860 11.892 1.00 89.81 719 TRP A N 1
ATOM 5654 C CA . TRP A 1 719 ? 12.406 -13.363 12.585 1.00 89.81 719 TRP A CA 1
ATOM 5655 C C . TRP A 1 719 ? 12.029 -11.986 12.033 1.00 89.81 719 TRP A C 1
ATOM 5657 O O . TRP A 1 719 ? 12.877 -11.096 11.955 1.00 89.81 719 TRP A O 1
ATOM 5667 N N . ARG A 1 720 ? 10.765 -11.803 11.641 1.00 86.31 720 ARG A N 1
ATOM 5668 C CA . ARG A 1 720 ? 10.275 -10.566 11.011 1.00 86.31 720 ARG A CA 1
ATOM 5669 C C . ARG A 1 720 ? 9.812 -9.523 12.024 1.00 86.31 720 ARG A C 1
ATOM 5671 O O . ARG A 1 720 ? 10.182 -8.359 11.907 1.00 86.31 720 ARG A O 1
ATOM 5678 N N . PHE A 1 721 ? 9.062 -9.946 13.035 1.00 92.81 721 PHE A N 1
ATOM 5679 C CA . PHE A 1 721 ? 8.641 -9.105 14.152 1.00 92.81 721 PHE A CA 1
ATOM 5680 C C . PHE A 1 721 ? 8.473 -9.942 15.425 1.00 92.81 721 PHE A C 1
ATOM 5682 O O . PHE A 1 721 ? 8.306 -11.165 15.352 1.00 92.81 721 PHE A O 1
ATOM 5689 N N . GLY A 1 722 ? 8.519 -9.264 16.570 1.00 93.62 722 GLY A N 1
ATOM 5690 C CA . GLY A 1 722 ? 8.088 -9.768 17.869 1.00 93.62 722 GLY A CA 1
ATOM 5691 C C . GLY A 1 722 ? 7.045 -8.827 18.470 1.00 93.62 722 GLY A C 1
ATOM 5692 O O . GLY A 1 722 ? 7.226 -7.609 18.424 1.00 93.62 722 GLY A O 1
ATOM 5693 N N . LYS A 1 723 ? 5.958 -9.376 19.010 1.00 94.69 723 LYS A N 1
ATOM 5694 C CA . LYS A 1 723 ? 4.889 -8.632 19.683 1.00 94.69 723 LYS A CA 1
ATOM 5695 C C . LYS A 1 723 ? 4.762 -9.123 21.118 1.00 94.69 723 LYS A C 1
ATOM 5697 O O . LYS A 1 723 ? 4.607 -10.313 21.360 1.00 94.69 723 LYS A O 1
ATOM 5702 N N . ILE A 1 724 ? 4.827 -8.185 22.051 1.00 95.56 724 ILE A N 1
ATOM 5703 C CA . ILE A 1 724 ? 4.705 -8.420 23.484 1.00 95.56 724 ILE A CA 1
ATOM 5704 C C . ILE A 1 724 ? 3.304 -7.979 23.894 1.00 95.56 724 ILE A C 1
ATOM 5706 O O . ILE A 1 724 ? 2.968 -6.804 23.735 1.00 95.56 724 ILE A O 1
ATOM 5710 N N . ASN A 1 725 ? 2.496 -8.896 24.419 1.00 94.19 725 ASN A N 1
ATOM 5711 C CA . ASN A 1 725 ? 1.193 -8.580 24.997 1.00 94.19 725 ASN A CA 1
ATOM 5712 C C . ASN A 1 725 ? 1.315 -8.515 26.519 1.00 94.19 725 ASN A C 1
ATOM 5714 O O . ASN A 1 725 ? 1.853 -9.426 27.150 1.00 94.19 725 ASN A O 1
ATOM 5718 N N . PHE A 1 726 ? 0.803 -7.441 27.114 1.00 94.19 726 PHE A N 1
ATOM 5719 C CA . PHE A 1 726 ? 0.834 -7.231 28.556 1.00 94.19 726 PHE A CA 1
ATOM 5720 C C . PHE A 1 726 ? -0.554 -7.373 29.166 1.00 94.19 726 PHE A C 1
ATOM 5722 O O . PHE A 1 726 ? -1.548 -6.895 28.612 1.00 94.19 726 PHE A O 1
ATOM 5729 N N . THR A 1 727 ? -0.602 -7.953 30.361 1.00 92.19 727 THR A N 1
ATOM 5730 C CA . THR A 1 727 ? -1.776 -7.963 31.232 1.00 92.19 727 THR A CA 1
ATOM 5731 C C . THR A 1 727 ? -1.456 -7.358 32.595 1.00 92.19 727 THR A C 1
ATOM 5733 O O . THR A 1 727 ? -0.318 -7.369 33.072 1.00 92.19 727 THR A O 1
ATOM 5736 N N . MET A 1 728 ? -2.482 -6.818 33.243 1.00 89.12 728 MET A N 1
ATOM 5737 C CA . MET A 1 728 ? -2.448 -6.343 34.621 1.00 89.12 728 MET A CA 1
ATOM 5738 C C . MET A 1 728 ? -3.701 -6.864 35.322 1.00 89.12 728 MET A C 1
ATOM 5740 O O . MET A 1 728 ? -4.813 -6.666 34.836 1.00 89.12 728 MET A O 1
ATOM 5744 N N . ASN A 1 729 ? -3.531 -7.580 36.438 1.00 85.06 729 ASN A N 1
ATOM 5745 C CA . ASN A 1 729 ? -4.628 -8.246 37.159 1.00 85.06 729 ASN A CA 1
ATOM 5746 C C . ASN A 1 729 ? -5.499 -9.157 36.263 1.00 85.06 729 ASN A C 1
ATOM 5748 O O . ASN A 1 729 ? -6.719 -9.187 36.397 1.00 85.06 729 ASN A O 1
ATOM 5752 N N . GLY A 1 730 ? -4.880 -9.868 35.313 1.00 81.06 730 GLY A N 1
ATOM 5753 C CA . GLY A 1 730 ? -5.578 -10.759 34.376 1.00 81.06 730 GLY A CA 1
ATOM 5754 C C . GLY A 1 730 ? -6.366 -10.050 33.266 1.00 81.06 730 GLY A C 1
ATOM 5755 O O . GLY A 1 730 ? -7.038 -10.718 32.490 1.00 81.06 730 GLY A O 1
ATOM 5756 N N . THR A 1 731 ? -6.285 -8.719 33.172 1.00 82.62 731 THR A N 1
ATOM 5757 C CA . THR A 1 731 ? -6.923 -7.920 32.113 1.00 82.62 731 THR A CA 1
ATOM 5758 C C . THR A 1 731 ? -5.867 -7.394 31.146 1.00 82.62 731 THR A C 1
ATOM 5760 O O . THR A 1 731 ? -4.754 -7.079 31.567 1.00 82.62 731 THR A O 1
ATOM 5763 N N . HIS A 1 732 ? -6.194 -7.290 29.857 1.00 84.62 732 HIS A N 1
ATOM 5764 C CA . HIS A 1 732 ? -5.286 -6.741 28.849 1.00 84.62 732 HIS A CA 1
ATOM 5765 C C . HIS A 1 732 ? -4.892 -5.295 29.188 1.00 84.62 732 HIS A C 1
ATOM 5767 O O . HIS A 1 732 ? -5.746 -4.443 29.428 1.00 84.62 732 HIS A O 1
ATOM 5773 N N . LEU A 1 733 ? -3.589 -5.020 29.206 1.00 87.56 733 LEU A N 1
ATOM 5774 C CA . LEU A 1 733 ? -3.038 -3.691 29.466 1.00 87.56 733 LEU A CA 1
ATOM 5775 C C . LEU A 1 733 ? -2.699 -2.963 28.160 1.00 87.56 733 LEU A C 1
ATOM 5777 O O . LEU A 1 733 ? -3.009 -1.781 28.006 1.00 87.56 733 LEU A O 1
ATOM 5781 N N . GLY A 1 734 ? -2.052 -3.668 27.235 1.00 88.12 734 GLY A N 1
ATOM 5782 C CA . GLY A 1 734 ? -1.572 -3.118 25.976 1.00 88.12 734 GLY A CA 1
ATOM 5783 C C . GLY A 1 734 ? -0.603 -4.058 25.274 1.00 88.12 734 GLY A C 1
ATOM 5784 O O . GLY A 1 734 ? -0.344 -5.170 25.744 1.00 88.12 734 GLY A O 1
ATOM 5785 N N . SER A 1 735 ? -0.052 -3.605 24.153 1.00 91.94 735 SER A N 1
ATOM 5786 C CA . SER A 1 735 ? 0.943 -4.354 23.392 1.00 91.94 735 SER A CA 1
ATOM 5787 C C . SER A 1 735 ? 2.118 -3.480 22.955 1.00 91.94 735 SER A C 1
ATOM 5789 O O . SER A 1 735 ? 2.008 -2.256 22.859 1.00 91.94 735 SER A O 1
ATOM 5791 N N . PHE A 1 736 ? 3.260 -4.120 22.715 1.00 94.19 736 PHE A N 1
ATOM 5792 C CA . PHE A 1 736 ? 4.458 -3.499 22.159 1.00 94.19 736 PHE A CA 1
ATOM 5793 C C . PHE A 1 736 ? 5.008 -4.378 21.042 1.00 94.19 736 PHE A C 1
ATOM 5795 O O . PHE A 1 736 ? 5.314 -5.550 21.258 1.00 94.19 736 PHE A O 1
ATOM 5802 N N . VAL A 1 737 ? 5.179 -3.816 19.853 1.00 93.75 737 VAL A N 1
ATOM 5803 C CA . VAL A 1 737 ? 5.733 -4.517 18.694 1.00 93.75 737 VAL A CA 1
ATOM 5804 C C . VAL A 1 737 ? 7.121 -3.980 18.406 1.00 93.75 737 VAL A C 1
ATOM 5806 O O . VAL A 1 737 ? 7.341 -2.770 18.354 1.00 93.75 737 VAL A O 1
ATOM 5809 N N . THR A 1 738 ? 8.056 -4.895 18.181 1.00 90.81 738 THR A N 1
ATOM 5810 C CA . THR A 1 738 ? 9.410 -4.596 17.731 1.00 90.81 738 THR A CA 1
ATOM 5811 C C . THR A 1 738 ? 9.721 -5.360 16.453 1.00 90.81 738 THR A C 1
ATOM 5813 O O . THR A 1 738 ? 9.491 -6.566 16.334 1.00 90.81 738 THR A O 1
ATOM 5816 N N . ARG A 1 739 ? 10.267 -4.648 15.475 1.00 88.88 739 ARG A N 1
ATOM 5817 C CA . ARG A 1 739 ? 10.854 -5.210 14.258 1.00 88.88 739 ARG A CA 1
ATOM 5818 C C . ARG A 1 739 ? 12.055 -4.367 13.847 1.00 88.88 739 ARG A C 1
ATOM 5820 O O . ARG A 1 739 ? 12.330 -3.338 14.445 1.00 88.88 739 ARG A O 1
ATOM 5827 N N . GLY A 1 740 ? 12.771 -4.771 12.810 1.00 80.25 740 GLY A N 1
ATOM 5828 C CA . GLY A 1 740 ? 13.806 -3.950 12.176 1.00 80.25 740 GLY A CA 1
ATOM 5829 C C . GLY A 1 740 ? 13.250 -3.235 10.951 1.00 80.25 740 GLY A C 1
ATOM 5830 O O . GLY A 1 740 ? 12.349 -3.765 10.299 1.00 80.25 740 GLY A O 1
ATOM 5831 N N . SER A 1 741 ? 13.798 -2.068 10.612 1.00 79.38 741 SER A N 1
ATOM 5832 C CA . SER A 1 741 ? 13.489 -1.408 9.341 1.00 79.38 741 SER A CA 1
ATOM 5833 C C . SER A 1 741 ? 13.906 -2.303 8.164 1.00 79.38 741 SER A C 1
ATOM 5835 O O . SER A 1 741 ? 14.766 -3.184 8.275 1.00 79.38 741 SER A O 1
ATOM 5837 N N . SER A 1 742 ? 13.236 -2.126 7.029 1.00 73.69 742 SER A N 1
ATOM 5838 C CA . SER A 1 742 ? 13.632 -2.760 5.767 1.00 73.69 742 SER A CA 1
ATOM 5839 C C . SER A 1 742 ? 14.757 -1.995 5.079 1.00 73.69 742 SER A C 1
ATOM 5841 O O . SER A 1 742 ? 15.413 -2.558 4.215 1.00 73.69 742 SER A O 1
ATOM 5843 N N . ASN A 1 743 ? 14.984 -0.730 5.440 1.00 73.94 743 ASN A N 1
ATOM 5844 C CA . ASN A 1 743 ? 15.899 0.170 4.730 1.00 73.94 743 ASN A CA 1
ATOM 5845 C C . ASN A 1 743 ? 16.975 0.772 5.636 1.00 73.94 743 ASN A C 1
ATOM 5847 O O . ASN A 1 743 ? 18.050 1.118 5.161 1.00 73.94 743 ASN A O 1
ATOM 5851 N N . ASP A 1 744 ? 16.684 0.898 6.929 1.00 79.38 744 ASP A N 1
ATOM 5852 C CA . ASP A 1 744 ? 17.512 1.647 7.867 1.00 79.38 744 ASP A CA 1
ATOM 5853 C C . ASP A 1 744 ? 18.074 0.712 8.946 1.00 79.38 744 ASP A C 1
ATOM 5855 O O . ASP A 1 744 ? 17.433 -0.278 9.311 1.00 79.38 744 ASP A O 1
ATOM 5859 N N . PRO A 1 745 ? 19.256 1.004 9.509 1.00 82.75 745 PRO A N 1
ATOM 5860 C CA . PRO A 1 745 ? 19.826 0.245 10.620 1.00 82.75 745 PRO A CA 1
ATOM 5861 C C . PRO A 1 745 ? 19.144 0.597 11.960 1.00 82.75 745 PRO A C 1
ATOM 5863 O O . PRO A 1 745 ? 19.799 0.916 12.954 1.00 82.75 745 PRO A O 1
ATOM 5866 N N . THR A 1 746 ? 17.812 0.562 11.983 1.00 85.44 746 THR A N 1
ATOM 5867 C CA . THR A 1 746 ? 16.963 0.936 13.119 1.00 85.44 746 THR A CA 1
ATOM 5868 C C . THR A 1 746 ? 15.957 -0.168 13.441 1.00 85.44 746 THR A C 1
ATOM 5870 O O . THR A 1 746 ? 15.543 -0.946 12.573 1.00 85.44 746 THR A O 1
ATOM 5873 N N . ALA A 1 747 ? 15.532 -0.229 14.701 1.00 84.50 747 ALA A N 1
ATOM 5874 C CA . ALA A 1 747 ? 14.379 -1.010 15.120 1.00 84.50 747 ALA A CA 1
ATOM 5875 C C . ALA A 1 747 ? 13.116 -0.160 14.949 1.00 84.50 747 ALA A C 1
ATOM 5877 O O . ALA A 1 747 ? 13.050 0.927 15.499 1.00 84.50 747 ALA A O 1
ATOM 5878 N N . VAL A 1 748 ? 12.113 -0.632 14.209 1.00 84.50 748 VAL A N 1
ATOM 5879 C CA . VAL A 1 748 ? 10.800 0.018 14.091 1.00 84.50 748 VAL A CA 1
ATOM 5880 C C . VAL A 1 748 ? 9.883 -0.530 15.170 1.00 84.50 748 VAL A C 1
ATOM 5882 O O . VAL A 1 748 ? 9.714 -1.746 15.291 1.00 84.50 748 VAL A O 1
ATOM 5885 N N . GLN A 1 749 ? 9.286 0.372 15.937 1.00 87.06 749 GLN A N 1
ATOM 5886 C CA . GLN A 1 749 ? 8.520 0.036 17.123 1.00 87.06 749 GLN A CA 1
ATOM 5887 C C . GLN A 1 749 ? 7.196 0.792 17.173 1.00 87.06 749 GLN A C 1
ATOM 5889 O O . GLN A 1 749 ? 7.058 1.909 16.664 1.00 87.06 749 GLN A O 1
ATOM 5894 N N . VAL A 1 750 ? 6.215 0.146 17.790 1.00 87.69 750 VAL A N 1
ATOM 5895 C CA . VAL A 1 750 ? 4.910 0.714 18.120 1.00 87.69 750 VAL A CA 1
ATOM 5896 C C . VAL A 1 750 ? 4.456 0.130 19.447 1.00 87.69 750 VAL A C 1
ATOM 5898 O O . VAL A 1 750 ? 4.697 -1.043 19.729 1.00 87.69 750 VAL A O 1
ATOM 5901 N N . ALA A 1 751 ? 3.776 0.946 20.241 1.00 85.31 751 ALA A N 1
ATOM 5902 C CA . ALA A 1 751 ? 3.024 0.482 21.388 1.00 85.31 751 ALA A CA 1
ATOM 5903 C C . ALA A 1 751 ? 1.588 0.991 21.304 1.00 85.31 751 ALA A C 1
ATOM 5905 O O . ALA A 1 751 ? 1.312 2.009 20.665 1.00 85.31 751 ALA A O 1
ATOM 5906 N N . GLU A 1 752 ? 0.690 0.297 21.979 1.00 84.50 752 GLU A N 1
ATOM 5907 C CA . GLU A 1 752 ? -0.678 0.748 22.207 1.00 84.50 752 GLU A CA 1
ATOM 5908 C C . GLU A 1 752 ? -1.167 0.241 23.563 1.00 84.50 752 GLU A C 1
ATOM 5910 O O . GLU A 1 752 ? -0.750 -0.821 24.033 1.00 84.50 752 GLU A O 1
ATOM 5915 N N . VAL A 1 753 ? -2.060 1.000 24.193 1.00 80.19 753 VAL A N 1
ATOM 5916 C CA . VAL A 1 753 ? -2.761 0.600 25.422 1.00 80.19 753 VAL A CA 1
ATOM 5917 C C . VAL A 1 753 ? -4.255 0.880 25.285 1.00 80.19 753 VAL A C 1
ATOM 5919 O O . VAL A 1 753 ? -4.682 1.581 24.365 1.00 80.19 753 VAL A O 1
ATOM 5922 N N . ALA A 1 754 ? -5.052 0.335 26.205 1.00 76.94 754 ALA A N 1
ATOM 5923 C CA . ALA A 1 754 ? -6.472 0.665 26.328 1.00 76.94 754 ALA A CA 1
ATOM 5924 C C . ALA A 1 754 ? -6.707 2.195 26.281 1.00 76.94 754 ALA A C 1
ATOM 5926 O O . ALA A 1 754 ? -5.983 2.949 26.934 1.00 76.94 754 ALA A O 1
ATOM 5927 N N . GLY A 1 755 ? -7.677 2.651 25.479 1.00 66.56 755 GLY A N 1
ATOM 5928 C CA . GLY A 1 755 ? -7.995 4.074 25.293 1.00 66.56 755 GLY A CA 1
ATOM 5929 C C . GLY A 1 755 ? -8.887 4.682 26.383 1.00 66.56 755 GLY A C 1
ATOM 5930 O O . GLY A 1 755 ? -9.301 4.000 27.315 1.00 66.56 755 GLY A O 1
ATOM 5931 N N . PHE A 1 756 ? -9.182 5.981 26.270 1.00 67.94 756 PHE A N 1
ATOM 5932 C CA . PHE A 1 756 ? -9.950 6.753 27.260 1.00 67.94 756 PHE A CA 1
ATOM 5933 C C . PHE A 1 756 ? -11.460 6.832 26.948 1.00 67.94 756 PHE A C 1
ATOM 5935 O O . PHE A 1 756 ? -11.853 6.748 25.789 1.00 67.94 756 PHE A O 1
ATOM 5942 N N . ASP A 1 757 ? -12.290 7.022 27.986 1.00 55.03 757 ASP A N 1
ATOM 5943 C CA . ASP A 1 757 ? -13.720 7.428 27.975 1.00 55.03 757 ASP A CA 1
ATOM 5944 C C . ASP A 1 757 ? -14.698 6.786 26.953 1.00 55.03 757 ASP A C 1
ATOM 5946 O O . ASP A 1 757 ? -15.806 7.292 26.760 1.00 55.03 757 ASP A O 1
ATOM 5950 N N . ALA A 1 758 ? -14.389 5.622 26.379 1.00 50.03 758 ALA A N 1
ATOM 5951 C CA . ALA A 1 758 ? -15.380 4.760 25.725 1.00 50.03 758 ALA A CA 1
ATOM 5952 C C . ALA A 1 758 ? -15.524 3.433 26.472 1.00 50.03 758 ALA A C 1
ATOM 5954 O O . ALA A 1 758 ? -14.601 2.983 27.147 1.00 50.03 758 ALA A O 1
ATOM 5955 N N . GLU A 1 759 ? -16.690 2.794 26.353 1.00 50.09 759 GLU A N 1
ATOM 5956 C CA . GLU A 1 759 ? -16.817 1.381 26.716 1.00 50.09 759 GLU A CA 1
ATOM 5957 C C . GLU A 1 759 ? -15.936 0.583 25.759 1.00 50.09 759 GLU A C 1
ATOM 5959 O O . GLU A 1 759 ? -16.283 0.373 24.598 1.00 50.09 759 GLU A O 1
ATOM 5964 N N . ILE A 1 760 ? -14.757 0.194 26.242 1.00 55.00 760 ILE A N 1
ATOM 5965 C CA . ILE A 1 760 ? -13.900 -0.768 25.556 1.00 55.00 760 ILE A CA 1
ATOM 5966 C C . ILE A 1 760 ? -14.654 -2.106 25.507 1.00 55.00 760 ILE A C 1
ATOM 5968 O O . ILE A 1 760 ? -15.628 -2.322 26.226 1.00 55.00 760 ILE A O 1
ATOM 5972 N N . PHE A 1 761 ? -14.204 -3.025 24.659 1.00 45.28 761 PHE A N 1
ATOM 5973 C CA . PHE A 1 761 ? -14.749 -4.375 24.498 1.00 45.28 761 PHE A CA 1
ATOM 5974 C C . PHE A 1 761 ? -14.976 -5.154 25.820 1.00 45.28 761 PHE A C 1
ATOM 5976 O O . PHE A 1 761 ? -15.799 -6.066 25.849 1.00 45.28 761 PHE A O 1
ATOM 5983 N N . ASP A 1 762 ? -14.298 -4.796 26.916 1.00 53.16 762 ASP A N 1
ATOM 5984 C CA . ASP A 1 762 ? -14.462 -5.386 28.255 1.00 53.16 762 ASP A CA 1
ATOM 5985 C C . ASP A 1 762 ? -15.289 -4.528 29.246 1.00 53.16 762 ASP A C 1
ATOM 5987 O O . ASP A 1 762 ? -15.449 -4.900 30.408 1.00 53.16 762 ASP A O 1
ATOM 5991 N N . GLY A 1 763 ? -15.835 -3.393 28.799 1.00 57.28 763 GLY A N 1
ATOM 5992 C CA . GLY A 1 763 ? -16.618 -2.454 29.607 1.00 57.28 763 GLY A CA 1
ATOM 5993 C C . GLY A 1 763 ? -15.787 -1.506 30.480 1.00 57.28 763 GLY A C 1
ATOM 5994 O O . GLY A 1 763 ? -16.365 -0.723 31.240 1.00 57.28 763 GLY A O 1
ATOM 5995 N N . THR A 1 764 ? -14.454 -1.537 30.388 1.00 58.38 764 THR A N 1
ATOM 5996 C CA . THR A 1 764 ? -13.581 -0.702 31.222 1.00 58.38 764 THR A CA 1
ATOM 5997 C C . THR A 1 764 ? -13.521 0.728 30.687 1.00 58.38 764 THR A C 1
ATOM 5999 O O . THR A 1 764 ? -13.146 0.954 29.540 1.00 58.38 764 THR A O 1
ATOM 6002 N N . LYS A 1 765 ? -13.856 1.712 31.530 1.00 67.00 765 LYS A N 1
ATOM 6003 C CA . LYS A 1 765 ? -13.632 3.142 31.261 1.00 67.00 765 LYS A CA 1
ATOM 6004 C C . LYS A 1 765 ? -12.423 3.606 32.056 1.00 67.00 765 LYS A C 1
ATOM 6006 O O . LYS A 1 765 ? -12.379 3.410 33.271 1.00 67.00 765 LYS A O 1
ATOM 6011 N N . ILE A 1 766 ? -11.464 4.230 31.384 1.00 75.25 766 ILE A N 1
ATOM 6012 C CA . ILE A 1 766 ? -10.314 4.866 32.030 1.00 75.25 766 ILE A CA 1
ATOM 6013 C C . ILE A 1 766 ? -10.204 6.320 31.576 1.00 75.25 766 ILE A C 1
ATOM 6015 O O . ILE A 1 766 ? -10.607 6.664 30.465 1.00 75.25 766 ILE A O 1
ATOM 6019 N N . SER A 1 767 ? -9.683 7.181 32.449 1.00 82.06 767 SER A N 1
ATOM 6020 C CA . SER A 1 767 ? -9.456 8.586 32.114 1.00 82.06 767 SER A CA 1
ATOM 6021 C C . SER A 1 767 ? -8.298 8.726 31.122 1.00 82.06 767 SER A C 1
ATOM 6023 O O . SER A 1 767 ? -7.423 7.859 31.043 1.00 82.06 767 SER A O 1
ATOM 6025 N N . LYS A 1 768 ? -8.243 9.856 30.405 1.00 82.50 768 LYS A N 1
ATOM 6026 C CA . LYS A 1 768 ? -7.092 10.210 29.558 1.00 82.50 768 LYS A CA 1
ATOM 6027 C C . LYS A 1 768 ? -5.767 10.142 30.328 1.00 82.50 768 LYS A C 1
ATOM 6029 O O . LYS A 1 768 ? -4.802 9.574 29.836 1.00 82.50 768 LYS A O 1
ATOM 6034 N N . GLU A 1 769 ? -5.747 10.655 31.558 1.00 86.62 769 GLU A N 1
ATOM 6035 C CA . GLU A 1 769 ? -4.565 10.624 32.428 1.00 86.62 769 GLU A CA 1
ATOM 6036 C C . GLU A 1 769 ? -4.100 9.190 32.727 1.00 86.62 769 GLU A C 1
ATOM 6038 O O . GLU A 1 769 ? -2.908 8.892 32.651 1.00 86.62 769 GLU A O 1
ATOM 6043 N N . GLU A 1 770 ? -5.035 8.283 33.021 1.00 85.94 770 GLU A N 1
ATOM 6044 C CA . GLU A 1 770 ? -4.723 6.877 33.283 1.00 85.94 770 GLU A CA 1
ATOM 6045 C C . GLU A 1 770 ? -4.230 6.159 32.016 1.00 85.94 770 GLU A C 1
ATOM 6047 O O . GLU A 1 770 ? -3.262 5.401 32.083 1.00 85.94 770 GLU A O 1
ATOM 6052 N N . ALA A 1 771 ? -4.830 6.426 30.852 1.00 85.94 771 ALA A N 1
ATOM 6053 C CA . ALA A 1 771 ? -4.373 5.881 29.571 1.00 85.94 771 ALA A CA 1
ATOM 6054 C C . ALA A 1 771 ? -2.940 6.340 29.235 1.00 85.94 771 ALA A C 1
ATOM 6056 O O . ALA A 1 771 ? -2.073 5.512 28.945 1.00 85.94 771 ALA A O 1
ATOM 6057 N N . GLU A 1 772 ? -2.648 7.636 29.376 1.00 88.31 772 GLU A N 1
ATOM 6058 C CA . GLU A 1 772 ? -1.299 8.186 29.195 1.00 88.31 772 GLU A CA 1
ATOM 6059 C C . GLU A 1 772 ? -0.289 7.585 30.184 1.00 88.31 772 GLU A C 1
ATOM 6061 O O . GLU A 1 772 ? 0.873 7.352 29.839 1.00 88.31 772 GLU A O 1
ATOM 6066 N N . LYS A 1 773 ? -0.708 7.339 31.432 1.00 89.31 773 LYS A N 1
ATOM 6067 C CA . LYS A 1 773 ? 0.141 6.720 32.455 1.00 89.31 773 LYS A CA 1
ATOM 6068 C C . LYS A 1 773 ? 0.479 5.275 32.089 1.00 89.31 773 LYS A C 1
ATOM 6070 O O . LYS A 1 773 ? 1.648 4.892 32.146 1.00 89.31 773 LYS A O 1
ATOM 6075 N N . ARG A 1 774 ? -0.515 4.490 31.662 1.00 90.50 774 ARG A N 1
ATOM 6076 C CA . ARG A 1 774 ? -0.327 3.111 31.180 1.00 90.50 774 ARG A CA 1
ATOM 6077 C C . ARG A 1 774 ? 0.585 3.053 29.964 1.00 90.50 774 ARG A C 1
ATOM 6079 O O . ARG A 1 774 ? 1.495 2.228 29.932 1.00 90.50 774 ARG A O 1
ATOM 6086 N N . TYR A 1 775 ? 0.380 3.950 29.003 1.00 91.25 775 TYR A N 1
ATOM 6087 C CA . TYR A 1 775 ? 1.204 4.033 27.801 1.00 91.25 775 TYR A CA 1
ATOM 6088 C C . TYR A 1 775 ? 2.666 4.320 28.142 1.00 91.25 775 TYR A C 1
ATOM 6090 O O . TYR A 1 775 ? 3.558 3.605 27.680 1.00 91.25 775 TYR A O 1
ATOM 6098 N N . ALA A 1 776 ? 2.911 5.299 29.020 1.00 92.19 776 ALA A N 1
ATOM 6099 C CA . ALA A 1 776 ? 4.255 5.614 29.489 1.00 92.19 776 ALA A CA 1
ATOM 6100 C C . ALA A 1 776 ? 4.927 4.414 30.171 1.00 92.19 776 ALA A C 1
ATOM 6102 O O . ALA A 1 776 ? 6.094 4.145 29.901 1.00 92.19 776 ALA A O 1
ATOM 6103 N N . VAL A 1 777 ? 4.196 3.655 30.994 1.00 93.31 777 VAL A N 1
ATOM 6104 C CA . VAL A 1 777 ? 4.732 2.443 31.634 1.00 93.31 777 VAL A CA 1
ATOM 6105 C C . VAL A 1 777 ? 5.080 1.358 30.618 1.00 93.31 777 VAL A C 1
ATOM 6107 O O . VAL A 1 777 ? 6.178 0.812 30.695 1.00 93.31 777 VAL A O 1
ATOM 6110 N N . VAL A 1 778 ? 4.197 1.050 29.664 1.00 93.31 778 VAL A N 1
ATOM 6111 C CA . VAL A 1 778 ? 4.450 0.006 28.652 1.00 93.31 778 VAL A CA 1
ATOM 6112 C C . VAL A 1 778 ? 5.644 0.377 27.770 1.00 93.31 778 VAL A C 1
ATOM 6114 O O . VAL A 1 778 ? 6.576 -0.415 27.629 1.00 93.31 778 VAL A O 1
ATOM 6117 N N . VAL A 1 779 ? 5.655 1.591 27.212 1.00 93.56 779 VAL A N 1
ATOM 6118 C CA . VAL A 1 779 ? 6.747 2.067 26.347 1.00 93.56 779 VAL A CA 1
ATOM 6119 C C . VAL A 1 779 ? 8.054 2.178 27.125 1.00 93.56 779 VAL A C 1
ATOM 6121 O O . VAL A 1 779 ? 9.083 1.671 26.678 1.00 93.56 779 VAL A O 1
ATOM 6124 N N . GLY A 1 780 ? 8.012 2.821 28.292 1.00 93.44 780 GLY A N 1
ATOM 6125 C CA . GLY A 1 780 ? 9.178 3.066 29.126 1.00 93.44 780 GLY A CA 1
ATOM 6126 C C . GLY A 1 780 ? 9.822 1.776 29.624 1.00 93.44 780 GLY A C 1
ATOM 6127 O O . GLY A 1 780 ? 11.034 1.622 29.482 1.00 93.44 780 GLY A O 1
ATOM 6128 N N . LEU A 1 781 ? 9.029 0.818 30.122 1.00 94.75 781 LEU A N 1
ATOM 6129 C CA . LEU A 1 781 ? 9.536 -0.487 30.553 1.00 94.75 781 LEU A CA 1
ATOM 6130 C C . LEU A 1 781 ? 10.254 -1.206 29.410 1.00 94.75 781 LEU A C 1
ATOM 6132 O O . LEU A 1 781 ? 11.373 -1.689 29.598 1.00 94.75 781 LEU A O 1
ATOM 6136 N N . VAL A 1 782 ? 9.614 -1.302 28.240 1.00 95.56 782 VAL A N 1
ATOM 6137 C CA . VAL A 1 782 ? 10.175 -2.062 27.119 1.00 95.56 782 VAL A CA 1
ATOM 6138 C C . VAL A 1 782 ? 11.459 -1.421 26.615 1.00 95.56 782 VAL A C 1
ATOM 6140 O O . VAL A 1 782 ? 12.484 -2.098 26.516 1.00 95.56 782 VAL A O 1
ATOM 6143 N N . LEU A 1 783 ? 11.436 -0.116 26.351 1.00 93.75 783 LEU A N 1
ATOM 6144 C CA . LEU A 1 783 ? 12.592 0.595 25.816 1.00 93.75 783 LEU A CA 1
ATOM 6145 C C . LEU A 1 783 ? 13.776 0.610 26.777 1.00 93.75 783 LEU A C 1
ATOM 6147 O O . LEU A 1 783 ? 14.903 0.376 26.346 1.00 93.75 783 LEU A O 1
ATOM 6151 N N . GLU A 1 784 ? 13.535 0.822 28.069 1.00 93.38 784 GLU A N 1
ATOM 6152 C CA . GLU A 1 784 ? 14.599 0.838 29.070 1.00 93.38 784 GLU A CA 1
ATOM 6153 C C . GLU A 1 784 ? 15.264 -0.539 29.203 1.00 93.38 784 GLU A C 1
ATOM 6155 O O . GLU A 1 784 ? 16.491 -0.635 29.258 1.00 93.38 784 GLU A O 1
ATOM 6160 N N . LYS A 1 785 ? 14.484 -1.626 29.171 1.00 95.38 785 LYS A N 1
ATOM 6161 C CA . LYS A 1 785 ? 15.035 -2.988 29.188 1.00 95.38 785 LYS A CA 1
ATOM 6162 C C . LYS A 1 785 ? 15.793 -3.334 27.907 1.00 95.38 785 LYS A C 1
ATOM 6164 O O . LYS A 1 785 ? 16.852 -3.956 27.984 1.00 95.38 785 LYS A O 1
ATOM 6169 N N . LEU A 1 786 ? 15.282 -2.935 26.741 1.00 94.94 786 LEU A N 1
ATOM 6170 C CA . LEU A 1 786 ? 15.964 -3.152 25.462 1.00 94.94 786 LEU A CA 1
ATOM 6171 C C . LEU A 1 786 ? 17.275 -2.358 25.378 1.00 94.94 786 LEU A C 1
ATOM 6173 O O . LEU A 1 786 ? 18.271 -2.893 24.890 1.00 94.94 786 LEU A O 1
ATOM 6177 N N . GLU A 1 787 ? 17.302 -1.120 25.872 1.00 93.94 787 GLU A N 1
ATOM 6178 C CA . GLU A 1 787 ? 18.519 -0.306 25.956 1.00 93.94 787 GLU A CA 1
ATOM 6179 C C . GLU A 1 787 ? 19.540 -0.929 26.922 1.00 93.94 787 GLU A C 1
ATOM 6181 O O . GLU A 1 787 ? 20.696 -1.122 26.546 1.00 93.94 787 GLU A O 1
ATOM 6186 N N . GLN A 1 788 ? 19.114 -1.348 28.122 1.00 94.81 788 GLN A N 1
ATOM 6187 C CA . GLN A 1 788 ? 19.970 -2.048 29.096 1.00 94.81 788 GLN A CA 1
ATOM 6188 C C . GLN A 1 788 ? 20.569 -3.342 28.530 1.00 94.81 788 GLN A C 1
ATOM 6190 O O . GLN A 1 788 ? 21.714 -3.686 28.823 1.00 94.81 788 GLN A O 1
ATOM 6195 N N . ALA A 1 789 ? 19.810 -4.059 27.702 1.00 95.50 789 ALA A N 1
ATOM 6196 C CA . ALA A 1 789 ? 20.277 -5.261 27.024 1.00 95.50 789 ALA A CA 1
ATOM 6197 C C . ALA A 1 789 ? 21.136 -4.973 25.779 1.00 95.50 789 ALA A C 1
ATOM 6199 O O . ALA A 1 789 ? 21.584 -5.916 25.124 1.00 95.50 789 ALA A O 1
ATOM 6200 N N . GLY A 1 790 ? 21.355 -3.703 25.423 1.00 93.06 790 GLY A N 1
ATOM 6201 C CA . GLY A 1 790 ? 22.103 -3.289 24.236 1.00 93.06 790 GLY A CA 1
ATOM 6202 C C . GLY A 1 790 ? 21.405 -3.618 22.913 1.00 93.06 790 GLY A C 1
ATOM 6203 O O . GLY A 1 790 ? 22.076 -3.691 21.882 1.00 93.06 790 GLY A O 1
ATOM 6204 N N . ALA A 1 791 ? 20.089 -3.855 22.928 1.00 92.56 791 ALA A N 1
ATOM 6205 C CA . ALA A 1 791 ? 19.298 -4.169 21.738 1.00 92.56 791 ALA A CA 1
ATOM 6206 C C . ALA A 1 791 ? 19.003 -2.925 20.891 1.00 92.56 791 ALA A C 1
ATOM 6208 O O . ALA A 1 791 ? 18.989 -2.990 19.661 1.00 92.56 791 ALA A O 1
ATOM 6209 N N . VAL A 1 792 ? 18.787 -1.795 21.559 1.00 91.56 792 VAL A N 1
ATOM 6210 C CA . VAL A 1 792 ? 18.515 -0.492 20.948 1.00 91.56 792 VAL A CA 1
ATOM 6211 C C . VAL A 1 792 ? 19.373 0.585 21.600 1.00 91.56 792 VAL A C 1
ATOM 6213 O O . VAL A 1 792 ? 19.921 0.376 22.683 1.00 91.56 792 VAL A O 1
ATOM 6216 N N . LYS A 1 793 ? 19.478 1.739 20.946 1.00 88.81 793 LYS A N 1
ATOM 6217 C CA . LYS A 1 793 ? 20.156 2.927 21.468 1.00 88.81 793 LYS A CA 1
ATOM 6218 C C . LYS A 1 793 ? 19.219 4.130 21.399 1.00 88.81 793 LYS A C 1
ATOM 6220 O O . LYS A 1 793 ? 18.783 4.517 20.313 1.00 88.81 793 LYS A O 1
ATOM 6225 N N . LEU A 1 794 ? 18.939 4.745 22.548 1.00 85.94 794 LEU A N 1
ATOM 6226 C CA . LEU A 1 794 ? 18.044 5.899 22.672 1.00 85.94 794 LEU A CA 1
ATOM 6227 C C . LEU A 1 794 ? 18.875 7.198 22.655 1.00 85.94 794 LEU A C 1
ATOM 6229 O O . LEU A 1 794 ? 19.027 7.888 23.657 1.00 85.94 794 LEU A O 1
ATOM 6233 N N . SER A 1 795 ? 19.515 7.501 21.522 1.00 69.56 795 SER A N 1
ATOM 6234 C CA . SER A 1 795 ? 20.394 8.678 21.380 1.00 69.56 795 SER A CA 1
ATOM 6235 C C . SER A 1 795 ? 19.624 9.978 21.113 1.00 69.56 795 SER A C 1
ATOM 6237 O O . SER A 1 795 ? 18.665 9.985 20.346 1.00 69.56 795 SER A O 1
ATOM 6239 N N . THR A 1 796 ? 20.123 11.099 21.648 1.00 55.12 796 THR A N 1
ATOM 6240 C CA . THR A 1 796 ? 19.602 12.466 21.435 1.00 55.12 796 THR A CA 1
ATOM 6241 C C . THR A 1 796 ? 20.315 13.251 20.326 1.00 55.12 796 THR A C 1
ATOM 6243 O O . THR A 1 796 ? 19.835 14.302 19.914 1.00 55.12 796 THR A O 1
ATOM 6246 N N . GLN A 1 797 ? 21.467 12.780 19.829 1.00 52.72 797 GLN A N 1
ATOM 6247 C CA . GLN A 1 797 ? 22.325 13.581 18.935 1.00 52.72 797 GLN A CA 1
ATOM 6248 C C . GLN A 1 797 ? 21.826 13.656 17.483 1.00 52.72 797 GLN A C 1
ATOM 6250 O O . GLN A 1 797 ? 22.207 14.570 16.752 1.00 52.72 797 GLN A O 1
ATOM 6255 N N . LYS A 1 798 ? 20.988 12.703 17.057 1.00 53.06 798 LYS A N 1
ATOM 6256 C CA . LYS A 1 798 ? 20.352 12.677 15.734 1.00 53.06 798 LYS A CA 1
ATOM 6257 C C . LYS A 1 798 ? 19.103 11.782 15.807 1.00 53.06 798 LYS A C 1
ATOM 6259 O O . LYS A 1 798 ? 19.207 10.597 15.498 1.00 53.06 798 LYS A O 1
ATOM 6264 N N . PRO A 1 799 ? 17.969 12.281 16.330 1.00 52.09 799 PRO A N 1
ATOM 6265 C CA . PRO A 1 799 ? 16.802 11.442 16.565 1.00 52.09 799 PRO A CA 1
ATOM 6266 C C . PRO A 1 799 ? 16.333 10.817 15.249 1.00 52.09 799 PRO A C 1
ATOM 6268 O O . PRO A 1 799 ? 16.158 11.490 14.234 1.00 52.09 799 PRO A O 1
ATOM 6271 N N . SER A 1 800 ? 16.180 9.501 15.270 1.00 70.00 800 SER A N 1
ATOM 6272 C CA . SER A 1 800 ? 15.479 8.741 14.247 1.00 70.00 800 SER A CA 1
ATOM 6273 C C . SER A 1 800 ? 13.968 9.004 14.330 1.00 70.00 800 SER A C 1
ATOM 6275 O O . SER A 1 800 ? 13.495 9.656 15.260 1.00 70.00 800 SER A O 1
ATOM 6277 N N . LYS A 1 801 ? 13.197 8.530 13.342 1.00 77.50 801 LYS A N 1
ATOM 6278 C CA . LYS A 1 801 ? 11.774 8.878 13.166 1.00 77.50 801 LYS A CA 1
ATOM 6279 C C . LYS A 1 801 ? 10.976 8.819 14.483 1.00 77.50 801 LYS A C 1
ATOM 6281 O O . LYS A 1 801 ? 10.924 7.758 15.110 1.00 77.50 801 LYS A O 1
ATOM 6286 N N . ASN A 1 802 ? 10.329 9.935 14.832 1.00 80.94 802 ASN A N 1
ATOM 6287 C CA . ASN A 1 802 ? 9.438 10.141 15.982 1.00 80.94 802 ASN A CA 1
ATOM 6288 C C . ASN A 1 802 ? 10.073 9.959 17.378 1.00 80.94 802 ASN A C 1
ATOM 6290 O O . ASN A 1 802 ? 9.351 9.797 18.365 1.00 80.94 802 ASN A O 1
ATOM 6294 N N . MET A 1 803 ? 11.405 9.972 17.504 1.00 84.62 803 MET A N 1
ATOM 6295 C CA . MET A 1 803 ? 12.063 9.840 18.813 1.00 84.62 803 MET A CA 1
ATOM 6296 C C . MET A 1 803 ? 11.855 11.066 19.709 1.00 84.62 803 MET A C 1
ATOM 6298 O O . MET A 1 803 ? 11.785 10.922 20.925 1.00 84.62 803 MET A O 1
ATOM 6302 N N . GLU A 1 804 ? 11.684 12.254 19.140 1.00 83.12 804 GLU A N 1
ATOM 6303 C CA . GLU A 1 804 ? 11.337 13.488 19.852 1.00 83.12 804 GLU A CA 1
ATOM 6304 C C . GLU A 1 804 ? 9.983 13.413 20.576 1.00 83.12 804 GLU A C 1
ATOM 6306 O O . GLU A 1 804 ? 9.814 14.047 21.615 1.00 83.12 804 GLU A O 1
ATOM 6311 N N . ILE A 1 805 ? 9.051 12.592 20.077 1.00 83.12 805 ILE A N 1
ATOM 6312 C CA . ILE A 1 805 ? 7.758 12.320 20.722 1.00 83.12 805 ILE A CA 1
ATOM 6313 C C . ILE A 1 805 ? 7.928 11.294 21.850 1.00 83.12 805 ILE A C 1
ATOM 6315 O O . ILE A 1 805 ? 7.280 11.382 22.890 1.00 83.12 805 ILE A O 1
ATOM 6319 N N . VAL A 1 806 ? 8.808 10.309 21.659 1.00 86.62 806 VAL A N 1
ATOM 6320 C CA . VAL A 1 806 ? 8.936 9.153 22.559 1.00 86.62 806 VAL A CA 1
ATOM 6321 C C . VAL A 1 806 ? 9.866 9.414 23.739 1.00 86.62 806 VAL A C 1
ATOM 6323 O O . VAL A 1 806 ? 9.604 8.919 24.833 1.00 86.62 806 VAL A O 1
ATOM 6326 N N . LEU A 1 807 ? 10.923 10.210 23.570 1.00 88.31 807 LEU A N 1
ATOM 6327 C CA . LEU A 1 807 ? 11.863 10.523 24.652 1.00 88.31 807 LEU A CA 1
ATOM 6328 C C . LEU A 1 807 ? 11.168 11.131 25.893 1.00 88.31 807 LEU A C 1
ATOM 6330 O O . LEU A 1 807 ? 11.386 10.596 26.984 1.00 88.31 807 LEU A O 1
ATOM 6334 N N . PRO A 1 808 ? 10.260 12.125 25.772 1.00 89.69 808 PRO A N 1
ATOM 6335 C CA . PRO A 1 808 ? 9.499 12.636 26.918 1.00 89.69 808 PRO A CA 1
ATOM 6336 C C . PRO A 1 808 ? 8.641 11.573 27.622 1.00 89.69 808 PRO A C 1
ATOM 6338 O O . PRO A 1 808 ? 8.431 11.635 28.832 1.00 89.69 808 PRO A O 1
ATOM 6341 N N . ILE A 1 809 ? 8.152 10.569 26.888 1.00 89.31 809 ILE A N 1
ATOM 6342 C CA . ILE A 1 809 ? 7.335 9.474 27.437 1.00 89.31 809 ILE A CA 1
ATOM 6343 C C . ILE A 1 809 ? 8.196 8.559 28.316 1.00 89.31 809 ILE A C 1
ATOM 6345 O O . ILE A 1 809 ? 7.774 8.154 29.402 1.00 89.31 809 ILE A O 1
ATOM 6349 N N . ILE A 1 810 ? 9.430 8.285 27.886 1.00 88.50 810 ILE A N 1
ATOM 6350 C CA . ILE A 1 810 ? 10.411 7.522 28.669 1.00 88.50 810 ILE A CA 1
ATOM 6351 C C . ILE A 1 810 ? 10.817 8.301 29.923 1.00 88.50 810 ILE A C 1
ATOM 6353 O O . ILE A 1 810 ? 10.903 7.726 31.008 1.00 88.50 810 ILE A O 1
ATOM 6357 N N . GLU A 1 811 ? 11.033 9.612 29.807 1.00 90.19 811 GLU A N 1
ATOM 6358 C CA . GLU A 1 811 ? 11.319 10.477 30.956 1.00 90.19 811 GLU A CA 1
ATOM 6359 C C . GLU A 1 811 ? 10.161 10.489 31.958 1.00 90.19 811 GLU A C 1
ATOM 6361 O O . GLU A 1 811 ? 10.396 10.344 33.158 1.00 90.19 811 GLU A O 1
ATOM 6366 N N . LYS A 1 812 ? 8.911 10.561 31.476 1.00 90.75 812 LYS A N 1
ATOM 6367 C CA . LYS A 1 812 ? 7.705 10.450 32.311 1.00 90.75 812 LYS A CA 1
ATOM 6368 C C . LYS A 1 812 ? 7.703 9.130 33.088 1.00 90.75 812 LYS A C 1
ATOM 6370 O O . LYS A 1 812 ? 7.453 9.136 34.288 1.00 90.75 812 LYS A O 1
ATOM 6375 N N . TYR A 1 813 ? 8.030 8.010 32.442 1.00 92.75 813 TYR A N 1
ATOM 6376 C CA . TYR A 1 813 ? 8.151 6.710 33.109 1.00 92.75 813 TYR A CA 1
ATOM 6377 C C . TYR A 1 813 ? 9.262 6.676 34.172 1.00 92.75 813 TYR A C 1
ATOM 6379 O O . TYR A 1 813 ? 9.009 6.255 35.301 1.00 92.75 813 TYR A O 1
ATOM 6387 N N . ARG A 1 814 ? 10.465 7.175 33.859 1.00 91.56 814 ARG A N 1
ATOM 6388 C CA . ARG A 1 814 ? 11.590 7.257 34.813 1.00 91.56 814 ARG A CA 1
ATOM 6389 C C . ARG A 1 814 ? 11.262 8.140 36.019 1.00 91.56 814 ARG A C 1
ATOM 6391 O O . ARG A 1 814 ? 11.580 7.789 37.155 1.00 91.56 814 ARG A O 1
ATOM 6398 N N . ALA A 1 815 ? 10.568 9.255 35.795 1.00 91.00 815 ALA A N 1
ATOM 6399 C CA . ALA A 1 815 ? 10.103 10.128 36.867 1.00 91.00 815 ALA A CA 1
ATOM 6400 C C . ALA A 1 815 ? 9.128 9.402 37.810 1.00 91.00 815 ALA A C 1
ATOM 6402 O O . ALA A 1 815 ? 9.221 9.569 39.021 1.00 91.00 815 ALA A O 1
ATOM 6403 N N . MET A 1 816 ? 8.255 8.534 37.282 1.00 91.19 816 MET A N 1
ATOM 6404 C CA . MET A 1 816 ? 7.342 7.726 38.102 1.00 91.19 816 MET A CA 1
ATOM 6405 C C . MET A 1 816 ? 8.044 6.645 38.942 1.00 91.19 816 MET A C 1
ATOM 640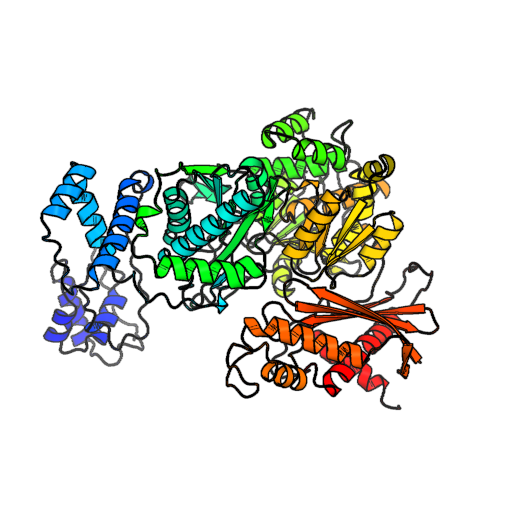7 O O . MET A 1 816 ? 7.461 6.167 39.912 1.00 91.19 816 MET A O 1
ATOM 6411 N N . GLN A 1 817 ? 9.257 6.220 38.573 1.00 85.31 817 GLN A N 1
ATOM 6412 C CA . GLN A 1 817 ? 10.038 5.242 39.343 1.00 85.31 817 GLN A CA 1
ATOM 6413 C C . GLN A 1 817 ? 10.782 5.869 40.530 1.00 85.31 817 GLN A C 1
ATOM 6415 O O . GLN A 1 817 ? 11.196 5.154 41.444 1.00 85.31 817 GLN A O 1
ATOM 6420 N N . THR A 1 818 ? 10.988 7.188 40.515 1.00 74.69 818 THR A N 1
ATOM 6421 C CA . THR A 1 818 ? 11.709 7.886 41.583 1.00 74.69 818 THR A CA 1
ATOM 6422 C C . THR A 1 818 ? 10.761 8.078 42.772 1.00 74.69 818 THR A C 1
ATOM 6424 O O . THR A 1 818 ? 9.688 8.651 42.581 1.00 74.69 818 THR A O 1
ATOM 6427 N N . PRO A 1 819 ? 11.098 7.607 43.990 1.00 56.75 819 PRO A N 1
ATOM 6428 C CA . PRO A 1 819 ? 10.283 7.881 45.170 1.00 56.75 819 PRO A CA 1
ATOM 6429 C C . PRO A 1 819 ? 10.166 9.397 45.372 1.00 56.75 819 PRO A C 1
ATOM 6431 O O . PRO A 1 819 ? 11.190 10.082 45.356 1.00 56.75 819 PRO A O 1
ATOM 6434 N N . VAL A 1 820 ? 8.936 9.900 45.526 1.00 42.84 820 VAL A N 1
ATOM 6435 C CA . VAL A 1 820 ? 8.655 11.308 45.872 1.00 42.84 820 VAL A CA 1
ATOM 6436 C C . VAL A 1 820 ? 9.213 11.646 47.247 1.00 42.84 820 VAL A C 1
ATOM 6438 O O . VAL A 1 820 ? 9.020 10.817 48.170 1.00 42.84 820 VAL A O 1
#

Sequence (820 aa):
MKKKVIQVDQKIPILTELDTKTINNIHNYIISSPFSFSVKNITDKFNISASKAVQYLDYLSGIEREFDVTAKDLRGIRKVKRHATVDQSALFDIEKNDEIWKTLITLEVINKENRTTGKFSYSNKKFLDSFNQTFGSNSEKILNILKRSLDNTYFYETLEFNTDVNRDYDFRATNEGGRDYSPKNTAYYIWSWIDILENRCSTLGIENNKTVLITHDGRKYDQEIVDAAIYAARLRGYDVVFGYADQGIDNKGNPKMLPSCVSAFSHQVRVAKPAMSVFLTASHVSRPIEDIVVGTKVSFIGKSGLLESMTTYDIKITTPKNIKKLMDNNKLNELMQPLGNYKSFDVGESHTNMAVLGVLSALGYVKGETMYSIAQKLNNSPNINAKVQEELGKLPELPMPFRGIKAAIEGSNTSSGILMKKALEMLGADTTILNAEVIPIEGEHTADPSINENLEPMIKVMNETFAEFGIAFDLDGDRGSIVIRSKNGESQVLAPDKVGQLLLPFLMKEGGYSKAIEEGKPVAIITDCLSTKAIHDEAKRLGIETFITDAGYVYLKAKARELRDEGYVVLGYFEASGHTWLDYTGEYENPITVGLLFAAMAVNEAKKAHLYDGNSIQTGAIFGISEKKEIPYHRDAPRFQPEFGQKVIDTVAALPENDTGWKSNADGPIPQKLIGLARSVSIKIAEEIFKAESTFETPIGRITVDEFEKKWDDQDKIWRFGKINFTMNGTHLGSFVTRGSSNDPTAVQVAEVAGFDAEIFDGTKISKEEAEKRYAVVVGLVLEKLEQAGAVKLSTQKPSKNMEIVLPIIEKYRAMQTPV